Protein AF-0000000067664753 (afdb_homodimer)

Solvent-accessible surface area (backbone atoms only — not comparable to full-atom values): 45786 Å² total; per-residue (Å²): 126,77,52,51,71,63,43,74,61,48,56,37,66,31,50,43,40,89,40,84,46,68,67,59,41,32,51,49,37,26,51,35,12,39,54,39,29,40,66,53,41,47,57,52,54,49,52,50,40,60,73,65,63,58,58,74,64,43,62,73,64,47,46,57,58,52,39,51,38,51,20,50,19,50,13,35,34,54,20,35,24,55,46,34,38,44,52,49,29,64,74,66,66,26,39,36,82,57,43,67,18,34,56,12,23,28,61,17,33,40,54,13,53,67,59,30,58,76,87,50,40,55,59,54,20,38,62,62,36,19,68,39,49,52,28,11,55,39,35,9,54,50,37,26,30,55,35,31,80,93,69,38,55,66,66,67,63,35,54,52,46,37,67,67,70,35,68,61,72,44,69,73,69,81,65,78,75,73,71,70,61,74,72,76,71,69,76,77,74,73,81,82,41,72,63,53,55,49,46,50,51,51,48,51,53,27,48,61,53,70,59,56,89,75,54,69,54,84,76,33,7,55,65,45,48,21,51,52,39,19,53,53,34,20,49,50,28,29,49,52,44,44,57,68,44,38,66,62,41,54,61,34,44,76,71,43,53,86,50,50,68,53,62,71,58,33,53,71,30,47,26,44,7,52,20,44,7,43,25,35,20,41,25,49,42,42,38,51,50,48,30,63,73,67,72,48,82,55,51,67,45,28,34,55,14,20,30,60,14,17,58,28,38,74,58,56,64,53,66,66,59,38,40,38,51,40,36,51,48,50,51,50,52,50,53,52,30,36,75,71,67,76,40,85,84,68,83,63,49,46,53,51,51,30,10,52,37,48,6,52,53,43,21,27,60,58,42,31,48,87,80,41,58,66,69,58,52,53,47,51,26,52,31,35,68,47,48,69,72,45,34,30,26,62,68,50,29,51,57,50,42,65,30,35,68,87,48,81,76,61,72,66,80,67,63,72,90,76,48,73,71,76,62,88,75,73,73,59,82,69,63,68,62,64,65,55,68,82,98,129,77,54,52,72,63,41,74,60,48,55,37,67,32,51,42,39,91,39,84,45,69,68,57,41,32,49,50,36,27,50,34,12,39,54,43,28,41,65,52,40,46,56,51,55,51,51,50,40,58,74,64,63,59,58,75,65,44,63,71,64,47,44,56,58,52,38,50,38,51,20,48,19,52,13,34,34,54,20,35,25,54,47,34,37,43,51,49,28,64,75,68,65,27,39,36,83,57,43,66,17,33,55,12,23,29,62,18,32,39,56,15,54,70,58,31,58,76,86,51,40,54,60,54,19,37,61,62,36,20,68,38,50,52,28,11,53,40,35,10,53,52,37,27,30,56,32,32,79,94,70,38,56,68,67,69,64,34,54,52,46,36,67,67,71,35,70,64,70,44,70,72,70,83,64,76,75,73,71,69,61,74,72,78,70,68,76,75,75,72,81,82,41,70,65,52,54,50,48,50,50,50,51,52,53,27,47,59,53,71,60,56,88,73,55,68,52,84,76,32,6,54,65,46,46,19,50,52,40,20,52,54,33,21,50,50,28,28,50,52,44,46,58,69,45,38,67,64,40,56,61,34,44,75,72,44,54,86,50,49,67,52,62,69,58,32,54,73,31,47,26,45,6,52,20,44,8,42,24,35,19,39,26,49,42,43,40,52,48,48,27,65,72,66,72,48,84,55,51,68,46,29,34,55,15,21,31,61,16,17,57,27,38,74,57,56,66,52,66,65,59,38,40,39,52,40,37,50,48,51,50,52,52,49,52,52,31,36,75,71,68,76,40,84,84,67,82,66,48,47,54,50,52,30,11,51,37,48,6,51,51,42,21,27,59,57,42,32,47,85,80,43,57,65,67,57,51,54,47,51,27,52,32,35,68,47,49,68,72,44,33,30,28,61,68,51,30,49,56,49,42,65,30,36,68,88,48,81,76,60,71,66,80,68,63,73,91,75,47,74,71,78,62,87,74,73,74,61,82,70,62,68,62,64,65,56,67,81,100

pLDDT: mean 82.31, std 17.62, range [19.69, 97.5]

Structure (mmCIF, N/CA/C/O backbone):
data_AF-0000000067664753-model_v1
#
loop_
_entity.id
_entity.type
_entity.pdbx_description
1 polymer 'Transmembrane protein 135'
#
loop_
_atom_site.group_PDB
_atom_site.id
_atom_site.type_symbol
_atom_site.label_atom_id
_atom_site.label_alt_id
_atom_site.label_comp_id
_atom_site.label_asym_id
_atom_site.label_entity_id
_atom_site.label_seq_id
_atom_site.pdbx_PDB_ins_code
_atom_site.Cartn_x
_atom_site.Cartn_y
_atom_site.Cartn_z
_atom_site.occupancy
_atom_site.B_iso_or_equiv
_atom_site.auth_seq_id
_atom_site.auth_comp_id
_atom_site.auth_asym_id
_atom_site.auth_atom_id
_atom_site.pdbx_PDB_model_num
ATOM 1 N N . MET A 1 1 ? -21.594 24.391 15.32 1 31.34 1 MET A N 1
ATOM 2 C CA . MET A 1 1 ? -21.375 23.922 16.688 1 31.34 1 MET A CA 1
ATOM 3 C C . MET A 1 1 ? -19.891 23.781 16.984 1 31.34 1 MET A C 1
ATOM 5 O O . MET A 1 1 ? -19.141 23.219 16.188 1 31.34 1 MET A O 1
ATOM 9 N N . ALA A 1 2 ? -19.484 24.594 17.734 1 39.94 2 ALA A N 1
ATOM 10 C CA . ALA A 1 2 ? -18.094 24.672 18.141 1 39.94 2 ALA A CA 1
ATOM 11 C C . ALA A 1 2 ? -17.594 23.312 18.641 1 39.94 2 ALA A C 1
ATOM 13 O O . ALA A 1 2 ? -18.281 22.641 19.406 1 39.94 2 ALA A O 1
ATOM 14 N N . ALA A 1 3 ? -16.859 22.609 17.844 1 52.03 3 ALA A N 1
ATOM 15 C CA . ALA A 1 3 ? -16.219 21.375 18.297 1 52.03 3 ALA A CA 1
ATOM 16 C C . ALA A 1 3 ? -15.711 21.516 19.734 1 52.03 3 ALA A C 1
ATOM 18 O O . ALA A 1 3 ? -14.969 22.453 20.047 1 52.03 3 ALA A O 1
ATOM 19 N N . LEU A 1 4 ? -16.578 21.016 20.672 1 62.06 4 LEU A N 1
ATOM 20 C CA . LEU A 1 4 ? -16.234 21.062 22.094 1 62.06 4 LEU A CA 1
ATOM 21 C C . LEU A 1 4 ? -14.836 20.5 22.328 1 62.06 4 LEU A C 1
ATOM 23 O O . LEU A 1 4 ? -14.469 19.469 21.734 1 62.06 4 LEU A O 1
ATOM 27 N N . SER A 1 5 ? -13.969 21.297 22.922 1 73.56 5 SER A N 1
ATOM 28 C CA . SER A 1 5 ? -12.602 20.906 23.234 1 73.56 5 SER A CA 1
ATOM 29 C C . SER A 1 5 ? -12.555 19.812 24.297 1 73.56 5 SER A C 1
ATOM 31 O O . SER A 1 5 ? -11.633 19 24.312 1 73.56 5 SER A O 1
ATOM 33 N N . LYS A 1 6 ? -13.664 19.734 25.156 1 85.5 6 LYS A N 1
ATOM 34 C CA . LYS A 1 6 ? -13.664 18.75 26.25 1 85.5 6 LYS A CA 1
ATOM 35 C C . LYS A 1 6 ? -15.055 18.156 26.438 1 85.5 6 LYS A C 1
ATOM 37 O O . LYS A 1 6 ? -16.062 18.875 26.375 1 85.5 6 LYS A O 1
ATOM 42 N N . ILE A 1 7 ? -15.125 16.844 26.547 1 87.5 7 ILE A N 1
ATOM 43 C CA . ILE A 1 7 ? -16.375 16.125 26.828 1 87.5 7 ILE A CA 1
ATOM 44 C C . ILE A 1 7 ? -16.391 15.656 28.281 1 87.5 7 ILE A C 1
ATOM 46 O O . ILE A 1 7 ? -15.508 14.914 28.719 1 87.5 7 ILE A O 1
ATOM 50 N N . PRO A 1 8 ? -17.375 16.047 29 1 86.94 8 PRO A N 1
ATOM 51 C CA . PRO A 1 8 ? -17.406 15.742 30.438 1 86.94 8 PRO A CA 1
ATOM 52 C C . PRO A 1 8 ? -17.938 14.344 30.734 1 86.94 8 PRO A C 1
ATOM 54 O O . PRO A 1 8 ? -17.969 13.922 31.891 1 86.94 8 PRO A O 1
ATOM 57 N N . HIS A 1 9 ? -18.234 13.57 29.859 1 90 9 HIS A N 1
ATOM 58 C CA . HIS A 1 9 ? -18.766 12.227 30.062 1 90 9 HIS A CA 1
ATOM 59 C C . HIS A 1 9 ? -17.734 11.328 30.75 1 90 9 HIS A C 1
ATOM 61 O O . HIS A 1 9 ? -16.531 11.562 30.625 1 90 9 HIS A O 1
ATOM 67 N N . ASN A 1 10 ? -18.219 10.438 31.516 1 90.69 10 ASN A N 1
ATOM 68 C CA . ASN A 1 10 ? -17.312 9.523 32.188 1 90.69 10 ASN A CA 1
ATOM 69 C C . ASN A 1 10 ? -16.922 8.359 31.297 1 90.69 10 ASN A C 1
ATOM 71 O O . ASN A 1 10 ? -17.422 8.227 30.188 1 90.69 10 ASN A O 1
ATOM 75 N N . CYS A 1 11 ? -15.891 7.547 31.719 1 92.75 11 CYS A N 1
ATOM 76 C CA . CYS A 1 11 ? -15.32 6.469 30.922 1 92.75 11 CYS A CA 1
ATOM 77 C C . CYS A 1 11 ? -16.344 5.359 30.703 1 92.75 11 CYS A C 1
ATOM 79 O O . CYS A 1 11 ? -16.297 4.66 29.688 1 92.75 11 CYS A O 1
ATOM 81 N N . TYR A 1 12 ? -17.328 5.223 31.625 1 93.44 12 TYR A N 1
ATOM 82 C CA . TYR A 1 12 ? -18.406 4.246 31.469 1 93.44 12 TYR A CA 1
ATOM 83 C C . TYR A 1 12 ? -19.344 4.641 30.344 1 93.44 12 TYR A C 1
ATOM 85 O O . TYR A 1 12 ? -19.797 3.789 29.562 1 93.44 12 TYR A O 1
ATOM 93 N N . GLU A 1 13 ? -19.594 5.836 30.156 1 92.44 13 GLU A N 1
ATOM 94 C CA . GLU A 1 13 ? -20.547 6.344 29.172 1 92.44 13 GLU A CA 1
ATOM 95 C C . GLU A 1 13 ? -19.969 6.27 27.766 1 92.44 13 GLU A C 1
ATOM 97 O O . GLU A 1 13 ? -20.719 6.152 26.781 1 92.44 13 GLU A O 1
ATOM 102 N N . ILE A 1 14 ? -18.688 6.227 27.703 1 93.06 14 ILE A N 1
ATOM 103 C CA . ILE A 1 14 ? -18.094 6.32 26.375 1 93.06 14 ILE A CA 1
ATOM 104 C C . ILE A 1 14 ? -17.359 5.02 26.047 1 93.06 14 ILE A C 1
ATOM 106 O O . ILE A 1 14 ? -17.562 4.445 24.969 1 93.06 14 ILE A O 1
ATOM 110 N N . GLY A 1 15 ? -16.547 4.496 26.875 1 93.94 15 GLY A N 1
ATOM 111 C CA . GLY A 1 15 ? -15.617 3.42 26.562 1 93.94 15 GLY A CA 1
ATOM 112 C C . GLY A 1 15 ? -16.156 2.047 26.906 1 93.94 15 GLY A C 1
ATOM 113 O O . GLY A 1 15 ? -16.562 1.292 26.031 1 93.94 15 GLY A O 1
ATOM 114 N N . HIS A 1 16 ? -16.188 1.772 28.234 1 94.62 16 HIS A N 1
ATOM 115 C CA . HIS A 1 16 ? -16.641 0.467 28.703 1 94.62 16 HIS A CA 1
ATOM 116 C C . HIS A 1 16 ? -18.125 0.495 29.047 1 94.62 16 HIS A C 1
ATOM 118 O O . HIS A 1 16 ? -18.484 0.348 30.219 1 94.62 16 HIS A O 1
ATOM 124 N N . THR A 1 17 ? -18.922 0.53 28.078 1 93.75 17 THR A N 1
ATOM 125 C CA . THR A 1 17 ? -20.359 0.724 28.219 1 93.75 17 THR A CA 1
ATOM 126 C C . THR A 1 17 ? -21.016 -0.554 28.719 1 93.75 17 THR A C 1
ATOM 128 O O . THR A 1 17 ? -22.172 -0.523 29.188 1 93.75 17 THR A O 1
ATOM 131 N N . TRP A 1 18 ? -20.375 -1.713 28.703 1 93.44 18 TRP A N 1
ATOM 132 C CA . TRP A 1 18 ? -20.984 -2.98 29.094 1 93.44 18 TRP A CA 1
ATOM 133 C C . TRP A 1 18 ? -20.906 -3.174 30.594 1 93.44 18 TRP A C 1
ATOM 135 O O . TRP A 1 18 ? -21.609 -4.008 31.156 1 93.44 18 TRP A O 1
ATOM 145 N N . SER A 1 19 ? -20.031 -2.432 31.25 1 93.56 19 SER A N 1
ATOM 146 C CA . SER A 1 19 ? -19.891 -2.541 32.719 1 93.56 19 SER A CA 1
ATOM 147 C C . SER A 1 19 ? -19.484 -1.204 33.312 1 93.56 19 SER A C 1
ATOM 149 O O . SER A 1 19 ? -18.609 -0.513 32.812 1 93.56 19 SER A O 1
ATOM 151 N N . PRO A 1 20 ? -20.125 -0.809 34.406 1 93.44 20 PRO A N 1
ATOM 152 C CA . PRO A 1 20 ? -19.812 0.477 35.062 1 93.44 20 PRO A CA 1
ATOM 153 C C . PRO A 1 20 ? -18.5 0.45 35.812 1 93.44 20 PRO A C 1
ATOM 155 O O . PRO A 1 20 ? -17.953 1.505 36.156 1 93.44 20 PRO A O 1
ATOM 158 N N . SER A 1 21 ? -18 -0.734 36.062 1 94.5 21 SER A N 1
ATOM 159 C CA . SER A 1 21 ? -16.75 -0.85 36.844 1 94.5 21 SER A CA 1
ATOM 160 C C . SER A 1 21 ? -15.539 -0.814 35.906 1 94.5 21 SER A C 1
ATOM 162 O O . SER A 1 21 ? -15.422 -1.639 35 1 94.5 21 SER A O 1
ATOM 164 N N . CYS A 1 22 ? -14.594 0.153 36.156 1 95.06 22 CYS A N 1
ATOM 165 C CA . CYS A 1 22 ? -13.375 0.267 35.375 1 95.06 22 CYS A CA 1
ATOM 166 C C . CYS A 1 22 ? -12.516 -0.981 35.531 1 95.06 22 CYS A C 1
ATOM 168 O O . CYS A 1 22 ? -11.961 -1.479 34.531 1 95.06 22 CYS A O 1
ATOM 170 N N . VAL A 1 23 ? -12.398 -1.516 36.719 1 95.81 23 VAL A N 1
ATOM 171 C CA . VAL A 1 23 ? -11.547 -2.66 37.031 1 95.81 23 VAL A CA 1
ATOM 172 C C . VAL A 1 23 ? -12.094 -3.91 36.344 1 95.81 23 VAL A C 1
ATOM 174 O O . VAL A 1 23 ? -11.344 -4.684 35.75 1 95.81 23 VAL A O 1
ATOM 177 N N . GLN A 1 24 ? -13.375 -4.066 36.438 1 95.62 24 GLN A N 1
ATOM 178 C CA . GLN A 1 24 ? -14 -5.227 35.781 1 95.62 24 GLN A CA 1
ATOM 179 C C . GLN A 1 24 ? -13.867 -5.156 34.281 1 95.62 24 GLN A C 1
ATOM 181 O O . GLN A 1 24 ? -13.648 -6.18 33.625 1 95.62 24 GLN A O 1
ATOM 186 N N . SER A 1 25 ? -14.078 -3.986 33.781 1 95.81 25 SER A N 1
ATOM 187 C CA . SER A 1 25 ? -13.953 -3.826 32.344 1 95.81 25 SER A CA 1
ATOM 188 C C . SER A 1 25 ? -12.531 -4.102 31.875 1 95.81 25 SER A C 1
ATOM 190 O O . SER A 1 25 ? -12.328 -4.723 30.828 1 95.81 25 SER A O 1
ATOM 192 N N . ALA A 1 26 ? -11.586 -3.59 32.625 1 96.56 26 ALA A N 1
ATOM 193 C CA . ALA A 1 26 ? -10.188 -3.865 32.281 1 96.56 26 ALA A CA 1
ATOM 194 C C . ALA A 1 26 ? -9.898 -5.363 32.344 1 96.56 26 ALA A C 1
ATOM 196 O O . ALA A 1 26 ? -9.18 -5.887 31.484 1 96.56 26 ALA A O 1
ATOM 197 N N . ALA A 1 27 ? -10.438 -6.023 33.281 1 97 27 ALA A N 1
ATOM 198 C CA . ALA A 1 27 ? -10.25 -7.465 33.406 1 97 27 ALA A CA 1
ATOM 199 C C . ALA A 1 27 ? -10.914 -8.211 32.25 1 97 27 ALA A C 1
ATOM 201 O O . ALA A 1 27 ? -10.367 -9.195 31.75 1 97 27 ALA A O 1
ATOM 202 N N . ASP A 1 28 ? -12.047 -7.75 31.859 1 96.56 28 ASP A N 1
ATOM 203 C CA . ASP A 1 28 ? -12.773 -8.391 30.766 1 96.56 28 ASP A CA 1
ATOM 204 C C . ASP A 1 28 ? -11.992 -8.273 29.469 1 96.56 28 ASP A C 1
ATOM 206 O O . ASP A 1 28 ? -11.836 -9.266 28.734 1 96.56 28 ASP A O 1
ATOM 210 N N . VAL A 1 29 ? -11.562 -7.09 29.188 1 96.62 29 VAL A N 1
ATOM 211 C CA . VAL A 1 29 ? -10.828 -6.863 27.938 1 96.62 29 VAL A CA 1
ATOM 212 C C . VAL A 1 29 ? -9.508 -7.629 27.969 1 96.62 29 VAL A C 1
ATOM 214 O O . VAL A 1 29 ? -9.102 -8.219 26.969 1 96.62 29 VAL A O 1
ATOM 217 N N . THR A 1 30 ? -8.828 -7.625 29.109 1 97.25 30 THR A N 1
ATOM 218 C CA . THR A 1 30 ? -7.555 -8.32 29.234 1 97.25 30 THR A CA 1
ATOM 219 C C . THR A 1 30 ? -7.742 -9.828 29.062 1 97.25 30 THR A C 1
ATOM 221 O O . THR A 1 30 ? -6.922 -10.492 28.422 1 97.25 30 THR A O 1
ATOM 224 N N . ARG A 1 31 ? -8.766 -10.328 29.641 1 97.12 31 ARG A N 1
ATOM 225 C CA . ARG A 1 31 ? -9.062 -11.75 29.5 1 97.12 31 ARG A CA 1
ATOM 226 C C . ARG A 1 31 ? -9.352 -12.117 28.047 1 97.12 31 ARG A C 1
ATOM 228 O O . ARG A 1 31 ? -8.867 -13.133 27.547 1 97.12 31 ARG A O 1
ATOM 235 N N . SER A 1 32 ? -10.141 -11.305 27.438 1 96.31 32 SER A N 1
ATOM 236 C CA . SER A 1 32 ? -10.445 -11.523 26.031 1 96.31 32 SER A CA 1
ATOM 237 C C . SER A 1 32 ? -9.188 -11.445 25.172 1 96.31 32 SER A C 1
ATOM 239 O O . SER A 1 32 ? -8.984 -12.266 24.281 1 96.31 32 SER A O 1
ATOM 241 N N . ALA A 1 33 ? -8.406 -10.438 25.438 1 96.62 33 ALA A N 1
ATOM 242 C CA . ALA A 1 33 ? -7.18 -10.25 24.672 1 96.62 33 ALA A CA 1
ATOM 243 C C . ALA A 1 33 ? -6.223 -11.422 24.891 1 96.62 33 ALA A C 1
ATOM 245 O O . ALA A 1 33 ? -5.551 -11.859 23.938 1 96.62 33 ALA A O 1
ATOM 246 N N . LEU A 1 34 ? -6.156 -11.914 26.094 1 96.81 34 LEU A N 1
ATOM 247 C CA . LEU A 1 34 ? -5.289 -13.047 26.406 1 96.81 34 LEU A CA 1
ATOM 248 C C . LEU A 1 34 ? -5.719 -14.289 25.641 1 96.81 34 LEU A C 1
ATOM 250 O O . LEU A 1 34 ? -4.891 -14.977 25.031 1 96.81 34 LEU A O 1
ATOM 254 N N . GLU A 1 35 ? -6.953 -14.555 25.609 1 95.44 35 GLU A N 1
ATOM 255 C CA . GLU A 1 35 ? -7.488 -15.734 24.938 1 95.44 35 GLU A CA 1
ATOM 256 C C . GLU A 1 35 ? -7.242 -15.664 23.438 1 95.44 35 GLU A C 1
ATOM 258 O O . GLU A 1 35 ? -6.734 -16.609 22.828 1 95.44 35 GLU A O 1
ATOM 263 N N . VAL A 1 36 ? -7.578 -14.57 22.922 1 93.75 36 VAL A N 1
ATOM 264 C CA . VAL A 1 36 ? -7.469 -14.422 21.469 1 93.75 36 VAL A CA 1
ATOM 265 C C . VAL A 1 36 ? -6 -14.375 21.062 1 93.75 36 VAL A C 1
ATOM 267 O O . VAL A 1 36 ? -5.613 -14.938 20.031 1 93.75 36 VAL A O 1
ATOM 270 N N . SER A 1 37 ? -5.172 -13.672 21.828 1 95 37 SER A N 1
ATOM 271 C CA . SER A 1 37 ? -3.748 -13.609 21.516 1 95 37 SER A CA 1
ATOM 272 C C . SER A 1 37 ? -3.119 -15 21.5 1 95 37 SER A C 1
ATOM 274 O O . SER A 1 37 ? -2.283 -15.297 20.656 1 95 37 SER A O 1
ATOM 276 N N . PHE A 1 38 ? -3.514 -15.805 22.422 1 93.81 38 PHE A N 1
ATOM 277 C CA . PHE A 1 38 ? -3.002 -17.172 22.469 1 93.81 38 PHE A CA 1
ATOM 278 C C . PHE A 1 38 ? -3.451 -17.953 21.25 1 93.81 38 PHE A C 1
ATOM 280 O O . PHE A 1 38 ? -2.676 -18.734 20.688 1 93.81 38 PHE A O 1
ATOM 287 N N . LYS A 1 39 ? -4.641 -17.797 20.875 1 88.25 39 LYS A N 1
ATOM 288 C CA . LYS A 1 39 ? -5.188 -18.5 19.719 1 88.25 39 LYS A CA 1
ATOM 289 C C . LYS A 1 39 ? -4.496 -18.062 18.422 1 88.25 39 LYS A C 1
ATOM 291 O O . LYS A 1 39 ? -4.438 -18.812 17.453 1 88.25 39 LYS A O 1
ATOM 296 N N . ILE A 1 40 ? -4.023 -16.891 18.469 1 87.31 40 ILE A N 1
ATOM 297 C CA . ILE A 1 40 ? -3.369 -16.359 17.266 1 87.31 40 ILE A CA 1
ATOM 298 C C . ILE A 1 40 ? -1.907 -16.812 17.25 1 87.31 40 ILE A C 1
ATOM 300 O O . ILE A 1 40 ? -1.434 -17.344 16.25 1 87.31 40 ILE A O 1
ATOM 304 N N . TYR A 1 41 ? -1.175 -16.688 18.344 1 90.31 41 TYR A N 1
ATOM 305 C CA . TYR A 1 41 ? 0.272 -16.875 18.344 1 90.31 41 TYR A CA 1
ATOM 306 C C . TYR A 1 41 ? 0.631 -18.359 18.453 1 90.31 41 TYR A C 1
ATOM 308 O O . TYR A 1 41 ? 1.664 -18.781 17.922 1 90.31 41 TYR A O 1
ATOM 316 N N . ALA A 1 42 ? -0.191 -19.141 19.031 1 89.81 42 ALA A N 1
ATOM 317 C CA . ALA A 1 42 ? 0.127 -20.562 19.203 1 89.81 42 ALA A CA 1
ATOM 318 C C . ALA A 1 42 ? 0.279 -21.266 17.859 1 89.81 42 ALA A C 1
ATOM 320 O O . ALA A 1 42 ? 1.329 -21.844 17.578 1 89.81 42 ALA A O 1
ATOM 321 N N . PRO A 1 43 ? -0.721 -21.188 17.031 1 84.12 43 PRO A N 1
ATOM 322 C CA . PRO A 1 43 ? -0.544 -21.828 15.727 1 84.12 43 PRO A CA 1
ATOM 323 C C . PRO A 1 43 ? 0.547 -21.172 14.891 1 84.12 43 PRO A C 1
ATOM 325 O O . PRO A 1 43 ? 1.262 -21.844 14.148 1 84.12 43 PRO A O 1
ATOM 328 N N . LEU A 1 44 ? 0.648 -19.906 14.961 1 83.62 44 LEU A N 1
ATOM 329 C CA . LEU A 1 44 ? 1.641 -19.203 14.156 1 83.62 44 LEU A CA 1
ATOM 330 C C . LEU A 1 44 ? 3.053 -19.656 14.516 1 83.62 44 LEU A C 1
ATOM 332 O O . LEU A 1 44 ? 3.865 -19.922 13.625 1 83.62 44 LEU A O 1
ATOM 336 N N . TYR A 1 45 ? 3.377 -19.75 15.828 1 87.19 45 TYR A N 1
ATOM 337 C CA . TYR A 1 45 ? 4.703 -20.172 16.266 1 87.19 45 TYR A CA 1
ATOM 338 C C . TYR A 1 45 ? 4.926 -21.656 15.977 1 87.19 45 TYR A C 1
ATOM 340 O O . TYR A 1 45 ? 6.043 -22.062 15.648 1 87.19 45 TYR A O 1
ATOM 348 N N . LEU A 1 46 ? 3.887 -22.422 16.062 1 84.81 46 LEU A N 1
ATOM 349 C CA . LEU A 1 46 ? 3.996 -23.844 15.773 1 84.81 46 LEU A CA 1
ATOM 350 C C . LEU A 1 46 ? 4.293 -24.078 14.289 1 84.81 46 LEU A C 1
ATOM 352 O O . LEU A 1 46 ? 5.184 -24.859 13.945 1 84.81 46 LEU A O 1
ATOM 356 N N . ILE A 1 47 ? 3.551 -23.422 13.469 1 77 47 ILE A N 1
ATOM 357 C CA . ILE A 1 47 ? 3.746 -23.562 12.023 1 77 47 ILE A CA 1
ATOM 358 C C . ILE A 1 47 ? 5.145 -23.078 11.648 1 77 47 ILE A C 1
ATOM 360 O O . ILE A 1 47 ? 5.836 -23.719 10.859 1 77 47 ILE A O 1
ATOM 364 N N . ALA A 1 48 ? 5.508 -22 12.227 1 79.12 48 ALA A N 1
ATOM 365 C CA . ALA A 1 48 ? 6.844 -21.469 11.945 1 79.12 48 ALA A CA 1
ATOM 366 C C . ALA A 1 48 ? 7.922 -22.453 12.383 1 79.12 48 ALA A C 1
ATOM 368 O O . ALA A 1 48 ? 8.93 -22.625 11.688 1 79.12 48 ALA A O 1
ATOM 369 N N . ALA A 1 49 ? 7.75 -23.094 13.523 1 83.81 49 ALA A N 1
ATOM 370 C CA . ALA A 1 49 ? 8.711 -24.062 14.039 1 83.81 49 ALA A CA 1
ATOM 371 C C . ALA A 1 49 ? 8.812 -25.281 13.125 1 83.81 49 ALA A C 1
ATOM 373 O O . ALA A 1 49 ? 9.898 -25.812 12.891 1 83.81 49 ALA A O 1
ATOM 374 N N . VAL A 1 50 ? 7.695 -25.672 12.609 1 77.81 50 VAL A N 1
ATOM 375 C CA . VAL A 1 50 ? 7.652 -26.844 11.719 1 77.81 50 VAL A CA 1
ATOM 376 C C . VAL A 1 50 ? 8.32 -26.5 10.391 1 77.81 50 VAL A C 1
ATOM 378 O O . VAL A 1 50 ? 9.094 -27.297 9.852 1 77.81 50 VAL A O 1
ATOM 381 N N . LEU A 1 51 ? 8 -25.344 9.992 1 70.06 51 LEU A N 1
ATOM 382 C CA . LEU A 1 51 ? 8.555 -24.922 8.711 1 70.06 51 LEU A CA 1
ATOM 383 C C . LEU A 1 51 ? 10.07 -24.734 8.805 1 70.06 51 LEU A C 1
ATOM 385 O O . LEU A 1 51 ? 10.789 -24.953 7.836 1 70.06 51 LEU A O 1
ATOM 389 N N . ARG A 1 52 ? 10.508 -24.344 9.984 1 75.31 52 ARG A N 1
ATOM 390 C CA . ARG A 1 52 ? 11.938 -24.141 10.195 1 75.31 52 ARG A CA 1
ATOM 391 C C . ARG A 1 52 ? 12.617 -25.438 10.594 1 75.31 52 ARG A C 1
ATOM 393 O O . ARG A 1 52 ? 13.836 -25.484 10.805 1 75.31 52 ARG A O 1
ATOM 400 N N . ARG A 1 53 ? 11.898 -26.469 10.641 1 78.12 53 ARG A N 1
ATOM 401 C CA . ARG A 1 53 ? 12.406 -27.797 10.984 1 78.12 53 ARG A CA 1
ATOM 402 C C . ARG A 1 53 ? 13.234 -27.734 12.258 1 78.12 53 ARG A C 1
ATOM 404 O O . ARG A 1 53 ? 14.367 -28.234 12.289 1 78.12 53 ARG A O 1
ATOM 411 N N . ARG A 1 54 ? 12.641 -27.141 13.234 1 82.62 54 ARG A N 1
ATOM 412 C CA . ARG A 1 54 ? 13.328 -27.031 14.516 1 82.62 54 ARG A CA 1
ATOM 413 C C . ARG A 1 54 ? 13.406 -28.391 15.211 1 82.62 54 ARG A C 1
ATOM 415 O O . ARG A 1 54 ? 12.602 -29.281 14.945 1 82.62 54 ARG A O 1
ATOM 422 N N . LYS A 1 55 ? 14.469 -28.562 15.969 1 86.25 55 LYS A N 1
ATOM 423 C CA . LYS A 1 55 ? 14.695 -29.828 16.672 1 86.25 55 LYS A CA 1
ATOM 424 C C . LYS A 1 55 ? 13.68 -30.016 17.797 1 86.25 55 LYS A C 1
ATOM 426 O O . LYS A 1 55 ? 12.977 -29.062 18.172 1 86.25 55 LYS A O 1
ATOM 431 N N . LYS A 1 56 ? 13.555 -31.203 18.297 1 87.06 56 LYS A N 1
ATOM 432 C CA . LYS A 1 56 ? 12.586 -31.578 19.328 1 87.06 56 LYS A CA 1
ATOM 433 C C . LYS A 1 56 ? 12.797 -30.766 20.609 1 87.06 56 LYS A C 1
ATOM 435 O O . LYS A 1 56 ? 11.828 -30.438 21.297 1 87.06 56 LYS A O 1
ATOM 440 N N . ASP A 1 57 ? 13.984 -30.406 20.891 1 88.81 57 ASP A N 1
ATOM 441 C CA . ASP A 1 57 ? 14.273 -29.641 22.109 1 88.81 57 ASP A CA 1
ATOM 442 C C . ASP A 1 57 ? 13.656 -28.25 22.047 1 88.81 57 ASP A C 1
ATOM 444 O O . ASP A 1 57 ? 13.242 -27.719 23.078 1 88.81 57 ASP A O 1
ATOM 448 N N . TYR A 1 58 ? 13.531 -27.688 20.922 1 89.81 58 TYR A N 1
ATOM 449 C CA . TYR A 1 58 ? 12.953 -26.359 20.734 1 89.81 58 TYR A CA 1
ATOM 450 C C . TYR A 1 58 ? 11.469 -26.359 21.094 1 89.81 58 TYR A C 1
ATOM 452 O O . TYR A 1 58 ? 10.977 -25.438 21.734 1 89.81 58 TYR A O 1
ATOM 460 N N . TYR A 1 59 ? 10.805 -27.438 20.766 1 87.31 59 TYR A N 1
ATOM 461 C CA . TYR A 1 59 ? 9.359 -27.5 20.969 1 87.31 59 TYR A CA 1
ATOM 462 C C . TYR A 1 59 ? 9.008 -27.562 22.438 1 87.31 59 TYR A C 1
ATOM 464 O O . TYR A 1 59 ? 7.984 -27.031 22.859 1 87.31 59 TYR A O 1
ATOM 472 N N . PHE A 1 60 ? 9.891 -28.109 23.203 1 86.38 60 PHE A N 1
ATOM 473 C CA . PHE A 1 60 ? 9.57 -28.297 24.609 1 86.38 60 PHE A CA 1
ATOM 474 C C . PHE A 1 60 ? 10.148 -27.156 25.453 1 86.38 60 PHE A C 1
ATOM 476 O O . PHE A 1 60 ? 9.547 -26.75 26.453 1 86.38 60 PHE A O 1
ATOM 483 N N . LYS A 1 61 ? 11.195 -26.594 25.016 1 88.25 61 LYS A N 1
ATOM 484 C CA . LYS A 1 61 ? 11.891 -25.672 25.922 1 88.25 61 LYS A CA 1
ATOM 485 C C . LYS A 1 61 ? 11.68 -24.219 25.484 1 88.25 61 LYS A C 1
ATOM 487 O O . LYS A 1 61 ? 11.617 -23.312 26.312 1 88.25 61 LYS A O 1
ATOM 492 N N . ARG A 1 62 ? 11.602 -23.984 24.25 1 90.31 62 ARG A N 1
ATOM 493 C CA . ARG A 1 62 ? 11.648 -22.609 23.797 1 90.31 62 ARG A CA 1
ATOM 494 C C . ARG A 1 62 ? 10.305 -22.188 23.203 1 90.31 62 ARG A C 1
ATOM 496 O O . ARG A 1 62 ? 9.883 -21.031 23.375 1 90.31 62 ARG A O 1
ATOM 503 N N . LEU A 1 63 ? 9.594 -23.078 22.656 1 92.25 63 LEU A N 1
ATOM 504 C CA . LEU A 1 63 ? 8.367 -22.734 21.953 1 92.25 63 LEU A CA 1
ATOM 505 C C . LEU A 1 63 ? 7.332 -22.141 22.906 1 92.25 63 LEU A C 1
ATOM 507 O O . LEU A 1 63 ? 6.766 -21.078 22.641 1 92.25 63 LEU A O 1
ATOM 511 N N . ILE A 1 64 ? 7.117 -22.781 24.047 1 92 64 ILE A N 1
ATOM 512 C CA . ILE A 1 64 ? 6.051 -22.422 24.969 1 92 64 ILE A CA 1
ATOM 513 C C . ILE A 1 64 ? 6.352 -21.047 25.578 1 92 64 ILE A C 1
ATOM 515 O O . ILE A 1 64 ? 5.508 -20.156 25.547 1 92 64 ILE A O 1
ATOM 519 N N . PRO A 1 65 ? 7.559 -20.812 26.047 1 92.25 65 PRO A N 1
ATOM 520 C CA . PRO A 1 65 ? 7.844 -19.484 26.578 1 92.25 65 PRO A CA 1
ATOM 521 C C . PRO A 1 65 ? 7.754 -18.391 25.516 1 92.25 65 PRO A C 1
ATOM 523 O O . PRO A 1 65 ? 7.332 -17.266 25.812 1 92.25 65 PRO A O 1
ATOM 526 N N . GLU A 1 66 ? 8.117 -18.641 24.359 1 92.88 66 GLU A N 1
ATOM 527 C CA . GLU A 1 66 ? 8.031 -17.641 23.297 1 92.88 66 GLU A CA 1
ATOM 528 C C . GLU A 1 66 ? 6.582 -17.281 22.984 1 92.88 66 GLU A C 1
ATOM 530 O O . GLU A 1 66 ? 6.266 -16.109 22.766 1 92.88 66 GLU A O 1
ATOM 535 N N . ILE A 1 67 ? 5.742 -18.266 23.016 1 93.75 67 ILE A N 1
ATOM 536 C CA . ILE A 1 67 ? 4.32 -18.031 22.781 1 93.75 67 ILE A CA 1
ATOM 537 C C . ILE A 1 67 ? 3.742 -17.172 23.906 1 93.75 67 ILE A C 1
ATOM 539 O O . ILE A 1 67 ? 3.004 -16.219 23.641 1 93.75 67 ILE A O 1
ATOM 543 N N . PHE A 1 68 ? 4.164 -17.484 25.078 1 94.38 68 PHE A N 1
ATOM 544 C CA . PHE A 1 68 ? 3.633 -16.75 26.219 1 94.38 68 PHE A CA 1
ATOM 545 C C . PHE A 1 68 ? 4.152 -15.312 26.234 1 94.38 68 PHE A C 1
ATOM 547 O O . PHE A 1 68 ? 3.432 -14.391 26.625 1 94.38 68 PHE A O 1
ATOM 554 N N . TRP A 1 69 ? 5.34 -15.164 25.797 1 93.44 69 TRP A N 1
ATOM 555 C CA . TRP A 1 69 ? 5.902 -13.812 25.719 1 93.44 69 TRP A CA 1
ATOM 556 C C . TRP A 1 69 ? 5.133 -12.969 24.703 1 93.44 69 TRP A C 1
ATOM 558 O O . TRP A 1 69 ? 4.719 -11.844 25.016 1 93.44 69 TRP A O 1
ATOM 568 N N . SER A 1 70 ? 4.934 -13.484 23.578 1 94.62 70 SER A N 1
ATOM 569 C CA . SER A 1 70 ? 4.23 -12.742 22.531 1 94.62 70 SER A CA 1
ATOM 570 C C . SER A 1 70 ? 2.76 -12.555 22.891 1 94.62 70 SER A C 1
ATOM 572 O O . SER A 1 70 ? 2.162 -11.531 22.547 1 94.62 70 SER A O 1
ATOM 574 N N . THR A 1 71 ? 2.211 -13.57 23.531 1 96.19 71 THR A N 1
ATOM 575 C CA . THR A 1 71 ? 0.833 -13.445 24 1 96.19 71 THR A CA 1
ATOM 576 C C . THR A 1 71 ? 0.706 -12.32 25.016 1 96.19 71 THR A C 1
ATOM 578 O O . THR A 1 71 ? -0.256 -11.547 24.984 1 96.19 71 THR A O 1
ATOM 581 N N . SER A 1 72 ? 1.69 -12.234 25.891 1 95.81 72 SER A N 1
ATOM 582 C CA . SER A 1 72 ? 1.672 -11.164 26.875 1 95.81 72 SER A CA 1
ATOM 583 C C . SER A 1 72 ? 1.804 -9.797 26.219 1 95.81 72 SER A C 1
ATOM 585 O O . SER A 1 72 ? 1.225 -8.812 26.688 1 95.81 72 SER A O 1
ATOM 587 N N . PHE A 1 73 ? 2.559 -9.68 25.156 1 96.38 73 PHE A N 1
ATOM 588 C CA . PHE A 1 73 ? 2.74 -8.438 24.422 1 96.38 73 PHE A CA 1
ATOM 589 C C . PHE A 1 73 ? 1.411 -7.934 23.875 1 96.38 73 PHE A C 1
ATOM 591 O O . PHE A 1 73 ? 1.02 -6.797 24.141 1 96.38 73 PHE A O 1
ATOM 598 N N . LEU A 1 74 ? 0.71 -8.852 23.234 1 94.88 74 LEU A N 1
ATOM 599 C CA . LEU A 1 74 ? -0.543 -8.453 22.609 1 94.88 74 LEU A CA 1
ATOM 600 C C . LEU A 1 74 ? -1.625 -8.203 23.656 1 94.88 74 LEU A C 1
ATOM 602 O O . LEU A 1 74 ? -2.434 -7.281 23.5 1 94.88 74 LEU A O 1
ATOM 606 N N . THR A 1 75 ? -1.632 -9.008 24.641 1 97.19 75 THR A N 1
ATOM 607 C CA . THR A 1 75 ? -2.588 -8.836 25.734 1 97.19 75 THR A CA 1
ATOM 608 C C . THR A 1 75 ? -2.393 -7.484 26.422 1 97.19 75 THR A C 1
ATOM 610 O O . THR A 1 75 ? -3.363 -6.797 26.734 1 97.19 75 THR A O 1
ATOM 613 N N . THR A 1 76 ? -1.132 -7.148 26.625 1 96.69 76 THR A N 1
ATOM 614 C CA . THR A 1 76 ? -0.816 -5.879 27.281 1 96.69 76 THR A CA 1
ATOM 615 C C . THR A 1 76 ? -1.234 -4.707 26.391 1 96.69 76 THR A C 1
ATOM 617 O O . THR A 1 76 ? -1.72 -3.689 26.891 1 96.69 76 THR A O 1
ATOM 620 N N . ASN A 1 77 ? -1.07 -4.789 25.125 1 95.38 77 ASN A N 1
ATOM 621 C CA . ASN A 1 77 ? -1.511 -3.742 24.203 1 95.38 77 ASN A CA 1
ATOM 622 C C . ASN A 1 77 ? -3.01 -3.482 24.328 1 95.38 77 ASN A C 1
ATOM 624 O O . ASN A 1 77 ? -3.438 -2.332 24.438 1 95.38 77 ASN A O 1
ATOM 628 N N . GLY A 1 78 ? -3.74 -4.508 24.312 1 94.31 78 GLY A N 1
ATOM 629 C CA . GLY A 1 78 ? -5.188 -4.383 24.422 1 94.31 78 GLY A CA 1
ATOM 630 C C . GLY A 1 78 ? -5.66 -4.016 25.812 1 94.31 78 GLY A C 1
ATOM 631 O O . GLY A 1 78 ? -6.449 -3.084 25.984 1 94.31 78 GLY A O 1
ATOM 632 N N . GLY A 1 79 ? -5.16 -4.703 26.766 1 96 79 GLY A N 1
ATOM 633 C CA . GLY A 1 79 ? -5.59 -4.496 28.141 1 96 79 GLY A CA 1
ATOM 634 C C . GLY A 1 79 ? -5.199 -3.135 28.688 1 96 79 GLY A C 1
ATOM 635 O O . GLY A 1 79 ? -6.004 -2.471 29.344 1 96 79 GLY A O 1
ATOM 636 N N . LEU A 1 80 ? -4.016 -2.73 28.453 1 97.06 80 LEU A N 1
ATOM 637 C CA . LEU A 1 80 ? -3.539 -1.468 29 1 97.06 80 LEU A CA 1
ATOM 638 C C . LEU A 1 80 ? -4.188 -0.283 28.297 1 97.06 80 LEU A C 1
ATOM 640 O O . LEU A 1 80 ? -4.211 0.828 28.828 1 97.06 80 LEU A O 1
ATOM 644 N N . PHE A 1 81 ? -4.707 -0.463 27.109 1 97.12 81 PHE A N 1
ATOM 645 C CA . PHE A 1 81 ? -5.387 0.624 26.422 1 97.12 81 PHE A CA 1
ATOM 646 C C . PHE A 1 81 ? -6.578 1.125 27.219 1 97.12 81 PHE A C 1
ATOM 648 O O . PHE A 1 81 ? -6.719 2.328 27.453 1 97.12 81 PHE A O 1
ATOM 655 N N . ILE A 1 82 ? -7.41 0.208 27.703 1 95.69 82 ILE A N 1
ATOM 656 C CA . ILE A 1 82 ? -8.609 0.594 28.438 1 95.69 82 ILE A CA 1
ATOM 657 C C . ILE A 1 82 ? -8.227 1.154 29.797 1 95.69 82 ILE A C 1
ATOM 659 O O . ILE A 1 82 ? -8.883 2.062 30.312 1 95.69 82 ILE A O 1
ATOM 663 N N . VAL A 1 83 ? -7.195 0.613 30.375 1 97 83 VAL A N 1
ATOM 664 C CA . VAL A 1 83 ? -6.73 1.093 31.672 1 97 83 VAL A CA 1
ATOM 665 C C . VAL A 1 83 ? -6.273 2.545 31.562 1 97 83 VAL A C 1
ATOM 667 O O . VAL A 1 83 ? -6.676 3.396 32.344 1 97 83 VAL A O 1
ATOM 670 N N . PHE A 1 84 ? -5.488 2.816 30.562 1 97.25 84 PHE A N 1
ATOM 671 C CA . PHE A 1 84 ? -4.988 4.176 30.375 1 97.25 84 PHE A CA 1
ATOM 672 C C . PHE A 1 84 ? -6.102 5.102 29.906 1 97.25 84 PHE A C 1
ATOM 674 O O . PHE A 1 84 ? -6.078 6.305 30.172 1 97.25 84 PHE A O 1
ATOM 681 N N . PHE A 1 85 ? -7.047 4.527 29.203 1 96.38 85 PHE A N 1
ATOM 682 C CA . PHE A 1 85 ? -8.242 5.266 28.812 1 96.38 85 PHE A CA 1
ATOM 683 C C . PHE A 1 85 ? -8.945 5.844 30.031 1 96.38 85 PHE A C 1
ATOM 685 O O . PHE A 1 85 ? -9.297 7.027 30.047 1 96.38 85 PHE A O 1
ATOM 692 N N . CYS A 1 86 ? -9.07 5.051 31.047 1 95.75 86 CYS A N 1
ATOM 693 C CA . CYS A 1 86 ? -9.75 5.449 32.281 1 95.75 86 CYS A CA 1
ATOM 694 C C . CYS A 1 86 ? -8.859 6.355 33.125 1 95.75 86 CYS A C 1
ATOM 696 O O . CYS A 1 86 ? -9.336 7.344 33.688 1 95.75 86 CYS A O 1
ATOM 698 N N . ILE A 1 87 ? -7.594 6.035 33.219 1 96.25 87 ILE A N 1
ATOM 699 C CA . ILE A 1 87 ? -6.664 6.812 34.031 1 96.25 87 ILE A CA 1
ATOM 700 C C . ILE A 1 87 ? -6.551 8.227 33.5 1 96.25 87 ILE A C 1
ATOM 702 O O . ILE A 1 87 ? -6.59 9.203 34.25 1 96.25 87 ILE A O 1
ATOM 706 N N . LEU A 1 88 ? -6.422 8.336 32.219 1 94.88 88 LEU A N 1
ATOM 707 C CA . LEU A 1 88 ? -6.246 9.641 31.594 1 94.88 88 LEU A CA 1
ATOM 708 C C . LEU A 1 88 ? -7.508 10.484 31.734 1 94.88 88 LEU A C 1
ATOM 710 O O . LEU A 1 88 ? -7.43 11.703 31.922 1 94.88 88 LEU A O 1
ATOM 714 N N . ARG A 1 89 ? -8.641 9.867 31.609 1 93.94 89 ARG A N 1
ATOM 715 C CA . ARG A 1 89 ? -9.891 10.586 31.828 1 93.94 89 ARG A CA 1
ATOM 716 C C . ARG A 1 89 ? -9.961 11.141 33.25 1 93.94 89 ARG A C 1
ATOM 718 O O . ARG A 1 89 ? -10.391 12.273 33.469 1 93.94 89 ARG A O 1
ATOM 725 N N . ARG A 1 90 ? -9.586 10.352 34.219 1 93.25 90 ARG A N 1
ATOM 726 C CA . ARG A 1 90 ? -9.617 10.758 35.594 1 93.25 90 ARG A CA 1
ATOM 727 C C . ARG A 1 90 ? -8.641 11.898 35.875 1 93.25 90 ARG A C 1
ATOM 729 O O . ARG A 1 90 ? -8.961 12.852 36.594 1 93.25 90 ARG A O 1
ATOM 736 N N . LEU A 1 91 ? -7.48 11.844 35.281 1 94.19 91 LEU A N 1
ATOM 737 C CA . LEU A 1 91 ? -6.438 12.844 35.5 1 94.19 91 LEU A CA 1
ATOM 738 C C . LEU A 1 91 ? -6.809 14.164 34.844 1 94.19 91 LEU A C 1
ATOM 740 O O . LEU A 1 91 ? -6.543 15.234 35.375 1 94.19 91 LEU A O 1
ATOM 744 N N . LEU A 1 92 ? -7.438 14.086 33.688 1 92.56 92 LEU A N 1
ATOM 745 C CA . LEU A 1 92 ? -7.75 15.289 32.906 1 92.56 92 LEU A CA 1
ATOM 746 C C . LEU A 1 92 ? -9.141 15.812 33.281 1 92.56 92 LEU A C 1
ATOM 748 O O . LEU A 1 92 ? -9.477 16.953 32.969 1 92.56 92 LEU A O 1
ATOM 752 N N . GLY A 1 93 ? -9.961 15.031 33.938 1 89.75 93 GLY A N 1
ATOM 753 C CA . GLY A 1 93 ? -11.305 15.43 34.312 1 89.75 93 GLY A CA 1
ATOM 754 C C . GLY A 1 93 ? -12.305 15.352 33.188 1 89.75 93 GLY A C 1
ATOM 755 O O . GLY A 1 93 ? -13.422 15.867 33.312 1 89.75 93 GLY A O 1
ATOM 756 N N . GLY A 1 94 ? -11.875 14.875 32.094 1 89.88 94 GLY A N 1
ATOM 757 C CA . GLY A 1 94 ? -12.703 14.742 30.891 1 89.88 94 GLY A CA 1
ATOM 758 C C . GLY A 1 94 ? -11.945 14.188 29.703 1 89.88 94 GLY A C 1
ATOM 759 O O . GLY A 1 94 ? -10.789 13.781 29.828 1 89.88 94 GLY A O 1
ATOM 760 N N . PHE A 1 95 ? -12.703 14.031 28.609 1 91.25 95 PHE A N 1
ATOM 761 C CA . PHE A 1 95 ? -12.078 13.492 27.422 1 91.25 95 PHE A CA 1
ATOM 762 C C . PHE A 1 95 ? -11.758 14.602 26.422 1 91.25 95 PHE A C 1
ATOM 764 O O . PHE A 1 95 ? -12.578 15.492 26.188 1 91.25 95 PHE A O 1
ATOM 771 N N . TYR A 1 96 ? -10.562 14.586 26.047 1 90.75 96 TYR A N 1
ATOM 772 C CA . TYR A 1 96 ? -10.133 15.445 24.953 1 90.75 96 TYR A CA 1
ATOM 773 C C . TYR A 1 96 ? -10 14.664 23.656 1 90.75 96 TYR A C 1
ATOM 775 O O . TYR A 1 96 ? -9.938 13.43 23.672 1 90.75 96 TYR A O 1
ATOM 783 N N . SER A 1 97 ? -9.961 15.367 22.547 1 87 97 SER A N 1
ATOM 784 C CA . SER A 1 97 ? -9.922 14.711 21.234 1 87 97 SER A CA 1
ATOM 785 C C . SER A 1 97 ? -8.68 13.828 21.109 1 87 97 SER A C 1
ATOM 787 O O . SER A 1 97 ? -8.742 12.758 20.5 1 87 97 SER A O 1
ATOM 789 N N . TRP A 1 98 ? -7.559 14.219 21.656 1 88.94 98 TRP A N 1
ATOM 790 C CA . TRP A 1 98 ? -6.328 13.445 21.531 1 88.94 98 TRP A CA 1
ATOM 791 C C . TRP A 1 98 ? -6.227 12.383 22.609 1 88.94 98 TRP A C 1
ATOM 793 O O . TRP A 1 98 ? -5.555 11.367 22.438 1 88.94 98 TRP A O 1
ATOM 803 N N . SER A 1 99 ? -6.859 12.523 23.734 1 90.94 99 SER A N 1
ATOM 804 C CA . SER A 1 99 ? -6.695 11.648 24.891 1 90.94 99 SER A CA 1
ATOM 805 C C . SER A 1 99 ? -7.484 10.352 24.719 1 90.94 99 SER A C 1
ATOM 807 O O . SER A 1 99 ? -7.105 9.312 25.266 1 90.94 99 SER A O 1
ATOM 809 N N . VAL A 1 100 ? -8.523 10.398 23.969 1 90.56 100 VAL A N 1
ATOM 810 C CA . VAL A 1 100 ? -9.422 9.258 23.875 1 90.56 100 VAL A CA 1
ATOM 811 C C . VAL A 1 100 ? -8.742 8.133 23.078 1 90.56 100 VAL A C 1
ATOM 813 O O . VAL A 1 100 ? -8.961 6.953 23.359 1 90.56 100 VAL A O 1
ATOM 816 N N . GLY A 1 101 ? -7.973 8.492 22.156 1 92.88 101 GLY A N 1
ATOM 817 C CA . GLY A 1 101 ? -7.336 7.492 21.312 1 92.88 101 GLY A CA 1
ATOM 818 C C . GLY A 1 101 ? -5.82 7.492 21.422 1 92.88 101 GLY A C 1
ATOM 819 O O . GLY A 1 101 ? -5.246 6.652 22.109 1 92.88 101 GLY A O 1
ATOM 820 N N . PHE A 1 102 ? -5.238 8.492 21 1 94.12 102 PHE A N 1
ATOM 821 C CA . PHE A 1 102 ? -3.787 8.594 20.906 1 94.12 102 PHE A CA 1
ATOM 822 C C . PHE A 1 102 ? -3.156 8.617 22.297 1 94.12 102 PHE A C 1
ATOM 824 O O . PHE A 1 102 ? -2.191 7.895 22.547 1 94.12 102 PHE A O 1
ATOM 831 N N . GLY A 1 103 ? -3.672 9.391 23.141 1 95 103 GLY A N 1
ATOM 832 C CA . GLY A 1 103 ? -3.113 9.555 24.469 1 95 103 GLY A CA 1
ATOM 833 C C . GLY A 1 103 ? -3.139 8.281 25.297 1 95 103 GLY A C 1
ATOM 834 O O . GLY A 1 103 ? -2.201 7.996 26.047 1 95 103 GLY A O 1
ATOM 835 N N . SER A 1 104 ? -4.16 7.547 25.188 1 96 104 SER A N 1
ATOM 836 C CA . SER A 1 104 ? -4.297 6.309 25.953 1 96 104 SER A CA 1
ATOM 837 C C . SER A 1 104 ? -3.492 5.18 25.312 1 96 104 SER A C 1
ATOM 839 O O . SER A 1 104 ? -2.916 4.348 26.016 1 96 104 SER A O 1
ATOM 841 N N . ALA A 1 105 ? -3.389 5.215 24.031 1 97 105 ALA A N 1
ATOM 842 C CA . ALA A 1 105 ? -2.75 4.109 23.312 1 97 105 ALA A CA 1
ATOM 843 C C . ALA A 1 105 ? -1.229 4.242 23.344 1 97 105 ALA A C 1
ATOM 845 O O . ALA A 1 105 ? -0.513 3.238 23.312 1 97 105 ALA A O 1
ATOM 846 N N . LEU A 1 106 ? -0.712 5.426 23.453 1 97 106 LEU A N 1
ATOM 847 C CA . LEU A 1 106 ? 0.727 5.66 23.375 1 97 106 LEU A CA 1
ATOM 848 C C . LEU A 1 106 ? 1.451 4.973 24.516 1 97 106 LEU A C 1
ATOM 850 O O . LEU A 1 106 ? 2.322 4.129 24.297 1 97 106 LEU A O 1
ATOM 854 N N . PRO A 1 107 ? 1.093 5.246 25.75 1 96.69 107 PRO A N 1
ATOM 855 C CA . PRO A 1 107 ? 1.773 4.543 26.844 1 96.69 107 PRO A CA 1
ATOM 856 C C . PRO A 1 107 ? 1.489 3.043 26.844 1 96.69 107 PRO A C 1
ATOM 858 O O . PRO A 1 107 ? 2.361 2.246 27.203 1 96.69 107 PRO A O 1
ATOM 861 N N . ALA A 1 108 ? 0.299 2.627 26.516 1 97.38 108 ALA A N 1
ATOM 862 C CA . ALA A 1 108 ? -0.046 1.209 26.453 1 97.38 108 ALA A CA 1
ATOM 863 C C . ALA A 1 108 ? 0.848 0.465 25.469 1 97.38 108 ALA A C 1
ATOM 865 O O . ALA A 1 108 ? 1.425 -0.573 25.797 1 97.38 108 ALA A O 1
ATOM 866 N N . SER A 1 109 ? 1.003 1.048 24.281 1 97.19 109 SER A N 1
ATOM 867 C CA . SER A 1 109 ? 1.798 0.417 23.234 1 97.19 109 SER A CA 1
ATOM 868 C C . SER A 1 109 ? 3.285 0.452 23.562 1 97.19 109 SER A C 1
ATOM 870 O O . SER A 1 109 ? 4.027 -0.472 23.234 1 97.19 109 SER A O 1
ATOM 872 N N . TYR A 1 110 ? 3.695 1.513 24.266 1 97 110 TYR A N 1
ATOM 873 C CA . TYR A 1 110 ? 5.098 1.603 24.656 1 97 110 TYR A CA 1
ATOM 874 C C . TYR A 1 110 ? 5.453 0.515 25.656 1 97 110 TYR A C 1
ATOM 876 O O . TYR A 1 110 ? 6.465 -0.173 25.5 1 97 110 TYR A O 1
ATOM 884 N N . ILE A 1 111 ? 4.664 0.309 26.594 1 97.12 111 ILE A N 1
ATOM 885 C CA . ILE A 1 111 ? 4.895 -0.714 27.609 1 97.12 111 ILE A CA 1
ATOM 886 C C . ILE A 1 111 ? 4.789 -2.1 26.984 1 97.12 111 ILE A C 1
ATOM 888 O O . ILE A 1 111 ? 5.59 -2.988 27.281 1 97.12 111 ILE A O 1
ATOM 892 N N . ALA A 1 112 ? 3.822 -2.225 26.125 1 97.19 112 ALA A N 1
ATOM 893 C CA . ALA A 1 112 ? 3.588 -3.52 25.5 1 97.19 112 ALA A CA 1
ATOM 894 C C . ALA A 1 112 ? 4.797 -3.953 24.672 1 97.19 112 ALA A C 1
ATOM 896 O O . ALA A 1 112 ? 5.246 -5.098 24.766 1 97.19 112 ALA A O 1
ATOM 897 N N . ILE A 1 113 ? 5.34 -3.027 23.906 1 96.44 113 ILE A N 1
ATOM 898 C CA . ILE A 1 113 ? 6.434 -3.389 23.016 1 96.44 113 ILE A CA 1
ATOM 899 C C . ILE A 1 113 ? 7.684 -3.711 23.828 1 96.44 113 ILE A C 1
ATOM 901 O O . ILE A 1 113 ? 8.531 -4.5 23.406 1 96.44 113 ILE A O 1
ATOM 905 N N . LEU A 1 114 ? 7.848 -3.119 25.047 1 95.38 114 LEU A N 1
ATOM 906 C CA . LEU A 1 114 ? 8.984 -3.4 25.906 1 95.38 114 LEU A CA 1
ATOM 907 C C . LEU A 1 114 ? 8.898 -4.812 26.484 1 95.38 114 LEU A C 1
ATOM 909 O O . LEU A 1 114 ? 9.914 -5.402 26.844 1 95.38 114 LEU A O 1
ATOM 913 N N . LEU A 1 115 ? 7.699 -5.344 26.516 1 94.62 115 LEU A N 1
ATOM 914 C CA . LEU A 1 115 ? 7.488 -6.691 27.031 1 94.62 115 LEU A CA 1
ATOM 915 C C . LEU A 1 115 ? 7.832 -7.738 25.969 1 94.62 115 LEU A C 1
ATOM 917 O O . LEU A 1 115 ? 8.164 -8.875 26.312 1 94.62 115 LEU A O 1
ATOM 921 N N . GLU A 1 116 ? 7.793 -7.355 24.734 1 93.5 116 GLU A N 1
ATOM 922 C CA . GLU A 1 116 ? 8.133 -8.281 23.656 1 93.5 116 GLU A CA 1
ATOM 923 C C . GLU A 1 116 ? 9.633 -8.5 23.562 1 93.5 116 GLU A C 1
ATOM 925 O O . GLU A 1 116 ? 10.422 -7.691 24.062 1 93.5 116 GLU A O 1
ATOM 930 N N . ARG A 1 117 ? 10.008 -9.648 23.031 1 91.62 117 ARG A N 1
ATOM 931 C CA . ARG A 1 117 ? 11.422 -9.953 22.844 1 91.62 117 ARG A CA 1
ATOM 932 C C . ARG A 1 117 ? 12.078 -8.945 21.922 1 91.62 117 ARG A C 1
ATOM 934 O O . ARG A 1 117 ? 11.477 -8.5 20.938 1 91.62 117 ARG A O 1
ATOM 941 N N . LYS A 1 118 ? 13.297 -8.641 22.125 1 89.31 118 LYS A N 1
ATOM 942 C CA . LYS A 1 118 ? 14.031 -7.621 21.375 1 89.31 118 LYS A CA 1
ATOM 943 C C . LYS A 1 118 ? 14.164 -8.008 19.906 1 89.31 118 LYS A C 1
ATOM 945 O O . LYS A 1 118 ? 14.125 -7.145 19.031 1 89.31 118 LYS A O 1
ATOM 950 N N . SER A 1 119 ? 14.227 -9.266 19.656 1 85.75 119 SER A N 1
ATOM 951 C CA . SER A 1 119 ? 14.414 -9.734 18.281 1 85.75 119 SER A CA 1
ATOM 952 C C . SER A 1 119 ? 13.156 -9.523 17.453 1 85.75 119 SER A C 1
ATOM 954 O O . SER A 1 119 ? 13.227 -9.438 16.219 1 85.75 119 SER A O 1
ATOM 956 N N . ARG A 1 120 ? 11.992 -9.367 18.062 1 89.75 120 ARG A N 1
ATOM 957 C CA . ARG A 1 120 ? 10.719 -9.273 17.359 1 89.75 120 ARG A CA 1
ATOM 958 C C . ARG A 1 120 ? 10.258 -7.824 17.25 1 89.75 120 ARG A C 1
ATOM 960 O O . ARG A 1 120 ? 9.367 -7.504 16.469 1 89.75 120 ARG A O 1
ATOM 967 N N . ARG A 1 121 ? 10.859 -6.93 18.031 1 91.31 121 ARG A N 1
ATOM 968 C CA . ARG A 1 121 ? 10.406 -5.543 18.094 1 91.31 121 ARG A CA 1
ATOM 969 C C . ARG A 1 121 ? 10.547 -4.855 16.734 1 91.31 121 ARG A C 1
ATOM 971 O O . ARG A 1 121 ? 9.641 -4.137 16.312 1 91.31 121 ARG A O 1
ATOM 978 N N . GLY A 1 122 ? 11.648 -5.129 16.094 1 88.38 122 GLY A N 1
ATOM 979 C CA . GLY A 1 122 ? 11.852 -4.535 14.789 1 88.38 122 GLY A CA 1
ATOM 980 C C . GLY A 1 122 ? 10.82 -4.961 13.766 1 88.38 122 GLY A C 1
ATOM 981 O O . GLY A 1 122 ? 10.305 -4.133 13.008 1 88.38 122 GLY A O 1
ATOM 982 N N . LEU A 1 123 ? 10.461 -6.207 13.812 1 87.31 123 LEU A N 1
ATOM 983 C CA . LEU A 1 123 ? 9.5 -6.758 12.867 1 87.31 123 LEU A CA 1
ATOM 984 C C . LEU A 1 123 ? 8.117 -6.148 13.086 1 87.31 123 LEU A C 1
ATOM 986 O O . LEU A 1 123 ? 7.422 -5.805 12.125 1 87.31 123 LEU A O 1
ATOM 990 N N . LEU A 1 124 ? 7.75 -5.977 14.273 1 90.88 124 LEU A N 1
ATOM 991 C CA . LEU A 1 124 ? 6.449 -5.414 14.609 1 90.88 124 LEU A CA 1
ATOM 992 C C . LEU A 1 124 ? 6.379 -3.938 14.227 1 90.88 124 LEU A C 1
ATOM 994 O O . LEU A 1 124 ? 5.344 -3.465 13.75 1 90.88 124 LEU A O 1
ATOM 998 N N . THR A 1 125 ? 7.457 -3.244 14.445 1 91.44 125 THR A N 1
ATOM 999 C CA . THR A 1 125 ? 7.52 -1.825 14.117 1 91.44 125 THR A CA 1
ATOM 1000 C C . THR A 1 125 ? 7.375 -1.609 12.617 1 91.44 125 THR A C 1
ATOM 1002 O O . THR A 1 125 ? 6.625 -0.735 12.18 1 91.44 125 THR A O 1
ATOM 1005 N N . ILE A 1 126 ? 8.062 -2.416 11.883 1 89.69 126 ILE A N 1
ATOM 1006 C CA . ILE A 1 126 ? 8.016 -2.293 10.43 1 89.69 126 ILE A CA 1
ATOM 1007 C C . ILE A 1 126 ? 6.598 -2.578 9.93 1 89.69 126 ILE A C 1
ATOM 1009 O O . ILE A 1 126 ? 6.129 -1.942 8.984 1 89.69 126 ILE A O 1
ATOM 1013 N N . TYR A 1 127 ? 6.016 -3.43 10.562 1 87.88 127 TYR A N 1
ATOM 1014 C CA . TYR A 1 127 ? 4.648 -3.752 10.164 1 87.88 127 TYR A CA 1
ATOM 1015 C C . TYR A 1 127 ? 3.721 -2.564 10.398 1 87.88 127 TYR A C 1
ATOM 1017 O O . TYR A 1 127 ? 2.885 -2.246 9.547 1 87.88 127 TYR A O 1
ATOM 1025 N N . MET A 1 128 ? 3.863 -1.932 11.477 1 90.19 128 MET A N 1
ATOM 1026 C CA . MET A 1 128 ? 2.951 -0.851 11.844 1 90.19 128 MET A CA 1
ATOM 1027 C C . MET A 1 128 ? 3.301 0.431 11.094 1 90.19 128 MET A C 1
ATOM 1029 O O . MET A 1 128 ? 2.428 1.261 10.836 1 90.19 128 MET A O 1
ATOM 1033 N N . ALA A 1 129 ? 4.543 0.566 10.688 1 91.38 129 ALA A N 1
ATOM 1034 C CA . ALA A 1 129 ? 4.984 1.842 10.125 1 91.38 129 ALA A CA 1
ATOM 1035 C C . ALA A 1 129 ? 5.391 1.69 8.664 1 91.38 129 ALA A C 1
ATOM 1037 O O . ALA A 1 129 ? 6.102 2.539 8.117 1 91.38 129 ALA A O 1
ATOM 1038 N N . ASN A 1 130 ? 5.023 0.663 8.016 1 90.94 130 ASN A N 1
ATOM 1039 C CA . ASN A 1 130 ? 5.508 0.368 6.668 1 90.94 130 ASN A CA 1
ATOM 1040 C C . ASN A 1 130 ? 5.094 1.451 5.676 1 90.94 130 ASN A C 1
ATOM 1042 O O . ASN A 1 130 ? 5.895 1.857 4.828 1 90.94 130 ASN A O 1
ATOM 1046 N N . LEU A 1 131 ? 3.875 1.949 5.777 1 91.38 131 LEU A N 1
ATOM 1047 C CA . LEU A 1 131 ? 3.389 2.979 4.863 1 91.38 131 LEU A CA 1
ATOM 1048 C C . LEU A 1 131 ? 4.18 4.273 5.031 1 91.38 131 LEU A C 1
ATOM 1050 O O . LEU A 1 131 ? 4.625 4.867 4.047 1 91.38 131 LEU A O 1
ATOM 1054 N N . VAL A 1 132 ? 4.371 4.676 6.223 1 92.44 132 VAL A N 1
ATOM 1055 C CA . VAL A 1 132 ? 5.066 5.922 6.531 1 92.44 132 VAL A CA 1
ATOM 1056 C C . VAL A 1 132 ? 6.543 5.793 6.156 1 92.44 132 VAL A C 1
ATOM 1058 O O . VAL A 1 132 ? 7.141 6.734 5.633 1 92.44 132 VAL A O 1
ATOM 1061 N N . LEU A 1 133 ? 7.055 4.66 6.387 1 92.62 133 LEU A N 1
ATOM 1062 C CA . LEU A 1 133 ? 8.453 4.426 6.043 1 92.62 133 LEU A CA 1
ATOM 1063 C C . LEU A 1 133 ? 8.664 4.523 4.535 1 92.62 133 LEU A C 1
ATOM 1065 O O . LEU A 1 133 ? 9.641 5.117 4.078 1 92.62 133 LEU A O 1
ATOM 1069 N N . LEU A 1 134 ? 7.75 3.908 3.826 1 94.88 134 LEU A N 1
ATOM 1070 C CA . LEU A 1 134 ? 7.824 4.004 2.373 1 94.88 134 LEU A CA 1
ATOM 1071 C C . LEU A 1 134 ? 7.809 5.461 1.923 1 94.88 134 LEU A C 1
ATOM 1073 O O . LEU A 1 134 ? 8.617 5.867 1.083 1 94.88 134 LEU A O 1
ATOM 1077 N N . PHE A 1 135 ? 6.953 6.223 2.43 1 96.31 135 PHE A N 1
ATOM 1078 C CA . PHE A 1 135 ? 6.836 7.625 2.049 1 96.31 135 PHE A CA 1
ATOM 1079 C C . PHE A 1 135 ? 8.062 8.406 2.486 1 96.31 135 PHE A C 1
ATOM 1081 O O . PHE A 1 135 ? 8.508 9.32 1.785 1 96.31 135 PHE A O 1
ATOM 1088 N N . CYS A 1 136 ? 8.594 8.086 3.658 1 95.62 136 CYS A N 1
ATOM 1089 C CA . CYS A 1 136 ? 9.789 8.75 4.156 1 95.62 136 CYS A CA 1
ATOM 1090 C C . CYS A 1 136 ? 10.969 8.547 3.205 1 95.62 136 CYS A C 1
ATOM 1092 O O . CYS A 1 136 ? 11.664 9.5 2.857 1 95.62 136 CYS A O 1
ATOM 1094 N N . ILE A 1 137 ? 11.133 7.359 2.77 1 94.62 137 ILE A N 1
ATOM 1095 C CA . ILE A 1 137 ? 12.227 7.047 1.86 1 94.62 137 ILE A CA 1
ATOM 1096 C C . ILE A 1 137 ? 12 7.738 0.518 1 94.62 137 ILE A C 1
ATOM 1098 O O . ILE A 1 137 ? 12.922 8.305 -0.061 1 94.62 137 ILE A O 1
ATOM 1102 N N . THR A 1 138 ? 10.805 7.684 0.057 1 95.88 138 THR A N 1
ATOM 1103 C CA . THR A 1 138 ? 10.453 8.297 -1.22 1 95.88 138 THR A CA 1
ATOM 1104 C C . THR A 1 138 ? 10.688 9.805 -1.179 1 95.88 138 THR A C 1
ATOM 1106 O O . THR A 1 138 ? 11.32 10.367 -2.074 1 95.88 138 THR A O 1
ATOM 1109 N N . SER A 1 139 ? 10.18 10.445 -0.119 1 96.88 139 SER A N 1
ATOM 1110 C CA . SER A 1 139 ? 10.344 11.891 0.021 1 96.88 139 SER A CA 1
ATOM 1111 C C . SER A 1 139 ? 11.812 12.273 0.167 1 96.88 139 SER A C 1
ATOM 1113 O O . SER A 1 139 ? 12.25 13.289 -0.373 1 96.88 139 SER A O 1
ATOM 1115 N N . SER A 1 140 ? 12.539 11.484 0.875 1 96.06 140 SER A N 1
ATOM 1116 C CA . SER A 1 140 ? 13.961 11.727 1.063 1 96.06 140 SER A CA 1
ATOM 1117 C C . SER A 1 140 ? 14.695 11.789 -0.273 1 96.06 140 SER A C 1
ATOM 1119 O O . SER A 1 140 ? 15.43 12.742 -0.546 1 96.06 140 SER A O 1
ATOM 1121 N N . LEU A 1 141 ? 14.438 10.82 -1.129 1 93.88 141 LEU A N 1
ATOM 1122 C CA . LEU A 1 141 ? 15.133 10.734 -2.406 1 93.88 141 LEU A CA 1
ATOM 1123 C C . LEU A 1 141 ? 14.617 11.789 -3.379 1 93.88 141 LEU A C 1
ATOM 1125 O O . LEU A 1 141 ? 15.391 12.367 -4.145 1 93.88 141 LEU A O 1
ATOM 1129 N N . PHE A 1 142 ? 13.336 12.062 -3.352 1 93.75 142 PHE A N 1
ATOM 1130 C CA . PHE A 1 142 ? 12.781 13.109 -4.195 1 93.75 142 PHE A CA 1
ATOM 1131 C C . PHE A 1 142 ? 13.406 14.461 -3.857 1 93.75 142 PHE A C 1
ATOM 1133 O O . PHE A 1 142 ? 13.781 15.219 -4.754 1 93.75 142 PHE A O 1
ATOM 1140 N N . MET A 1 143 ? 13.461 14.711 -2.568 1 94.19 143 MET A N 1
ATOM 1141 C CA . MET A 1 143 ? 14.008 16 -2.145 1 94.19 143 MET A CA 1
ATOM 1142 C C . MET A 1 143 ? 15.5 16.094 -2.457 1 94.19 143 MET A C 1
ATOM 1144 O O . MET A 1 143 ? 16 17.172 -2.771 1 94.19 143 MET A O 1
ATOM 1148 N N . PHE A 1 144 ? 16.25 15.031 -2.385 1 92.38 144 PHE A N 1
ATOM 1149 C CA . PHE A 1 144 ? 17.656 15 -2.768 1 92.38 144 PHE A CA 1
ATOM 1150 C C . PHE A 1 144 ? 17.828 15.352 -4.242 1 92.38 144 PHE A C 1
ATOM 1152 O O . PHE A 1 144 ? 18.672 16.172 -4.598 1 92.38 144 PHE A O 1
ATOM 1159 N N . PHE A 1 145 ? 16.984 14.719 -5.094 1 91.06 145 PHE A N 1
ATOM 1160 C CA . PHE A 1 145 ? 17.047 14.984 -6.523 1 91.06 145 PHE A CA 1
ATOM 1161 C C . PHE A 1 145 ? 16.609 16.406 -6.832 1 91.06 145 PHE A C 1
ATOM 1163 O O . PHE A 1 145 ? 17.078 17.016 -7.801 1 91.06 145 PHE A O 1
ATOM 1170 N N . PHE A 1 146 ? 15.719 16.906 -6.062 1 89.81 146 PHE A N 1
ATOM 1171 C CA . PHE A 1 146 ? 15.227 18.266 -6.242 1 89.81 146 PHE A CA 1
ATOM 1172 C C . PHE A 1 146 ? 16.344 19.281 -6.031 1 89.81 146 PHE A C 1
ATOM 1174 O O . PHE A 1 146 ? 16.422 20.281 -6.738 1 89.81 146 PHE A O 1
ATOM 1181 N N . ARG A 1 147 ? 17.203 18.984 -5.105 1 89.88 147 ARG A N 1
ATOM 1182 C CA . ARG A 1 147 ? 18.25 19.922 -4.758 1 89.88 147 ARG A CA 1
ATOM 1183 C C . ARG A 1 147 ? 19.531 19.625 -5.535 1 89.88 147 ARG A C 1
ATOM 1185 O O . ARG A 1 147 ? 20.469 20.438 -5.551 1 89.88 147 ARG A O 1
ATOM 1192 N N . SER A 1 148 ? 19.531 18.5 -6.164 1 85.12 148 SER A N 1
ATOM 1193 C CA . SER A 1 148 ? 20.75 18.141 -6.887 1 85.12 148 SER A CA 1
ATOM 1194 C C . SER A 1 148 ? 20.859 18.891 -8.211 1 85.12 148 SER A C 1
ATOM 1196 O O . SER A 1 148 ? 19.875 19.016 -8.938 1 85.12 148 SER A O 1
ATOM 1198 N N . ASP A 1 149 ? 21.844 19.672 -8.492 1 69.12 149 ASP A N 1
ATOM 1199 C CA . ASP A 1 149 ? 22.094 20.547 -9.633 1 69.12 149 ASP A CA 1
ATOM 1200 C C . ASP A 1 149 ? 22.234 19.734 -10.922 1 69.12 149 ASP A C 1
ATOM 1202 O O . ASP A 1 149 ? 21.672 20.094 -11.953 1 69.12 149 ASP A O 1
ATOM 1206 N N . LYS A 1 150 ? 23.156 18.797 -11.016 1 62.06 150 LYS A N 1
ATOM 1207 C CA . LYS A 1 150 ? 23.547 18.125 -12.25 1 62.06 150 LYS A CA 1
ATOM 1208 C C . LYS A 1 150 ? 22.422 17.234 -12.758 1 62.06 150 LYS A C 1
ATOM 1210 O O . LYS A 1 150 ? 22.156 17.188 -13.961 1 62.06 150 LYS A O 1
ATOM 1215 N N . ASP A 1 151 ? 21.734 16.562 -11.766 1 63.66 151 ASP A N 1
ATOM 1216 C CA . ASP A 1 151 ? 20.766 15.531 -12.117 1 63.66 151 ASP A CA 1
ATOM 1217 C C . ASP A 1 151 ? 19.422 15.781 -11.445 1 63.66 151 ASP A C 1
ATOM 1219 O O . ASP A 1 151 ? 18.766 14.844 -10.969 1 63.66 151 ASP A O 1
ATOM 1223 N N . GLY A 1 152 ? 19.062 17.109 -11.633 1 71.06 152 GLY A N 1
ATOM 1224 C CA . GLY A 1 152 ? 17.859 17.453 -10.898 1 71.06 152 GLY A CA 1
ATOM 1225 C C . GLY A 1 152 ? 16.594 16.953 -11.57 1 71.06 152 GLY A C 1
ATOM 1226 O O . GLY A 1 152 ? 16.656 16.281 -12.609 1 71.06 152 GLY A O 1
ATOM 1227 N N . LEU A 1 153 ? 15.461 17 -10.859 1 79.88 153 LEU A N 1
ATOM 1228 C CA . LEU A 1 153 ? 14.141 16.609 -11.352 1 79.88 153 LEU A CA 1
ATOM 1229 C C . LEU A 1 153 ? 13.711 17.5 -12.516 1 79.88 153 LEU A C 1
ATOM 1231 O O . LEU A 1 153 ? 14.016 18.688 -12.539 1 79.88 153 LEU A O 1
ATOM 1235 N N . LYS A 1 154 ? 13.328 16.922 -13.578 1 75.81 154 LYS A N 1
ATOM 1236 C CA . LYS A 1 154 ? 12.852 17.672 -14.734 1 75.81 154 LYS A CA 1
ATOM 1237 C C . LYS A 1 154 ? 11.336 17.531 -14.891 1 75.81 154 LYS A C 1
ATOM 1239 O O . LYS A 1 154 ? 10.727 16.641 -14.312 1 75.81 154 LYS A O 1
ATOM 1244 N N . GLY A 1 155 ? 10.75 18.562 -15.438 1 75.19 155 GLY A N 1
ATOM 1245 C CA . GLY A 1 155 ? 9.352 18.438 -15.828 1 75.19 155 GLY A CA 1
ATOM 1246 C C . GLY A 1 155 ? 8.391 18.797 -14.711 1 75.19 155 GLY A C 1
ATOM 1247 O O . GLY A 1 155 ? 8.609 19.75 -13.969 1 75.19 155 GLY A O 1
ATOM 1248 N N . PHE A 1 156 ? 7.332 18.062 -14.617 1 72.62 156 PHE A N 1
ATOM 1249 C CA . PHE A 1 156 ? 6.219 18.344 -13.719 1 72.62 156 PHE A CA 1
ATOM 1250 C C . PHE A 1 156 ? 6.629 18.141 -12.266 1 72.62 156 PHE A C 1
ATOM 1252 O O . PHE A 1 156 ? 6.227 18.906 -11.383 1 72.62 156 PHE A O 1
ATOM 1259 N N . ALA A 1 157 ? 7.453 17.203 -12.047 1 79.88 157 ALA A N 1
ATOM 1260 C CA . ALA A 1 157 ? 7.867 16.922 -10.672 1 79.88 157 ALA A CA 1
ATOM 1261 C C . ALA A 1 157 ? 8.664 18.078 -10.086 1 79.88 157 ALA A C 1
ATOM 1263 O O . ALA A 1 157 ? 8.469 18.453 -8.922 1 79.88 157 ALA A O 1
ATOM 1264 N N . SER A 1 158 ? 9.508 18.688 -10.93 1 82.88 158 SER A N 1
ATOM 1265 C CA . SER A 1 158 ? 10.297 19.828 -10.469 1 82.88 158 SER A CA 1
ATOM 1266 C C . SER A 1 158 ? 9.414 21.047 -10.203 1 82.88 158 SER A C 1
ATOM 1268 O O . SER A 1 158 ? 9.562 21.719 -9.188 1 82.88 158 SER A O 1
ATOM 1270 N N . SER A 1 159 ? 8.5 21.25 -11.062 1 81.06 159 SER A N 1
ATOM 1271 C CA . SER A 1 159 ? 7.605 22.391 -10.914 1 81.06 159 SER A CA 1
ATOM 1272 C C . SER A 1 159 ? 6.684 22.219 -9.711 1 81.06 159 SER A C 1
ATOM 1274 O O . SER A 1 159 ? 6.406 23.172 -8.992 1 81.06 159 SER A O 1
ATOM 1276 N N . ALA A 1 160 ? 6.215 21.047 -9.523 1 83.81 160 ALA A N 1
ATOM 1277 C CA . ALA A 1 160 ? 5.34 20.75 -8.391 1 83.81 160 ALA A CA 1
ATOM 1278 C C . ALA A 1 160 ? 6.082 20.938 -7.07 1 83.81 160 ALA A C 1
ATOM 1280 O O . ALA A 1 160 ? 5.543 21.531 -6.129 1 83.81 160 ALA A O 1
ATOM 1281 N N . LEU A 1 161 ? 7.289 20.484 -7.023 1 87.81 161 LEU A N 1
ATOM 1282 C CA . LEU A 1 161 ? 8.062 20.594 -5.793 1 87.81 161 LEU A CA 1
ATOM 1283 C C . LEU A 1 161 ? 8.469 22.047 -5.539 1 87.81 161 LEU A C 1
ATOM 1285 O O . LEU A 1 161 ? 8.547 22.484 -4.387 1 87.81 161 LEU A O 1
ATOM 1289 N N . LYS A 1 162 ? 8.734 22.75 -6.656 1 86.81 162 LYS A N 1
ATOM 1290 C CA . LYS A 1 162 ? 9.016 24.172 -6.523 1 86.81 162 LYS A CA 1
ATOM 1291 C C . LYS A 1 162 ? 7.809 24.922 -5.953 1 86.81 162 LYS A C 1
ATOM 1293 O O . LYS A 1 162 ? 7.965 25.844 -5.148 1 86.81 162 LYS A O 1
ATOM 1298 N N . PHE A 1 163 ? 6.711 24.484 -6.363 1 85.19 163 PHE A N 1
ATOM 1299 C CA . PHE A 1 163 ? 5.477 25.094 -5.875 1 85.19 163 PHE A CA 1
ATOM 1300 C C . PHE A 1 163 ? 5.25 24.734 -4.41 1 85.19 163 PHE A C 1
ATOM 1302 O O . PHE A 1 163 ? 4.82 25.594 -3.625 1 85.19 163 PHE A O 1
ATOM 1309 N N . ILE A 1 164 ? 5.516 23.562 -4.004 1 88.75 164 ILE A N 1
ATOM 1310 C CA . ILE A 1 164 ? 5.234 23.078 -2.652 1 88.75 164 ILE A CA 1
ATOM 1311 C C . ILE A 1 164 ? 6.285 23.625 -1.686 1 88.75 164 ILE A C 1
ATOM 1313 O O . ILE A 1 164 ? 5.945 24.234 -0.666 1 88.75 164 ILE A O 1
ATOM 1317 N N . ILE A 1 165 ? 7.527 23.438 -1.966 1 90.12 165 ILE A N 1
ATOM 1318 C CA . ILE A 1 165 ? 8.609 23.781 -1.05 1 90.12 165 ILE A CA 1
ATOM 1319 C C . ILE A 1 165 ? 9.008 25.234 -1.246 1 90.12 165 ILE A C 1
ATOM 1321 O O . ILE A 1 165 ? 9.344 25.938 -0.282 1 90.12 165 ILE A O 1
ATOM 1325 N N . GLY A 1 166 ? 9.055 25.734 -2.375 1 86.25 166 GLY A N 1
ATOM 1326 C CA . GLY A 1 166 ? 9.5 27.078 -2.666 1 86.25 166 GLY A CA 1
ATOM 1327 C C . GLY A 1 166 ? 10.797 27.125 -3.447 1 86.25 166 GLY A C 1
ATOM 1328 O O . GLY A 1 166 ? 11.625 26.219 -3.342 1 86.25 166 GLY A O 1
ATOM 1329 N N . LYS A 1 167 ? 11.039 28.109 -4.125 1 83.44 167 LYS A N 1
ATOM 1330 C CA . LYS A 1 167 ? 12.211 28.297 -4.977 1 83.44 167 LYS A CA 1
ATOM 1331 C C . LYS A 1 167 ? 13.453 28.609 -4.141 1 83.44 167 LYS A C 1
ATOM 1333 O O . LYS A 1 167 ? 14.578 28.453 -4.609 1 83.44 167 LYS A O 1
ATOM 1338 N N . GLU A 1 168 ? 13.18 28.984 -2.93 1 83.25 168 GLU A N 1
ATOM 1339 C CA . GLU A 1 168 ? 14.289 29.391 -2.068 1 83.25 168 GLU A CA 1
ATOM 1340 C C . GLU A 1 168 ? 15.18 28.203 -1.731 1 83.25 168 GLU A C 1
ATOM 1342 O O . GLU A 1 168 ? 16.359 28.375 -1.397 1 83.25 168 GLU A O 1
ATOM 1347 N N . GLU A 1 169 ? 14.617 27 -1.842 1 84.25 169 GLU A N 1
ATOM 1348 C CA . GLU A 1 169 ? 15.359 25.812 -1.425 1 84.25 169 GLU A CA 1
ATOM 1349 C C . GLU A 1 169 ? 16.156 25.234 -2.586 1 84.25 169 GLU A C 1
ATOM 1351 O O . GLU A 1 169 ? 16.922 24.281 -2.402 1 84.25 169 GLU A O 1
ATOM 1356 N N . ILE A 1 170 ? 16.156 25.75 -3.803 1 80.62 170 ILE A N 1
ATOM 1357 C CA . ILE A 1 170 ? 16.906 25.281 -4.957 1 80.62 170 ILE A CA 1
ATOM 1358 C C . ILE A 1 170 ? 18.297 25.891 -4.953 1 80.62 170 ILE A C 1
ATOM 1360 O O . ILE A 1 170 ? 18.453 27.094 -4.68 1 80.62 170 ILE A O 1
ATOM 1364 N N . PRO A 1 171 ? 19.281 24.969 -5.184 1 71 171 PRO A N 1
ATOM 1365 C CA . PRO A 1 171 ? 20.641 25.531 -5.184 1 71 171 PRO A 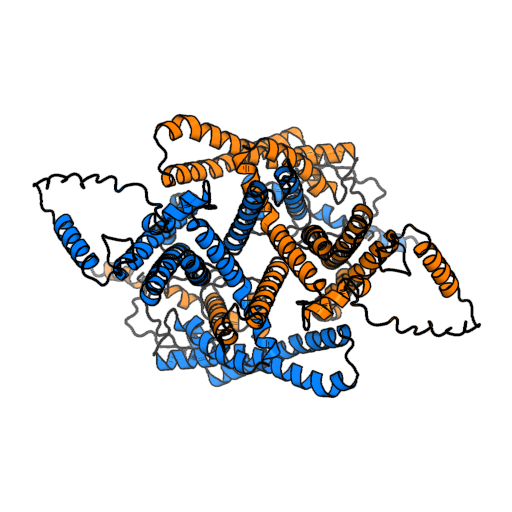CA 1
ATOM 1366 C C . PRO A 1 171 ? 20.859 26.531 -6.324 1 71 171 PRO A C 1
ATOM 1368 O O . PRO A 1 171 ? 20.375 26.312 -7.438 1 71 171 PRO A O 1
ATOM 1371 N N . THR A 1 172 ? 20.875 27.766 -6.273 1 56.28 172 THR A N 1
ATOM 1372 C CA . THR A 1 172 ? 21.203 28.766 -7.293 1 56.28 172 THR A CA 1
ATOM 1373 C C . THR A 1 172 ? 22.641 28.562 -7.793 1 56.28 172 THR A C 1
ATOM 1375 O O . THR A 1 172 ? 23.578 28.531 -7 1 56.28 172 THR A O 1
ATOM 1378 N N . HIS A 1 173 ? 22.984 27.703 -8.773 1 48.34 173 HIS A N 1
ATOM 1379 C CA . HIS A 1 173 ? 24.281 28.031 -9.359 1 48.34 173 HIS A CA 1
ATOM 1380 C C . HIS A 1 173 ? 24.5 29.547 -9.422 1 48.34 173 HIS A C 1
ATOM 1382 O O . HIS A 1 173 ? 23.531 30.312 -9.406 1 48.34 173 HIS A O 1
ATOM 1388 N N . SER A 1 174 ? 25.844 29.938 -9.516 1 38.47 174 SER A N 1
ATOM 1389 C CA . SER A 1 174 ? 26.297 31.312 -9.641 1 38.47 174 SER A CA 1
ATOM 1390 C C . SER A 1 174 ? 25.516 32.062 -10.711 1 38.47 174 SER A C 1
ATOM 1392 O O . SER A 1 174 ? 25.906 32.094 -11.883 1 38.47 174 SER A O 1
ATOM 1394 N N . VAL A 1 175 ? 24.578 31.781 -11.258 1 36.31 175 VAL A N 1
ATOM 1395 C CA . VAL A 1 175 ? 24.25 32.906 -12.148 1 36.31 175 VAL A CA 1
ATOM 1396 C C . VAL A 1 175 ? 24.5 34.219 -11.422 1 36.31 175 VAL A C 1
ATOM 1398 O O . VAL A 1 175 ? 24.344 34.312 -10.203 1 36.31 175 VAL A O 1
ATOM 1401 N N . LEU A 1 176 ? 25.281 35.125 -12.117 1 33.88 176 LEU A N 1
ATOM 1402 C CA . LEU A 1 176 ? 25.484 36.562 -11.898 1 33.88 176 LEU A CA 1
ATOM 1403 C C . LEU A 1 176 ? 24.234 37.188 -11.273 1 33.88 176 LEU A C 1
ATOM 1405 O O . LEU A 1 176 ? 23.109 36.844 -11.648 1 33.88 176 LEU A O 1
ATOM 1409 N N . ALA A 1 177 ? 24.344 37.688 -10.125 1 35.72 177 ALA A N 1
ATOM 1410 C CA . ALA A 1 177 ? 23.547 38.688 -9.438 1 35.72 177 ALA A CA 1
ATOM 1411 C C . ALA A 1 177 ? 22.781 39.562 -10.438 1 35.72 177 ALA A C 1
ATOM 1413 O O . ALA A 1 177 ? 23.375 40.406 -11.094 1 35.72 177 ALA A O 1
ATOM 1414 N N . ASP A 1 178 ? 22.109 39.062 -11.391 1 33.41 178 ASP A N 1
ATOM 1415 C CA . ASP A 1 1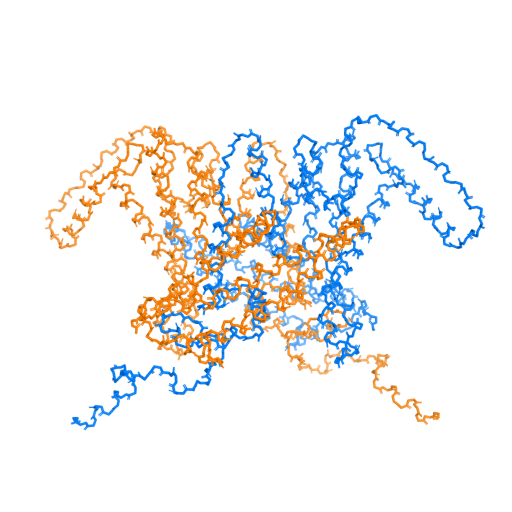78 ? 21.359 40.188 -11.938 1 33.41 178 ASP A CA 1
ATOM 1416 C C . ASP A 1 178 ? 20.844 41.094 -10.82 1 33.41 178 ASP A C 1
ATOM 1418 O O . ASP A 1 178 ? 20.172 40.656 -9.898 1 33.41 178 ASP A O 1
ATOM 1422 N N . ASP A 1 179 ? 21.609 42.094 -10.414 1 34.25 179 ASP A N 1
ATOM 1423 C CA . ASP A 1 179 ? 21.344 43.344 -9.734 1 34.25 179 ASP A CA 1
ATOM 1424 C C . ASP A 1 179 ? 19.922 43.844 -10.008 1 34.25 179 ASP A C 1
ATOM 1426 O O . ASP A 1 179 ? 19.734 44.844 -10.68 1 34.25 179 ASP A O 1
ATOM 1430 N N . SER A 1 180 ? 19.125 43.031 -10.57 1 34.81 180 SER A N 1
ATOM 1431 C CA . SER A 1 180 ? 17.906 43.844 -10.727 1 34.81 180 SER A CA 1
ATOM 1432 C C . SER A 1 180 ? 17.484 44.469 -9.406 1 34.81 180 SER A C 1
ATOM 1434 O O . SER A 1 180 ? 17.281 43.781 -8.414 1 34.81 180 SER A O 1
ATOM 1436 N N . GLN A 1 181 ? 18.062 45.656 -9.125 1 32.12 181 GLN A N 1
ATOM 1437 C CA . GLN A 1 181 ? 17.609 46.656 -8.172 1 32.12 181 GLN A CA 1
ATOM 1438 C C . GLN A 1 181 ? 16.125 46.5 -7.871 1 32.12 181 GLN A C 1
ATOM 1440 O O . GLN A 1 181 ? 15.312 46.375 -8.789 1 32.12 181 GLN A O 1
ATOM 1445 N N . PRO A 1 182 ? 15.836 45.875 -6.789 1 37.06 182 PRO A N 1
ATOM 1446 C CA . PRO A 1 182 ? 14.406 45.969 -6.477 1 37.06 182 PRO A CA 1
ATOM 1447 C C . PRO A 1 182 ? 13.773 47.25 -7.035 1 37.06 182 PRO A C 1
ATOM 1449 O O . PRO A 1 182 ? 14.375 48.312 -6.969 1 37.06 182 PRO A O 1
ATOM 1452 N N . SER A 1 183 ? 13.32 47.219 -8.258 1 35.09 183 SER A N 1
ATOM 1453 C CA . SER A 1 183 ? 12.539 48.406 -8.633 1 35.09 183 SER A CA 1
ATOM 1454 C C . SER A 1 183 ? 11.836 49 -7.418 1 35.09 183 SER A C 1
ATOM 1456 O O . SER A 1 183 ? 11.18 48.281 -6.656 1 35.09 183 SER A O 1
ATOM 1458 N N . ALA A 1 184 ? 12.438 50.094 -6.848 1 35.03 184 ALA A N 1
ATOM 1459 C CA . ALA A 1 184 ? 11.805 51.031 -5.926 1 35.03 184 ALA A CA 1
ATOM 1460 C C . ALA A 1 184 ? 10.305 51.156 -6.199 1 35.03 184 ALA A C 1
ATOM 1462 O O . ALA A 1 184 ? 9.891 51.781 -7.172 1 35.03 184 ALA A O 1
ATOM 1463 N N . GLU A 1 185 ? 9.625 50.031 -6.34 1 37.31 185 GLU A N 1
ATOM 1464 C CA . GLU A 1 185 ? 8.195 50.312 -6.43 1 37.31 185 GLU A CA 1
ATOM 1465 C C . GLU A 1 185 ? 7.816 51.469 -5.504 1 37.31 185 GLU A C 1
ATOM 1467 O O . GLU A 1 185 ? 8.258 51.531 -4.352 1 37.31 185 GLU A O 1
ATOM 1472 N N . ARG A 1 186 ? 7.547 52.656 -6.039 1 37.09 186 ARG A N 1
ATOM 1473 C CA . ARG A 1 186 ? 7.008 53.906 -5.516 1 37.09 186 ARG A CA 1
ATOM 1474 C C . ARG A 1 186 ? 6.02 53.625 -4.383 1 37.09 186 ARG A C 1
ATOM 1476 O O . ARG A 1 186 ? 5.172 52.75 -4.484 1 37.09 186 ARG A O 1
ATOM 1483 N N . PRO A 1 187 ? 6.469 54.031 -3.211 1 38.81 187 PRO A N 1
ATOM 1484 C CA . PRO A 1 187 ? 5.473 54.062 -2.135 1 38.81 187 PRO A CA 1
ATOM 1485 C C . PRO A 1 187 ? 4.121 54.594 -2.596 1 38.81 187 PRO A C 1
ATOM 1487 O O . PRO A 1 187 ? 4.039 55.719 -3.096 1 38.81 187 PRO A O 1
ATOM 1490 N N . ASP A 1 188 ? 3.494 53.969 -3.584 1 38.03 188 ASP A N 1
ATOM 1491 C CA . ASP A 1 188 ? 2.211 54.625 -3.795 1 38.03 188 ASP A CA 1
ATOM 1492 C C . ASP A 1 188 ? 1.629 55.125 -2.475 1 38.03 188 ASP A C 1
ATOM 1494 O O . ASP A 1 188 ? 1.612 54.406 -1.48 1 38.03 188 ASP A O 1
ATOM 1498 N N . SER A 1 189 ? 1.709 56.375 -2.137 1 39.28 189 SER A N 1
ATOM 1499 C CA . SER A 1 189 ? 1.309 57.281 -1.08 1 39.28 189 SER A CA 1
ATOM 1500 C C . SER A 1 189 ? -0.002 56.844 -0.433 1 39.28 189 SER A C 1
ATOM 1502 O O . SER A 1 189 ? -0.47 57.469 0.518 1 39.28 189 SER A O 1
ATOM 1504 N N . ARG A 1 190 ? -0.945 56.531 -1.385 1 42.09 190 ARG A N 1
ATOM 1505 C CA . ARG A 1 190 ? -2.258 56.906 -0.886 1 42.09 190 ARG A CA 1
ATOM 1506 C C . ARG A 1 190 ? -2.547 56.281 0.466 1 42.09 190 ARG A C 1
ATOM 1508 O O . ARG A 1 190 ? -2.861 56.969 1.436 1 42.09 190 ARG A O 1
ATOM 1515 N N . LYS A 1 191 ? -3.705 55.438 0.531 1 45.03 191 LYS A N 1
ATOM 1516 C CA . LYS A 1 191 ? -4.527 55.062 1.676 1 45.03 191 LYS A CA 1
ATOM 1517 C C . LYS A 1 191 ? -3.84 54 2.512 1 45.03 191 LYS A C 1
ATOM 1519 O O . LYS A 1 191 ? -3.684 52.844 2.062 1 45.03 191 LYS A O 1
ATOM 1524 N N . LYS A 1 192 ? -2.92 54.219 3.307 1 50.59 192 LYS A N 1
ATOM 1525 C CA . LYS A 1 192 ? -2.322 53.594 4.48 1 50.59 192 LYS A CA 1
ATOM 1526 C C . LYS A 1 192 ? -3.328 52.688 5.191 1 50.59 192 LYS A C 1
ATOM 1528 O O . LYS A 1 192 ? -3.986 53.125 6.145 1 50.59 192 LYS A O 1
ATOM 1533 N N . THR A 1 193 ? -4.176 51.938 4.379 1 53.84 193 THR A N 1
ATOM 1534 C CA . THR A 1 193 ? -5.23 51.125 4.961 1 53.84 193 THR A CA 1
ATOM 1535 C C . THR A 1 193 ? -4.66 50.188 6.027 1 53.84 193 THR A C 1
ATOM 1537 O O . THR A 1 193 ? -3.469 49.875 6.012 1 53.84 193 THR A O 1
ATOM 1540 N N . LEU A 1 194 ? -5.434 50 7.215 1 62.66 194 LEU A N 1
ATOM 1541 C CA . LEU A 1 194 ? -5.262 49.031 8.312 1 62.66 194 LEU A CA 1
ATOM 1542 C C . LEU A 1 194 ? -4.594 47.75 7.824 1 62.66 194 LEU A C 1
ATOM 1544 O O . LEU A 1 194 ? -3.74 47.188 8.516 1 62.66 194 LEU A O 1
ATOM 1548 N N . LEU A 1 195 ? -4.891 47.438 6.648 1 67.12 195 LEU A N 1
ATOM 1549 C CA . LEU A 1 195 ? -4.312 46.219 6.086 1 67.12 195 LEU A CA 1
ATOM 1550 C C . LEU A 1 195 ? -2.834 46.406 5.77 1 67.12 195 LEU A C 1
ATOM 1552 O O . LEU A 1 195 ? -2.025 45.5 5.977 1 67.12 195 LEU A O 1
ATOM 1556 N N . SER A 1 196 ? -2.498 47.594 5.301 1 72.25 196 SER A N 1
ATOM 1557 C CA . SER A 1 196 ? -1.099 47.844 4.973 1 72.25 196 SER A CA 1
ATOM 1558 C C . SER A 1 196 ? -0.246 47.938 6.234 1 72.25 196 SER A C 1
ATOM 1560 O O . SER A 1 196 ? 0.898 47.5 6.254 1 72.25 196 SER A O 1
ATOM 1562 N N . SER A 1 197 ? -0.901 48.656 7.242 1 72.75 197 SER A N 1
ATOM 1563 C CA . SER A 1 197 ? -0.176 48.75 8.508 1 72.75 197 SER A CA 1
ATOM 1564 C C . SER A 1 197 ? 0.012 47.375 9.148 1 72.75 197 SER A C 1
ATOM 1566 O O . SER A 1 197 ? 1.069 47.094 9.711 1 72.75 197 SER A O 1
ATOM 1568 N N . THR A 1 198 ? -1.066 46.531 9.07 1 75.19 198 THR A N 1
ATOM 1569 C CA . THR A 1 198 ? -0.963 45.188 9.602 1 75.19 198 THR A CA 1
ATOM 1570 C C . THR A 1 198 ? 0.058 44.375 8.812 1 75.19 198 THR A C 1
ATOM 1572 O O . THR A 1 198 ? 0.823 43.594 9.391 1 75.19 198 THR A O 1
ATOM 1575 N N . ARG A 1 199 ? 0.078 44.562 7.609 1 76.38 199 ARG A N 1
ATOM 1576 C CA . ARG A 1 199 ? 1.04 43.875 6.762 1 76.38 199 ARG A CA 1
ATOM 1577 C C . ARG A 1 199 ? 2.467 44.281 7.086 1 76.38 199 ARG A C 1
ATOM 1579 O O . ARG A 1 199 ? 3.373 43.469 7.152 1 76.38 199 ARG A O 1
ATOM 1586 N N . LYS A 1 200 ? 2.633 45.594 7.266 1 75.44 200 LYS A N 1
ATOM 1587 C CA . LYS A 1 200 ? 3.957 46.094 7.602 1 75.44 200 LYS A CA 1
ATOM 1588 C C . LYS A 1 200 ? 4.418 45.562 8.961 1 75.44 200 LYS A C 1
ATOM 1590 O O . LYS A 1 200 ? 5.594 45.25 9.148 1 75.44 200 LYS A O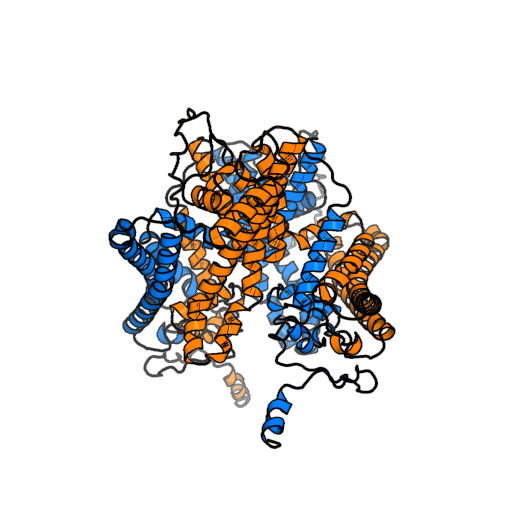 1
ATOM 1595 N N . LEU A 1 201 ? 3.461 45.531 9.875 1 74.19 201 LEU A N 1
ATOM 1596 C CA . LEU A 1 201 ? 3.777 45 11.195 1 74.19 201 LEU A CA 1
ATOM 1597 C C . LEU A 1 201 ? 4.141 43.531 11.117 1 74.19 201 LEU A C 1
ATOM 1599 O O . LEU A 1 201 ? 5.105 43.062 11.742 1 74.19 201 LEU A O 1
ATOM 1603 N N . LEU A 1 202 ? 3.371 42.812 10.375 1 75.62 202 LEU A N 1
ATOM 1604 C CA . LEU A 1 202 ? 3.639 41.375 10.219 1 75.62 202 LEU A CA 1
ATOM 1605 C C . LEU A 1 202 ? 4.992 41.156 9.547 1 75.62 202 LEU A C 1
ATOM 1607 O O . LEU A 1 202 ? 5.746 40.25 9.953 1 75.62 202 LEU A O 1
ATOM 1611 N N . GLU A 1 203 ? 5.23 41.938 8.516 1 77.25 203 GLU A N 1
ATOM 1612 C CA . GLU A 1 203 ? 6.512 41.844 7.828 1 77.25 203 GLU A CA 1
ATOM 1613 C C . GLU A 1 203 ? 7.668 42.156 8.766 1 77.25 203 GLU A C 1
ATOM 1615 O O . GLU A 1 203 ? 8.727 41.531 8.695 1 77.25 203 GLU A O 1
ATOM 1620 N N . SER A 1 204 ? 7.445 43.156 9.633 1 77.06 204 SER A N 1
ATOM 1621 C CA . SER A 1 204 ? 8.492 43.531 10.578 1 77.06 204 SER A CA 1
ATOM 1622 C C . SER A 1 204 ? 8.75 42.406 11.586 1 77.06 204 SER A C 1
ATOM 1624 O O . SER A 1 204 ? 9.898 42.125 11.93 1 77.06 204 SER A O 1
ATOM 1626 N N . ILE A 1 205 ? 7.703 41.688 11.961 1 74.56 205 ILE A N 1
ATOM 1627 C CA . ILE A 1 205 ? 7.824 40.594 12.922 1 74.56 205 ILE A CA 1
ATOM 1628 C C . ILE A 1 205 ? 8.5 39.406 12.25 1 74.56 205 ILE A C 1
ATOM 1630 O O . ILE A 1 205 ? 9.312 38.719 12.875 1 74.56 205 ILE A O 1
ATOM 1634 N N . CYS A 1 206 ? 8.211 39.281 11.078 1 78.25 206 CYS A N 1
ATOM 1635 C CA . CYS A 1 206 ? 8.75 38.125 10.328 1 78.25 206 CYS A CA 1
ATOM 1636 C C . CYS A 1 206 ? 10.227 38.344 10.031 1 78.25 206 CYS A C 1
ATOM 1638 O O . CYS A 1 206 ? 10.969 37.375 9.883 1 78.25 206 CYS A O 1
ATOM 1640 N N . LYS A 1 207 ? 10.562 39.594 9.883 1 78.75 207 LYS A N 1
ATOM 1641 C CA . LYS A 1 207 ? 11.961 39.875 9.578 1 78.75 207 LYS A CA 1
ATOM 1642 C C . LYS A 1 207 ? 12.812 39.906 10.844 1 78.75 207 LYS A C 1
ATOM 1644 O O . LYS A 1 207 ? 14.023 39.688 10.789 1 78.75 207 LYS A O 1
ATOM 1649 N N . ARG A 1 208 ? 12.016 40.125 11.938 1 78.38 208 ARG A N 1
ATOM 1650 C CA . ARG A 1 208 ? 12.727 40.25 13.211 1 78.38 208 ARG A CA 1
ATOM 1651 C C . ARG A 1 208 ? 12.953 38.906 13.852 1 78.38 208 ARG A C 1
ATOM 1653 O O . ARG A 1 208 ? 12 38.219 14.234 1 78.38 208 ARG A O 1
ATOM 1660 N N . GLY A 1 209 ? 13.977 38.094 13.484 1 77.94 209 GLY A N 1
ATOM 1661 C CA . GLY A 1 209 ? 14.281 36.812 14.086 1 77.94 209 GLY A CA 1
ATOM 1662 C C . GLY A 1 209 ? 15.609 36.25 13.625 1 77.94 209 GLY A C 1
ATOM 1663 O O . GLY A 1 209 ? 16.297 36.844 12.812 1 77.94 209 GLY A O 1
ATOM 1664 N N . PRO A 1 210 ? 15.883 35.188 14.18 1 84.94 210 PRO A N 1
ATOM 1665 C CA . PRO A 1 210 ? 17.172 34.562 13.836 1 84.94 210 PRO A CA 1
ATOM 1666 C C . PRO A 1 210 ? 17.172 33.969 12.438 1 84.94 210 PRO A C 1
ATOM 1668 O O . PRO A 1 210 ? 16.188 33.312 12.047 1 84.94 210 PRO A O 1
ATOM 1671 N N . ARG A 1 211 ? 18.047 34.469 11.625 1 87.5 211 ARG A N 1
ATOM 1672 C CA . ARG A 1 211 ? 18.297 33.875 10.312 1 87.5 211 ARG A CA 1
ATOM 1673 C C . ARG A 1 211 ? 19.766 33.5 10.156 1 87.5 211 ARG A C 1
ATOM 1675 O O . ARG A 1 211 ? 20.656 34.281 10.531 1 87.5 211 ARG A O 1
ATOM 1682 N N . HIS A 1 212 ? 19.969 32.312 9.734 1 87 212 HIS A N 1
ATOM 1683 C CA . HIS A 1 212 ? 21.344 31.891 9.5 1 87 212 HIS A CA 1
ATOM 1684 C C . HIS A 1 212 ? 21.875 32.438 8.188 1 87 212 HIS A C 1
ATOM 1686 O O . HIS A 1 212 ? 21.109 32.656 7.242 1 87 212 HIS A O 1
ATOM 1692 N N . ARG A 1 213 ? 23.062 32.656 8.047 1 84.81 213 ARG A N 1
ATOM 1693 C CA . ARG A 1 213 ? 23.719 33.219 6.879 1 84.81 213 ARG A CA 1
ATOM 1694 C C . ARG A 1 213 ? 23.562 32.344 5.66 1 84.81 213 ARG A C 1
ATOM 1696 O O . ARG A 1 213 ? 23.469 32.812 4.531 1 84.81 213 ARG A O 1
ATOM 1703 N N . CYS A 1 214 ? 23.438 31.016 5.93 1 86.06 214 CYS A N 1
ATOM 1704 C CA . CYS A 1 214 ? 23.375 30.062 4.836 1 86.06 214 CYS A CA 1
ATOM 1705 C C . CYS A 1 214 ? 21.953 29.906 4.309 1 86.06 214 CYS A C 1
ATOM 1707 O O . CYS A 1 214 ? 21.734 29.281 3.268 1 86.06 214 CYS A O 1
ATOM 1709 N N . CYS A 1 215 ? 20.984 30.438 5.039 1 88.19 215 CYS A N 1
ATOM 1710 C CA . CYS A 1 215 ? 19.594 30.344 4.617 1 88.19 215 CYS A CA 1
ATOM 1711 C C . CYS A 1 215 ? 19.25 31.406 3.574 1 88.19 215 CYS A C 1
ATOM 1713 O O . CYS A 1 215 ? 19.594 32.562 3.742 1 88.19 215 CYS A O 1
ATOM 1715 N N . LYS A 1 216 ? 18.641 31.094 2.498 1 85.31 216 LYS A N 1
ATOM 1716 C CA . LYS A 1 216 ? 18.406 31.969 1.355 1 85.31 216 LYS A CA 1
ATOM 1717 C C . LYS A 1 216 ? 17.031 32.625 1.433 1 85.31 216 LYS A C 1
ATOM 1719 O O . LYS A 1 216 ? 16.531 33.156 0.438 1 85.31 216 LYS A O 1
ATOM 1724 N N . HIS A 1 217 ? 16.344 32.5 2.523 1 85.5 217 HIS A N 1
ATOM 1725 C CA . HIS A 1 217 ? 15.094 33.219 2.734 1 85.5 217 HIS A CA 1
ATOM 1726 C C . HIS A 1 217 ? 15.352 34.594 3.363 1 85.5 217 HIS A C 1
ATOM 1728 O O . HIS A 1 217 ? 15.18 34.75 4.574 1 85.5 217 HIS A O 1
ATOM 1734 N N . TYR A 1 218 ? 15.68 35.531 2.541 1 79.62 218 TYR A N 1
ATOM 1735 C CA . TYR A 1 218 ? 16.203 36.812 2.967 1 79.62 218 TYR A CA 1
ATOM 1736 C C . TYR A 1 218 ? 15.109 37.688 3.57 1 79.62 218 TYR A C 1
ATOM 1738 O O . TYR A 1 218 ? 15.383 38.562 4.395 1 79.62 218 TYR A O 1
ATOM 1746 N N . ASN A 1 219 ? 13.883 37.406 3.248 1 80.88 219 ASN A N 1
ATOM 1747 C CA . ASN A 1 219 ? 12.805 38.281 3.684 1 80.88 219 ASN A CA 1
ATOM 1748 C C . ASN A 1 219 ? 12.109 37.75 4.93 1 80.88 219 ASN A C 1
ATOM 1750 O O . ASN A 1 219 ? 11.156 38.344 5.426 1 80.88 219 ASN A O 1
ATOM 1754 N N . ASP A 1 220 ? 12.594 36.594 5.441 1 87.38 220 ASP A N 1
ATOM 1755 C CA . ASP A 1 220 ? 11.938 35.969 6.582 1 87.38 220 ASP A CA 1
ATOM 1756 C C . ASP A 1 220 ? 12.969 35.344 7.531 1 87.38 220 ASP A C 1
ATOM 1758 O O . ASP A 1 220 ? 14.07 35 7.113 1 87.38 220 ASP A O 1
ATOM 1762 N N . ASN A 1 221 ? 12.578 35.469 8.789 1 89.56 221 ASN A N 1
ATOM 1763 C CA . ASN A 1 221 ? 13.359 34.656 9.727 1 89.56 221 ASN A CA 1
ATOM 1764 C C . ASN A 1 221 ? 13.055 33.156 9.586 1 89.56 221 ASN A C 1
ATOM 1766 O O . ASN A 1 221 ? 12.094 32.781 8.914 1 89.56 221 ASN A O 1
ATOM 1770 N N . CYS A 1 222 ? 13.891 32.281 10.125 1 90.62 222 CYS A N 1
ATOM 1771 C CA . CYS A 1 222 ? 13.758 30.828 9.977 1 90.62 222 CYS A CA 1
ATOM 1772 C C . CYS A 1 222 ? 12.422 30.344 10.523 1 90.62 222 CYS A C 1
ATOM 1774 O O . CYS A 1 222 ? 11.781 29.469 9.945 1 90.62 222 CYS A O 1
ATOM 1776 N N . ILE A 1 223 ? 11.938 30.922 11.617 1 91.12 223 ILE A N 1
ATOM 1777 C CA . ILE A 1 223 ? 10.688 30.484 12.242 1 91.12 223 ILE A CA 1
ATOM 1778 C C . ILE A 1 223 ? 9.508 30.922 11.375 1 91.12 223 ILE A C 1
ATOM 1780 O O . ILE A 1 223 ? 8.602 30.141 11.109 1 91.12 223 ILE A O 1
ATOM 1784 N N . SER A 1 224 ? 9.547 32.219 11.008 1 90.88 224 SER A N 1
ATOM 1785 C CA . SER A 1 224 ? 8.469 32.719 10.164 1 90.88 224 SER A CA 1
ATOM 1786 C C . SER A 1 224 ? 8.445 32 8.82 1 90.88 224 SER A C 1
ATOM 1788 O O . SER A 1 224 ? 7.375 31.797 8.242 1 90.88 224 SER A O 1
ATOM 1790 N N . TYR A 1 225 ? 9.625 31.656 8.352 1 91.44 225 TYR A N 1
ATOM 1791 C CA . TYR A 1 225 ? 9.75 30.906 7.098 1 91.44 225 TYR A CA 1
ATOM 1792 C C . TYR A 1 225 ? 9.039 29.562 7.188 1 91.44 225 TYR A C 1
ATOM 1794 O O . TYR A 1 225 ? 8.336 29.172 6.262 1 91.44 225 TYR A O 1
ATOM 1802 N N . CYS A 1 226 ? 9.125 28.875 8.281 1 92.44 226 CYS A N 1
ATOM 1803 C CA . CYS A 1 226 ? 8.508 27.578 8.508 1 92.44 226 CYS A CA 1
ATOM 1804 C C . CYS A 1 226 ? 6.996 27.719 8.68 1 92.44 226 CYS A C 1
ATOM 1806 O O . CYS A 1 226 ? 6.227 26.938 8.117 1 92.44 226 CYS A O 1
ATOM 1808 N N . VAL A 1 227 ? 6.605 28.734 9.43 1 93.19 227 VAL A N 1
ATOM 1809 C CA . VAL A 1 227 ? 5.188 28.922 9.727 1 93.19 227 VAL A CA 1
ATOM 1810 C C . VAL A 1 227 ? 4.457 29.359 8.461 1 93.19 227 VAL A C 1
ATOM 1812 O O . VAL A 1 227 ? 3.34 28.906 8.195 1 93.19 227 VAL A O 1
ATOM 1815 N N . LYS A 1 228 ? 5.059 30.281 7.758 1 91.69 228 LYS A N 1
ATOM 1816 C CA . LYS A 1 228 ? 4.461 30.734 6.504 1 91.69 228 LYS A CA 1
ATOM 1817 C C . LYS A 1 228 ? 4.305 29.562 5.527 1 91.69 228 LYS A C 1
ATOM 1819 O O . LYS A 1 228 ? 3.299 29.469 4.82 1 91.69 228 LYS A O 1
ATOM 1824 N N . GLY A 1 229 ? 5.332 28.672 5.484 1 93.12 229 GLY A N 1
ATOM 1825 C CA . GLY A 1 229 ? 5.242 27.484 4.652 1 93.12 229 GLY A CA 1
ATOM 1826 C C . GLY A 1 229 ? 4.117 26.547 5.066 1 93.12 229 GLY A C 1
ATOM 1827 O O . GLY A 1 229 ? 3.404 26.016 4.215 1 93.12 229 GLY A O 1
ATOM 1828 N N . PHE A 1 230 ? 3.939 26.422 6.297 1 95.75 230 PHE A N 1
ATOM 1829 C CA . PHE A 1 230 ? 2.869 25.578 6.816 1 95.75 230 PHE A CA 1
ATOM 1830 C C . PHE A 1 230 ? 1.505 26.141 6.434 1 95.75 230 PHE A C 1
ATO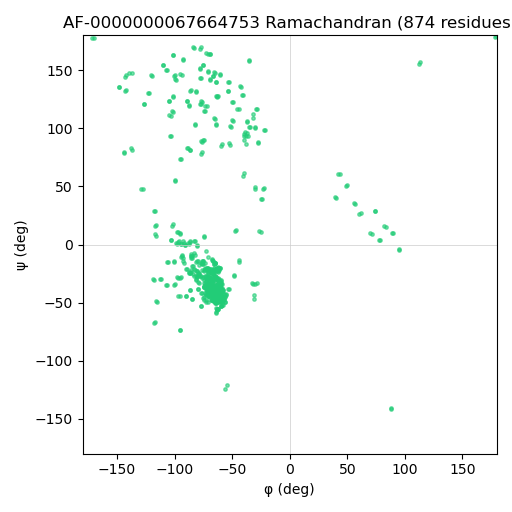M 1832 O O . PHE A 1 230 ? 0.646 25.406 5.938 1 95.75 230 PHE A O 1
ATOM 1839 N N . VAL A 1 231 ? 1.3 27.422 6.688 1 94.31 231 VAL A N 1
ATOM 1840 C CA . VAL A 1 231 ? 0 28.047 6.465 1 94.31 231 VAL A CA 1
ATOM 1841 C C . VAL A 1 231 ? -0.339 28.016 4.977 1 94.31 231 VAL A C 1
ATOM 1843 O O . VAL A 1 231 ? -1.476 27.719 4.598 1 94.31 231 VAL A O 1
ATOM 1846 N N . ARG A 1 232 ? 0.59 28.328 4.211 1 93.81 232 ARG A N 1
ATOM 1847 C CA . ARG A 1 232 ? 0.363 28.359 2.77 1 93.81 232 ARG A CA 1
ATOM 1848 C C . ARG A 1 232 ? -0.062 26.984 2.26 1 93.81 232 ARG A C 1
ATOM 1850 O O . ARG A 1 232 ? -1.092 26.844 1.594 1 93.81 232 ARG A O 1
ATOM 1857 N N . MET A 1 233 ? 0.71 25.969 2.574 1 93.69 233 MET A N 1
ATOM 1858 C CA . MET A 1 233 ? 0.43 24.641 2.033 1 93.69 233 MET A CA 1
ATOM 1859 C C . MET A 1 233 ? -0.756 24 2.746 1 93.69 233 MET A C 1
ATOM 1861 O O . MET A 1 233 ? -1.475 23.188 2.16 1 93.69 233 MET A O 1
ATOM 1865 N N . PHE A 1 234 ? -0.983 24.359 3.994 1 94.19 234 PHE A N 1
ATOM 1866 C CA . PHE A 1 234 ? -2.199 23.922 4.676 1 94.19 234 PHE A CA 1
ATOM 1867 C C . PHE A 1 234 ? -3.436 24.438 3.951 1 94.19 234 PHE A C 1
ATOM 1869 O O . PHE A 1 234 ? -4.398 23.703 3.754 1 94.19 234 PHE A O 1
ATOM 1876 N N . SER A 1 235 ? -3.363 25.703 3.566 1 92.5 235 SER A N 1
ATOM 1877 C CA . SER A 1 235 ? -4.488 26.312 2.859 1 92.5 235 SER A CA 1
ATOM 1878 C C . SER A 1 235 ? -4.695 25.656 1.494 1 92.5 235 SER A C 1
ATOM 1880 O O . SER A 1 235 ? -5.828 25.391 1.097 1 92.5 235 SER A O 1
ATOM 1882 N N . VAL A 1 236 ? -3.658 25.422 0.833 1 88.38 236 VAL A N 1
ATOM 1883 C CA . VAL A 1 236 ? -3.75 24.781 -0.477 1 88.38 236 VAL A CA 1
ATOM 1884 C C . VAL A 1 236 ? -4.352 23.391 -0.332 1 88.38 236 VAL A C 1
ATOM 1886 O O . VAL A 1 236 ? -5.25 23.016 -1.087 1 88.38 236 VAL A O 1
ATOM 1889 N N . GLY A 1 237 ? -3.826 22.609 0.584 1 88.12 237 GLY A N 1
ATOM 1890 C CA . GLY A 1 237 ? -4.371 21.281 0.819 1 88.12 237 GLY A CA 1
ATOM 1891 C C . GLY A 1 237 ? -5.844 21.297 1.188 1 88.12 237 GLY A C 1
ATOM 1892 O O . GLY A 1 237 ? -6.617 20.469 0.714 1 88.12 237 GLY A O 1
ATOM 1893 N N . TYR A 1 238 ? -6.195 22.266 1.965 1 87.88 238 TYR A N 1
ATOM 1894 C CA . TYR A 1 238 ? -7.586 22.406 2.381 1 87.88 238 TYR A CA 1
ATOM 1895 C C . TYR A 1 238 ? -8.484 22.734 1.191 1 87.88 238 TYR A C 1
ATOM 1897 O O . TYR A 1 238 ? -9.562 22.156 1.045 1 87.88 238 TYR A O 1
ATOM 1905 N N . VAL A 1 239 ? -8.039 23.609 0.35 1 84 239 VAL A N 1
ATOM 1906 C CA . VAL A 1 239 ? -8.812 24.031 -0.813 1 84 239 VAL A CA 1
ATOM 1907 C C . VAL A 1 239 ? -8.938 22.875 -1.796 1 84 239 VAL A C 1
ATOM 1909 O O . VAL A 1 239 ? -10.008 22.656 -2.375 1 84 239 VAL A O 1
ATOM 1912 N N . ILE A 1 240 ? -7.879 22.141 -1.948 1 81 240 ILE A N 1
ATOM 1913 C CA . ILE A 1 240 ? -7.902 21 -2.855 1 81 240 ILE A CA 1
ATOM 1914 C C . ILE A 1 240 ? -8.945 19.984 -2.389 1 81 240 ILE A C 1
ATOM 1916 O O . ILE A 1 240 ? -9.727 19.484 -3.193 1 81 240 ILE A O 1
ATOM 1920 N N . GLN A 1 241 ? -8.953 19.703 -1.181 1 80.44 241 GLN A N 1
ATOM 1921 C CA . GLN A 1 241 ? -9.914 18.734 -0.652 1 80.44 241 GLN A CA 1
ATOM 1922 C C . GLN A 1 241 ? -11.344 19.25 -0.778 1 80.44 241 GLN A C 1
ATOM 1924 O O . GLN A 1 241 ? -12.266 18.484 -1.036 1 80.44 241 GLN A O 1
ATOM 1929 N N . CYS A 1 242 ? -11.492 20.516 -0.6 1 76.5 242 CYS A N 1
ATOM 1930 C CA . CYS A 1 242 ? -12.812 21.125 -0.744 1 76.5 242 CYS A CA 1
ATOM 1931 C C . CYS A 1 242 ? -13.297 21.047 -2.186 1 76.5 242 CYS A C 1
ATOM 1933 O O . CYS A 1 242 ? -14.469 20.766 -2.438 1 76.5 242 CYS A O 1
ATOM 1935 N N . LEU A 1 243 ? -12.414 21.234 -3.053 1 73.81 243 LEU A N 1
ATOM 1936 C CA . LEU A 1 243 ? -12.758 21.203 -4.469 1 73.81 243 LEU A CA 1
ATOM 1937 C C . LEU A 1 243 ? -13.102 19.781 -4.914 1 73.81 243 LEU A C 1
ATOM 1939 O O . LEU A 1 243 ? -13.961 19.594 -5.77 1 73.81 243 LEU A O 1
ATOM 1943 N N . LEU A 1 244 ? -12.453 18.875 -4.352 1 71.75 244 LEU A N 1
ATOM 1944 C CA . LEU A 1 244 ? -12.695 17.484 -4.723 1 71.75 244 LEU A CA 1
ATOM 1945 C C . LEU A 1 244 ? -14.062 17.016 -4.219 1 71.75 244 LEU A C 1
ATOM 1947 O O . LEU A 1 244 ? -14.656 16.094 -4.781 1 71.75 244 LEU A O 1
ATOM 1951 N N . LYS A 1 245 ? -14.547 17.641 -3.244 1 71.62 245 LYS A N 1
ATOM 1952 C CA . LYS A 1 245 ? -15.836 17.266 -2.674 1 71.62 245 LYS A CA 1
ATOM 1953 C C . LYS A 1 245 ? -16.969 18.062 -3.291 1 71.62 245 LYS A C 1
ATOM 1955 O O . LYS A 1 245 ? -18.156 17.766 -3.076 1 71.62 245 LYS A O 1
ATOM 1960 N N . VAL A 1 246 ? -16.656 19.078 -4.07 1 68.56 246 VAL A N 1
ATOM 1961 C CA . VAL A 1 246 ? -17.641 20 -4.637 1 68.56 246 VAL A CA 1
ATOM 1962 C C . VAL A 1 246 ? -18.578 19.25 -5.566 1 68.56 246 VAL A C 1
ATOM 1964 O O . VAL A 1 246 ? -19.797 19.422 -5.496 1 68.56 246 VAL A O 1
ATOM 1967 N N . PRO A 1 247 ? -18 18.391 -6.414 1 63.22 247 PRO A N 1
ATOM 1968 C CA . PRO A 1 247 ? -18.984 17.75 -7.289 1 63.22 247 PRO A CA 1
ATOM 1969 C C . PRO A 1 247 ? -20.016 16.922 -6.52 1 63.22 247 PRO A C 1
ATOM 1971 O O . PRO A 1 247 ? -21.188 16.922 -6.871 1 63.22 247 PRO A O 1
ATOM 1974 N N . SER A 1 248 ? -19.562 16.266 -5.551 1 61.28 248 SER A N 1
ATOM 1975 C CA . SER A 1 248 ? -20.516 15.516 -4.742 1 61.28 248 SER A CA 1
ATOM 1976 C C . SER A 1 248 ? -21.438 16.438 -3.963 1 61.28 248 SER A C 1
ATOM 1978 O O . SER A 1 248 ? -22.609 16.125 -3.77 1 61.28 248 SER A O 1
ATOM 1980 N N . ALA A 1 249 ? -20.906 17.578 -3.631 1 61.47 249 ALA A N 1
ATOM 1981 C CA . ALA A 1 249 ? -21.688 18.562 -2.877 1 61.47 249 ALA A CA 1
ATOM 1982 C C . ALA A 1 249 ? -22.719 19.234 -3.766 1 61.47 249 ALA A C 1
ATOM 1984 O O . ALA A 1 249 ? -23.812 19.578 -3.303 1 61.47 249 ALA A O 1
ATOM 1985 N N . PHE A 1 250 ? -22.281 19.422 -4.973 1 62.09 250 PHE A N 1
ATOM 1986 C CA . PHE A 1 250 ? -23.219 20.047 -5.898 1 62.09 250 PHE A CA 1
ATOM 1987 C C . PHE A 1 250 ? -24.469 19.203 -6.059 1 62.09 250 PHE A C 1
ATOM 1989 O O . PHE A 1 250 ? -25.578 19.75 -6.133 1 62.09 250 PHE A O 1
ATOM 1996 N N . ARG A 1 251 ? -24.203 17.984 -6.125 1 59.84 251 ARG A N 1
ATOM 1997 C CA . ARG A 1 251 ? -25.375 17.109 -6.215 1 59.84 251 ARG A CA 1
ATOM 1998 C C . ARG A 1 251 ? -26.234 17.219 -4.965 1 59.84 251 ARG A C 1
ATOM 2000 O O . ARG A 1 251 ? -27.469 17.219 -5.047 1 59.84 251 ARG A O 1
ATOM 2007 N N . GLN A 1 252 ? -25.547 17.375 -3.936 1 59.69 252 GLN A N 1
ATOM 2008 C CA . GLN A 1 252 ? -26.25 17.422 -2.666 1 59.69 252 GLN A CA 1
ATOM 2009 C C . GLN A 1 252 ? -26.828 18.812 -2.412 1 59.69 252 GLN A C 1
ATOM 2011 O O . GLN A 1 252 ? -27.812 18.969 -1.679 1 59.69 252 GLN A O 1
ATOM 2016 N N . MET A 1 253 ? -26.172 19.875 -2.928 1 60.75 253 MET A N 1
ATOM 2017 C CA . MET A 1 253 ? -26.609 21.25 -2.734 1 60.75 253 MET A CA 1
ATOM 2018 C C . MET A 1 253 ? -28.062 21.422 -3.148 1 60.75 253 MET A C 1
ATOM 2020 O O . MET A 1 253 ? -28.812 22.188 -2.523 1 60.75 253 MET A O 1
ATOM 2024 N N . PHE A 1 254 ? -28.328 20.719 -4.219 1 61.69 254 PHE A N 1
ATOM 2025 C CA . PHE A 1 254 ? -29.703 20.859 -4.691 1 61.69 254 PHE A CA 1
ATOM 2026 C C . PHE A 1 254 ? -30.656 20 -3.867 1 61.69 254 PHE A C 1
ATOM 2028 O O . PHE A 1 254 ? -31.828 20.359 -3.705 1 61.69 254 PHE A O 1
ATOM 2035 N N . SER A 1 255 ? -30.125 19.031 -3.312 1 62.06 255 SER A N 1
ATOM 2036 C CA . SER A 1 255 ? -31.047 18.172 -2.588 1 62.06 255 SER A CA 1
ATOM 2037 C C . SER A 1 255 ? -31.078 18.516 -1.103 1 62.06 255 SER A C 1
ATOM 2039 O O . SER A 1 255 ? -32.156 18.516 -0.485 1 62.06 255 SER A O 1
ATOM 2041 N N . LYS A 1 256 ? -29.953 18.734 -0.491 1 65.69 256 LYS A N 1
ATOM 2042 C CA . LYS A 1 256 ? -29.922 19.078 0.931 1 65.69 256 LYS A CA 1
ATOM 2043 C C . LYS A 1 256 ? -28.922 20.188 1.209 1 65.69 256 LYS A C 1
ATOM 2045 O O . LYS A 1 256 ? -27.797 19.938 1.659 1 65.69 256 LYS A O 1
ATOM 2050 N N . PRO A 1 257 ? -29.375 21.422 0.985 1 63.62 257 PRO A N 1
ATOM 2051 C CA . PRO A 1 257 ? -28.469 22.562 1.163 1 63.62 257 PRO A CA 1
ATOM 2052 C C . PRO A 1 257 ? -27.969 22.688 2.598 1 63.62 257 PRO A C 1
ATOM 2054 O O . PRO A 1 257 ? -26.906 23.281 2.83 1 63.62 257 PRO A O 1
ATOM 2057 N N . SER A 1 258 ? -28.703 22.141 3.566 1 62.91 258 SER A N 1
ATOM 2058 C CA . SER A 1 258 ? -28.297 22.281 4.961 1 62.91 258 SER A CA 1
ATOM 2059 C C . SER A 1 258 ? -27.016 21.531 5.238 1 62.91 258 SER A C 1
ATOM 2061 O O . SER A 1 258 ? -26.344 21.766 6.254 1 62.91 258 SER A O 1
ATOM 2063 N N . ARG A 1 259 ? -26.641 20.688 4.305 1 61.84 259 ARG A N 1
ATOM 2064 C CA . ARG A 1 259 ? -25.453 19.875 4.543 1 61.84 259 ARG A CA 1
ATOM 2065 C C . ARG A 1 259 ? -24.219 20.5 3.906 1 61.84 259 ARG A C 1
ATOM 2067 O O . ARG A 1 259 ? -23.094 20.016 4.09 1 61.84 259 ARG A O 1
ATOM 2074 N N . LEU A 1 260 ? -24.391 21.625 3.33 1 65.56 260 LEU A N 1
ATOM 2075 C CA . LEU A 1 260 ? -23.297 22.266 2.594 1 65.56 260 LEU A CA 1
ATOM 2076 C C . LEU A 1 260 ? -22.172 22.688 3.539 1 65.56 260 LEU A C 1
ATOM 2078 O O . LEU A 1 260 ? -21 22.469 3.244 1 65.56 260 LEU A O 1
ATOM 2082 N N . PRO A 1 261 ? -22.609 23.391 4.664 1 64.81 261 PRO A N 1
ATOM 2083 C CA . PRO A 1 261 ? -21.5 23.75 5.555 1 64.81 261 PRO A CA 1
ATOM 2084 C C . PRO A 1 261 ? -20.766 22.516 6.113 1 64.81 261 PRO A C 1
ATOM 2086 O O . PRO A 1 261 ? -19.578 22.609 6.445 1 64.81 261 PRO A O 1
ATOM 2089 N N . SER A 1 262 ? -21.438 21.469 6.102 1 62.88 262 SER A N 1
ATOM 2090 C CA . SER A 1 262 ? -20.844 20.25 6.637 1 62.88 262 SER A CA 1
ATOM 2091 C C . SER A 1 262 ? -19.75 19.719 5.711 1 62.88 262 SER A C 1
ATOM 2093 O O . SER A 1 262 ? -18.844 19.016 6.156 1 62.88 262 SER A O 1
ATOM 2095 N N . LEU A 1 263 ? -19.828 20.125 4.512 1 65.5 263 LEU A N 1
ATOM 2096 C CA . LEU A 1 263 ? -18.828 19.688 3.547 1 65.5 263 LEU A CA 1
ATOM 2097 C C . LEU A 1 263 ? -17.484 20.359 3.803 1 65.5 263 LEU A C 1
ATOM 2099 O O . LEU A 1 263 ? -16.438 19.766 3.584 1 65.5 263 LEU A O 1
ATOM 2103 N N . PHE A 1 264 ? -17.578 21.531 4.336 1 66.62 264 PHE A N 1
ATOM 2104 C CA . PHE A 1 264 ? -16.359 22.297 4.57 1 66.62 264 PHE A CA 1
ATOM 2105 C C . PHE A 1 264 ? -15.742 21.906 5.91 1 66.62 264 PHE A C 1
ATOM 2107 O O . PHE A 1 264 ? -14.539 22.094 6.117 1 66.62 264 PHE A O 1
ATOM 2114 N N . TYR A 1 265 ? -16.578 21.406 6.746 1 62.38 265 TYR A N 1
ATOM 2115 C CA . TYR A 1 265 ? -16.078 21.141 8.086 1 62.38 265 TYR A CA 1
ATOM 2116 C C . TYR A 1 265 ? -15.773 19.656 8.266 1 62.38 265 TYR A C 1
ATOM 2118 O O . TYR A 1 265 ? -15.531 19.188 9.383 1 62.38 265 TYR A O 1
ATOM 2126 N N . ASN A 1 266 ? -15.68 19.078 7.184 1 63.91 266 ASN A N 1
ATOM 2127 C CA . ASN A 1 266 ? -15.359 17.672 7.324 1 63.91 266 ASN A CA 1
ATOM 2128 C C . ASN A 1 266 ? -13.883 17.453 7.656 1 63.91 266 ASN A C 1
ATOM 2130 O O . ASN A 1 266 ? -13.016 18.125 7.09 1 63.91 266 ASN A O 1
ATOM 2134 N N . LYS A 1 267 ? -13.625 16.781 8.75 1 64.81 267 LYS A N 1
ATOM 2135 C CA . LYS A 1 267 ? -12.281 16.5 9.25 1 64.81 267 LYS A CA 1
ATOM 2136 C C . LYS A 1 267 ? -11.391 15.953 8.141 1 64.81 267 LYS A C 1
ATOM 2138 O O . LYS A 1 267 ? -10.18 16.203 8.125 1 64.81 267 LYS A O 1
ATOM 2143 N N . GLU A 1 268 ? -12.031 15.328 7.18 1 69.06 268 GLU A N 1
ATOM 2144 C CA . GLU A 1 268 ? -11.219 14.781 6.102 1 69.06 268 GLU A CA 1
ATOM 2145 C C . GLU A 1 268 ? -10.547 15.898 5.297 1 69.06 268 GLU A C 1
ATOM 2147 O O . GLU A 1 268 ? -9.453 15.719 4.77 1 69.06 268 GLU A O 1
ATOM 2152 N N . ASN A 1 269 ? -11.266 17.047 5.309 1 74.19 269 ASN A N 1
ATOM 2153 C CA . ASN A 1 269 ? -10.719 18.188 4.57 1 74.19 269 ASN A CA 1
ATOM 2154 C C . ASN A 1 269 ? -9.492 18.766 5.258 1 74.19 269 ASN A C 1
ATOM 2156 O O . ASN A 1 269 ? -8.617 19.344 4.602 1 74.19 269 ASN A O 1
ATOM 2160 N N . PHE A 1 270 ? -9.445 18.422 6.547 1 81.94 270 PHE A N 1
ATOM 2161 C CA . PHE A 1 270 ? -8.336 19 7.305 1 81.94 270 PHE A CA 1
ATOM 2162 C C . PHE A 1 270 ? -7.117 18.094 7.266 1 81.94 270 PHE A C 1
ATOM 2164 O O . PHE A 1 270 ? -5.988 18.531 7.457 1 81.94 270 PHE A O 1
ATOM 2171 N N . GLN A 1 271 ? -7.328 16.891 6.992 1 85.44 271 GLN A N 1
ATOM 2172 C CA . GLN A 1 271 ? -6.234 15.93 7.047 1 85.44 271 GLN A CA 1
ATOM 2173 C C . GLN A 1 271 ? -5.223 16.172 5.934 1 85.44 271 GLN A C 1
ATOM 2175 O O . GLN A 1 271 ? -4.016 16.172 6.168 1 85.44 271 GLN A O 1
ATOM 2180 N N . LEU A 1 272 ? -5.699 16.484 4.785 1 88.44 272 LEU A N 1
ATOM 2181 C CA . LEU A 1 272 ? -4.789 16.75 3.68 1 88.44 272 LEU A CA 1
ATOM 2182 C C . LEU A 1 272 ? -4.023 18.047 3.912 1 88.44 272 LEU A C 1
ATOM 2184 O O . LEU A 1 272 ? -2.84 18.156 3.574 1 88.44 272 LEU A O 1
ATOM 2188 N N . GLY A 1 273 ? -4.77 19.031 4.434 1 92 273 GLY A N 1
ATOM 2189 C CA . GLY A 1 273 ? -4.109 20.297 4.762 1 92 273 GLY A CA 1
ATOM 2190 C C . GLY A 1 273 ? -3.012 20.141 5.797 1 92 273 GLY A C 1
ATOM 2191 O O . GLY A 1 273 ? -1.908 20.656 5.617 1 92 273 GLY A O 1
ATOM 2192 N N . VAL A 1 274 ? -3.34 19.375 6.828 1 92.56 274 VAL A N 1
ATOM 2193 C CA . VAL A 1 274 ? -2.35 19.156 7.879 1 92.56 274 VAL A CA 1
ATOM 2194 C C . VAL A 1 274 ? -1.175 18.359 7.324 1 92.56 274 VAL A C 1
ATOM 2196 O O . VAL A 1 274 ? -0.023 18.594 7.691 1 92.56 274 VAL A O 1
ATOM 2199 N N . PHE A 1 275 ? -1.43 17.453 6.465 1 94.31 275 PHE A N 1
ATOM 2200 C CA . PHE A 1 275 ? -0.391 16.641 5.84 1 94.31 275 PHE A CA 1
ATOM 2201 C C . PHE A 1 275 ? 0.551 17.516 5.016 1 94.31 275 PHE A C 1
ATOM 2203 O O . PHE A 1 275 ? 1.765 17.5 5.23 1 94.31 275 PHE A O 1
ATOM 2210 N N . LEU A 1 276 ? 0.021 18.281 4.07 1 94.12 276 LEU A N 1
ATOM 2211 C CA . LEU A 1 276 ? 0.84 19.109 3.186 1 94.12 276 LEU A CA 1
ATOM 2212 C C . LEU A 1 276 ? 1.55 20.203 3.971 1 94.12 276 LEU A C 1
ATOM 2214 O O . LEU A 1 276 ? 2.732 20.469 3.742 1 94.12 276 LEU A O 1
ATOM 2218 N N . GLY A 1 277 ? 0.826 20.828 4.84 1 96.56 277 GLY A N 1
ATOM 2219 C CA . GLY A 1 277 ? 1.426 21.859 5.668 1 96.56 277 GLY A CA 1
ATOM 2220 C C . GLY A 1 277 ? 2.561 21.344 6.531 1 96.56 277 GLY A C 1
ATOM 2221 O O . GLY A 1 277 ? 3.625 21.969 6.602 1 96.56 277 GLY A O 1
ATOM 2222 N N . SER A 1 278 ? 2.332 20.234 7.184 1 96.44 278 SER A N 1
ATOM 2223 C CA . SER A 1 278 ? 3.373 19.656 8.031 1 96.44 278 SER A CA 1
ATOM 2224 C C . SER A 1 278 ? 4.566 19.188 7.211 1 96.44 278 SER A C 1
ATOM 2226 O O . SER A 1 278 ? 5.711 19.297 7.648 1 96.44 278 SER A O 1
ATOM 2228 N N . PHE A 1 279 ? 4.328 18.656 6.098 1 97.38 279 PHE A N 1
ATOM 2229 C CA . PHE A 1 279 ? 5.406 18.203 5.227 1 97.38 279 PHE A CA 1
ATOM 2230 C C . PHE A 1 279 ? 6.367 19.344 4.91 1 97.38 279 PHE A C 1
ATOM 2232 O O . PHE A 1 279 ? 7.578 19.203 5.094 1 97.38 279 PHE A O 1
ATOM 2239 N N . VAL A 1 280 ? 5.848 20.469 4.492 1 96.75 280 VAL A N 1
ATOM 2240 C CA . VAL A 1 280 ? 6.656 21.609 4.07 1 96.75 280 VAL A CA 1
ATOM 2241 C C . VAL A 1 280 ? 7.34 22.234 5.285 1 96.75 280 VAL A C 1
ATOM 2243 O O . VAL A 1 280 ? 8.516 22.594 5.227 1 96.75 280 VAL A O 1
ATOM 2246 N N . SER A 1 281 ? 6.578 22.359 6.328 1 96.81 281 SER A N 1
ATOM 2247 C CA . SER A 1 281 ? 7.125 22.969 7.527 1 96.81 281 SER A CA 1
ATOM 2248 C C . SER A 1 281 ? 8.273 22.156 8.102 1 96.81 281 SER A C 1
ATOM 2250 O O . SER A 1 281 ? 9.297 22.703 8.508 1 96.81 281 SER A O 1
ATOM 2252 N N . ILE A 1 282 ? 8.094 20.859 8.156 1 96.81 282 ILE A N 1
ATOM 2253 C CA . ILE A 1 282 ? 9.133 20 8.688 1 96.81 282 ILE A CA 1
ATOM 2254 C C . ILE A 1 282 ? 10.352 20.016 7.766 1 96.81 282 ILE A C 1
ATOM 2256 O O . ILE A 1 282 ? 11.492 20.062 8.234 1 96.81 282 ILE A O 1
ATOM 2260 N N . TYR A 1 283 ? 10.117 19.969 6.516 1 96.88 283 TYR A N 1
ATOM 2261 C CA . TYR A 1 283 ? 11.227 20.016 5.566 1 96.88 283 TYR A CA 1
ATOM 2262 C C . TYR A 1 283 ? 12.031 21.297 5.73 1 96.88 283 TYR A C 1
ATOM 2264 O O . TYR A 1 283 ? 13.258 21.266 5.883 1 96.88 283 TYR A O 1
ATOM 2272 N N . LYS A 1 284 ? 11.367 22.453 5.688 1 95.69 284 LYS A N 1
ATOM 2273 C CA . LYS A 1 284 ? 12.031 23.75 5.805 1 95.69 284 LYS A CA 1
ATOM 2274 C C . LYS A 1 284 ? 12.688 23.922 7.172 1 95.69 284 LYS A C 1
ATOM 2276 O O . LYS A 1 284 ? 13.805 24.422 7.27 1 95.69 284 LYS A O 1
ATOM 2281 N N . GLY A 1 285 ? 11.977 23.531 8.18 1 95.25 285 GLY A N 1
ATOM 2282 C CA . GLY A 1 285 ? 12.516 23.625 9.523 1 95.25 285 GLY A CA 1
ATOM 2283 C C . GLY A 1 285 ? 13.766 22.781 9.727 1 95.25 285 GLY A C 1
ATOM 2284 O O . GLY A 1 285 ? 14.742 23.25 10.32 1 95.25 285 GLY A O 1
ATOM 2285 N N . THR A 1 286 ? 13.734 21.562 9.273 1 95.81 286 THR A N 1
ATOM 2286 C CA . THR A 1 286 ? 14.891 20.672 9.406 1 95.81 286 THR A CA 1
ATOM 2287 C C . THR A 1 286 ? 16.062 21.188 8.57 1 95.81 286 THR A C 1
ATOM 2289 O O . THR A 1 286 ? 17.203 21.125 9 1 95.81 286 THR A O 1
ATOM 2292 N N . SER A 1 287 ? 15.773 21.656 7.367 1 94.56 287 SER A N 1
ATOM 2293 C CA . SER A 1 287 ? 16.828 22.188 6.512 1 94.56 287 SER A CA 1
ATOM 2294 C C . SER A 1 287 ? 17.516 23.375 7.176 1 94.56 287 SER A C 1
ATOM 2296 O O . SER A 1 287 ? 18.75 23.453 7.176 1 94.56 287 SER A O 1
ATOM 2298 N N . CYS A 1 288 ? 16.719 24.281 7.75 1 93.75 288 CYS A N 1
ATOM 2299 C CA . CYS A 1 288 ? 17.281 25.438 8.445 1 93.75 288 CYS A CA 1
ATOM 2300 C C . CYS A 1 288 ? 18.094 25 9.656 1 93.75 288 CYS A C 1
ATOM 2302 O O . CYS A 1 288 ? 19.188 25.531 9.898 1 93.75 288 CYS A O 1
ATOM 2304 N N . LEU A 1 289 ? 17.594 24.078 10.383 1 94.5 289 LEU A N 1
ATOM 2305 C CA . LEU A 1 289 ? 18.281 23.594 11.57 1 94.5 289 LEU A CA 1
ATOM 2306 C C . LEU A 1 289 ? 19.641 22.984 11.195 1 94.5 289 LEU A C 1
ATOM 2308 O O . LEU A 1 289 ? 20.625 23.203 11.891 1 94.5 289 LEU A O 1
ATOM 2312 N N . LEU A 1 290 ? 19.641 22.172 10.156 1 94.31 290 LEU A N 1
ATOM 2313 C CA . LEU A 1 290 ? 20.875 21.547 9.719 1 94.31 290 LEU A CA 1
ATOM 2314 C C . LEU A 1 290 ? 21.875 22.594 9.234 1 94.31 290 LEU A C 1
ATOM 2316 O O . LEU A 1 290 ? 23.078 22.438 9.43 1 94.31 290 LEU A O 1
ATOM 2320 N N . ARG A 1 291 ? 21.375 23.625 8.57 1 93.31 291 ARG A N 1
ATOM 2321 C CA . ARG A 1 291 ? 22.25 24.719 8.156 1 93.31 291 ARG A CA 1
ATOM 2322 C C . ARG A 1 291 ? 22.859 25.422 9.367 1 93.31 291 ARG A C 1
ATOM 2324 O O . ARG A 1 291 ? 24.016 25.812 9.352 1 93.31 291 ARG A O 1
ATOM 2331 N N . TRP A 1 292 ? 22.031 25.562 10.375 1 93.06 292 TRP A N 1
ATOM 2332 C CA . TRP A 1 292 ? 22.516 26.172 11.609 1 93.06 292 TRP A CA 1
ATOM 2333 C C . TRP A 1 292 ? 23.562 25.281 12.273 1 93.06 292 TRP A C 1
ATOM 2335 O O . TRP A 1 292 ? 24.562 25.781 12.797 1 93.06 292 TRP A O 1
ATOM 2345 N N . MET A 1 293 ? 23.406 24.016 12.234 1 93.62 293 MET A N 1
ATOM 2346 C CA . MET A 1 293 ? 24.266 23.078 12.945 1 93.62 293 MET A CA 1
ATOM 2347 C C . MET A 1 293 ? 25.562 22.859 12.188 1 93.62 293 MET A C 1
ATOM 2349 O O . MET A 1 293 ? 26.625 22.734 12.797 1 93.62 293 MET A O 1
ATOM 2353 N N . ARG A 1 294 ? 25.531 22.797 10.867 1 93.31 294 ARG A N 1
ATOM 2354 C CA . ARG A 1 294 ? 26.703 22.438 10.086 1 93.31 294 ARG A CA 1
ATOM 2355 C C . ARG A 1 294 ? 27.281 23.656 9.383 1 93.31 294 ARG A C 1
ATOM 2357 O O . ARG A 1 294 ? 28.391 23.594 8.828 1 93.31 294 ARG A O 1
ATOM 2364 N N . ASN A 1 295 ? 26.531 24.781 9.297 1 92.44 295 ASN A N 1
ATOM 2365 C CA . ASN A 1 295 ? 26.984 26.031 8.688 1 92.44 295 ASN A CA 1
ATOM 2366 C C . ASN A 1 295 ? 27.312 25.844 7.211 1 92.44 295 ASN A C 1
ATOM 2368 O O . ASN A 1 295 ? 28.297 26.391 6.719 1 92.44 295 ASN A O 1
ATOM 2372 N N . ILE A 1 296 ? 26.641 24.844 6.609 1 90.38 296 ILE A N 1
ATOM 2373 C CA . ILE A 1 296 ? 26.797 24.594 5.18 1 90.38 296 ILE A CA 1
ATOM 2374 C C . ILE A 1 296 ? 25.438 24.25 4.566 1 90.38 296 ILE A C 1
ATOM 2376 O O . ILE A 1 296 ? 24.531 23.812 5.27 1 90.38 296 ILE A O 1
ATOM 2380 N N . ASP A 1 297 ? 25.266 24.625 3.379 1 87.38 297 ASP A N 1
ATOM 2381 C CA . ASP A 1 297 ? 24.094 24.219 2.615 1 87.38 297 ASP A CA 1
ATOM 2382 C C . ASP A 1 297 ? 24.438 23.125 1.608 1 87.38 297 ASP A C 1
ATOM 2384 O O . ASP A 1 297 ? 24.969 23.406 0.538 1 87.38 297 ASP A O 1
ATOM 2388 N N . ASP A 1 298 ? 24.266 21.922 2.018 1 87 298 ASP A N 1
ATOM 2389 C CA . ASP A 1 298 ? 24.609 20.766 1.206 1 87 298 ASP A CA 1
ATOM 2390 C C . ASP A 1 298 ? 23.359 20.016 0.73 1 87 298 ASP A C 1
ATOM 2392 O O . ASP A 1 298 ? 22.297 20.125 1.352 1 87 298 ASP A O 1
ATOM 2396 N N . GLU A 1 299 ? 23.453 19.344 -0.327 1 87.88 299 GLU A N 1
ATOM 2397 C CA . GLU A 1 299 ? 22.359 18.547 -0.873 1 87.88 299 GLU A CA 1
ATOM 2398 C C . GLU A 1 299 ? 22.016 17.391 0.055 1 87.88 299 GLU A C 1
ATOM 2400 O O . GLU A 1 299 ? 20.875 16.906 0.047 1 87.88 299 GLU A O 1
ATOM 2405 N N . LEU A 1 300 ? 22.938 17.031 0.863 1 89 300 LEU A N 1
ATOM 2406 C CA . LEU A 1 300 ? 22.719 15.93 1.786 1 89 300 LEU A CA 1
ATOM 2407 C C . LEU A 1 300 ? 21.688 16.312 2.852 1 89 300 LEU A C 1
ATOM 2409 O O . LEU A 1 300 ? 21.047 15.43 3.436 1 89 300 LEU A O 1
ATOM 2413 N N . HIS A 1 301 ? 21.531 17.594 3.127 1 92.06 301 HIS A N 1
ATOM 2414 C CA . HIS A 1 301 ? 20.516 18.047 4.074 1 92.06 301 HIS A CA 1
ATOM 2415 C C . HIS A 1 301 ? 19.109 17.703 3.586 1 92.06 301 HIS A C 1
ATOM 2417 O O . HIS A 1 301 ? 18.219 17.453 4.395 1 92.06 301 HIS A O 1
ATOM 2423 N N . ALA A 1 302 ? 18.984 17.656 2.248 1 93.75 302 ALA A N 1
ATOM 2424 C CA . ALA A 1 302 ? 17.672 17.359 1.671 1 93.75 302 ALA A CA 1
ATOM 2425 C C . ALA A 1 302 ? 17.281 15.906 1.938 1 93.75 302 ALA A C 1
ATOM 2427 O O . ALA A 1 302 ? 16.094 15.594 2.072 1 93.75 302 ALA A O 1
ATOM 2428 N N . LEU A 1 303 ? 18.266 15.039 2.045 1 93.94 303 LEU A N 1
ATOM 2429 C CA . LEU A 1 303 ? 17.984 13.641 2.34 1 93.94 303 LEU A CA 1
ATOM 2430 C C . LEU A 1 303 ? 17.391 13.484 3.734 1 93.94 303 LEU A C 1
ATOM 2432 O O . LEU A 1 303 ? 16.375 12.805 3.91 1 93.94 303 LEU A O 1
ATOM 2436 N N . ILE A 1 304 ? 18 14.18 4.664 1 93.69 304 ILE A N 1
ATOM 2437 C CA . ILE A 1 304 ? 17.562 14.07 6.055 1 93.69 304 ILE A CA 1
ATOM 2438 C C . ILE A 1 304 ? 16.25 14.828 6.242 1 93.69 304 ILE A C 1
ATOM 2440 O O . ILE A 1 304 ? 15.312 14.312 6.848 1 93.69 304 ILE A O 1
ATOM 2444 N N . ALA A 1 305 ? 16.188 16.031 5.703 1 96.56 305 ALA A N 1
ATOM 2445 C CA . ALA A 1 305 ? 14.977 16.844 5.82 1 96.56 305 ALA A CA 1
ATOM 2446 C C . ALA A 1 305 ? 13.797 16.172 5.125 1 96.56 305 ALA A C 1
ATOM 2448 O O . ALA A 1 305 ? 12.68 16.188 5.641 1 96.56 305 ALA A O 1
ATOM 2449 N N . GLY A 1 306 ? 14.047 15.648 3.961 1 96.5 306 GLY A N 1
ATOM 2450 C CA . GLY A 1 306 ? 13 14.93 3.248 1 96.5 306 GLY A CA 1
ATOM 2451 C C . GLY A 1 306 ? 12.508 13.695 3.984 1 96.5 306 GLY A C 1
ATOM 2452 O O . GLY A 1 306 ? 11.312 13.398 3.984 1 96.5 306 GLY A O 1
ATOM 2453 N N . PHE A 1 307 ? 13.43 12.969 4.582 1 95.5 307 PHE A N 1
ATOM 2454 C CA . PHE A 1 307 ? 13.07 11.789 5.352 1 95.5 307 PHE A CA 1
ATOM 2455 C C . PHE A 1 307 ? 12.18 12.156 6.531 1 95.5 307 PHE A C 1
ATOM 2457 O O . PHE A 1 307 ? 11.141 11.531 6.758 1 95.5 307 PHE A O 1
ATOM 2464 N N . LEU A 1 308 ? 12.539 13.156 7.258 1 95.5 308 LEU A N 1
ATOM 2465 C CA . LEU A 1 308 ? 11.773 13.594 8.422 1 95.5 308 LEU A CA 1
ATOM 2466 C C . LEU A 1 308 ? 10.438 14.195 7.992 1 95.5 308 LEU A C 1
ATOM 2468 O O . LEU A 1 308 ? 9.422 14.016 8.672 1 95.5 308 LEU A O 1
ATOM 2472 N N . ALA A 1 309 ? 10.43 14.906 6.887 1 97.38 309 ALA A N 1
ATOM 2473 C CA . ALA A 1 309 ? 9.18 15.469 6.375 1 97.38 309 ALA A CA 1
ATOM 2474 C C . ALA A 1 309 ? 8.188 14.359 6.023 1 97.38 309 ALA A C 1
ATOM 2476 O O . ALA A 1 309 ? 6.977 14.562 6.094 1 97.38 309 ALA A O 1
ATOM 2477 N N . GLY A 1 310 ? 8.672 13.188 5.621 1 96.12 310 GLY A N 1
ATOM 2478 C CA . GLY A 1 310 ? 7.824 12.062 5.27 1 96.12 310 GLY A CA 1
ATOM 2479 C C . GLY A 1 310 ? 6.977 11.57 6.43 1 96.12 310 GLY A C 1
ATOM 2480 O O . GLY A 1 310 ? 5.926 10.961 6.223 1 96.12 310 GLY A O 1
ATOM 2481 N N . VAL A 1 311 ? 7.332 11.891 7.672 1 93.06 311 VAL A N 1
ATOM 2482 C CA . VAL A 1 311 ? 6.586 11.484 8.859 1 93.06 311 VAL A CA 1
ATOM 2483 C C . VAL A 1 311 ? 5.211 12.141 8.852 1 93.06 311 VAL A C 1
ATOM 2485 O O . VAL A 1 311 ? 4.285 11.672 9.523 1 93.06 311 VAL A O 1
ATOM 2488 N N . SER A 1 312 ? 5.066 13.164 8.016 1 94.5 312 SER A N 1
ATOM 2489 C CA . SER A 1 312 ? 3.787 13.852 7.918 1 94.5 312 SER A CA 1
ATOM 2490 C C . SER A 1 312 ? 2.703 12.938 7.367 1 94.5 312 SER A C 1
ATOM 2492 O O . SER A 1 312 ? 1.511 13.211 7.516 1 94.5 312 SER A O 1
ATOM 2494 N N . MET A 1 313 ? 3.123 11.789 6.75 1 92.88 313 MET A N 1
ATOM 2495 C CA . MET A 1 313 ? 2.166 10.844 6.18 1 92.88 313 MET A CA 1
ATOM 2496 C C . MET A 1 313 ? 1.329 10.195 7.273 1 92.88 313 MET A C 1
ATOM 2498 O O . MET A 1 313 ? 0.274 9.617 6.996 1 92.88 313 MET A O 1
ATOM 2502 N N . PHE A 1 314 ? 1.752 10.336 8.547 1 87.56 314 PHE A N 1
ATOM 2503 C CA . PHE A 1 314 ? 0.967 9.812 9.656 1 87.56 314 PHE A CA 1
ATOM 2504 C C . PHE A 1 314 ? -0.383 10.508 9.742 1 87.56 314 PHE A C 1
ATOM 2506 O O . PHE A 1 314 ? -1.354 9.938 10.25 1 87.56 314 PHE A O 1
ATOM 2513 N N . PHE A 1 315 ? -0.492 11.711 9.164 1 85.5 315 PHE A N 1
ATOM 2514 C CA . PHE A 1 315 ? -1.708 12.5 9.305 1 85.5 315 PHE A CA 1
ATOM 2515 C C . PHE A 1 315 ? -2.713 12.141 8.219 1 85.5 315 PHE A C 1
ATOM 2517 O O . PHE A 1 315 ? -3.918 12.344 8.383 1 85.5 315 PHE A O 1
ATOM 2524 N N . TYR A 1 316 ? -2.369 11.648 7.141 1 82.19 316 TYR A N 1
ATOM 2525 C CA . TYR A 1 316 ? -3.268 11.383 6.023 1 82.19 316 TYR A CA 1
ATOM 2526 C C . TYR A 1 316 ? -3.295 9.898 5.688 1 82.19 316 TYR A C 1
ATOM 2528 O O . TYR A 1 316 ? -4.34 9.352 5.328 1 82.19 316 TYR A O 1
ATOM 2536 N N . LYS A 1 317 ? -2.281 9.141 5.895 1 83.19 317 LYS A N 1
ATOM 2537 C CA . LYS A 1 317 ? -2.078 7.703 5.73 1 83.19 317 LYS A CA 1
ATOM 2538 C C . LYS A 1 317 ? -2.703 7.203 4.43 1 83.19 317 LYS A C 1
ATOM 2540 O O . LYS A 1 317 ? -3.57 6.328 4.449 1 83.19 317 LYS A O 1
ATOM 2545 N N . SER A 1 318 ? -2.262 7.703 3.303 1 86.69 318 SER A N 1
ATOM 2546 C CA . SER A 1 318 ? -2.748 7.289 1.991 1 86.69 318 SER A CA 1
ATOM 2547 C C . SER A 1 318 ? -1.771 6.332 1.315 1 86.69 318 SER A C 1
ATOM 2549 O O . SER A 1 318 ? -0.665 6.73 0.942 1 86.69 318 SER A O 1
ATOM 2551 N N . THR A 1 319 ? -2.256 5.109 1.15 1 86.44 319 THR A N 1
ATOM 2552 C CA . THR A 1 319 ? -1.429 4.113 0.477 1 86.44 319 THR A CA 1
ATOM 2553 C C . THR A 1 319 ? -1.267 4.453 -1.001 1 86.44 319 THR A C 1
ATOM 2555 O O . THR A 1 319 ? -0.196 4.25 -1.577 1 86.44 319 THR A O 1
ATOM 2558 N N . THR A 1 320 ? -2.26 5.016 -1.635 1 84.94 320 THR A N 1
ATOM 2559 C CA . THR A 1 320 ? -2.25 5.344 -3.057 1 84.94 320 THR A CA 1
ATOM 2560 C C . THR A 1 320 ? -1.202 6.414 -3.355 1 84.94 320 THR A C 1
ATOM 2562 O O . THR A 1 320 ? -0.412 6.27 -4.289 1 84.94 320 THR A O 1
ATOM 2565 N N . ILE A 1 321 ? -1.202 7.418 -2.539 1 88.06 321 ILE A N 1
ATOM 2566 C CA . ILE A 1 321 ? -0.258 8.508 -2.756 1 88.06 321 ILE A CA 1
ATOM 2567 C C . ILE A 1 321 ? 1.17 8 -2.564 1 88.06 321 ILE A C 1
ATOM 2569 O O . ILE A 1 321 ? 2.051 8.289 -3.377 1 88.06 321 ILE A O 1
ATOM 2573 N N . SER A 1 322 ? 1.327 7.258 -1.501 1 92.06 322 SER A N 1
ATOM 2574 C CA . SER A 1 322 ? 2.666 6.762 -1.2 1 92.06 322 SER A CA 1
ATOM 2575 C C . SER A 1 322 ? 3.17 5.832 -2.299 1 92.06 322 SER A C 1
ATOM 2577 O O . SER A 1 322 ? 4.305 5.965 -2.762 1 92.06 322 SER A O 1
ATOM 2579 N N . MET A 1 323 ? 2.312 4.93 -2.742 1 91.12 323 MET A N 1
ATOM 2580 C CA . MET A 1 323 ? 2.711 3.98 -3.775 1 91.12 323 MET A CA 1
ATOM 2581 C C . MET A 1 323 ? 2.922 4.688 -5.109 1 91.12 323 MET A C 1
ATOM 2583 O O . MET A 1 323 ? 3.852 4.359 -5.852 1 91.12 323 MET A O 1
ATOM 2587 N N . TYR A 1 324 ? 2.168 5.617 -5.484 1 90.81 324 TYR A N 1
ATOM 2588 C CA . TYR A 1 324 ? 2.303 6.355 -6.738 1 90.81 324 TYR A CA 1
ATOM 2589 C C . TYR A 1 324 ? 3.594 7.164 -6.758 1 90.81 324 TYR A C 1
ATOM 2591 O O . TYR A 1 324 ? 4.328 7.148 -7.746 1 90.81 324 TYR A O 1
ATOM 2599 N N . LEU A 1 325 ? 3.838 7.875 -5.68 1 93.25 325 LEU A N 1
ATOM 2600 C CA . LEU A 1 325 ? 5.039 8.695 -5.621 1 93.25 325 LEU A CA 1
ATOM 2601 C C . LEU A 1 325 ? 6.297 7.832 -5.656 1 93.25 325 LEU A C 1
ATOM 2603 O O . LEU A 1 325 ? 7.301 8.211 -6.266 1 93.25 325 LEU A O 1
ATOM 2607 N N . PHE A 1 326 ? 6.227 6.758 -4.98 1 95.31 326 PHE A N 1
ATOM 2608 C CA . PHE A 1 326 ? 7.359 5.84 -5.047 1 95.31 326 PHE A CA 1
ATOM 2609 C C . PHE A 1 326 ? 7.586 5.363 -6.477 1 95.31 326 PHE A C 1
ATOM 2611 O O . PHE A 1 326 ? 8.727 5.305 -6.941 1 95.31 326 PHE A O 1
ATOM 2618 N N . SER A 1 327 ? 6.512 4.957 -7.152 1 92.25 327 SER A N 1
ATOM 2619 C CA . SER A 1 327 ? 6.625 4.5 -8.531 1 92.25 327 SER A CA 1
ATOM 2620 C C . SER A 1 327 ? 7.133 5.609 -9.445 1 92.25 327 SER A C 1
ATOM 2622 O O . SER A 1 327 ? 7.895 5.352 -10.375 1 92.25 327 SER A O 1
ATOM 2624 N N . LYS A 1 328 ? 6.73 6.789 -9.203 1 92 328 LYS A N 1
ATOM 2625 C CA . LYS A 1 328 ? 7.227 7.926 -9.969 1 92 328 LYS A CA 1
ATOM 2626 C C . LYS A 1 328 ? 8.719 8.148 -9.719 1 92 328 LYS A C 1
ATOM 2628 O O . LYS A 1 328 ? 9.445 8.562 -10.625 1 92 328 LYS A O 1
ATOM 2633 N N . LEU A 1 329 ? 9.094 7.965 -8.484 1 93.25 329 LEU A N 1
ATOM 2634 C CA . LEU A 1 329 ? 10.516 8.062 -8.148 1 93.25 329 LEU A CA 1
ATOM 2635 C C . LEU A 1 329 ? 11.328 7.031 -8.914 1 93.25 329 LEU A C 1
ATOM 2637 O O . LEU A 1 329 ? 12.383 7.352 -9.469 1 93.25 329 LEU A O 1
ATOM 2641 N N . VAL A 1 330 ? 10.797 5.812 -8.969 1 91.38 330 VAL A N 1
ATOM 2642 C CA . VAL A 1 330 ? 11.484 4.738 -9.672 1 91.38 330 VAL A CA 1
ATOM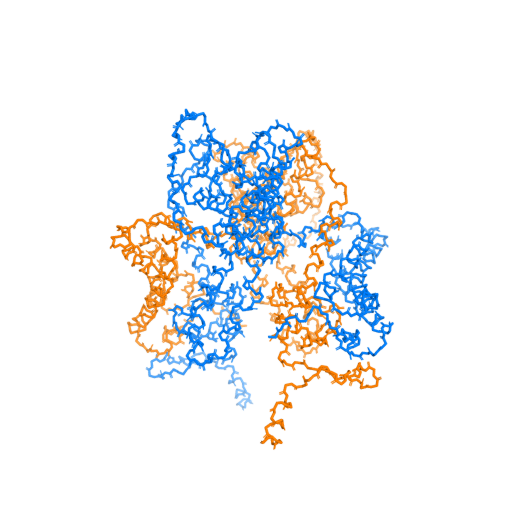 2643 C C . VAL A 1 330 ? 11.586 5.074 -11.164 1 91.38 330 VAL A C 1
ATOM 2645 O O . VAL A 1 330 ? 12.625 4.859 -11.781 1 91.38 330 VAL A O 1
ATOM 2648 N N . GLU A 1 331 ? 10.539 5.559 -11.656 1 88.62 331 GLU A N 1
ATOM 2649 C CA . GLU A 1 331 ? 10.539 5.992 -13.047 1 88.62 331 GLU A CA 1
ATOM 2650 C C . GLU A 1 331 ? 11.594 7.074 -13.281 1 88.62 331 GLU A C 1
ATOM 2652 O O . GLU A 1 331 ? 12.328 7.031 -14.273 1 88.62 331 GLU A O 1
ATOM 2657 N N . THR A 1 332 ? 11.648 8.031 -12.398 1 88.81 332 THR A N 1
ATOM 2658 C CA . THR A 1 332 ? 12.617 9.117 -12.508 1 88.81 332 THR A CA 1
ATOM 2659 C C . THR A 1 332 ? 14.039 8.578 -12.461 1 88.81 332 THR A C 1
ATOM 2661 O O . THR A 1 332 ? 14.891 8.977 -13.258 1 88.81 332 THR A O 1
ATOM 2664 N N . ILE A 1 333 ? 14.281 7.723 -11.539 1 89.69 333 ILE A N 1
ATOM 2665 C CA . ILE A 1 333 ? 15.602 7.121 -11.406 1 89.69 333 ILE A CA 1
ATOM 2666 C C . ILE A 1 333 ? 15.938 6.32 -12.656 1 89.69 333 ILE A C 1
ATOM 2668 O O . ILE A 1 333 ? 17.078 6.32 -13.117 1 89.69 333 ILE A O 1
ATOM 2672 N N . TYR A 1 334 ? 14.984 5.629 -13.25 1 88.56 334 TYR A N 1
ATOM 2673 C CA . TYR A 1 334 ? 15.164 4.844 -14.469 1 88.56 334 TYR A CA 1
ATOM 2674 C C . TYR A 1 334 ? 15.578 5.73 -15.633 1 88.56 334 TYR A C 1
ATOM 2676 O O . TYR A 1 334 ? 16.531 5.41 -16.344 1 88.56 334 TYR A O 1
ATOM 2684 N N . PHE A 1 335 ? 14.945 6.828 -15.812 1 87.44 335 PHE A N 1
ATOM 2685 C CA . PHE A 1 335 ? 15.266 7.727 -16.922 1 87.44 335 PHE A CA 1
ATOM 2686 C C . PHE A 1 335 ? 16.625 8.398 -16.688 1 87.44 335 PHE A C 1
ATOM 2688 O O . PHE A 1 335 ? 17.359 8.641 -17.641 1 87.44 335 PHE A O 1
ATOM 2695 N N . LYS A 1 336 ? 16.906 8.711 -15.484 1 88 336 LYS A N 1
ATOM 2696 C CA . LYS A 1 336 ? 18.234 9.234 -15.188 1 88 336 LYS A CA 1
ATOM 2697 C C . LYS A 1 336 ? 19.328 8.203 -15.484 1 88 336 LYS A C 1
ATOM 2699 O O . LYS A 1 336 ? 20.406 8.555 -15.945 1 88 336 LYS A O 1
ATOM 2704 N N . GLY A 1 337 ? 19.031 7.008 -15.227 1 89.88 337 GLY A N 1
ATOM 2705 C CA . GLY A 1 337 ? 19.953 5.934 -15.547 1 89.88 337 GLY A CA 1
ATOM 2706 C C . GLY A 1 337 ? 20.156 5.758 -17.047 1 89.88 337 GLY A C 1
ATOM 2707 O O . GLY A 1 337 ? 21.266 5.434 -17.484 1 89.88 337 GLY A O 1
ATOM 2708 N N . ILE A 1 338 ? 19.109 5.938 -17.75 1 89.06 338 ILE A N 1
ATOM 2709 C CA . ILE A 1 338 ? 19.203 5.852 -19.203 1 89.06 338 ILE A CA 1
ATOM 2710 C C . ILE A 1 338 ? 20.062 7 -19.734 1 89.06 338 ILE A C 1
ATOM 2712 O O . ILE A 1 338 ? 20.906 6.805 -20.609 1 89.06 338 ILE A O 1
ATOM 2716 N N . GLU A 1 339 ? 19.797 8.188 -19.219 1 88.06 339 GLU A N 1
ATOM 2717 C CA . GLU A 1 339 ? 20.578 9.352 -19.641 1 88.06 339 GLU A CA 1
ATOM 2718 C C . GLU A 1 339 ? 22.047 9.188 -19.297 1 88.06 339 GLU A C 1
ATOM 2720 O O . GLU A 1 339 ? 22.922 9.641 -20.062 1 88.06 339 GLU A O 1
ATOM 2725 N N . ALA A 1 340 ? 22.328 8.492 -18.234 1 90 340 ALA A N 1
ATOM 2726 C CA . ALA A 1 340 ? 23.719 8.242 -17.828 1 90 340 ALA A CA 1
ATOM 2727 C C . ALA A 1 340 ? 24.312 7.066 -18.578 1 90 340 ALA A C 1
ATOM 2729 O O . ALA A 1 340 ? 25.5 6.777 -18.453 1 90 340 ALA A O 1
ATOM 2730 N N . GLY A 1 341 ? 23.484 6.312 -19.375 1 89.31 341 GLY A N 1
ATOM 2731 C CA . GLY A 1 341 ? 23.953 5.195 -20.188 1 89.31 341 GLY A CA 1
ATOM 2732 C C . GLY A 1 341 ? 24.094 3.904 -19.391 1 89.31 341 GLY A C 1
ATOM 2733 O O . GLY A 1 341 ? 24.812 2.992 -19.812 1 89.31 341 GLY A O 1
ATOM 2734 N N . ARG A 1 342 ? 23.547 3.832 -18.297 1 88.12 342 ARG A N 1
ATOM 2735 C CA . ARG A 1 342 ? 23.688 2.67 -17.422 1 88.12 342 ARG A CA 1
ATOM 2736 C C . ARG A 1 342 ? 22.531 1.688 -17.625 1 88.12 342 ARG A C 1
ATOM 2738 O O . ARG A 1 342 ? 22.688 0.494 -17.359 1 88.12 342 ARG A O 1
ATOM 2745 N N . LEU A 1 343 ? 21.328 2.17 -18.047 1 87.38 343 LEU A N 1
ATOM 2746 C CA . LEU A 1 343 ? 20.156 1.325 -18.203 1 87.38 343 LEU A CA 1
ATOM 2747 C C . LEU A 1 343 ? 19.641 1.359 -19.641 1 87.38 343 LEU A C 1
ATOM 2749 O O . LEU A 1 343 ? 19.781 2.375 -20.328 1 87.38 343 LEU A O 1
ATOM 2753 N N . PRO A 1 344 ? 19.156 0.257 -20.031 1 87.12 344 PRO A N 1
ATOM 2754 C CA . PRO A 1 344 ? 18.641 0.196 -21.391 1 87.12 344 PRO A CA 1
ATOM 2755 C C . PRO A 1 344 ? 17.266 0.84 -21.531 1 87.12 344 PRO A C 1
ATOM 2757 O O . PRO A 1 344 ? 16.469 0.846 -20.594 1 87.12 344 PRO A O 1
ATOM 2760 N N . TYR A 1 345 ? 17.047 1.474 -22.625 1 88.38 345 TYR A N 1
ATOM 2761 C CA . TYR A 1 345 ? 15.734 2.01 -22.953 1 88.38 345 TYR A CA 1
ATOM 2762 C C . TYR A 1 345 ? 14.883 0.967 -23.672 1 88.38 345 TYR A C 1
ATOM 2764 O O . TYR A 1 345 ? 15.297 0.409 -24.688 1 88.38 345 TYR A O 1
ATOM 2772 N N . ILE A 1 346 ? 13.766 0.586 -23.172 1 85.25 346 ILE A N 1
ATOM 2773 C CA . ILE A 1 346 ? 12.836 -0.361 -23.781 1 85.25 346 ILE A CA 1
ATOM 2774 C C . ILE A 1 346 ? 11.633 0.389 -24.359 1 85.25 346 ILE A C 1
ATOM 2776 O O . ILE A 1 346 ? 10.766 0.843 -23.609 1 85.25 346 ILE A O 1
ATOM 2780 N N . PRO A 1 347 ? 11.586 0.361 -25.578 1 86.38 347 PRO A N 1
ATOM 2781 C CA . PRO A 1 347 ? 10.469 1.078 -26.203 1 86.38 347 PRO A CA 1
ATOM 2782 C C . PRO A 1 347 ? 9.125 0.394 -25.953 1 86.38 347 PRO A C 1
ATOM 2784 O O . PRO A 1 347 ? 9.055 -0.835 -25.891 1 86.38 347 PRO A O 1
ATOM 2787 N N . HIS A 1 348 ? 8.031 1.021 -25.734 1 87.38 348 HIS A N 1
ATOM 2788 C CA . HIS A 1 348 ? 6.645 0.578 -25.609 1 87.38 348 HIS A CA 1
ATOM 2789 C C . HIS A 1 348 ? 6.422 -0.218 -24.328 1 87.38 348 HIS A C 1
ATOM 2791 O O . HIS A 1 348 ? 5.434 -0.948 -24.219 1 87.38 348 HIS A O 1
ATOM 2797 N N . ALA A 1 349 ? 7.426 -0.202 -23.484 1 87 349 ALA A N 1
ATOM 2798 C CA . ALA A 1 349 ? 7.25 -0.91 -22.219 1 87 349 ALA A CA 1
ATOM 2799 C C . ALA A 1 349 ? 6.07 -0.345 -21.438 1 87 349 ALA A C 1
ATOM 2801 O O . ALA A 1 349 ? 5.301 -1.097 -20.828 1 87 349 ALA A O 1
ATOM 2802 N N . ASP A 1 350 ? 5.902 0.934 -21.5 1 89.69 350 ASP A N 1
ATOM 2803 C CA . ASP A 1 350 ? 4.832 1.583 -20.75 1 89.69 350 ASP A CA 1
ATOM 2804 C C . ASP A 1 350 ? 3.461 1.158 -21.266 1 89.69 350 ASP A C 1
ATOM 2806 O O . ASP A 1 350 ? 2.57 0.815 -20.484 1 89.69 350 ASP A O 1
ATOM 2810 N N . THR A 1 351 ? 3.352 1.046 -22.609 1 93.25 351 THR A N 1
ATOM 2811 C CA . THR A 1 351 ? 2.064 0.703 -23.203 1 93.25 351 THR A CA 1
ATOM 2812 C C . THR A 1 351 ? 1.7 -0.749 -22.906 1 93.25 351 THR A C 1
ATOM 2814 O O . THR A 1 351 ? 0.549 -1.052 -22.578 1 93.25 351 THR A O 1
ATOM 2817 N N . ILE A 1 352 ? 2.672 -1.549 -22.922 1 92.44 352 ILE A N 1
ATOM 2818 C CA . ILE A 1 352 ? 2.432 -2.969 -22.688 1 92.44 352 ILE A CA 1
ATOM 2819 C C . ILE A 1 352 ? 2.078 -3.201 -21.219 1 92.44 352 ILE A C 1
ATOM 2821 O O . ILE A 1 352 ? 1.117 -3.908 -20.906 1 92.44 352 ILE A O 1
ATOM 2825 N N . ILE A 1 353 ? 2.803 -2.584 -20.375 1 90.88 353 ILE A N 1
ATOM 2826 C CA . ILE A 1 353 ? 2.576 -2.742 -18.938 1 90.88 353 ILE A CA 1
ATOM 2827 C C . ILE A 1 353 ? 1.203 -2.186 -18.578 1 90.88 353 ILE A C 1
ATOM 2829 O O . ILE A 1 353 ? 0.476 -2.785 -17.781 1 90.88 353 ILE A O 1
ATOM 2833 N N . TYR A 1 354 ? 0.869 -1.104 -19.141 1 94.69 354 TYR A N 1
ATOM 2834 C CA . TYR A 1 354 ? -0.449 -0.533 -18.891 1 94.69 354 TYR A CA 1
ATOM 2835 C C . TYR A 1 354 ? -1.551 -1.502 -19.297 1 94.69 354 TYR A C 1
ATOM 2837 O O . TYR A 1 354 ? -2.488 -1.745 -18.547 1 94.69 354 TYR A O 1
ATOM 2845 N N . ALA A 1 355 ? -1.406 -2.018 -20.484 1 95.38 355 ALA A N 1
ATOM 2846 C CA . ALA A 1 355 ? -2.439 -2.887 -21.047 1 95.38 355 ALA A CA 1
ATOM 2847 C C . ALA A 1 355 ? -2.609 -4.145 -20.203 1 95.38 355 ALA A C 1
ATOM 2849 O O . ALA A 1 355 ? -3.734 -4.527 -19.859 1 95.38 355 ALA A O 1
ATOM 2850 N N . ILE A 1 356 ? -1.532 -4.699 -19.812 1 92.5 356 ILE A N 1
ATOM 2851 C CA . ILE A 1 356 ? -1.584 -5.934 -19.047 1 92.5 356 ILE A CA 1
ATOM 2852 C C . ILE A 1 356 ? -2.145 -5.648 -17.656 1 92.5 356 ILE A C 1
ATOM 2854 O O . ILE A 1 356 ? -3.014 -6.375 -17.156 1 92.5 356 ILE A O 1
ATOM 2858 N N . SER A 1 357 ? -1.687 -4.621 -17.031 1 92.31 357 SER A N 1
ATOM 2859 C CA . SER A 1 357 ? -2.127 -4.277 -15.688 1 92.31 357 SER A CA 1
ATOM 2860 C C . SER A 1 357 ? -3.613 -3.936 -15.664 1 92.31 357 SER A C 1
ATOM 2862 O O . SER A 1 357 ? -4.344 -4.383 -14.773 1 92.31 357 SER A O 1
ATOM 2864 N N . THR A 1 358 ? -4.008 -3.188 -16.594 1 94 358 THR A N 1
ATOM 2865 C CA . THR A 1 358 ? -5.418 -2.816 -16.672 1 94 358 THR A CA 1
ATOM 2866 C C . THR A 1 358 ? -6.281 -4.035 -16.969 1 94 358 THR A C 1
ATOM 2868 O O . THR A 1 358 ? -7.387 -4.168 -16.438 1 94 358 THR A O 1
ATOM 2871 N N . ALA A 1 359 ? -5.777 -4.871 -17.828 1 94.94 359 ALA A N 1
ATOM 2872 C CA . ALA A 1 359 ? -6.512 -6.09 -18.156 1 94.94 359 ALA A CA 1
ATOM 2873 C C . ALA A 1 359 ? -6.707 -6.961 -16.922 1 94.94 359 ALA A C 1
ATOM 2875 O O . ALA A 1 359 ? -7.777 -7.547 -16.719 1 94.94 359 ALA A O 1
ATOM 2876 N N . ILE A 1 360 ? -5.715 -7.02 -16.172 1 90.44 360 ILE A N 1
ATOM 2877 C CA . ILE A 1 360 ? -5.797 -7.801 -14.938 1 90.44 360 ILE A CA 1
ATOM 2878 C C . ILE A 1 360 ? -6.828 -7.184 -14 1 90.44 360 ILE A C 1
ATOM 2880 O O . ILE A 1 360 ? -7.617 -7.895 -13.375 1 90.44 360 ILE A O 1
ATOM 2884 N N . CYS A 1 361 ? -6.852 -5.926 -13.875 1 90.19 361 CYS A N 1
ATOM 2885 C CA . CYS A 1 361 ? -7.816 -5.23 -13.039 1 90.19 361 CYS A CA 1
ATOM 2886 C C . CYS A 1 361 ? -9.242 -5.465 -13.531 1 90.19 361 CYS A C 1
ATOM 2888 O O . CYS A 1 361 ? -10.148 -5.684 -12.727 1 90.19 361 CYS A O 1
ATOM 2890 N N . PHE A 1 362 ? -9.383 -5.41 -14.836 1 93.62 362 PHE A N 1
ATOM 2891 C CA . PHE A 1 362 ? -10.703 -5.66 -15.406 1 93.62 362 PHE A CA 1
ATOM 2892 C C . PHE A 1 362 ? -11.141 -7.102 -15.156 1 93.62 362 PHE A C 1
ATOM 2894 O O . PHE A 1 362 ? -12.312 -7.367 -14.906 1 93.62 362 PHE A O 1
ATOM 2901 N N . HIS A 1 363 ? -10.242 -7.965 -15.312 1 91.69 363 HIS A N 1
ATOM 2902 C CA . HIS A 1 363 ? -10.547 -9.359 -15.016 1 91.69 363 HIS A CA 1
ATOM 2903 C C . HIS A 1 363 ? -11.031 -9.531 -13.578 1 91.69 363 HIS A C 1
ATOM 2905 O O . HIS A 1 363 ? -12 -10.25 -13.328 1 91.69 363 HIS A O 1
ATOM 2911 N N . ALA A 1 364 ? -10.383 -8.875 -12.734 1 89.31 364 ALA A N 1
ATOM 2912 C CA . ALA A 1 364 ? -10.797 -8.914 -11.336 1 89.31 364 ALA A CA 1
ATOM 2913 C C . ALA A 1 364 ? -12.172 -8.273 -11.156 1 89.31 364 ALA A C 1
ATOM 2915 O O . ALA A 1 364 ? -12.977 -8.734 -10.344 1 89.31 364 ALA A O 1
ATOM 2916 N N . ALA A 1 365 ? -12.406 -7.27 -11.859 1 92.12 365 ALA A N 1
ATOM 2917 C CA . ALA A 1 365 ? -13.695 -6.582 -11.773 1 92.12 365 ALA A CA 1
ATOM 2918 C C . ALA A 1 365 ? -14.828 -7.496 -12.227 1 92.12 365 ALA A C 1
ATOM 2920 O O . ALA A 1 365 ? -15.953 -7.391 -11.727 1 92.12 365 ALA A O 1
ATOM 2921 N N . VAL A 1 366 ? -14.523 -8.398 -13.086 1 92.5 366 VAL A N 1
ATOM 2922 C CA . VAL A 1 366 ? -15.547 -9.289 -13.625 1 92.5 366 VAL A CA 1
ATOM 2923 C C . VAL A 1 366 ? -15.664 -10.539 -12.75 1 92.5 366 VAL A C 1
ATOM 2925 O O . VAL A 1 366 ? -16.766 -10.938 -12.367 1 92.5 366 VAL A O 1
ATOM 2928 N N . MET A 1 367 ? -14.539 -11.078 -12.375 1 89.19 367 MET A N 1
ATOM 2929 C CA . MET A 1 367 ? -14.539 -12.406 -11.758 1 89.19 367 MET A CA 1
ATOM 2930 C C . MET A 1 367 ? -14.43 -12.305 -10.242 1 89.19 367 MET A C 1
ATOM 2932 O O . MET A 1 367 ? -14.938 -13.156 -9.516 1 89.19 367 MET A O 1
ATOM 2936 N N . GLU A 1 368 ? -13.695 -11.32 -9.797 1 86.12 368 GLU A N 1
ATOM 2937 C CA . GLU A 1 368 ? -13.398 -11.219 -8.367 1 86.12 368 GLU A CA 1
ATOM 2938 C C . GLU A 1 368 ? -13.352 -9.766 -7.918 1 86.12 368 GLU A C 1
ATOM 2940 O O . GLU A 1 368 ? -12.305 -9.266 -7.512 1 86.12 368 GLU A O 1
ATOM 2945 N N . VAL A 1 369 ? -14.461 -9.203 -7.727 1 85.38 369 VAL A N 1
ATOM 2946 C CA . VAL A 1 369 ? -14.57 -7.785 -7.395 1 85.38 369 VAL A CA 1
ATOM 2947 C C . VAL A 1 369 ? -14 -7.535 -6 1 85.38 369 VAL A C 1
ATOM 2949 O O . VAL A 1 369 ? -13.5 -6.445 -5.711 1 85.38 369 VAL A O 1
ATOM 2952 N N . GLN A 1 370 ? -13.961 -8.539 -5.176 1 77 370 GLN A N 1
ATOM 2953 C CA . GLN A 1 370 ? -13.484 -8.406 -3.801 1 77 370 GLN A CA 1
ATOM 2954 C C . GLN A 1 370 ? -11.984 -8.141 -3.76 1 77 370 GLN A C 1
ATOM 2956 O O . GLN A 1 370 ? -11.469 -7.637 -2.764 1 77 370 GLN A O 1
ATOM 2961 N N . ASN A 1 371 ? -11.352 -8.5 -4.824 1 76.06 371 ASN A N 1
ATOM 2962 C CA . ASN A 1 371 ? -9.906 -8.312 -4.887 1 76.06 371 ASN A CA 1
ATOM 2963 C C . ASN A 1 371 ? -9.547 -6.965 -5.508 1 76.06 371 ASN A C 1
ATOM 2965 O O . ASN A 1 371 ? -8.367 -6.641 -5.648 1 76.06 371 ASN A O 1
ATOM 2969 N N . LEU A 1 372 ? -10.539 -6.176 -5.855 1 81.94 372 LEU A N 1
ATOM 2970 C CA . LEU A 1 372 ? -10.32 -4.863 -6.449 1 81.94 372 LEU A CA 1
ATOM 2971 C C . LEU A 1 372 ? -10.438 -3.764 -5.402 1 81.94 372 LEU A C 1
ATOM 2973 O O . LEU A 1 372 ? -11.211 -3.885 -4.453 1 81.94 372 LEU A O 1
ATOM 2977 N N . ARG A 1 373 ? -9.547 -2.781 -5.578 1 76.75 373 ARG A N 1
ATOM 2978 C CA . ARG A 1 373 ? -9.719 -1.61 -4.727 1 76.75 373 ARG A CA 1
ATOM 2979 C C . ARG A 1 373 ? -11.133 -1.06 -4.828 1 76.75 373 ARG A C 1
ATOM 2981 O O . ARG A 1 373 ? -11.664 -0.898 -5.93 1 76.75 373 ARG A O 1
ATOM 2988 N N . PRO A 1 374 ? -11.703 -0.812 -3.736 1 79.56 374 PRO A N 1
ATOM 2989 C CA . PRO A 1 374 ? -13.078 -0.327 -3.762 1 79.56 374 PRO A CA 1
ATOM 2990 C C . PRO A 1 374 ? -13.234 0.976 -4.543 1 79.56 374 PRO A C 1
ATOM 2992 O O . PRO A 1 374 ? -14.242 1.176 -5.227 1 79.56 374 PRO A O 1
ATOM 2995 N N . THR A 1 375 ? -12.273 1.781 -4.48 1 79.5 375 THR A N 1
ATOM 2996 C CA . THR A 1 375 ? -12.344 3.045 -5.203 1 79.5 375 THR A CA 1
ATOM 2997 C C . THR A 1 375 ? -12.336 2.807 -6.711 1 79.5 375 THR A C 1
ATOM 2999 O O . THR A 1 375 ? -13.008 3.516 -7.461 1 79.5 375 THR A O 1
ATOM 3002 N N . TYR A 1 376 ? -11.586 1.826 -7.09 1 86.62 376 TYR A N 1
ATOM 3003 C CA . TYR A 1 376 ? -11.531 1.515 -8.516 1 86.62 376 TYR A CA 1
ATOM 3004 C C . TYR A 1 376 ? -12.852 0.92 -8.992 1 86.62 376 TYR A C 1
ATOM 3006 O O . TYR A 1 376 ? -13.312 1.23 -10.094 1 86.62 376 TYR A O 1
ATOM 3014 N N . TRP A 1 377 ? -13.43 0.097 -8.18 1 90 377 TRP A N 1
ATOM 3015 C CA . TRP A 1 377 ? -14.727 -0.471 -8.531 1 90 377 TRP A CA 1
ATOM 3016 C C . TRP A 1 377 ? -15.789 0.619 -8.641 1 90 377 TRP A C 1
ATOM 3018 O O . TRP A 1 377 ? -16.578 0.634 -9.594 1 90 377 TRP A O 1
ATOM 3028 N N . LYS A 1 378 ? -15.805 1.543 -7.695 1 87.5 378 LYS A N 1
ATOM 3029 C CA . LYS A 1 378 ? -16.75 2.658 -7.75 1 87.5 378 LYS A CA 1
ATOM 3030 C C . LYS A 1 378 ? -16.531 3.5 -9 1 87.5 378 LYS A C 1
ATOM 3032 O O . LYS A 1 378 ? -17.484 3.982 -9.609 1 87.5 378 LYS A O 1
ATOM 3037 N N . PHE A 1 379 ? -15.367 3.607 -9.344 1 91.12 379 PHE A N 1
ATOM 3038 C CA . PHE A 1 379 ? -15.008 4.34 -10.555 1 91.12 379 PHE A CA 1
ATOM 3039 C C . PHE A 1 379 ? -15.562 3.648 -11.789 1 91.12 379 PHE A C 1
ATOM 3041 O O . PHE A 1 379 ? -16.141 4.297 -12.664 1 91.12 379 PHE A O 1
ATOM 3048 N N . LEU A 1 380 ? -15.422 2.363 -11.883 1 93.12 380 LEU A N 1
ATOM 3049 C CA . LEU A 1 380 ? -15.922 1.596 -13.016 1 93.12 380 LEU A CA 1
ATOM 3050 C C . LEU A 1 380 ? -17.438 1.659 -13.094 1 93.12 380 LEU A C 1
ATOM 3052 O O . LEU A 1 380 ? -18.016 1.766 -14.18 1 93.12 380 LEU A O 1
ATOM 3056 N N . LEU A 1 381 ? -18.047 1.619 -11.961 1 93.44 381 LEU A N 1
ATOM 3057 C CA . LEU A 1 381 ? -19.5 1.714 -11.922 1 93.44 381 LEU A CA 1
ATOM 3058 C C . LEU A 1 381 ? -19.969 3.088 -12.383 1 93.44 381 LEU A C 1
ATOM 3060 O O . LEU A 1 381 ? -20.953 3.195 -13.117 1 93.44 381 LEU A O 1
ATOM 3064 N N . ARG A 1 382 ? -19.281 4.07 -11.969 1 91.19 382 ARG A N 1
ATOM 3065 C CA . ARG A 1 382 ? -19.609 5.422 -12.398 1 91.19 382 ARG A CA 1
ATOM 3066 C C . ARG A 1 382 ? -19.422 5.578 -13.906 1 91.19 382 ARG A C 1
ATOM 3068 O O . ARG A 1 382 ? -20.266 6.164 -14.586 1 91.19 382 ARG A O 1
ATOM 3075 N N . LEU A 1 383 ? -18.344 5.074 -14.406 1 93.25 383 LEU A N 1
ATOM 3076 C CA . LEU A 1 383 ? -18 5.188 -15.82 1 93.25 383 LEU A CA 1
ATOM 3077 C C . LEU A 1 383 ? -19.078 4.531 -16.688 1 93.25 383 LEU A C 1
ATOM 3079 O O . LEU A 1 383 ? -19.328 4.98 -17.812 1 93.25 383 LEU A O 1
ATOM 3083 N N . THR A 1 384 ? -19.656 3.496 -16.188 1 94.44 384 THR A N 1
ATOM 3084 C CA . THR A 1 384 ? -20.656 2.76 -16.953 1 94.44 384 THR A CA 1
ATOM 3085 C C . THR A 1 384 ? -22.062 3.094 -16.469 1 94.44 384 THR A C 1
ATOM 3087 O O . THR A 1 384 ? -23.031 2.43 -16.844 1 94.44 384 THR A O 1
ATOM 3090 N N . GLN A 1 385 ? -22.141 4.02 -15.539 1 93.44 385 GLN A N 1
ATOM 3091 C CA . GLN A 1 385 ? -23.406 4.441 -14.953 1 93.44 385 GLN A CA 1
ATOM 3092 C C . GLN A 1 385 ? -24.172 3.252 -14.367 1 93.44 385 GLN A C 1
ATOM 3094 O O . GLN A 1 385 ? -25.359 3.08 -14.617 1 93.44 385 GLN A O 1
ATOM 3099 N N . GLY A 1 386 ? -23.438 2.322 -13.812 1 92.94 386 GLY A N 1
ATOM 3100 C CA . GLY A 1 386 ? -24 1.214 -13.055 1 92.94 386 GLY A CA 1
ATOM 3101 C C . GLY A 1 386 ? -24.203 -0.039 -13.891 1 92.94 386 GLY A C 1
ATOM 3102 O O . GLY A 1 386 ? -24.531 -1.099 -13.352 1 92.94 386 GLY A O 1
ATOM 3103 N N . ARG A 1 387 ? -23.953 0.013 -15.07 1 93.62 387 ARG A N 1
ATOM 3104 C CA . ARG A 1 387 ? -24.25 -1.102 -15.961 1 93.62 387 ARG A CA 1
ATOM 3105 C C . ARG A 1 387 ? -23.281 -2.26 -15.734 1 93.62 387 ARG A C 1
ATOM 3107 O O . ARG A 1 387 ? -23.625 -3.418 -15.977 1 93.62 387 ARG A O 1
ATOM 3114 N N . PHE A 1 388 ? -22.109 -1.951 -15.266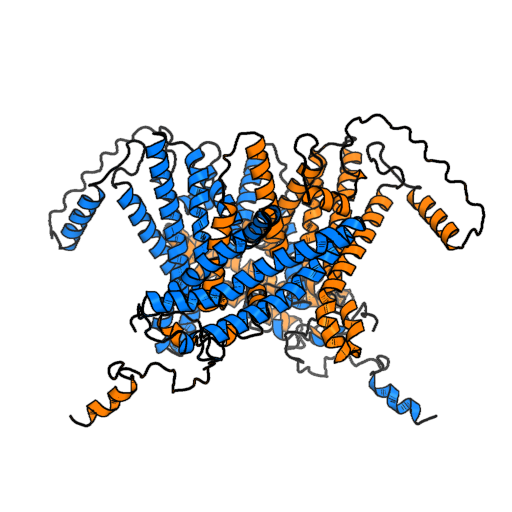 1 93.75 388 PHE A N 1
ATOM 3115 C CA . PHE A 1 388 ? -21.125 -2.992 -15 1 93.75 388 PHE A CA 1
ATOM 3116 C C . PHE A 1 388 ? -21.609 -3.928 -13.898 1 93.75 388 PHE A C 1
ATOM 3118 O O . PHE A 1 388 ? -21.188 -5.086 -13.836 1 93.75 388 PHE A O 1
ATOM 3125 N N . ALA A 1 389 ? -22.484 -3.467 -13.094 1 92.94 389 ALA A N 1
ATOM 3126 C CA . ALA A 1 389 ? -23.016 -4.258 -11.984 1 92.94 389 ALA A CA 1
ATOM 3127 C C . ALA A 1 389 ? -24.172 -5.133 -12.445 1 92.94 389 ALA A C 1
ATOM 3129 O O . ALA A 1 389 ? -24.578 -6.059 -11.742 1 92.94 389 ALA A O 1
ATOM 3130 N N . LEU A 1 390 ? -24.625 -4.922 -13.633 1 92.88 390 LEU A N 1
ATOM 3131 C CA . LEU A 1 390 ? -25.781 -5.652 -14.133 1 92.88 390 LEU A CA 1
ATOM 3132 C C . LEU A 1 390 ? -25.359 -6.969 -14.773 1 92.88 390 LEU A C 1
ATOM 3134 O O . LEU A 1 390 ? -26.203 -7.742 -15.227 1 92.88 390 LEU A O 1
ATOM 3138 N N . MET A 1 391 ? -24.094 -7.223 -14.766 1 93.38 391 MET A N 1
ATOM 3139 C CA . MET A 1 391 ? -23.594 -8.469 -15.344 1 93.38 391 MET A CA 1
ATOM 3140 C C . MET A 1 391 ? -24.125 -9.672 -14.562 1 93.38 391 MET A C 1
ATOM 3142 O O . MET A 1 391 ? -24.25 -9.617 -13.336 1 93.38 391 MET A O 1
ATOM 3146 N N . ASN A 1 392 ? -24.484 -10.711 -15.297 1 92.19 392 ASN A N 1
ATOM 3147 C CA . ASN A 1 392 ? -24.938 -11.953 -14.672 1 92.19 392 ASN A CA 1
ATOM 3148 C C . ASN A 1 392 ? -23.766 -12.75 -14.102 1 92.19 392 ASN A C 1
ATOM 3150 O O . ASN A 1 392 ? -23.281 -13.688 -14.734 1 92.19 392 ASN A O 1
ATOM 3154 N N . ARG A 1 393 ? -23.422 -12.469 -12.891 1 91.69 393 ARG A N 1
ATOM 3155 C CA . ARG A 1 393 ? -22.219 -13.055 -12.281 1 91.69 393 ARG A CA 1
ATOM 3156 C C . ARG A 1 393 ? -22.531 -14.414 -11.672 1 91.69 393 ARG A C 1
ATOM 3158 O O . ARG A 1 393 ? -21.609 -15.172 -11.336 1 91.69 393 ARG A O 1
ATOM 3165 N N . GLN A 1 394 ? -23.766 -14.773 -11.594 1 88.5 394 GLN A N 1
ATOM 3166 C CA . GLN A 1 394 ? -24.125 -16.094 -11.086 1 88.5 394 GLN A CA 1
ATOM 3167 C C . GLN A 1 394 ? -23.672 -17.188 -12.039 1 88.5 394 GLN A C 1
ATOM 3169 O O . GLN A 1 394 ? -23.234 -18.266 -11.594 1 88.5 394 GLN A O 1
ATOM 3174 N N . VAL A 1 395 ? -23.797 -16.875 -13.273 1 87.81 395 VAL A N 1
ATOM 3175 C CA . VAL A 1 395 ? -23.375 -17.828 -14.281 1 87.81 395 VAL A CA 1
ATOM 3176 C C . VAL A 1 395 ? -21.859 -17.984 -14.25 1 87.81 395 VAL A C 1
ATOM 3178 O O . VAL A 1 395 ? -21.312 -19.062 -14.5 1 87.81 395 VAL A O 1
ATOM 3181 N N . LEU A 1 396 ? -21.156 -16.953 -13.875 1 88.56 396 LEU A N 1
ATOM 3182 C CA . LEU A 1 396 ? -19.703 -16.969 -13.867 1 88.56 396 LEU A CA 1
ATOM 3183 C C . LEU A 1 396 ? -19.156 -17.766 -12.68 1 88.56 396 LEU A C 1
ATOM 3185 O O . LEU A 1 396 ? -18 -18.156 -12.672 1 88.56 396 LEU A O 1
ATOM 3189 N N . ASP A 1 397 ? -19.969 -18 -11.75 1 85.62 397 ASP A N 1
ATOM 3190 C CA . ASP A 1 397 ? -19.562 -18.812 -10.602 1 85.62 397 ASP A CA 1
ATOM 3191 C C . ASP A 1 397 ? -19.281 -20.25 -11.008 1 85.62 397 ASP A C 1
ATOM 3193 O O . ASP A 1 397 ? -18.625 -20.984 -10.273 1 85.62 397 ASP A O 1
ATOM 3197 N N . MET A 1 398 ? -19.797 -20.594 -12.227 1 81.25 398 MET A N 1
ATOM 3198 C CA . MET A 1 398 ? -19.578 -21.953 -12.734 1 81.25 398 MET A CA 1
ATOM 3199 C C . MET A 1 398 ? -18.094 -22.203 -12.953 1 81.25 398 MET A C 1
ATOM 3201 O O . MET A 1 398 ? -17.656 -23.359 -12.984 1 81.25 398 MET A O 1
ATOM 3205 N N . PHE A 1 399 ? -17.328 -21.141 -13.078 1 80.88 399 PHE A N 1
ATOM 3206 C CA . PHE A 1 399 ? -15.883 -21.281 -13.25 1 80.88 399 PHE A CA 1
ATOM 3207 C C . PHE A 1 399 ? -15.203 -21.516 -11.906 1 80.88 399 PHE A C 1
ATOM 3209 O O . PHE A 1 399 ? -13.984 -21.719 -11.852 1 80.88 399 PHE A O 1
ATOM 3216 N N . GLY A 1 400 ? -15.938 -21.547 -10.859 1 73.25 400 GLY A N 1
ATOM 3217 C CA . GLY A 1 400 ? -15.375 -21.766 -9.531 1 73.25 400 GLY A CA 1
ATOM 3218 C C . GLY A 1 400 ? -14.961 -20.484 -8.844 1 73.25 400 GLY A C 1
ATOM 3219 O O . GLY A 1 400 ? -14.18 -20.5 -7.891 1 73.25 400 GLY A O 1
ATOM 3220 N N . THR A 1 401 ? -15.352 -19.438 -9.461 1 75.44 401 THR A N 1
ATOM 3221 C CA . THR A 1 401 ? -15.023 -18.141 -8.891 1 75.44 401 THR A CA 1
ATOM 3222 C C . THR A 1 401 ? -16.141 -17.641 -7.984 1 75.44 401 THR A C 1
ATOM 3224 O O . THR A 1 401 ? -17.188 -18.281 -7.883 1 75.44 401 THR A O 1
ATOM 3227 N N . GLN A 1 402 ? -15.922 -16.75 -7.105 1 78.06 402 GLN A N 1
ATOM 3228 C CA . GLN A 1 402 ? -16.938 -16.109 -6.273 1 78.06 402 GLN A CA 1
ATOM 3229 C C . GLN A 1 402 ? -17.312 -14.734 -6.82 1 78.06 402 GLN A C 1
ATOM 3231 O O . GLN A 1 402 ? -17.328 -13.75 -6.078 1 78.06 402 GLN A O 1
ATOM 3236 N N . ALA A 1 403 ? -17.688 -14.789 -8.062 1 82.88 403 ALA A N 1
ATOM 3237 C CA . ALA A 1 403 ? -17.984 -13.523 -8.734 1 82.88 403 ALA A CA 1
ATOM 3238 C C . ALA A 1 403 ? -19.266 -12.906 -8.203 1 82.88 403 ALA A C 1
ATOM 3240 O O . ALA A 1 403 ? -19.391 -11.68 -8.156 1 82.88 403 ALA A O 1
ATOM 3241 N N . SER A 1 404 ? -20.219 -13.711 -7.711 1 84.5 404 SER A N 1
ATOM 3242 C CA . SER A 1 404 ? -21.531 -13.203 -7.285 1 84.5 404 SER A CA 1
ATOM 3243 C C . SER A 1 404 ? -21.547 -12.914 -5.789 1 84.5 404 SER A C 1
ATOM 3245 O O . SER A 1 404 ? -22.562 -12.477 -5.25 1 84.5 404 SER A O 1
ATOM 3247 N N . ARG A 1 405 ? -20.516 -13.125 -5.156 1 80.06 405 ARG A N 1
ATOM 3248 C CA . ARG A 1 405 ? -20.438 -13.039 -3.701 1 80.06 405 ARG A CA 1
ATOM 3249 C C . ARG A 1 405 ? -20.906 -11.672 -3.207 1 80.06 405 ARG A C 1
ATOM 3251 O O . ARG A 1 405 ? -21.688 -11.586 -2.262 1 80.06 405 ARG A O 1
ATOM 3258 N N . ASP A 1 406 ? -20.531 -10.586 -3.85 1 78.62 406 ASP A N 1
ATOM 3259 C CA . ASP A 1 406 ? -20.781 -9.234 -3.35 1 78.62 406 ASP A CA 1
ATOM 3260 C C . ASP A 1 406 ? -22.031 -8.633 -4 1 78.62 406 ASP A C 1
ATOM 3262 O O . ASP A 1 406 ? -22.281 -7.434 -3.861 1 78.62 406 ASP A O 1
ATOM 3266 N N . PHE A 1 407 ? -22.812 -9.398 -4.711 1 86.94 407 PHE A N 1
ATOM 3267 C CA . PHE A 1 407 ? -23.922 -8.812 -5.441 1 86.94 407 PHE A CA 1
ATOM 3268 C C . PHE A 1 407 ? -25.25 -9.359 -4.934 1 86.94 407 PHE A C 1
ATOM 3270 O O . PHE A 1 407 ? -26.266 -9.32 -5.641 1 86.94 407 PHE A O 1
ATOM 3277 N N . LYS A 1 408 ? -25.312 -9.727 -3.736 1 80.38 408 LYS A N 1
ATOM 3278 C CA . LYS A 1 408 ? -26.5 -10.086 -2.973 1 80.38 408 LYS A CA 1
ATOM 3279 C C . LYS A 1 408 ? -27.484 -10.898 -3.824 1 80.38 408 LYS A C 1
ATOM 3281 O O . LYS A 1 408 ? -28.672 -10.594 -3.877 1 80.38 408 LYS A O 1
ATOM 3286 N N . GLY A 1 409 ? -27.031 -11.773 -4.613 1 79.19 409 GLY A N 1
ATOM 3287 C CA . GLY A 1 409 ? -27.875 -12.688 -5.359 1 79.19 409 GLY A CA 1
ATOM 3288 C C . GLY A 1 409 ? -28.594 -12.016 -6.52 1 79.19 409 GLY A C 1
ATOM 3289 O O . GLY A 1 409 ? -29.688 -12.438 -6.91 1 79.19 409 GLY A O 1
ATOM 3290 N N . PHE A 1 410 ? -28.078 -11.055 -7.059 1 86.69 410 PHE A N 1
ATOM 3291 C CA . PHE A 1 410 ? -28.656 -10.344 -8.195 1 86.69 410 PHE A CA 1
ATOM 3292 C C . PHE A 1 410 ? -28.734 -11.258 -9.414 1 86.69 410 PHE A C 1
ATOM 3294 O O . PHE A 1 410 ? -27.766 -11.938 -9.758 1 86.69 410 PHE A O 1
ATOM 3301 N N . VAL A 1 411 ? -29.984 -11.328 -10.023 1 86.12 411 VAL A N 1
ATOM 3302 C CA . VAL A 1 411 ? -30.219 -12.023 -11.281 1 86.12 411 VAL A CA 1
ATOM 3303 C C . VAL A 1 411 ? -30.906 -11.078 -12.273 1 86.12 411 VAL A C 1
ATOM 3305 O O . VAL A 1 411 ? -31.953 -10.508 -11.984 1 86.12 411 VAL A O 1
ATOM 3308 N N . PRO A 1 412 ? -30.234 -10.906 -13.344 1 89.25 412 PRO A N 1
ATOM 3309 C CA . PRO A 1 412 ? -30.828 -9.992 -14.312 1 89.25 412 PRO A CA 1
ATOM 3310 C C . PRO A 1 412 ? -32.125 -10.531 -14.922 1 89.25 412 PRO A C 1
ATOM 3312 O O . PRO A 1 412 ? -32.281 -11.75 -15.047 1 89.25 412 PRO A O 1
ATOM 3315 N N . LYS A 1 413 ? -33.031 -9.625 -15.18 1 89.19 413 LYS A N 1
ATOM 3316 C CA . LYS A 1 413 ? -34.281 -9.984 -15.875 1 89.19 413 LYS A CA 1
ATOM 3317 C C . LYS A 1 413 ? -34.062 -10.031 -17.391 1 89.19 413 LYS A C 1
ATOM 3319 O O . LYS A 1 413 ? -33.969 -8.992 -18.047 1 89.19 413 LYS A O 1
ATOM 3324 N N . LEU A 1 414 ? -33.969 -11.211 -17.891 1 89.94 414 LEU A N 1
ATOM 3325 C CA . LEU A 1 414 ? -33.625 -11.383 -19.297 1 89.94 414 LEU A CA 1
ATOM 3326 C C . LEU A 1 414 ? -34.875 -11.664 -20.125 1 89.94 414 LEU A C 1
ATOM 3328 O O . LEU A 1 414 ? -35.812 -12.258 -19.625 1 89.94 414 LEU A O 1
ATOM 3332 N N . ASP A 1 415 ? -34.875 -11.172 -21.312 1 88.75 415 ASP A N 1
ATOM 3333 C CA . ASP A 1 415 ? -35.906 -11.523 -22.297 1 88.75 415 ASP A CA 1
ATOM 3334 C C . ASP A 1 415 ? -35.688 -12.938 -22.828 1 88.75 415 ASP A C 1
ATOM 3336 O O . ASP A 1 415 ? -34.688 -13.219 -23.469 1 88.75 415 ASP A O 1
ATOM 3340 N N . PRO A 1 416 ? -36.531 -13.836 -22.594 1 86.25 416 PRO A N 1
ATOM 3341 C CA . PRO A 1 416 ? -36.344 -15.242 -22.969 1 86.25 416 PRO A CA 1
ATOM 3342 C C . PRO A 1 416 ? -36.188 -15.43 -24.484 1 86.25 416 PRO A C 1
ATOM 3344 O O . PRO A 1 416 ? -35.688 -16.453 -24.922 1 86.25 416 PRO A O 1
ATOM 3347 N N . ARG A 1 417 ? -36.656 -14.422 -25.25 1 86.88 417 ARG A N 1
ATOM 3348 C CA . ARG A 1 417 ? -36.562 -14.531 -26.703 1 86.88 417 ARG A CA 1
ATOM 3349 C C . ARG A 1 417 ? -35.125 -14.531 -27.172 1 86.88 417 ARG A C 1
ATOM 3351 O O . ARG A 1 417 ? -34.812 -15.047 -28.234 1 86.88 417 ARG A O 1
ATOM 3358 N N . TYR A 1 418 ? -34.219 -14.023 -26.328 1 88.75 418 TYR A N 1
ATOM 3359 C CA . TYR A 1 418 ? -32.812 -13.844 -26.734 1 88.75 418 TYR A CA 1
ATOM 3360 C C . TYR A 1 418 ? -31.891 -14.711 -25.891 1 88.75 418 TYR A C 1
ATOM 3362 O O . TYR A 1 418 ? -30.672 -14.5 -25.891 1 88.75 418 TYR A O 1
ATOM 3370 N N . THR A 1 419 ? -32.375 -15.586 -25.094 1 87.19 419 THR A N 1
ATOM 3371 C CA . THR A 1 419 ? -31.562 -16.438 -24.234 1 87.19 419 THR A CA 1
ATOM 3372 C C . THR A 1 419 ? -31.312 -17.781 -24.891 1 87.19 419 THR A C 1
ATOM 3374 O O . THR A 1 419 ? -32.031 -18.188 -25.797 1 87.19 419 THR A O 1
ATOM 3377 N N . THR A 1 420 ? -30.109 -18.328 -24.609 1 78.12 420 THR A N 1
ATOM 3378 C CA . THR A 1 420 ? -29.75 -19.625 -25.141 1 78.12 420 THR A CA 1
ATOM 3379 C C . THR A 1 420 ? -30.641 -20.719 -24.562 1 78.12 420 THR A C 1
ATOM 3381 O O . THR A 1 420 ? -30.938 -20.703 -23.359 1 78.12 420 THR A O 1
ATOM 3384 N N . VAL A 1 421 ? -31.531 -21.297 -25.281 1 60.91 421 VAL A N 1
ATOM 3385 C CA . VAL A 1 421 ? -32.406 -22.406 -24.906 1 60.91 421 VAL A CA 1
ATOM 3386 C C . VAL A 1 421 ? -31.562 -23.531 -24.297 1 60.91 421 VAL A C 1
ATOM 3388 O O . VAL A 1 421 ? -30.516 -23.891 -24.828 1 60.91 421 VAL A O 1
ATOM 3391 N N . PRO A 1 422 ? -31.688 -23.672 -22.938 1 51.19 422 PRO A N 1
ATOM 3392 C CA . PRO A 1 422 ? -30.953 -24.766 -22.312 1 51.19 422 PRO A CA 1
ATOM 3393 C C . PRO A 1 422 ? -30.938 -26.031 -23.188 1 51.19 422 PRO A C 1
ATOM 3395 O O . PRO A 1 422 ? -31.984 -26.453 -23.672 1 51.19 422 PRO A O 1
ATOM 3398 N N . SER A 1 423 ? -29.984 -26.234 -23.969 1 42.31 423 SER A N 1
ATOM 3399 C CA . SER A 1 423 ? -30.031 -27.578 -24.516 1 42.31 423 SER A CA 1
ATOM 3400 C C . SER A 1 423 ? -30.375 -28.594 -23.422 1 42.31 423 SER A C 1
ATOM 3402 O O . SER A 1 423 ? -30.141 -28.359 -22.234 1 42.31 423 SER A O 1
ATOM 3404 N N . LYS A 1 424 ? -31.328 -29.672 -23.625 1 38.59 424 LYS A N 1
ATOM 3405 C CA . LYS A 1 424 ? -31.781 -30.797 -22.812 1 38.59 424 LYS A CA 1
ATOM 3406 C C . LYS A 1 424 ? -30.656 -31.312 -21.906 1 38.59 424 LYS A C 1
ATOM 3408 O O . LYS A 1 424 ? -30.891 -32.156 -21.031 1 38.59 424 LYS A O 1
ATOM 3413 N N . THR A 1 425 ? -29.391 -31.281 -22.328 1 35.69 425 THR A N 1
ATOM 3414 C CA . THR A 1 425 ? -28.453 -32.094 -21.578 1 35.69 425 THR A CA 1
ATOM 3415 C C . THR A 1 425 ? -28.078 -31.438 -20.25 1 35.69 425 THR A C 1
ATOM 3417 O O . THR A 1 425 ? -27.297 -31.984 -19.469 1 35.69 425 THR A O 1
ATOM 3420 N N . VAL A 1 426 ? -28.109 -30.203 -20.062 1 38.47 426 VAL A N 1
ATOM 3421 C CA . VAL A 1 426 ? -27.578 -29.844 -18.734 1 38.47 426 VAL A CA 1
ATOM 3422 C C . VAL A 1 426 ? -28.625 -30.188 -17.672 1 38.47 426 VAL A C 1
ATOM 3424 O O . VAL A 1 426 ? -29.719 -29.625 -17.672 1 38.47 426 VAL A O 1
ATOM 3427 N N . LEU A 1 427 ? -28.625 -31.453 -17.094 1 33.22 427 LEU A N 1
ATOM 3428 C CA . LEU A 1 427 ? -29.312 -32.094 -15.961 1 33.22 427 LEU A CA 1
ATOM 3429 C C . LEU A 1 427 ? -29.406 -31.125 -14.781 1 33.22 427 LEU A C 1
ATOM 3431 O O . LEU A 1 427 ? -28.391 -30.531 -14.383 1 33.22 427 LEU A O 1
ATOM 3435 N N . LEU A 1 428 ? -30.438 -30.438 -14.688 1 34.47 428 LEU A N 1
ATOM 3436 C CA . LEU A 1 428 ? -30.766 -29.75 -13.445 1 34.47 428 LEU A CA 1
ATOM 3437 C C . LEU A 1 428 ? -30.547 -30.672 -12.242 1 34.47 428 LEU A C 1
ATOM 3439 O O . LEU A 1 428 ? -30.859 -31.859 -12.305 1 34.47 428 LEU A O 1
ATOM 3443 N N . PRO A 1 429 ? -29.688 -30.469 -11.305 1 34.06 429 PRO A N 1
ATOM 3444 C CA . PRO A 1 429 ? -29.594 -31.328 -10.109 1 34.06 429 PRO A CA 1
ATOM 3445 C C . PRO A 1 429 ? -30.953 -31.656 -9.523 1 34.06 429 PRO A C 1
ATOM 3447 O O . PRO A 1 429 ? -31.062 -32.469 -8.609 1 34.06 429 PRO A O 1
ATOM 3450 N N . GLY A 1 430 ? -32.031 -31.062 -9.805 1 32.25 430 GLY A N 1
ATOM 3451 C CA . GLY A 1 430 ? -33.25 -31.516 -9.148 1 32.25 430 GLY A CA 1
ATOM 3452 C C . GLY A 1 430 ? -33.688 -32.875 -9.625 1 32.25 430 GLY A C 1
ATOM 3453 O O . GLY A 1 430 ? -34.562 -33.5 -8.992 1 32.25 430 GLY A O 1
ATOM 3454 N N . ASP A 1 431 ? -33.562 -33.25 -10.852 1 32.22 431 ASP A N 1
ATOM 3455 C CA . ASP A 1 431 ? -34.25 -34.469 -11.281 1 32.22 431 ASP A CA 1
ATOM 3456 C C . ASP A 1 431 ? -33.531 -35.719 -10.734 1 32.22 431 ASP A C 1
ATOM 3458 O O . ASP A 1 431 ? -33.781 -36.844 -11.188 1 32.22 431 ASP A O 1
ATOM 3462 N N . PHE A 1 432 ? -32.594 -35.75 -9.922 1 28.42 432 PHE A N 1
ATOM 3463 C CA . PHE A 1 432 ? -32.25 -36.969 -9.164 1 28.42 432 PHE A CA 1
ATOM 3464 C C . PHE A 1 432 ? -33.406 -37.344 -8.242 1 28.42 432 PHE A C 1
ATOM 3466 O O . PHE A 1 432 ? -33.406 -38.438 -7.668 1 28.42 432 PHE A O 1
ATOM 3473 N N . ALA A 1 433 ? -34.375 -36.625 -7.781 1 30.48 433 ALA A N 1
ATOM 3474 C CA . ALA A 1 433 ? -35.438 -37.281 -7.012 1 30.48 433 ALA A CA 1
ATOM 3475 C C . ALA A 1 433 ? -36.344 -38.125 -7.914 1 30.48 433 ALA A C 1
ATOM 3477 O O . ALA A 1 433 ? -36.906 -39.125 -7.473 1 30.48 433 ALA A O 1
ATOM 3478 N N . ARG A 1 434 ? -36.719 -37.812 -9.055 1 26.3 434 ARG A N 1
ATOM 3479 C CA . ARG A 1 434 ? -37.75 -38.656 -9.664 1 26.3 434 ARG A CA 1
ATOM 3480 C C . ARG A 1 434 ? -37.125 -39.906 -10.258 1 26.3 434 ARG A C 1
ATOM 3482 O O . ARG A 1 434 ? -37.844 -40.781 -10.766 1 26.3 434 ARG A O 1
ATOM 3489 N N . LEU A 1 435 ? -35.812 -40.125 -10.508 1 25.16 435 LEU A N 1
ATOM 3490 C CA . LEU A 1 435 ? -35.5 -41.5 -10.891 1 25.16 435 LEU A CA 1
ATOM 3491 C C . LEU A 1 435 ? -35.594 -42.438 -9.695 1 25.16 435 LEU A C 1
ATOM 3493 O O . LEU A 1 435 ? -35.469 -43.656 -9.852 1 25.16 435 LEU A O 1
ATOM 3497 N N . SER A 1 436 ? -35.812 -42.156 -8.422 1 26.92 436 SER A N 1
ATOM 3498 C CA . SER A 1 436 ? -36.156 -43.219 -7.5 1 26.92 436 SER A CA 1
ATOM 3499 C C . SER A 1 436 ? -37.594 -43.688 -7.727 1 26.92 436 SER A C 1
ATOM 3501 O O . SER A 1 436 ? -38.031 -44.656 -7.145 1 26.92 436 SER A O 1
ATOM 3503 N N . VAL A 1 437 ? -38.594 -42.969 -8.219 1 24.73 437 VAL A N 1
ATOM 3504 C CA . VAL A 1 437 ? -39.906 -43.625 -8.211 1 24.73 437 VAL A CA 1
ATOM 3505 C C . VAL A 1 437 ? -39.938 -44.688 -9.32 1 24.73 437 VAL A C 1
ATOM 3507 O O . VAL A 1 437 ? -40.719 -45.656 -9.242 1 24.73 437 VAL A O 1
ATOM 3510 N N . CYS A 1 438 ? -39.281 -44.562 -10.484 1 23.16 438 CYS A N 1
ATOM 3511 C CA . CYS A 1 438 ? -39.656 -45.688 -11.359 1 23.16 438 CYS A CA 1
ATOM 3512 C C . CYS A 1 438 ? -38.875 -46.938 -10.984 1 23.16 438 CYS A C 1
ATOM 3514 O O . CYS A 1 438 ? -39.125 -48.031 -11.516 1 23.16 438 CYS A O 1
ATOM 3516 N N . ILE A 1 439 ? -37.812 -46.938 -10.211 1 19.69 439 ILE A N 1
ATOM 3517 C CA . ILE A 1 439 ? -37.625 -48.281 -9.656 1 19.69 439 ILE A CA 1
ATOM 3518 C C . ILE A 1 439 ? -38.406 -48.406 -8.359 1 19.69 439 ILE A C 1
ATOM 3520 O O . ILE A 1 439 ? -38.406 -47.5 -7.527 1 19.69 439 ILE A O 1
ATOM 3524 N N . MET B 1 1 ? -18.062 -30.344 -8.602 1 30.86 1 MET B N 1
ATOM 3525 C CA . MET B 1 1 ? -18.484 -29.875 -9.922 1 30.86 1 MET B CA 1
ATOM 3526 C C . MET B 1 1 ? -17.297 -29.328 -10.711 1 30.86 1 MET B C 1
ATOM 3528 O O . MET B 1 1 ? -16.516 -28.531 -10.195 1 30.86 1 MET B O 1
ATOM 3532 N N . ALA B 1 2 ? -16.953 -30.047 -11.594 1 39.06 2 ALA B N 1
ATOM 3533 C CA . ALA B 1 2 ? -15.828 -29.734 -12.469 1 39.06 2 ALA B CA 1
ATOM 3534 C C . ALA B 1 2 ? -15.953 -28.328 -13.039 1 39.06 2 ALA B C 1
ATOM 3536 O O . ALA B 1 2 ? -17.031 -27.922 -13.492 1 39.06 2 ALA B O 1
ATOM 3537 N N . ALA B 1 3 ? -15.242 -27.406 -12.5 1 51.72 3 ALA B N 1
ATOM 3538 C CA . ALA B 1 3 ? -15.195 -26.062 -13.07 1 51.72 3 ALA B CA 1
ATOM 3539 C C . ALA B 1 3 ? -15.227 -26.109 -14.594 1 51.72 3 ALA B C 1
ATOM 3541 O O . ALA B 1 3 ? -14.414 -26.797 -15.211 1 51.72 3 ALA B O 1
ATOM 3542 N N . LEU B 1 4 ? -16.453 -25.953 -15.125 1 61.78 4 LEU B N 1
ATOM 3543 C CA . LEU B 1 4 ? -16.641 -25.969 -16.578 1 61.78 4 LEU B CA 1
ATOM 3544 C C . LEU B 1 4 ? -15.656 -25.031 -17.266 1 61.78 4 LEU B C 1
ATOM 3546 O O . LEU B 1 4 ? -15.406 -23.922 -16.781 1 61.78 4 LEU B O 1
ATOM 3550 N N . SER B 1 5 ? -14.867 -25.562 -18.172 1 73.44 5 SER B N 1
ATOM 3551 C CA . SER B 1 5 ? -13.852 -24.828 -18.938 1 73.44 5 SER B CA 1
ATOM 3552 C C . SER B 1 5 ? -14.5 -23.828 -19.891 1 73.44 5 SER B C 1
ATOM 3554 O O . SER B 1 5 ? -13.906 -22.797 -20.188 1 73.44 5 SER B O 1
ATOM 3556 N N . LYS B 1 6 ? -15.828 -24.094 -20.281 1 85.44 6 LYS B N 1
ATOM 3557 C CA . LYS B 1 6 ? -16.484 -23.219 -21.234 1 85.44 6 LYS B CA 1
ATOM 3558 C C . LYS B 1 6 ? -17.969 -23.031 -20.891 1 85.44 6 LYS B C 1
ATOM 3560 O O . LYS B 1 6 ? -18.641 -23.984 -20.516 1 85.44 6 LYS B O 1
ATOM 3565 N N . ILE B 1 7 ? -18.438 -21.781 -20.891 1 87.38 7 ILE B N 1
ATOM 3566 C CA . ILE B 1 7 ? -19.844 -21.469 -20.672 1 87.38 7 ILE B CA 1
ATOM 3567 C C . ILE B 1 7 ? -20.5 -21.094 -21.984 1 87.38 7 ILE B C 1
ATOM 3569 O O . ILE B 1 7 ? -20.078 -20.156 -22.672 1 87.38 7 ILE B O 1
ATOM 3573 N N . PRO B 1 8 ? -21.516 -21.766 -22.344 1 87 8 PRO B N 1
ATOM 3574 C CA . PRO B 1 8 ? -22.141 -21.578 -23.656 1 87 8 PRO B CA 1
ATOM 3575 C C . PRO B 1 8 ? -23.109 -20.391 -23.672 1 87 8 PRO B C 1
ATOM 3577 O O . PRO B 1 8 ? -23.672 -20.062 -24.719 1 87 8 PRO B O 1
ATOM 3580 N N . HIS B 1 9 ? -23.266 -19.688 -22.703 1 90 9 HIS B N 1
ATOM 3581 C CA . HIS B 1 9 ? -24.188 -18.562 -22.641 1 90 9 HIS B CA 1
ATOM 3582 C C . HIS B 1 9 ? -23.766 -17.453 -23.594 1 90 9 HIS B C 1
ATOM 3584 O O . HIS B 1 9 ? -22.578 -17.328 -23.922 1 90 9 HIS B O 1
ATOM 3590 N N . ASN B 1 10 ? -24.719 -16.766 -24.094 1 90.81 10 ASN B N 1
ATOM 3591 C CA . ASN B 1 10 ? -24.391 -15.68 -25 1 90.81 10 ASN B CA 1
ATOM 3592 C C . ASN B 1 10 ? -24.062 -14.398 -24.234 1 90.81 10 ASN B C 1
ATOM 3594 O O . ASN B 1 10 ? -24.141 -14.359 -23.016 1 90.81 10 ASN B O 1
ATOM 3598 N N . CYS B 1 11 ? -23.531 -13.359 -24.969 1 92.75 11 CYS B N 1
ATOM 3599 C CA . CYS B 1 11 ? -23.031 -12.125 -24.359 1 92.75 11 CYS B CA 1
ATOM 3600 C C . CYS B 1 11 ? -24.172 -11.328 -23.734 1 92.75 11 CYS B C 1
ATOM 3602 O O . CYS B 1 11 ? -23.969 -10.594 -22.766 1 92.75 11 CYS B O 1
ATOM 3604 N N . TYR B 1 12 ? -25.422 -11.508 -24.219 1 93.44 12 TYR B N 1
ATOM 3605 C CA . TYR B 1 12 ? -26.594 -10.859 -23.641 1 93.44 12 TYR B CA 1
ATOM 3606 C C . TYR B 1 12 ? -26.922 -11.445 -22.266 1 93.44 12 TYR B C 1
ATOM 3608 O O . TYR B 1 12 ? -27.281 -10.711 -21.344 1 93.44 12 TYR B O 1
ATOM 3616 N N . GLU B 1 13 ? -26.75 -12.664 -22.094 1 92.5 13 GLU B N 1
ATOM 3617 C CA . GLU B 1 13 ? -27.094 -13.359 -20.859 1 92.5 13 GLU B CA 1
ATOM 3618 C C . GLU B 1 13 ? -26.109 -13.055 -19.75 1 92.5 13 GLU B C 1
ATOM 3620 O O . GLU B 1 13 ? -26.453 -13.102 -18.562 1 92.5 13 GLU B O 1
ATOM 3625 N N . ILE B 1 14 ? -24.953 -12.656 -20.141 1 93.12 14 ILE B N 1
ATOM 3626 C CA . ILE B 1 14 ? -23.906 -12.516 -19.125 1 93.12 14 ILE B CA 1
ATOM 3627 C C . ILE B 1 14 ? -23.5 -11.047 -19 1 93.12 14 ILE B C 1
ATOM 3629 O O . ILE B 1 14 ? -23.469 -10.492 -17.906 1 93.12 14 ILE B O 1
ATOM 3633 N N . GLY B 1 15 ? -23.219 -10.367 -20.047 1 94 15 GLY B N 1
ATOM 3634 C CA . GLY B 1 15 ? -22.562 -9.062 -20.047 1 94 15 GLY B CA 1
ATOM 3635 C C . GLY B 1 15 ? -23.547 -7.91 -20.094 1 94 15 GLY B C 1
ATOM 3636 O O . GLY B 1 15 ? -23.781 -7.242 -19.078 1 94 15 GLY B O 1
ATOM 3637 N N . HIS B 1 16 ? -24.125 -7.73 -21.281 1 94.69 16 HIS B N 1
ATOM 3638 C CA . HIS B 1 16 ? -25.062 -6.621 -21.484 1 94.69 16 HIS B CA 1
ATOM 3639 C C . HIS B 1 16 ? -26.5 -7.074 -21.281 1 94.69 16 HIS B C 1
ATOM 3641 O O . HIS B 1 16 ? -27.281 -7.082 -22.234 1 94.69 16 HIS B O 1
ATOM 3647 N N . THR B 1 17 ? -26.844 -7.281 -20.094 1 93.75 17 THR B N 1
ATOM 3648 C CA . THR B 1 17 ? -28.125 -7.871 -19.734 1 93.75 17 THR B CA 1
ATOM 3649 C C . THR B 1 17 ? -29.266 -6.859 -19.891 1 93.75 17 THR B C 1
ATOM 3651 O O . THR B 1 17 ? -30.438 -7.227 -19.922 1 93.75 17 THR B O 1
ATOM 3654 N N . TRP B 1 18 ? -28.984 -5.574 -20.031 1 93.44 18 TRP B N 1
ATOM 3655 C CA . TRP B 1 18 ? -30.016 -4.543 -20.109 1 93.44 18 TRP B CA 1
ATOM 3656 C C . TRP B 1 18 ? -30.547 -4.418 -21.547 1 93.44 18 TRP B C 1
ATOM 3658 O O . TRP B 1 18 ? -31.609 -3.842 -21.766 1 93.44 18 TRP B O 1
ATOM 3668 N N . SER B 1 19 ? -29.797 -4.918 -22.5 1 93.62 19 SER B N 1
ATOM 3669 C CA . SER B 1 19 ? -30.219 -4.848 -23.906 1 93.62 19 SER B CA 1
ATOM 3670 C C . SER B 1 19 ? -29.703 -6.051 -24.688 1 93.62 19 SER B C 1
ATOM 3672 O O . SER B 1 19 ? -28.547 -6.441 -24.562 1 93.62 19 SER B O 1
ATOM 3674 N N . PRO B 1 20 ? -30.547 -6.66 -25.516 1 93.38 20 PRO B N 1
ATOM 3675 C CA . PRO B 1 20 ? -30.141 -7.84 -26.281 1 93.38 20 PRO B CA 1
ATOM 3676 C C . PRO B 1 20 ? -29.25 -7.492 -27.469 1 93.38 20 PRO B C 1
ATOM 3678 O O . PRO B 1 20 ? -28.594 -8.375 -28.047 1 93.38 20 PRO B O 1
ATOM 3681 N N . SER B 1 21 ? -29.219 -6.223 -27.812 1 94.44 21 SER B N 1
ATOM 3682 C CA . SER B 1 21 ? -28.422 -5.805 -28.953 1 94.44 21 SER B CA 1
ATOM 3683 C C . SER B 1 21 ? -27 -5.457 -28.531 1 94.44 21 SER B C 1
ATOM 3685 O O . SER B 1 21 ? -26.797 -4.586 -27.672 1 94.44 21 SER B O 1
ATOM 3687 N N . CYS B 1 22 ? -25.984 -6.145 -29.156 1 95.12 22 CYS B N 1
ATOM 3688 C CA . CYS B 1 22 ? -24.578 -5.875 -28.875 1 95.12 22 CYS B CA 1
ATOM 3689 C C . CYS B 1 22 ? -24.203 -4.445 -29.25 1 95.12 22 CYS B C 1
ATOM 3691 O O . CYS B 1 22 ? -23.5 -3.766 -28.5 1 95.12 22 CYS B O 1
ATOM 3693 N N . VAL B 1 23 ? -24.672 -3.953 -30.391 1 95.81 23 VAL B N 1
ATOM 3694 C CA . VAL B 1 23 ? -24.328 -2.633 -30.906 1 95.81 23 VAL B CA 1
ATOM 3695 C C . VAL B 1 23 ? -24.938 -1.553 -30 1 95.81 23 VAL B C 1
ATOM 3697 O O . VAL B 1 23 ? -24.266 -0.569 -29.672 1 95.81 23 VAL B O 1
ATOM 3700 N N . GLN B 1 24 ? -26.141 -1.766 -29.609 1 95.69 24 GLN B N 1
ATOM 3701 C CA . GLN B 1 24 ? -26.797 -0.794 -28.734 1 95.69 24 GLN B CA 1
ATOM 3702 C C . GLN B 1 24 ? -26.125 -0.746 -27.359 1 95.69 24 GLN B C 1
ATOM 3704 O O . GLN B 1 24 ? -25.969 0.327 -26.781 1 95.69 24 GLN B O 1
ATOM 3709 N N . SER B 1 25 ? -25.828 -1.896 -26.922 1 95.88 25 SER B N 1
ATOM 3710 C CA . SER B 1 25 ? -25.156 -1.944 -25.625 1 95.88 25 SER B CA 1
ATOM 3711 C C . SER B 1 25 ? -23.797 -1.26 -25.672 1 95.88 25 SER B C 1
ATOM 3713 O O . SER B 1 25 ? -23.406 -0.556 -24.734 1 95.88 25 SER B O 1
ATOM 3715 N N . ALA B 1 26 ? -23.062 -1.524 -26.734 1 96.62 26 ALA B N 1
ATOM 3716 C CA . ALA B 1 26 ? -21.781 -0.857 -26.906 1 96.62 26 ALA B CA 1
ATOM 3717 C C . ALA B 1 26 ? -21.953 0.657 -26.969 1 96.62 26 ALA B C 1
ATOM 3719 O O . ALA B 1 26 ? -21.141 1.405 -26.406 1 96.62 26 ALA B O 1
ATOM 3720 N N . ALA B 1 27 ? -22.938 1.093 -27.625 1 97 27 ALA B N 1
ATOM 3721 C CA . ALA B 1 27 ? -23.219 2.521 -27.734 1 97 27 ALA B CA 1
ATOM 3722 C C . ALA B 1 27 ? -23.609 3.113 -26.391 1 97 27 ALA B C 1
ATOM 3724 O O . ALA B 1 27 ? -23.219 4.234 -26.062 1 97 27 ALA B O 1
ATOM 3725 N N . ASP B 1 28 ? -24.359 2.369 -25.656 1 96.56 28 ASP B N 1
ATOM 3726 C CA . ASP B 1 28 ? -24.781 2.838 -24.328 1 96.56 28 ASP B CA 1
ATOM 3727 C C . ASP B 1 28 ? -23.594 3.016 -23.391 1 96.56 28 ASP B C 1
ATOM 3729 O O . ASP B 1 28 ? -23.469 4.043 -22.734 1 96.56 28 ASP B O 1
ATOM 3733 N N . VAL B 1 29 ? -22.781 2.01 -23.359 1 96.69 29 VAL B N 1
ATOM 3734 C CA . VAL B 1 29 ? -21.625 2.059 -22.469 1 96.69 29 VAL B CA 1
ATOM 3735 C C . VAL B 1 29 ? -20.672 3.154 -22.922 1 96.69 29 VAL B C 1
ATOM 3737 O O . VAL B 1 29 ? -20.109 3.887 -22.109 1 96.69 29 VAL B O 1
ATOM 3740 N N . THR B 1 30 ? -20.453 3.285 -24.234 1 97.31 30 THR B N 1
ATOM 3741 C CA . THR B 1 30 ? -19.562 4.301 -24.766 1 97.31 30 THR B CA 1
ATOM 3742 C C . THR B 1 30 ? -20.078 5.699 -24.469 1 97.31 30 THR B C 1
ATOM 3744 O O . THR B 1 30 ? -19.312 6.602 -24.125 1 97.31 30 THR B O 1
ATOM 3747 N N . ARG B 1 31 ? -21.344 5.879 -24.594 1 97.12 31 ARG B N 1
ATOM 3748 C CA . ARG B 1 31 ? -21.938 7.172 -24.297 1 97.12 31 ARG B CA 1
ATOM 3749 C C . ARG B 1 31 ? -21.797 7.512 -22.812 1 97.12 31 ARG B C 1
ATOM 3751 O O . ARG B 1 31 ? -21.453 8.648 -22.469 1 97.12 31 ARG B O 1
ATOM 3758 N N . SER B 1 32 ? -22.047 6.543 -22.016 1 96.31 32 SER B N 1
ATOM 3759 C CA . SER B 1 32 ? -21.891 6.742 -20.578 1 96.31 32 SER B CA 1
ATOM 3760 C C . SER B 1 32 ? -20.438 7.055 -20.234 1 96.31 32 SER B C 1
ATOM 3762 O O . SER B 1 32 ? -20.172 7.949 -19.422 1 96.31 32 SER B O 1
ATOM 3764 N N . ALA B 1 33 ? -19.562 6.285 -20.812 1 96.75 33 ALA B N 1
ATOM 3765 C CA . ALA B 1 33 ? -18.141 6.488 -20.547 1 96.75 33 ALA B CA 1
ATOM 3766 C C . ALA B 1 33 ? -17.672 7.863 -21.031 1 96.75 33 ALA B C 1
ATOM 3768 O O . ALA B 1 33 ? -16.859 8.516 -20.359 1 96.75 33 ALA B O 1
ATOM 3769 N N . LEU B 1 34 ? -18.188 8.297 -22.141 1 96.88 34 LEU B N 1
ATOM 3770 C CA . LEU B 1 34 ? -17.828 9.602 -22.672 1 96.88 34 LEU B CA 1
ATOM 3771 C C . LEU B 1 34 ? -18.297 10.719 -21.734 1 96.88 34 LEU B C 1
ATOM 3773 O O . LEU B 1 34 ? -17.531 11.633 -21.438 1 96.88 34 LEU B O 1
ATOM 3777 N N . GLU B 1 35 ? -19.453 10.633 -21.266 1 95.5 35 GLU B N 1
ATOM 3778 C CA . GLU B 1 35 ? -20.016 11.648 -20.391 1 95.5 35 GLU B CA 1
ATOM 3779 C C . GLU B 1 35 ? -19.234 11.727 -19.078 1 95.5 35 GLU B C 1
ATOM 3781 O O . GLU B 1 35 ? -18.844 12.805 -18.641 1 95.5 35 GLU B O 1
ATOM 3786 N N . VAL B 1 36 ? -19.062 10.617 -18.531 1 93.81 36 VAL B N 1
ATOM 3787 C CA . VAL B 1 36 ? -18.406 10.57 -17.234 1 93.81 36 VAL B CA 1
ATOM 3788 C C . VAL B 1 36 ? -16.938 10.953 -17.375 1 93.81 36 VAL B C 1
ATOM 3790 O O . VAL B 1 36 ? -16.375 11.656 -16.531 1 93.81 36 VAL B O 1
ATOM 3793 N N . SER B 1 37 ? -16.281 10.477 -18.438 1 95.12 37 SER B N 1
ATOM 3794 C CA . SER B 1 37 ? -14.883 10.82 -18.672 1 95.12 37 SER B CA 1
ATOM 3795 C C . SER B 1 37 ? -14.695 12.328 -18.797 1 95.12 37 SER B C 1
ATOM 3797 O O . SER B 1 37 ? -13.734 12.891 -18.281 1 95.12 37 SER B O 1
ATOM 3799 N N . PHE B 1 38 ? -15.594 12.953 -19.469 1 93.94 38 PHE B N 1
ATOM 3800 C CA . PHE B 1 38 ? -15.531 14.398 -19.625 1 93.94 38 PHE B CA 1
ATOM 3801 C C . PHE B 1 38 ? -15.719 15.094 -18.281 1 93.94 38 PHE B C 1
ATOM 3803 O O . PHE B 1 38 ? -15.039 16.078 -17.984 1 93.94 38 PHE B O 1
ATOM 3810 N N . LYS B 1 39 ? -16.594 14.633 -17.516 1 88.38 39 LYS B N 1
ATOM 3811 C CA . LYS B 1 39 ? -16.875 15.211 -16.203 1 88.38 39 LYS B CA 1
ATOM 3812 C C . LYS B 1 39 ? -15.672 15.055 -15.273 1 88.38 39 LYS B C 1
ATOM 3814 O O . LYS B 1 39 ? -15.477 15.852 -14.359 1 88.38 39 LYS B O 1
ATOM 3819 N N . ILE B 1 40 ? -14.93 14.055 -15.539 1 87.25 40 ILE B N 1
ATOM 3820 C CA . ILE B 1 40 ? -13.773 13.797 -14.688 1 87.25 40 ILE B CA 1
ATOM 3821 C C . ILE B 1 40 ? -12.586 14.625 -15.164 1 87.25 40 ILE B C 1
ATOM 3823 O O . ILE B 1 40 ? -11.953 15.328 -14.367 1 87.25 40 ILE B O 1
ATOM 3827 N N . TYR B 1 41 ? -12.297 14.656 -16.453 1 90.38 41 TYR B N 1
ATOM 3828 C CA . TYR B 1 41 ? -11.055 15.242 -16.953 1 90.38 41 TYR B CA 1
ATOM 3829 C C . TYR B 1 41 ? -11.188 16.75 -17.109 1 90.38 41 TYR B C 1
ATOM 3831 O O . TYR B 1 41 ? -10.203 17.484 -16.969 1 90.38 41 TYR B O 1
ATOM 3839 N N . ALA B 1 42 ? -12.352 17.266 -17.297 1 89.75 42 ALA B N 1
ATOM 3840 C CA . ALA B 1 42 ? -12.523 18.703 -17.5 1 89.75 42 ALA B CA 1
ATOM 3841 C C . ALA B 1 42 ? -12.102 19.484 -16.266 1 89.75 42 ALA B C 1
ATOM 3843 O O . ALA B 1 42 ? -11.219 20.344 -16.344 1 89.75 42 ALA B O 1
ATOM 3844 N N . PRO B 1 43 ? -12.672 19.156 -15.148 1 84.31 43 PRO B N 1
ATOM 3845 C CA . PRO B 1 43 ? -12.227 19.891 -13.961 1 84.31 43 PRO B CA 1
ATOM 3846 C C . PRO B 1 43 ? -10.773 19.594 -13.602 1 84.31 43 PRO B C 1
ATOM 3848 O O . PRO B 1 43 ? -10.055 20.484 -13.133 1 84.31 43 PRO B O 1
ATOM 3851 N N . LEU B 1 44 ? -10.359 18.406 -13.773 1 83.5 44 LEU B N 1
ATOM 3852 C CA . LEU B 1 44 ? -8.992 18.047 -13.414 1 83.5 44 LEU B CA 1
ATOM 3853 C C . LEU B 1 44 ? -7.984 18.859 -14.227 1 83.5 44 LEU B C 1
ATOM 3855 O O . LEU B 1 44 ? -7.016 19.391 -13.672 1 83.5 44 LEU B O 1
ATOM 3859 N N . TYR B 1 45 ? -8.18 18.969 -15.555 1 87.19 45 TYR B N 1
ATOM 3860 C CA . TYR B 1 45 ? -7.27 19.719 -16.406 1 87.19 45 TYR B CA 1
ATOM 3861 C C . TYR B 1 45 ? -7.375 21.219 -16.141 1 87.19 45 TYR B C 1
ATOM 3863 O O . TYR B 1 45 ? -6.379 21.938 -16.219 1 87.19 45 TYR B O 1
ATOM 3871 N N . LEU B 1 46 ? -8.555 21.688 -15.812 1 84.56 46 LEU B N 1
ATOM 3872 C CA . LEU B 1 46 ? -8.75 23.094 -15.5 1 84.56 46 LEU B CA 1
ATOM 3873 C C . LEU B 1 46 ? -8.023 23.469 -14.211 1 84.56 46 LEU B C 1
ATOM 3875 O O . LEU B 1 46 ? -7.32 24.484 -14.164 1 84.56 46 LEU B O 1
ATOM 3879 N N . ILE B 1 47 ? -8.203 22.672 -13.219 1 77 47 ILE B N 1
ATOM 3880 C CA . ILE B 1 47 ? -7.555 22.922 -11.938 1 77 47 ILE B CA 1
ATOM 3881 C C . ILE B 1 47 ? -6.039 22.859 -12.109 1 77 47 ILE B C 1
ATOM 3883 O O . ILE B 1 47 ? -5.312 23.703 -11.586 1 77 47 ILE B O 1
ATOM 3887 N N . ALA B 1 48 ? -5.625 21.891 -12.844 1 79.12 48 ALA B N 1
ATOM 3888 C CA . ALA B 1 48 ? -4.188 21.781 -13.086 1 79.12 48 ALA B CA 1
ATOM 3889 C C . ALA B 1 48 ? -3.65 23 -13.828 1 79.12 48 ALA B C 1
ATOM 3891 O O . ALA B 1 48 ? -2.553 23.469 -13.539 1 79.12 48 ALA B O 1
ATOM 3892 N N . ALA B 1 49 ? -4.391 23.5 -14.797 1 83.81 49 ALA B N 1
ATOM 3893 C CA . ALA B 1 49 ? -3.98 24.672 -15.57 1 83.81 49 ALA B CA 1
ATOM 3894 C C . ALA B 1 49 ? -3.904 25.922 -14.688 1 83.81 49 ALA B C 1
ATOM 3896 O O . ALA B 1 49 ? -2.994 26.734 -14.836 1 83.81 49 ALA B O 1
ATOM 3897 N N . VAL B 1 50 ? -4.824 26.016 -13.781 1 77.75 50 VAL B N 1
ATOM 3898 C CA . VAL B 1 50 ? -4.863 27.172 -12.875 1 77.75 50 VAL B CA 1
ATOM 3899 C C . VAL B 1 50 ? -3.695 27.094 -11.898 1 77.75 50 VAL B C 1
ATOM 3901 O O . VAL B 1 50 ? -3.037 28.094 -11.625 1 77.75 50 VAL B O 1
ATOM 3904 N N . LEU B 1 51 ? -3.531 25.906 -11.469 1 70 51 LEU B N 1
ATOM 3905 C CA . LEU B 1 51 ? -2.461 25.719 -10.492 1 70 51 LEU B CA 1
ATOM 3906 C C . LEU B 1 51 ? -1.097 25.953 -11.133 1 70 51 LEU B C 1
ATOM 3908 O O . LEU B 1 51 ? -0.164 26.422 -10.477 1 70 51 LEU B O 1
ATOM 3912 N N . ARG B 1 52 ? -1.009 25.641 -12.406 1 75.31 52 ARG B N 1
ATOM 3913 C CA . ARG B 1 52 ? 0.247 25.844 -13.125 1 75.31 52 ARG B CA 1
ATOM 3914 C C . ARG B 1 52 ? 0.355 27.25 -13.672 1 75.31 52 ARG B C 1
ATOM 3916 O O . ARG B 1 52 ? 1.354 27.609 -14.297 1 75.31 52 ARG B O 1
ATOM 3923 N N . ARG B 1 53 ? -0.591 28.047 -13.398 1 77.94 53 ARG B N 1
ATOM 3924 C CA . ARG B 1 53 ? -0.622 29.438 -13.836 1 77.94 53 ARG B CA 1
ATOM 3925 C C . ARG B 1 53 ? -0.326 29.547 -15.328 1 77.94 53 ARG B C 1
ATOM 3927 O O . ARG B 1 53 ? 0.539 30.328 -15.734 1 77.94 53 ARG B O 1
ATOM 3934 N N . ARG B 1 54 ? -1.047 28.75 -16.047 1 82.44 54 ARG B N 1
ATOM 3935 C CA . ARG B 1 54 ? -0.859 28.781 -17.484 1 82.44 54 ARG B CA 1
ATOM 3936 C C . ARG B 1 54 ? -1.413 30.062 -18.094 1 82.44 54 ARG B C 1
ATOM 3938 O O . ARG B 1 54 ? -2.277 30.719 -17.5 1 82.44 54 ARG B O 1
ATOM 3945 N N . LYS B 1 55 ? -0.784 30.5 -19.172 1 86.19 55 LYS B N 1
ATOM 3946 C CA . LYS B 1 55 ? -1.185 31.734 -19.844 1 86.19 55 LYS B CA 1
ATOM 3947 C C . LYS B 1 55 ? -2.539 31.562 -20.516 1 86.19 55 LYS B C 1
ATOM 3949 O O . LYS B 1 55 ? -3.041 30.453 -20.672 1 86.19 55 LYS B O 1
ATOM 3954 N N . LYS B 1 56 ? -3.176 32.656 -20.875 1 86.94 56 LYS B N 1
ATOM 3955 C CA . LYS B 1 56 ? -4.508 32.688 -21.469 1 86.94 56 LYS B CA 1
ATOM 3956 C C . LYS B 1 56 ? -4.555 31.906 -22.781 1 86.94 56 LYS B C 1
ATOM 3958 O O . LYS B 1 56 ? -5.57 31.281 -23.094 1 86.94 56 LYS B O 1
ATOM 3963 N N . ASP B 1 57 ? -3.488 31.859 -23.484 1 88.81 57 ASP B N 1
ATOM 3964 C CA . ASP B 1 57 ? -3.447 31.156 -24.75 1 88.81 57 ASP B CA 1
ATOM 3965 C C . ASP B 1 57 ? -3.598 29.656 -24.562 1 88.81 57 ASP B C 1
ATOM 3967 O O . ASP B 1 57 ? -4.184 28.969 -25.391 1 88.81 57 ASP B O 1
ATOM 3971 N N . TYR B 1 58 ? -3.139 29.125 -23.484 1 89.75 58 TYR B N 1
ATOM 3972 C CA . TYR B 1 58 ? -3.23 27.703 -23.188 1 89.75 58 TYR B CA 1
ATOM 3973 C C . TYR B 1 58 ? -4.684 27.281 -22.984 1 89.75 58 TYR B C 1
ATOM 3975 O O . TYR B 1 58 ? -5.094 26.219 -23.453 1 89.75 58 TYR B O 1
ATOM 3983 N N . TYR B 1 59 ? -5.453 28.156 -22.391 1 87.12 59 TYR B N 1
ATOM 3984 C CA . TYR B 1 59 ? -6.828 27.812 -22.047 1 87.12 59 TYR B CA 1
ATOM 3985 C C . TYR B 1 59 ? -7.691 27.703 -23.297 1 87.12 59 TYR B C 1
ATOM 3987 O O . TYR B 1 59 ? -8.609 26.875 -23.359 1 87.12 59 TYR B O 1
ATOM 3995 N N . PHE B 1 60 ? -7.305 28.422 -24.297 1 86.12 60 PHE B N 1
ATOM 3996 C CA . PHE B 1 60 ? -8.141 28.438 -25.484 1 86.12 60 PHE B CA 1
ATOM 3997 C C . PHE B 1 60 ? -7.621 27.469 -26.531 1 86.12 60 PHE B C 1
ATOM 3999 O O . PHE B 1 60 ? -8.406 26.859 -27.266 1 86.12 60 PHE B O 1
ATOM 4006 N N . LYS B 1 61 ? -6.387 27.219 -26.547 1 88.19 61 LYS B N 1
ATOM 4007 C CA . LYS B 1 61 ? -5.836 26.484 -27.672 1 88.19 61 LYS B CA 1
ATOM 4008 C C . LYS B 1 61 ? -5.465 25.062 -27.266 1 88.19 61 LYS B C 1
ATOM 4010 O O . LYS B 1 61 ? -5.57 24.125 -28.062 1 88.19 61 LYS B O 1
ATOM 4015 N N . ARG B 1 62 ? -5.027 24.891 -26.109 1 90.31 62 ARG B N 1
ATOM 4016 C CA . ARG B 1 62 ? -4.438 23.594 -25.766 1 90.31 62 ARG B CA 1
ATOM 4017 C C . ARG B 1 62 ? -5.309 22.844 -24.766 1 90.31 62 ARG B C 1
ATOM 4019 O O . ARG B 1 62 ? -5.43 21.625 -24.844 1 90.31 62 ARG B O 1
ATOM 4026 N N . LEU B 1 63 ? -6 23.531 -23.953 1 92.12 63 LEU B N 1
ATOM 4027 C CA . LEU B 1 63 ? -6.746 22.906 -22.875 1 92.12 63 LEU B CA 1
ATOM 4028 C C . LEU B 1 63 ? -7.852 22.016 -23.422 1 92.12 63 LEU B C 1
ATOM 4030 O O . LEU B 1 63 ? -7.961 20.844 -23.031 1 92.12 63 LEU B O 1
ATOM 4034 N N . ILE B 1 64 ? -8.609 22.5 -24.375 1 91.88 64 ILE B N 1
ATOM 4035 C CA . ILE B 1 64 ? -9.789 21.812 -24.875 1 91.88 64 ILE B CA 1
ATOM 4036 C C . ILE B 1 64 ? -9.367 20.547 -25.625 1 91.88 64 ILE B C 1
ATOM 4038 O O . ILE B 1 64 ? -9.859 19.453 -25.344 1 91.88 64 ILE B O 1
ATOM 4042 N N . PRO B 1 65 ? -8.406 20.641 -26.516 1 92.25 65 PRO B N 1
ATOM 4043 C CA . PRO B 1 65 ? -7.977 19.422 -27.188 1 92.25 65 PRO B CA 1
ATOM 4044 C C . PRO B 1 65 ? -7.375 18.391 -26.219 1 92.25 65 PRO B C 1
ATOM 4046 O O . PRO B 1 65 ? -7.547 17.188 -26.406 1 92.25 65 PRO B O 1
ATOM 4049 N N . GLU B 1 66 ? -6.703 18.797 -25.266 1 92.81 66 GLU B N 1
ATOM 4050 C CA . GLU B 1 66 ? -6.117 17.875 -24.297 1 92.81 66 GLU B CA 1
ATOM 4051 C C . GLU B 1 66 ? -7.199 17.125 -23.516 1 92.81 66 GLU B C 1
ATOM 4053 O O . GLU B 1 66 ? -7.07 15.938 -23.234 1 92.81 66 GLU B O 1
ATOM 4058 N N . ILE B 1 67 ? -8.227 17.844 -23.172 1 93.75 67 ILE B N 1
ATOM 4059 C CA . ILE B 1 67 ? -9.344 17.234 -22.453 1 93.75 67 ILE B CA 1
ATOM 4060 C C . ILE B 1 67 ? -10.023 16.203 -23.344 1 93.75 67 ILE B C 1
ATOM 4062 O O . ILE B 1 67 ? -10.328 15.094 -22.891 1 93.75 67 ILE B O 1
ATOM 4066 N N . PHE B 1 68 ? -10.141 16.547 -24.578 1 94.38 68 PHE B N 1
ATOM 4067 C CA . PHE B 1 68 ? -10.82 15.633 -25.5 1 94.38 68 PHE B CA 1
ATOM 4068 C C . PHE B 1 68 ? -9.961 14.398 -25.766 1 94.38 68 PHE B C 1
ATOM 4070 O O . PHE B 1 68 ? -10.484 13.289 -25.922 1 94.38 68 PHE B O 1
ATOM 4077 N N . TRP B 1 69 ? -8.734 14.617 -25.781 1 93.44 69 TRP B N 1
ATOM 4078 C CA . TRP B 1 69 ? -7.832 13.484 -25.969 1 93.44 69 TRP B CA 1
ATOM 4079 C C . TRP B 1 69 ? -7.922 12.508 -24.812 1 93.44 69 TRP B C 1
ATOM 4081 O O . TRP B 1 69 ? -8.094 11.305 -25 1 93.44 69 TRP B O 1
ATOM 4091 N N . SER B 1 70 ? -7.82 13.008 -23.656 1 94.75 70 SER B N 1
ATOM 4092 C CA . SER B 1 70 ? -7.875 12.148 -22.484 1 94.75 70 SER B CA 1
ATOM 4093 C C . SER B 1 70 ? -9.258 11.539 -22.297 1 94.75 70 SER B C 1
ATOM 4095 O O . SER B 1 70 ? -9.391 10.406 -21.828 1 94.75 70 SER B O 1
ATOM 4097 N N . THR B 1 71 ? -10.266 12.336 -22.641 1 96.19 71 THR B N 1
ATOM 4098 C CA . THR B 1 71 ? -11.625 11.812 -22.594 1 96.19 71 THR B CA 1
ATOM 4099 C C . THR B 1 71 ? -11.797 10.641 -23.562 1 96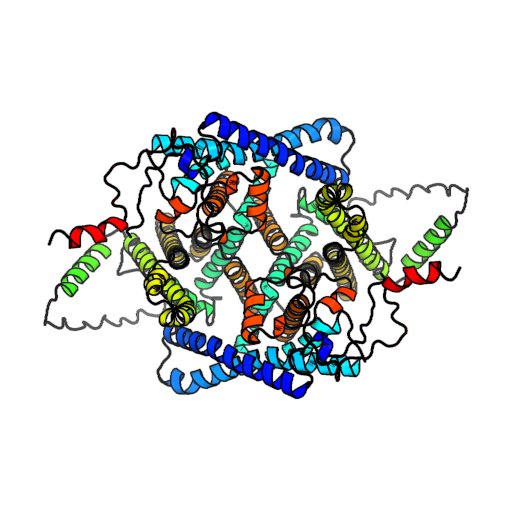.19 71 THR B C 1
ATOM 4101 O O . THR B 1 71 ? -12.43 9.641 -23.219 1 96.19 71 THR B O 1
ATOM 4104 N N . SER B 1 72 ? -11.219 10.797 -24.719 1 96.06 72 SER B N 1
ATOM 4105 C CA . SER B 1 72 ? -11.289 9.711 -25.703 1 96.06 72 SER B CA 1
ATOM 4106 C C . SER B 1 72 ? -10.562 8.469 -25.203 1 96.06 72 SER B C 1
ATOM 4108 O O . SER B 1 72 ? -10.992 7.344 -25.484 1 96.06 72 SER B O 1
ATOM 4110 N N . PHE B 1 73 ? -9.477 8.617 -24.531 1 96.56 73 PHE B N 1
ATOM 4111 C CA . PHE B 1 73 ? -8.703 7.508 -23.969 1 96.56 73 PHE B CA 1
ATOM 4112 C C . PHE B 1 73 ? -9.562 6.684 -23.016 1 96.56 73 PHE B C 1
ATOM 4114 O O . PHE B 1 73 ? -9.695 5.473 -23.172 1 96.56 73 PHE B O 1
ATOM 4121 N N . LEU B 1 74 ? -10.18 7.383 -22.078 1 94.88 74 LEU B N 1
ATOM 4122 C CA . LEU B 1 74 ? -10.969 6.691 -21.062 1 94.88 74 LEU B CA 1
ATOM 4123 C C . LEU B 1 74 ? -12.234 6.094 -21.672 1 94.88 74 LEU B C 1
ATOM 4125 O O . LEU B 1 74 ? -12.664 5.008 -21.281 1 94.88 74 LEU B O 1
ATOM 4129 N N . THR B 1 75 ? -12.812 6.836 -22.547 1 97.25 75 THR B N 1
ATOM 4130 C CA . THR B 1 75 ? -14.008 6.352 -23.234 1 97.25 75 THR B CA 1
ATOM 4131 C C . THR B 1 75 ? -13.711 5.078 -24.016 1 97.25 75 THR B C 1
ATOM 4133 O O . THR B 1 75 ? -14.5 4.133 -24.016 1 97.25 75 THR B O 1
ATOM 4136 N N . THR B 1 76 ? -12.578 5.105 -24.672 1 96.75 76 THR B N 1
ATOM 4137 C CA . THR B 1 76 ? -12.18 3.941 -25.469 1 96.75 76 THR B CA 1
ATOM 4138 C C . THR B 1 76 ? -11.922 2.74 -24.562 1 96.75 76 THR B C 1
ATOM 4140 O O . THR B 1 76 ? -12.25 1.607 -24.906 1 96.75 76 THR B O 1
ATOM 4143 N N . ASN B 1 77 ? -11.336 2.914 -23.422 1 95.44 77 ASN B N 1
ATOM 4144 C CA . ASN B 1 77 ? -11.117 1.832 -22.469 1 95.44 77 ASN B CA 1
ATOM 4145 C C . ASN B 1 77 ? -12.43 1.163 -22.062 1 95.44 77 ASN B C 1
ATOM 4147 O O . ASN B 1 77 ? -12.531 -0.065 -22.078 1 95.44 77 ASN B O 1
ATOM 4151 N N . GLY B 1 78 ? -13.359 1.959 -21.75 1 94.31 78 GLY B N 1
ATOM 4152 C CA . GLY B 1 78 ? -14.648 1.438 -21.328 1 94.31 78 GLY B CA 1
ATOM 4153 C C . GLY B 1 78 ? -15.469 0.884 -22.484 1 94.31 78 GLY B C 1
ATOM 4154 O O . GLY B 1 78 ? -15.977 -0.236 -22.406 1 94.31 78 GLY B O 1
ATOM 4155 N N . GLY B 1 79 ? -15.547 1.623 -23.516 1 96.06 79 GLY B N 1
ATOM 4156 C CA . GLY B 1 79 ? -16.359 1.236 -24.656 1 96.06 79 GLY B CA 1
ATOM 4157 C C . GLY B 1 79 ? -15.836 0.008 -25.375 1 96.06 79 GLY B C 1
ATOM 4158 O O . GLY B 1 79 ? -16.609 -0.886 -25.734 1 96.06 79 GLY B O 1
ATOM 4159 N N . LEU B 1 80 ? -14.586 -0.029 -25.578 1 97.19 80 LEU B N 1
ATOM 4160 C CA . LEU B 1 80 ? -14.016 -1.139 -26.344 1 97.19 80 LEU B CA 1
ATOM 4161 C C . LEU B 1 80 ? -14.016 -2.418 -25.5 1 97.19 80 LEU B C 1
ATOM 4163 O O . LEU B 1 80 ? -13.922 -3.518 -26.047 1 97.19 80 LEU B O 1
ATOM 4167 N N . PHE B 1 81 ? -14.102 -2.336 -24.219 1 97.12 81 PHE B N 1
ATOM 4168 C CA . PHE B 1 81 ? -14.156 -3.531 -23.375 1 97.12 81 PHE B CA 1
ATOM 4169 C C . PHE B 1 81 ? -15.367 -4.387 -23.734 1 97.12 81 PHE B C 1
ATOM 4171 O O . PHE B 1 81 ? -15.234 -5.59 -23.969 1 97.12 81 PHE B O 1
ATOM 4178 N N . ILE B 1 82 ? -16.516 -3.762 -23.828 1 95.81 82 ILE B N 1
ATOM 4179 C CA . ILE B 1 82 ? -17.75 -4.504 -24.109 1 95.81 82 ILE B CA 1
ATOM 4180 C C . ILE B 1 82 ? -17.734 -5.004 -25.547 1 95.81 82 ILE B C 1
ATOM 4182 O O . ILE B 1 82 ? -18.25 -6.082 -25.844 1 95.81 82 ILE B O 1
ATOM 4186 N N . VAL B 1 83 ? -17.188 -4.23 -26.438 1 97.06 83 VAL B N 1
ATOM 4187 C CA . VAL B 1 83 ? -17.109 -4.625 -27.828 1 97.06 83 VAL B CA 1
ATOM 4188 C C . VAL B 1 83 ? -16.25 -5.887 -27.969 1 97.06 83 VAL B C 1
ATOM 4190 O O . VAL B 1 83 ? -16.656 -6.855 -28.609 1 97.06 83 VAL B O 1
ATOM 4193 N N . PHE B 1 84 ? -15.125 -5.887 -27.344 1 97.31 84 PHE B N 1
ATOM 4194 C CA . PHE B 1 84 ? -14.242 -7.043 -27.422 1 97.31 84 PHE B CA 1
ATOM 4195 C C . PHE B 1 84 ? -14.805 -8.211 -26.625 1 97.31 84 PHE B C 1
ATOM 4197 O O . PHE B 1 84 ? -14.547 -9.375 -26.938 1 97.31 84 PHE B O 1
ATOM 4204 N N . PHE B 1 85 ? -15.555 -7.891 -25.609 1 96.44 85 PHE B N 1
ATOM 4205 C CA . PHE B 1 85 ? -16.281 -8.914 -24.859 1 96.44 85 PHE B CA 1
ATOM 4206 C C . PHE B 1 85 ? -17.172 -9.727 -25.781 1 96.44 85 PHE B C 1
ATOM 4208 O O . PHE B 1 85 ? -17.172 -10.953 -25.734 1 96.44 85 PHE B O 1
ATOM 4215 N N . CYS B 1 86 ? -17.875 -9.047 -26.641 1 95.81 86 CYS B N 1
ATOM 4216 C CA . CYS B 1 86 ? -18.812 -9.68 -27.562 1 95.81 86 CYS B CA 1
ATOM 4217 C C . CYS B 1 86 ? -18.078 -10.352 -28.703 1 95.81 86 CYS B C 1
ATOM 4219 O O . CYS B 1 86 ? -18.422 -11.461 -29.109 1 95.81 86 CYS B O 1
ATOM 4221 N N . ILE B 1 87 ? -17.062 -9.688 -29.234 1 96.31 87 ILE B N 1
ATOM 4222 C CA . ILE B 1 87 ? -16.312 -10.219 -30.375 1 96.31 87 ILE B CA 1
ATOM 4223 C C . ILE B 1 87 ? -15.625 -11.516 -29.969 1 96.31 87 ILE B C 1
ATOM 4225 O O . ILE B 1 87 ? -15.664 -12.508 -30.703 1 96.31 87 ILE B O 1
ATOM 4229 N N . LEU B 1 88 ? -15.023 -11.523 -28.844 1 94.94 88 LEU B N 1
ATOM 4230 C CA . LEU B 1 88 ? -14.281 -12.695 -28.391 1 94.94 88 LEU B CA 1
ATOM 4231 C C . LEU B 1 88 ? -15.227 -13.859 -28.109 1 94.94 88 LEU B C 1
ATOM 4233 O O . LEU B 1 88 ? -14.891 -15.016 -28.375 1 94.94 88 LEU B O 1
ATOM 4237 N N . ARG B 1 89 ? -16.359 -13.562 -27.562 1 93.94 89 ARG B N 1
ATOM 4238 C CA . ARG B 1 89 ? -17.359 -14.609 -27.359 1 93.94 89 ARG B CA 1
ATOM 4239 C C . ARG B 1 89 ? -17.781 -15.234 -28.688 1 93.94 89 ARG B C 1
ATOM 4241 O O . ARG B 1 89 ? -17.922 -16.453 -28.797 1 93.94 89 ARG B O 1
ATOM 4248 N N . ARG B 1 90 ? -18 -14.43 -29.688 1 93.25 90 ARG B N 1
ATOM 4249 C CA . ARG B 1 90 ? -18.406 -14.906 -31 1 93.25 90 ARG B CA 1
ATOM 4250 C C . ARG B 1 90 ? -17.312 -15.742 -31.641 1 93.25 90 ARG B C 1
ATOM 4252 O O . ARG B 1 90 ? -17.594 -16.781 -32.25 1 93.25 90 ARG B O 1
ATOM 4259 N N . LEU B 1 91 ? -16.094 -15.328 -31.516 1 94.25 91 LEU B N 1
ATOM 4260 C CA . LEU B 1 91 ? -14.969 -16.016 -32.156 1 94.25 91 LEU B CA 1
ATOM 4261 C C . LEU B 1 91 ? -14.695 -17.344 -31.453 1 94.25 91 LEU B C 1
ATOM 4263 O O . LEU B 1 91 ? -14.352 -18.328 -32.125 1 94.25 91 LEU B O 1
ATOM 4267 N N . LEU B 1 92 ? -14.867 -17.406 -30.141 1 92.56 92 LEU B N 1
ATOM 4268 C CA . LEU B 1 92 ? -14.539 -18.594 -29.375 1 92.56 92 LEU B CA 1
ATOM 4269 C C . LEU B 1 92 ? -15.766 -19.5 -29.234 1 92.56 92 LEU B C 1
ATOM 4271 O O . LEU B 1 92 ? -15.633 -20.672 -28.891 1 92.56 92 LEU B O 1
ATOM 4275 N N . GLY B 1 93 ? -16.953 -19 -29.531 1 89.69 93 GLY B N 1
ATOM 4276 C CA . GLY B 1 93 ? -18.172 -19.766 -29.438 1 89.69 93 GLY B CA 1
ATOM 4277 C C . GLY B 1 93 ? -18.688 -19.922 -28.016 1 89.69 93 GLY B C 1
ATOM 4278 O O . GLY B 1 93 ? -19.594 -20.703 -27.766 1 89.69 93 GLY B O 1
ATOM 4279 N N . GLY B 1 94 ? -18.031 -19.297 -27.125 1 90 94 GLY B N 1
ATOM 4280 C CA . GLY B 1 94 ? -18.391 -19.328 -25.719 1 90 94 GLY B CA 1
ATOM 4281 C C . GLY B 1 94 ? -17.453 -18.531 -24.844 1 90 94 GLY B C 1
ATOM 4282 O O . GLY B 1 94 ? -16.578 -17.828 -25.344 1 90 94 GLY B O 1
ATOM 4283 N N . PHE B 1 95 ? -17.781 -18.531 -23.547 1 91.44 95 PHE B N 1
ATOM 4284 C CA . PHE B 1 95 ? -16.938 -17.781 -22.625 1 91.44 95 PHE B CA 1
ATOM 4285 C C . PHE B 1 95 ? -16 -18.703 -21.859 1 91.44 95 PHE B C 1
ATOM 4287 O O . PHE B 1 95 ? -16.406 -19.766 -21.391 1 91.44 95 PHE B O 1
ATOM 4294 N N . TYR B 1 96 ? -14.805 -18.344 -21.938 1 90.88 96 TYR B N 1
ATOM 4295 C CA . TYR B 1 96 ? -13.789 -19 -21.125 1 90.88 96 TYR B CA 1
ATOM 4296 C C . TYR B 1 96 ? -13.422 -18.141 -19.922 1 90.88 96 TYR B C 1
ATOM 4298 O O . TYR B 1 96 ? -13.719 -16.938 -19.891 1 90.88 96 TYR B O 1
ATOM 4306 N N . SER B 1 97 ? -12.789 -18.75 -18.938 1 87.12 97 SER B N 1
ATOM 4307 C CA . SER B 1 97 ? -12.469 -18.031 -17.703 1 87.12 97 SER B CA 1
ATOM 4308 C C . SER B 1 97 ? -11.555 -16.844 -17.969 1 87.12 97 SER B C 1
ATOM 4310 O O . SER B 1 97 ? -11.68 -15.797 -17.328 1 87.12 97 SER B O 1
ATOM 4312 N N . TRP B 1 98 ? -10.641 -16.922 -18.906 1 89.06 98 TRP B N 1
ATOM 4313 C CA . TRP B 1 98 ? -9.703 -15.836 -19.188 1 89.06 98 TRP B CA 1
ATOM 4314 C C . TRP B 1 98 ? -10.297 -14.844 -20.172 1 89.06 98 TRP B C 1
ATOM 4316 O O . TRP B 1 98 ? -9.922 -13.672 -20.203 1 89.06 98 TRP B O 1
ATOM 4326 N N . SER B 1 99 ? -11.227 -15.211 -21 1 91.12 99 SER B N 1
ATOM 4327 C CA . SER B 1 99 ? -11.734 -14.383 -22.094 1 91.12 99 SER B CA 1
ATOM 4328 C C . SER B 1 99 ? -12.742 -13.352 -21.578 1 91.12 99 SER B C 1
ATOM 4330 O O . SER B 1 99 ? -12.883 -12.273 -22.156 1 91.12 99 SER B O 1
ATOM 4332 N N . VAL B 1 100 ? -13.375 -13.656 -20.516 1 90.75 100 VAL B N 1
ATOM 4333 C CA . VAL B 1 100 ? -14.461 -12.805 -20.031 1 90.75 100 VAL B CA 1
ATOM 4334 C C . VAL B 1 100 ? -13.883 -11.5 -19.484 1 90.75 100 VAL B C 1
ATOM 4336 O O . VAL B 1 100 ? -14.5 -10.438 -19.594 1 90.75 100 VAL B O 1
ATOM 4339 N N . GLY B 1 101 ? -12.773 -11.562 -18.922 1 93 101 GLY B N 1
ATOM 4340 C CA . GLY B 1 101 ? -12.18 -10.383 -18.312 1 93 101 GLY B CA 1
ATOM 4341 C C . GLY B 1 101 ? -10.867 -9.977 -18.953 1 93 101 GLY B C 1
ATOM 4342 O O . GLY B 1 101 ? -10.828 -9.047 -19.766 1 93 101 GLY B O 1
ATOM 4343 N N . PHE B 1 102 ? -9.914 -10.766 -18.797 1 94.19 102 PHE B N 1
ATOM 4344 C CA . PHE B 1 102 ? -8.562 -10.453 -19.234 1 94.19 102 PHE B CA 1
ATOM 4345 C C . PHE B 1 102 ? -8.484 -10.375 -20.766 1 94.19 102 PHE B C 1
ATOM 4347 O O . PHE B 1 102 ? -7.914 -9.43 -21.312 1 94.19 102 PHE B O 1
ATOM 4354 N N . GLY B 1 103 ? -9.039 -11.297 -21.406 1 95.12 103 GLY B N 1
ATOM 4355 C CA . GLY B 1 103 ? -8.961 -11.367 -22.859 1 95.12 103 GLY B CA 1
ATOM 4356 C C . GLY B 1 103 ? -9.633 -10.195 -23.547 1 95.12 103 GLY B C 1
ATOM 4357 O O . GLY B 1 103 ? -9.141 -9.711 -24.562 1 95.12 103 GLY B O 1
ATOM 4358 N N . SER B 1 104 ? -10.695 -9.773 -23.047 1 96.06 104 SER B N 1
ATOM 4359 C CA . SER B 1 104 ? -11.43 -8.656 -23.641 1 96.06 104 SER B CA 1
ATOM 4360 C C . SER B 1 104 ? -10.797 -7.32 -23.281 1 96.06 104 SER B C 1
ATOM 4362 O O . SER B 1 104 ? -10.766 -6.398 -24.094 1 96.06 104 SER B O 1
ATOM 4364 N N . ALA B 1 105 ? -10.25 -7.258 -22.125 1 97.06 105 ALA B N 1
ATOM 4365 C CA . ALA B 1 105 ? -9.727 -5.984 -21.625 1 97.06 105 ALA B CA 1
ATOM 4366 C C . ALA B 1 105 ? -8.344 -5.691 -22.203 1 97.06 105 ALA B C 1
ATOM 4368 O O . ALA B 1 105 ? -7.969 -4.531 -22.375 1 97.06 105 ALA B O 1
ATOM 4369 N N . LEU B 1 106 ? -7.59 -6.695 -22.547 1 97.06 106 LEU B N 1
ATOM 4370 C CA . LEU B 1 106 ? -6.215 -6.516 -23 1 97.06 106 LEU B CA 1
ATOM 4371 C C . LEU B 1 106 ? -6.172 -5.715 -24.297 1 97.06 106 LEU B C 1
ATOM 4373 O O . LEU B 1 106 ? -5.547 -4.652 -24.359 1 97.06 106 LEU B O 1
ATOM 4377 N N . PRO B 1 107 ? -6.852 -6.137 -25.328 1 96.81 107 PRO B N 1
ATOM 4378 C CA . PRO B 1 107 ? -6.824 -5.328 -26.547 1 96.81 107 PRO B CA 1
ATOM 4379 C C . PRO B 1 107 ? -7.496 -3.969 -26.359 1 96.81 107 PRO B C 1
ATOM 4381 O O . PRO B 1 107 ? -7.062 -2.98 -26.969 1 96.81 107 PRO B O 1
ATOM 4384 N N . ALA B 1 108 ? -8.555 -3.879 -25.609 1 97.5 108 ALA B N 1
ATOM 4385 C CA . ALA B 1 108 ? -9.234 -2.611 -25.359 1 97.5 108 ALA B CA 1
ATOM 4386 C C . ALA B 1 108 ? -8.297 -1.602 -24.719 1 97.5 108 ALA B C 1
ATOM 4388 O O . ALA B 1 108 ? -8.188 -0.461 -25.172 1 97.5 108 ALA B O 1
ATOM 4389 N N . SER B 1 109 ? -7.574 -2.061 -23.703 1 97.25 109 SER B N 1
ATOM 4390 C CA . SER B 1 109 ? -6.668 -1.182 -22.969 1 97.25 109 SER B CA 1
ATOM 4391 C C . SER B 1 109 ? -5.449 -0.816 -23.812 1 97.25 109 SER B C 1
ATOM 4393 O O . SER B 1 109 ? -4.926 0.294 -23.703 1 97.25 109 SER B O 1
ATOM 4395 N N . TYR B 1 110 ? -5.031 -1.75 -24.656 1 97.12 110 TYR B N 1
ATOM 4396 C CA . TYR B 1 110 ? -3.896 -1.463 -25.516 1 97.12 110 TYR B CA 1
ATOM 4397 C C . TYR B 1 110 ? -4.242 -0.373 -26.531 1 97.12 110 TYR B C 1
ATOM 4399 O O . TYR B 1 110 ? -3.477 0.578 -26.703 1 97.12 110 TYR B O 1
ATOM 4407 N N . ILE B 1 111 ? -5.336 -0.444 -27.109 1 97.19 111 ILE B N 1
ATOM 4408 C CA . ILE B 1 111 ? -5.773 0.55 -28.094 1 97.19 111 ILE B CA 1
ATOM 4409 C C . ILE B 1 111 ? -6.031 1.882 -27.391 1 97.19 111 ILE B C 1
ATOM 4411 O O . ILE B 1 111 ? -5.668 2.941 -27.906 1 97.19 111 ILE B O 1
ATOM 4415 N N . ALA B 1 112 ? -6.617 1.771 -26.25 1 97.25 112 ALA B N 1
ATOM 4416 C CA . ALA B 1 112 ? -6.957 2.98 -25.5 1 97.25 112 ALA B CA 1
ATOM 4417 C C . ALA B 1 112 ? -5.703 3.773 -25.141 1 97.25 112 ALA B C 1
ATOM 4419 O O . ALA B 1 112 ? -5.656 4.992 -25.328 1 97.25 112 ALA B O 1
ATOM 4420 N N . ILE B 1 113 ? -4.691 3.072 -24.672 1 96.5 113 ILE B N 1
ATOM 4421 C CA . ILE B 1 113 ? -3.496 3.77 -24.203 1 96.5 113 ILE B CA 1
ATOM 4422 C C . ILE B 1 113 ? -2.764 4.379 -25.406 1 96.5 113 ILE B C 1
ATOM 4424 O O . ILE B 1 113 ? -2.08 5.395 -25.266 1 96.5 113 ILE B O 1
ATOM 4428 N N . LEU B 1 114 ? -2.875 3.791 -26.625 1 95.38 114 LEU B N 1
ATOM 4429 C CA . LEU B 1 114 ? -2.252 4.332 -27.828 1 95.38 114 LEU B CA 1
ATOM 4430 C C . LEU B 1 114 ? -2.926 5.633 -28.25 1 95.38 114 LEU B C 1
ATOM 4432 O O . LEU B 1 114 ? -2.309 6.465 -28.906 1 95.38 114 LEU B O 1
ATOM 4436 N N . LEU B 1 115 ? -4.152 5.809 -27.812 1 94.69 115 LEU B N 1
ATOM 4437 C CA . LEU B 1 115 ? -4.895 7.02 -28.141 1 94.69 115 LEU B CA 1
ATOM 4438 C C . LEU B 1 115 ? -4.504 8.172 -27.234 1 94.69 115 LEU B C 1
ATOM 4440 O O . LEU B 1 115 ? -4.652 9.336 -27.594 1 94.69 115 LEU B O 1
ATOM 4444 N N . GLU B 1 116 ? -3.988 7.848 -26.078 1 93.69 116 GLU B N 1
ATOM 4445 C CA . GLU B 1 116 ? -3.561 8.883 -25.141 1 93.69 116 GLU B CA 1
ATOM 4446 C C . GLU B 1 116 ? -2.248 9.523 -25.594 1 93.69 116 GLU B C 1
ATOM 4448 O O . GLU B 1 116 ? -1.502 8.938 -26.375 1 93.69 116 GLU B O 1
ATOM 4453 N N . ARG B 1 117 ? -2.047 10.758 -25.172 1 91.62 117 ARG B N 1
ATOM 4454 C CA . ARG B 1 117 ? -0.804 11.453 -25.484 1 91.62 117 ARG B CA 1
ATOM 4455 C C . ARG B 1 117 ? 0.398 10.711 -24.906 1 91.62 117 ARG B C 1
ATOM 4457 O O . ARG B 1 117 ? 0.331 10.172 -23.797 1 91.62 117 ARG B O 1
ATOM 4464 N N . LYS B 1 118 ? 1.495 10.734 -25.547 1 89.56 118 LYS B N 1
ATOM 4465 C CA . LYS B 1 118 ? 2.699 10 -25.172 1 89.56 118 LYS B CA 1
ATOM 4466 C C . LYS B 1 118 ? 3.23 10.484 -23.828 1 89.56 118 LYS B C 1
ATOM 4468 O O . LYS B 1 118 ? 3.752 9.688 -23.031 1 89.56 118 LYS B O 1
ATOM 4473 N N . SER B 1 119 ? 3.023 11.727 -23.531 1 85.94 119 SER B N 1
ATOM 4474 C CA . SER B 1 119 ? 3.551 12.297 -22.297 1 85.94 119 SER B CA 1
ATOM 4475 C C . SER B 1 119 ? 2.785 11.781 -21.078 1 85.94 119 SER B C 1
ATOM 4477 O O . SER B 1 119 ? 3.311 11.781 -19.969 1 85.94 119 SER B O 1
ATOM 4479 N N . ARG B 1 120 ? 1.577 11.281 -21.266 1 89.94 120 ARG B N 1
ATOM 4480 C CA . ARG B 1 120 ? 0.719 10.875 -20.156 1 89.94 120 ARG B CA 1
ATOM 4481 C C . ARG B 1 120 ? 0.747 9.367 -19.969 1 89.94 120 ARG B C 1
ATOM 4483 O O . ARG B 1 120 ? 0.324 8.852 -18.938 1 89.94 120 ARG B O 1
ATOM 4490 N N . ARG B 1 121 ? 1.254 8.641 -20.938 1 91.62 121 ARG B N 1
ATOM 4491 C CA . ARG B 1 121 ? 1.211 7.18 -20.922 1 91.62 121 ARG B CA 1
ATOM 4492 C C . ARG B 1 121 ? 1.999 6.625 -19.734 1 91.62 121 ARG B C 1
ATOM 4494 O O . ARG B 1 121 ? 1.539 5.711 -19.047 1 91.62 121 ARG B O 1
ATOM 4501 N N . GLY B 1 122 ? 3.148 7.211 -19.516 1 88.62 122 GLY B N 1
ATOM 4502 C CA . GLY B 1 122 ? 3.961 6.762 -18.391 1 88.62 122 GLY B CA 1
ATOM 4503 C C . GLY B 1 122 ? 3.277 6.938 -17.047 1 88.62 122 GLY B C 1
ATOM 4504 O O . GLY B 1 122 ? 3.314 6.039 -16.203 1 88.62 122 GLY B O 1
ATOM 4505 N N . LEU B 1 123 ? 2.602 8.047 -16.906 1 87.44 123 LEU B N 1
ATOM 4506 C CA . LEU B 1 123 ? 1.921 8.359 -15.648 1 87.44 123 LEU B CA 1
ATOM 4507 C C . LEU B 1 123 ? 0.776 7.383 -15.398 1 87.44 123 LEU B C 1
ATOM 4509 O O . LEU B 1 123 ? 0.593 6.91 -14.273 1 87.44 123 LEU B O 1
ATOM 4513 N N . LEU B 1 124 ? 0.088 7.055 -16.391 1 91.12 124 LEU B N 1
ATOM 4514 C CA . LEU B 1 124 ? -1.04 6.137 -16.281 1 91.12 124 LEU B CA 1
ATOM 4515 C C . LEU B 1 124 ? -0.56 4.719 -15.969 1 91.12 124 LEU B C 1
ATOM 4517 O O . LEU B 1 124 ? -1.184 4.004 -15.188 1 91.12 124 LEU B O 1
ATOM 4521 N N . THR B 1 125 ? 0.512 4.348 -16.594 1 91.62 125 THR B N 1
ATOM 4522 C CA . THR B 1 125 ? 1.076 3.021 -16.391 1 91.62 125 THR B CA 1
ATOM 4523 C C . THR B 1 125 ? 1.538 2.848 -14.938 1 91.62 125 THR B C 1
ATOM 4525 O O . THR B 1 125 ? 1.262 1.821 -14.312 1 91.62 125 THR B O 1
ATOM 4528 N N . ILE B 1 126 ? 2.193 3.836 -14.445 1 90 126 ILE B N 1
ATOM 4529 C CA . ILE B 1 126 ? 2.703 3.771 -13.078 1 90 126 ILE B CA 1
ATOM 4530 C C . ILE B 1 126 ? 1.536 3.684 -12.102 1 90 126 ILE B C 1
ATOM 4532 O O . ILE B 1 126 ? 1.626 2.998 -11.078 1 90 126 ILE B O 1
ATOM 4536 N N . TYR B 1 127 ? 0.55 4.328 -12.453 1 88.19 127 TYR B N 1
ATOM 4537 C CA . TYR B 1 127 ? -0.623 4.281 -11.586 1 88.19 127 TYR B CA 1
ATOM 4538 C C . TYR B 1 127 ? -1.202 2.871 -11.531 1 88.19 127 TYR B C 1
ATOM 4540 O O . TYR B 1 127 ? -1.557 2.383 -10.461 1 88.19 127 TYR B O 1
ATOM 4548 N N . MET B 1 128 ? -1.279 2.236 -12.633 1 90.44 128 MET B N 1
ATOM 4549 C CA . MET B 1 128 ? -1.923 0.928 -12.703 1 90.44 128 MET B CA 1
ATOM 4550 C C . MET B 1 128 ? -0.99 -0.167 -12.195 1 90.44 128 MET B C 1
ATOM 4552 O O . MET B 1 128 ? -1.448 -1.191 -11.688 1 90.44 128 MET B O 1
ATOM 4556 N N . ALA B 1 129 ? 0.306 0.066 -12.25 1 91.56 129 ALA B N 1
ATOM 4557 C CA . ALA B 1 129 ? 1.253 -1.007 -11.961 1 91.56 129 ALA B CA 1
ATOM 4558 C C . ALA B 1 129 ? 2.092 -0.675 -10.727 1 91.56 129 ALA B C 1
ATOM 4560 O O . ALA B 1 129 ? 3.154 -1.266 -10.516 1 91.56 129 ALA B O 1
ATOM 4561 N N . ASN B 1 130 ? 1.711 0.247 -9.938 1 91.06 130 ASN B N 1
ATOM 4562 C CA . ASN B 1 130 ? 2.537 0.731 -8.836 1 91.06 130 ASN B CA 1
ATOM 4563 C C . ASN B 1 130 ? 2.82 -0.372 -7.816 1 91.06 130 ASN B C 1
ATOM 4565 O O . ASN B 1 130 ? 3.943 -0.497 -7.328 1 91.06 130 ASN B O 1
ATOM 4569 N N . LEU B 1 131 ? 1.842 -1.195 -7.516 1 91.44 131 LEU B N 1
ATOM 4570 C CA . LEU B 1 131 ? 2.018 -2.271 -6.547 1 91.44 131 LEU B CA 1
ATOM 4571 C C . LEU B 1 131 ? 3.025 -3.299 -7.055 1 91.44 131 LEU B C 1
ATOM 4573 O O . LEU B 1 131 ? 3.938 -3.693 -6.324 1 91.44 131 LEU B O 1
ATOM 4577 N N . VAL B 1 132 ? 2.881 -3.699 -8.25 1 92.69 132 VAL B N 1
ATOM 4578 C CA . VAL B 1 132 ? 3.742 -4.715 -8.844 1 92.69 132 VAL B CA 1
ATOM 4579 C C . VAL B 1 132 ? 5.156 -4.16 -9.008 1 92.69 132 VAL B C 1
ATOM 4581 O O . VAL B 1 132 ? 6.137 -4.875 -8.781 1 92.69 132 VAL B O 1
ATOM 4584 N N . LEU B 1 133 ? 5.223 -2.951 -9.352 1 92.81 133 LEU B N 1
ATOM 4585 C CA . LEU B 1 133 ? 6.527 -2.322 -9.508 1 92.81 133 LEU B CA 1
ATOM 4586 C C . LEU B 1 133 ? 7.273 -2.275 -8.18 1 92.81 133 LEU B C 1
ATOM 4588 O O . LEU B 1 133 ? 8.477 -2.547 -8.125 1 92.81 133 LEU B O 1
ATOM 4592 N N . LEU B 1 134 ? 6.535 -1.907 -7.16 1 94.94 134 LEU B N 1
ATOM 4593 C CA . LEU B 1 134 ? 7.145 -1.907 -5.832 1 94.94 134 LEU B CA 1
ATOM 4594 C C . LEU B 1 134 ? 7.691 -3.287 -5.488 1 94.94 134 LEU B C 1
ATOM 4596 O O . LEU B 1 134 ? 8.82 -3.406 -5.008 1 94.94 134 LEU B O 1
ATOM 4600 N N . PHE B 1 135 ? 6.961 -4.27 -5.699 1 96.38 135 PHE B N 1
ATOM 4601 C CA . PHE B 1 135 ? 7.383 -5.629 -5.379 1 96.38 135 PHE B CA 1
ATOM 4602 C C . PHE B 1 135 ? 8.547 -6.059 -6.262 1 96.38 135 PHE B C 1
ATOM 4604 O O . PHE B 1 135 ? 9.445 -6.773 -5.809 1 96.38 135 PHE B O 1
ATOM 4611 N N . CYS B 1 136 ? 8.516 -5.66 -7.531 1 95.69 136 CYS B N 1
ATOM 4612 C CA . CYS B 1 136 ? 9.594 -5.992 -8.453 1 95.69 136 CYS B CA 1
ATOM 4613 C C . CYS B 1 136 ? 10.922 -5.418 -7.969 1 95.69 136 CYS B C 1
ATOM 4615 O O . CYS B 1 136 ? 11.93 -6.117 -7.945 1 95.69 136 CYS B O 1
ATOM 4617 N N . ILE B 1 137 ? 10.891 -4.215 -7.551 1 94.75 137 ILE B N 1
ATOM 4618 C CA . ILE B 1 137 ? 12.102 -3.562 -7.074 1 94.75 137 ILE B CA 1
ATOM 4619 C C . ILE B 1 137 ? 12.57 -4.223 -5.777 1 94.75 137 ILE B C 1
ATOM 4621 O O . ILE B 1 137 ? 13.758 -4.477 -5.594 1 94.75 137 ILE B O 1
ATOM 4625 N N . THR B 1 138 ? 11.656 -4.48 -4.926 1 95.88 138 THR B N 1
ATOM 4626 C CA . THR B 1 138 ? 11.969 -5.098 -3.643 1 95.88 138 THR B CA 1
ATOM 4627 C C . THR B 1 138 ? 12.578 -6.48 -3.84 1 95.88 138 THR B C 1
ATOM 4629 O O . THR B 1 138 ? 13.617 -6.797 -3.258 1 95.88 138 THR B O 1
ATOM 4632 N N . SER B 1 139 ? 11.922 -7.289 -4.676 1 96.81 139 SER B N 1
ATOM 4633 C CA . SER B 1 139 ? 12.422 -8.633 -4.934 1 96.81 139 SER B CA 1
ATOM 4634 C C . SER B 1 139 ? 13.781 -8.602 -5.613 1 96.81 139 SER B C 1
ATOM 4636 O O . SER B 1 139 ? 14.656 -9.422 -5.32 1 96.81 139 SER B O 1
ATOM 4638 N N . SER B 1 140 ? 13.961 -7.684 -6.5 1 96.06 140 SER B N 1
ATOM 4639 C CA . SER B 1 140 ? 15.234 -7.535 -7.195 1 96.06 140 SER B CA 1
ATOM 4640 C C . SER B 1 140 ? 16.375 -7.316 -6.211 1 96.06 140 SER B C 1
ATOM 4642 O O . SER B 1 140 ? 17.391 -8.016 -6.258 1 96.06 140 SER B O 1
ATOM 4644 N N . LEU B 1 141 ? 16.188 -6.414 -5.27 1 93.94 141 LEU B N 1
ATOM 4645 C CA . LEU B 1 141 ? 17.25 -6.074 -4.324 1 93.94 141 LEU B CA 1
ATOM 4646 C C . LEU B 1 141 ? 17.422 -7.18 -3.285 1 93.94 141 LEU B C 1
ATOM 4648 O O . LEU B 1 141 ? 18.547 -7.477 -2.879 1 93.94 141 LEU B O 1
ATOM 4652 N N . PHE B 1 142 ? 16.344 -7.793 -2.885 1 93.56 142 PHE B N 1
ATOM 4653 C CA . PHE B 1 142 ? 16.438 -8.914 -1.954 1 93.56 142 PHE B CA 1
ATOM 4654 C C . PHE B 1 142 ? 17.25 -10.055 -2.559 1 93.56 142 PHE B C 1
ATOM 4656 O O . PHE B 1 142 ? 18.125 -10.625 -1.894 1 93.56 142 PHE B O 1
ATOM 4663 N N . MET B 1 143 ? 16.922 -10.359 -3.799 1 94.12 143 MET B N 1
ATOM 4664 C CA . MET B 1 143 ? 17.609 -11.461 -4.453 1 94.12 143 MET B CA 1
ATOM 4665 C C . MET B 1 143 ? 19.078 -11.125 -4.688 1 94.12 143 MET B C 1
ATOM 4667 O O . MET B 1 143 ? 19.953 -12 -4.625 1 94.12 143 MET B O 1
ATOM 4671 N N . PHE B 1 144 ? 19.422 -9.914 -4.949 1 92.44 144 PHE B N 1
ATOM 4672 C CA . PHE B 1 144 ? 20.812 -9.469 -5.09 1 92.44 144 PHE B CA 1
ATOM 4673 C C . PHE B 1 144 ? 21.578 -9.688 -3.791 1 92.44 144 PHE B C 1
ATOM 4675 O O . PHE B 1 144 ? 22.688 -10.219 -3.807 1 92.44 144 PHE B O 1
ATOM 4682 N N . PHE B 1 145 ? 20.953 -9.25 -2.664 1 91 145 PHE B N 1
ATOM 4683 C CA . PHE B 1 145 ? 21.594 -9.414 -1.366 1 91 145 PHE B CA 1
ATOM 4684 C C . PHE B 1 145 ? 21.703 -10.891 -0.996 1 91 145 PHE B C 1
ATOM 4686 O O . PHE B 1 145 ? 22.641 -11.289 -0.292 1 91 145 PHE B O 1
ATOM 4693 N N . PHE B 1 146 ? 20.781 -11.633 -1.435 1 89.69 146 PHE B N 1
ATOM 4694 C CA . PHE B 1 146 ? 20.781 -13.07 -1.157 1 89.69 146 PHE B CA 1
ATOM 4695 C C . PHE B 1 146 ? 21.984 -13.742 -1.805 1 89.69 146 PHE B C 1
ATOM 4697 O O . PHE B 1 146 ? 22.578 -14.648 -1.223 1 89.69 146 PHE B O 1
ATOM 4704 N N . ARG B 1 147 ? 22.328 -13.281 -2.961 1 89.62 147 ARG B N 1
ATOM 4705 C CA . ARG B 1 147 ? 23.422 -13.906 -3.709 1 89.62 147 ARG B CA 1
ATOM 4706 C C . ARG B 1 147 ? 24.75 -13.227 -3.42 1 89.62 147 ARG B C 1
ATOM 4708 O O . ARG B 1 147 ? 25.812 -13.75 -3.77 1 89.62 147 ARG B O 1
ATOM 4715 N N . SER B 1 148 ? 24.672 -12.102 -2.775 1 85.06 148 SER B N 1
ATOM 4716 C CA . SER B 1 148 ? 25.922 -11.383 -2.51 1 85.06 148 SER B CA 1
ATOM 4717 C C . SER B 1 148 ? 26.688 -12.016 -1.353 1 85.06 148 SER B C 1
ATOM 4719 O O . SER B 1 148 ? 26.094 -12.367 -0.33 1 85.06 148 SER B O 1
ATOM 4721 N N . ASP B 1 149 ? 27.875 -12.477 -1.479 1 68.88 149 ASP B N 1
ATOM 4722 C CA . ASP B 1 149 ? 28.734 -13.195 -0.543 1 68.88 149 ASP B CA 1
ATOM 4723 C C . ASP B 1 149 ? 29.094 -12.32 0.65 1 68.88 149 ASP B C 1
ATOM 4725 O O . ASP B 1 149 ? 29.062 -12.773 1.796 1 68.88 149 ASP B O 1
ATOM 4729 N N . LYS B 1 150 ? 29.719 -11.164 0.456 1 62.03 150 LYS B N 1
ATOM 4730 C CA . LYS B 1 150 ? 30.312 -10.352 1.512 1 62.03 150 LYS B CA 1
ATOM 4731 C C . LYS B 1 150 ? 29.25 -9.781 2.439 1 62.03 150 LYS B C 1
ATOM 4733 O O . LYS B 1 150 ? 29.422 -9.766 3.66 1 62.03 150 LYS B O 1
ATOM 4738 N N . ASP B 1 151 ? 28.078 -9.383 1.794 1 63.56 151 ASP B N 1
ATOM 4739 C CA . ASP B 1 151 ? 27.062 -8.633 2.525 1 63.56 151 ASP B CA 1
ATOM 4740 C C . ASP B 1 151 ? 25.688 -9.273 2.357 1 63.56 151 ASP B C 1
ATOM 4742 O O . ASP B 1 151 ? 24.688 -8.57 2.203 1 63.56 151 ASP B O 1
ATOM 4746 N N . GLY B 1 152 ? 25.797 -10.641 2.58 1 71.06 152 GLY B N 1
ATOM 4747 C CA . GLY B 1 152 ? 24.531 -11.32 2.301 1 71.06 152 GLY B CA 1
ATOM 4748 C C . GLY B 1 152 ? 23.5 -11.156 3.4 1 71.06 152 GLY B C 1
ATOM 4749 O O . GLY B 1 152 ? 23.75 -10.453 4.383 1 71.06 152 GLY B O 1
ATOM 4750 N N . LEU B 1 153 ? 22.266 -11.562 3.129 1 80.12 153 LEU B N 1
ATOM 4751 C CA . LEU B 1 153 ? 21.156 -11.531 4.07 1 80.12 153 LEU B CA 1
ATOM 4752 C C . LEU B 1 153 ? 21.422 -12.438 5.266 1 80.12 153 LEU B C 1
ATOM 4754 O O . LEU B 1 153 ? 22.031 -13.5 5.117 1 80.12 153 LEU B O 1
ATOM 4758 N N . LYS B 1 154 ? 21.312 -11.922 6.43 1 75.94 154 LYS B N 1
ATOM 4759 C CA . LYS B 1 154 ? 21.5 -12.711 7.641 1 75.94 154 LYS B CA 1
ATOM 4760 C C . LYS B 1 154 ? 20.156 -12.984 8.328 1 75.94 154 LYS B C 1
ATOM 4762 O O . LYS B 1 154 ? 19.156 -12.32 8.055 1 75.94 154 LYS B O 1
ATOM 4767 N N . GLY B 1 155 ? 20.094 -14.094 9 1 75 155 GLY B N 1
ATOM 4768 C CA . GLY B 1 155 ? 18.953 -14.352 9.867 1 75 155 GLY B CA 1
ATOM 4769 C C . GLY B 1 155 ? 17.797 -15.016 9.141 1 75 155 GLY B C 1
ATOM 4770 O O . GLY B 1 155 ? 18 -15.914 8.328 1 75 155 GLY B O 1
ATOM 4771 N N . PHE B 1 156 ? 16.609 -14.617 9.469 1 72.69 156 PHE B N 1
ATOM 4772 C CA . PHE B 1 156 ? 15.383 -15.25 9.008 1 72.69 156 PHE B CA 1
ATOM 4773 C C . PHE B 1 156 ? 15.18 -15.008 7.516 1 72.69 156 PHE B C 1
ATOM 4775 O O . PHE B 1 156 ? 14.727 -15.906 6.797 1 72.69 156 PHE B O 1
ATOM 4782 N N . ALA B 1 157 ? 15.586 -13.906 7.062 1 80 157 ALA B N 1
ATOM 4783 C CA . ALA B 1 157 ? 15.398 -13.594 5.648 1 80 157 ALA B CA 1
ATOM 4784 C C . ALA B 1 157 ? 16.219 -14.523 4.762 1 80 157 ALA B C 1
ATOM 4786 O O . ALA B 1 157 ? 15.742 -14.984 3.721 1 80 157 ALA B O 1
ATOM 4787 N N . SER B 1 158 ? 17.438 -14.82 5.211 1 82.88 158 SER B N 1
ATOM 4788 C CA . SER B 1 158 ? 18.297 -15.719 4.449 1 82.88 158 SER B CA 1
ATOM 4789 C C . SER B 1 158 ? 17.75 -17.141 4.449 1 82.88 158 SER B C 1
ATOM 4791 O O . SER B 1 158 ? 17.719 -17.797 3.406 1 82.88 158 SER B O 1
ATOM 4793 N N . SER B 1 159 ? 17.297 -17.531 5.574 1 81 159 SER B N 1
ATOM 4794 C CA . SER B 1 159 ? 16.766 -18.891 5.691 1 81 159 SER B CA 1
ATOM 4795 C C . SER B 1 159 ? 15.469 -19.047 4.902 1 81 159 SER B C 1
ATOM 4797 O O . SER B 1 159 ? 15.234 -20.078 4.273 1 81 159 SER B O 1
ATOM 4799 N N . ALA B 1 160 ? 14.656 -18.062 4.961 1 83.75 160 ALA B N 1
ATOM 4800 C CA . ALA B 1 160 ? 13.398 -18.094 4.223 1 83.75 160 ALA B CA 1
ATOM 4801 C C . ALA B 1 160 ? 13.641 -18.141 2.719 1 83.75 160 ALA B C 1
ATOM 4803 O O . ALA B 1 160 ? 12.992 -18.906 1.999 1 83.75 160 ALA B O 1
ATOM 4804 N N . LEU B 1 161 ? 14.578 -17.375 2.26 1 87.88 161 LEU B N 1
ATOM 4805 C CA . LEU B 1 161 ? 14.867 -17.328 0.831 1 87.88 161 LEU B CA 1
ATOM 4806 C C . LEU B 1 161 ? 15.539 -18.625 0.376 1 87.88 161 LEU B C 1
ATOM 4808 O O . LEU B 1 161 ? 15.32 -19.078 -0.75 1 87.88 161 LEU B O 1
ATOM 4812 N N . LYS B 1 162 ? 16.375 -19.156 1.285 1 86.69 162 LYS B N 1
ATOM 4813 C CA . LYS B 1 162 ? 16.969 -20.453 0.992 1 86.69 162 LYS B CA 1
ATOM 4814 C C . LYS B 1 162 ? 15.906 -21.531 0.847 1 86.69 162 LYS B C 1
ATOM 4816 O O . LYS B 1 162 ? 16.016 -22.406 -0.008 1 86.69 162 LYS B O 1
ATOM 4821 N N . PHE B 1 163 ? 14.945 -21.391 1.644 1 85.12 163 PHE B N 1
ATOM 4822 C CA . PHE B 1 163 ? 13.836 -22.328 1.595 1 85.12 163 PHE B CA 1
ATOM 4823 C C . PHE B 1 163 ? 13.016 -22.141 0.324 1 85.12 163 PHE B C 1
ATOM 4825 O O . PHE B 1 163 ? 12.594 -23.125 -0.301 1 85.12 163 PHE B O 1
ATOM 4832 N N . ILE B 1 164 ? 12.781 -20.969 -0.097 1 88.81 164 ILE B N 1
ATOM 4833 C CA . ILE B 1 164 ? 11.922 -20.656 -1.233 1 88.81 164 ILE B CA 1
ATOM 4834 C C . ILE B 1 164 ? 12.664 -20.938 -2.537 1 88.81 164 ILE B C 1
ATOM 4836 O O . ILE B 1 164 ? 12.172 -21.656 -3.4 1 88.81 164 ILE B O 1
ATOM 4840 N N . ILE B 1 165 ? 13.82 -20.391 -2.695 1 90.12 165 ILE B N 1
ATOM 4841 C CA . ILE B 1 165 ? 14.555 -20.469 -3.955 1 90.12 165 ILE B CA 1
ATOM 4842 C C . ILE B 1 165 ? 15.391 -21.75 -3.992 1 90.12 165 ILE B C 1
ATOM 4844 O O . ILE B 1 165 ? 15.531 -22.375 -5.047 1 90.12 165 ILE B O 1
ATOM 4848 N N . GLY B 1 166 ? 15.969 -22.141 -2.98 1 86.25 166 GLY B N 1
ATOM 4849 C CA . GLY B 1 166 ? 16.844 -23.297 -2.938 1 86.25 166 GLY B CA 1
ATOM 4850 C C . GLY B 1 166 ? 18.297 -22.938 -2.67 1 86.25 166 GLY B C 1
ATOM 4851 O O . GLY B 1 166 ? 18.75 -21.844 -3.006 1 86.25 166 GLY B O 1
ATOM 4852 N N . LYS B 1 167 ? 19.031 -23.797 -2.193 1 83.38 167 LYS B N 1
ATOM 4853 C CA . LYS B 1 167 ? 20.422 -23.609 -1.825 1 83.38 167 LYS B CA 1
ATOM 4854 C C . LYS B 1 167 ? 21.328 -23.609 -3.059 1 83.38 167 LYS B C 1
ATOM 4856 O O . LYS B 1 167 ? 22.453 -23.109 -3.014 1 83.38 167 LYS B O 1
ATOM 4861 N N . GLU B 1 168 ? 20.75 -24.094 -4.105 1 83.19 168 GLU B N 1
ATOM 4862 C CA . GLU B 1 168 ? 21.547 -24.219 -5.32 1 83.19 168 GLU B CA 1
ATOM 4863 C C . GLU B 1 168 ? 21.906 -22.844 -5.887 1 83.19 168 GLU B C 1
ATOM 4865 O O . GLU B 1 168 ? 22.875 -22.688 -6.621 1 83.19 168 GLU B O 1
ATOM 4870 N N . GLU B 1 169 ? 21.109 -21.844 -5.523 1 84.25 169 GLU B N 1
ATOM 4871 C CA . GLU B 1 169 ? 21.297 -20.516 -6.109 1 84.25 169 GLU B CA 1
ATOM 4872 C C . GLU B 1 169 ? 22.25 -19.672 -5.273 1 84.25 169 GLU B C 1
ATOM 4874 O O . GLU B 1 169 ? 22.609 -18.562 -5.664 1 84.25 169 GLU B O 1
ATOM 4879 N N . ILE B 1 170 ? 22.812 -20.109 -4.164 1 80.44 170 ILE B N 1
ATOM 4880 C CA . ILE B 1 170 ? 23.766 -19.391 -3.324 1 80.44 170 ILE B CA 1
ATOM 4881 C C . ILE B 1 170 ? 25.188 -19.609 -3.85 1 80.44 170 ILE B C 1
ATOM 4883 O O . ILE B 1 170 ? 25.562 -20.719 -4.211 1 80.44 170 ILE B O 1
ATOM 4887 N N . PRO B 1 171 ? 25.875 -18.422 -3.936 1 70.81 171 PRO B N 1
ATOM 4888 C CA . PRO B 1 171 ? 27.25 -18.594 -4.438 1 70.81 171 PRO B CA 1
ATOM 4889 C C . PRO B 1 171 ? 28.125 -19.422 -3.506 1 70.81 171 PRO B C 1
ATOM 4891 O O . PRO B 1 171 ? 28.016 -19.312 -2.283 1 70.81 171 PRO B O 1
ATOM 4894 N N . THR B 1 172 ? 28.469 -20.594 -3.648 1 56.47 172 THR B N 1
ATOM 4895 C CA . THR B 1 172 ? 29.406 -21.406 -2.867 1 56.47 172 THR B CA 1
ATOM 4896 C C . THR B 1 172 ? 30.797 -20.781 -2.867 1 56.47 172 THR B C 1
ATOM 4898 O O . THR B 1 172 ? 31.359 -20.516 -3.928 1 56.47 172 THR B O 1
ATOM 4901 N N . HIS B 1 173 ? 31.219 -19.844 -2.012 1 48.22 173 HIS B N 1
ATOM 4902 C CA . HIS B 1 173 ? 32.688 -19.766 -1.91 1 48.22 173 HIS B CA 1
ATOM 4903 C C . HIS B 1 173 ? 33.312 -21.156 -2.025 1 48.22 173 HIS B C 1
ATOM 4905 O O . HIS B 1 173 ? 32.625 -22.156 -1.774 1 48.22 173 HIS B O 1
ATOM 4911 N N . SER B 1 174 ? 34.656 -21.141 -2.43 1 38.62 174 SER B N 1
ATOM 4912 C CA . SER B 1 174 ? 35.5 -22.328 -2.547 1 38.62 174 SER B CA 1
ATOM 4913 C C . SER B 1 174 ? 35.375 -23.219 -1.319 1 38.62 174 SER B C 1
ATOM 4915 O O . SER B 1 174 ? 36.094 -23.062 -0.344 1 38.62 174 SER B O 1
ATOM 4917 N N . VAL B 1 175 ? 34.594 -23.172 -0.48 1 36.38 175 VAL B N 1
ATOM 4918 C CA . VAL B 1 175 ? 34.938 -24.297 0.395 1 36.38 175 VAL B CA 1
ATOM 4919 C C . VAL B 1 175 ? 35.312 -25.516 -0.444 1 36.38 175 VAL B C 1
ATOM 4921 O O . VAL B 1 175 ? 34.781 -25.688 -1.551 1 36.38 175 VAL B O 1
ATOM 4924 N N . LEU B 1 176 ? 36.531 -26.094 -0.1 1 34.09 176 LEU B N 1
ATOM 4925 C CA . LEU B 1 176 ? 37.031 -27.406 -0.46 1 34.09 176 LEU B CA 1
ATOM 4926 C C . LEU B 1 176 ? 35.906 -28.406 -0.675 1 34.09 176 LEU B C 1
ATOM 4928 O O . LEU B 1 176 ? 34.906 -28.375 0.054 1 34.09 176 LEU B O 1
ATOM 4932 N N . ALA B 1 177 ? 35.781 -28.891 -1.828 1 35.56 177 ALA B N 1
ATOM 4933 C CA . ALA B 1 177 ? 35.125 -30.109 -2.254 1 35.56 177 ALA B CA 1
ATOM 4934 C C . ALA B 1 177 ? 35.031 -31.109 -1.104 1 35.56 177 ALA B C 1
ATOM 4936 O O . ALA B 1 177 ? 36.031 -31.719 -0.708 1 35.56 177 ALA B O 1
ATOM 4937 N N . ASP B 1 178 ? 34.625 -30.781 0.042 1 33.72 178 ASP B N 1
ATOM 4938 C CA . ASP B 1 178 ? 34.438 -32.031 0.753 1 33.72 178 ASP B CA 1
ATOM 4939 C C . ASP B 1 178 ? 33.875 -33.125 -0.164 1 33.72 178 ASP B C 1
ATOM 4941 O O . ASP B 1 178 ? 32.812 -32.906 -0.775 1 33.72 178 ASP B O 1
ATOM 4945 N N . ASP B 1 179 ? 34.688 -33.844 -0.877 1 34.53 179 ASP B N 1
ATOM 4946 C CA . ASP B 1 179 ? 34.594 -35.156 -1.494 1 34.53 179 ASP B CA 1
ATOM 4947 C C . ASP B 1 179 ? 33.562 -36.031 -0.765 1 34.53 179 ASP B C 1
ATOM 4949 O O . ASP B 1 179 ? 33.938 -37 -0.125 1 34.53 179 ASP B O 1
ATOM 4953 N N . SER B 1 180 ? 32.812 -35.469 0.089 1 34.94 180 SER B N 1
ATOM 4954 C CA . SER B 1 180 ? 32 -36.562 0.614 1 34.94 180 SER B CA 1
ATOM 4955 C C . SER B 1 180 ? 31.359 -37.344 -0.511 1 34.94 180 SER B C 1
ATOM 4957 O O . SER B 1 180 ? 30.609 -36.781 -1.317 1 34.94 180 SER B O 1
ATOM 4959 N N . GLN B 1 181 ? 32.094 -38.312 -1.054 1 32.47 181 GLN B N 1
ATOM 4960 C CA . GLN B 1 181 ? 31.656 -39.438 -1.848 1 32.47 181 GLN B CA 1
ATOM 4961 C C . GLN B 1 181 ? 30.188 -39.75 -1.582 1 32.47 181 GLN B C 1
ATOM 4963 O O . GLN B 1 181 ? 29.766 -39.844 -0.427 1 32.47 181 GLN B O 1
ATOM 4968 N N . PRO B 1 182 ? 29.344 -39.281 -2.439 1 37.22 182 PRO B N 1
ATOM 4969 C CA . PRO B 1 182 ? 28 -39.812 -2.217 1 37.22 182 PRO B CA 1
ATOM 4970 C C . PRO B 1 182 ? 28.031 -41.188 -1.57 1 37.22 182 PRO B C 1
ATOM 4972 O O . PRO B 1 182 ? 28.859 -42.031 -1.938 1 37.22 182 PRO B O 1
ATOM 4975 N N . SER B 1 183 ? 28.062 -41.25 -0.274 1 35.31 183 SER B N 1
ATOM 4976 C CA . SER B 1 183 ? 27.859 -42.594 0.271 1 35.31 183 SER B CA 1
ATOM 4977 C C . SER B 1 183 ? 26.969 -43.438 -0.65 1 35.31 183 SER B C 1
ATOM 4979 O O . SER B 1 183 ? 25.906 -43 -1.08 1 35.31 183 SER B O 1
ATOM 4981 N N . ALA B 1 184 ? 27.625 -44.344 -1.468 1 34.66 184 ALA B N 1
ATOM 4982 C CA . ALA B 1 184 ? 27 -45.469 -2.152 1 34.66 184 ALA B CA 1
ATOM 4983 C C . ALA B 1 184 ? 25.797 -46 -1.366 1 34.66 184 ALA B C 1
ATOM 4985 O O . ALA B 1 184 ? 25.969 -46.656 -0.343 1 34.66 184 ALA B O 1
ATOM 4986 N N . GLU B 1 185 ? 24.922 -45.094 -0.963 1 37.28 185 GLU B N 1
ATOM 4987 C CA . GLU B 1 185 ? 23.766 -45.781 -0.402 1 37.28 185 GLU B CA 1
ATOM 4988 C C . GLU B 1 185 ? 23.453 -47.062 -1.188 1 37.28 185 GLU B C 1
ATOM 4990 O O . GLU B 1 185 ? 23.469 -47.062 -2.42 1 37.28 185 GLU B O 1
ATOM 4995 N N . ARG B 1 186 ? 23.766 -48.219 -0.649 1 37.5 186 ARG B N 1
ATOM 4996 C CA . ARG B 1 186 ? 23.469 -49.594 -1.028 1 37.5 186 ARG B CA 1
ATOM 4997 C C . ARG B 1 186 ? 22.109 -49.688 -1.708 1 37.5 186 ARG B C 1
ATOM 4999 O O . ARG B 1 186 ? 21.125 -49.094 -1.244 1 37.5 186 ARG B O 1
ATOM 5006 N N . PRO B 1 187 ? 22.188 -49.938 -3.012 1 39.25 187 PRO B N 1
ATOM 5007 C CA . PRO B 1 187 ? 20.922 -50.281 -3.635 1 39.25 187 PRO B CA 1
ATOM 5008 C C . PRO B 1 187 ? 20.062 -51.188 -2.746 1 39.25 187 PRO B C 1
ATOM 5010 O O . PRO B 1 187 ? 20.516 -52.281 -2.338 1 39.25 187 PRO B O 1
ATOM 5013 N N . ASP B 1 188 ? 19.688 -50.719 -1.576 1 37.81 188 ASP B N 1
ATOM 5014 C CA . ASP B 1 188 ? 18.812 -51.719 -0.976 1 37.81 188 ASP B CA 1
ATOM 5015 C C . ASP B 1 188 ? 17.969 -52.406 -2.037 1 37.81 188 ASP B C 1
ATOM 5017 O O . ASP B 1 188 ? 17.375 -51.75 -2.898 1 37.81 188 ASP B O 1
ATOM 5021 N N . SER B 1 189 ? 18.281 -53.562 -2.473 1 39.31 189 SER B N 1
ATOM 5022 C CA . SER B 1 189 ? 17.812 -54.594 -3.387 1 39.31 189 SER B CA 1
ATOM 5023 C C . SER B 1 189 ? 16.281 -54.594 -3.471 1 39.31 189 SER B C 1
ATOM 5025 O O . SER B 1 189 ? 15.695 -55.406 -4.215 1 39.31 189 SER B O 1
ATOM 5027 N N . ARG B 1 190 ? 15.672 -54.469 -2.221 1 41.97 190 ARG B N 1
ATOM 5028 C CA . ARG B 1 190 ? 14.438 -55.219 -2.23 1 41.97 190 ARG B CA 1
ATOM 5029 C C . ARG B 1 190 ? 13.516 -54.781 -3.355 1 41.97 190 ARG B C 1
ATOM 5031 O O . ARG B 1 190 ? 13.164 -55.562 -4.234 1 41.97 190 ARG B O 1
ATOM 5038 N N . LYS B 1 191 ? 12.219 -54.375 -2.953 1 44 191 LYS B N 1
ATOM 5039 C CA . LYS B 1 191 ? 10.969 -54.344 -3.711 1 44 191 LYS B CA 1
ATOM 5040 C C . LYS B 1 191 ? 10.945 -53.156 -4.664 1 44 191 LYS B C 1
ATOM 5042 O O . LYS B 1 191 ? 10.969 -52 -4.23 1 44 191 LYS B O 1
ATOM 5047 N N . LYS B 1 192 ? 11.531 -53.156 -5.754 1 50.09 192 LYS B N 1
ATOM 5048 C CA . LYS B 1 192 ? 11.406 -52.438 -7.008 1 50.09 192 LYS B CA 1
ATOM 5049 C C . LYS B 1 192 ? 9.992 -51.906 -7.203 1 50.09 192 LYS B C 1
ATOM 5051 O O . LYS B 1 192 ? 9.156 -52.562 -7.84 1 50.09 192 LYS B O 1
ATOM 5056 N N . THR B 1 193 ? 9.312 -51.375 -6.074 1 53.41 193 THR B N 1
ATOM 5057 C CA . THR B 1 193 ? 7.938 -50.906 -6.184 1 53.41 193 THR B CA 1
ATOM 5058 C C . THR B 1 193 ? 7.797 -49.906 -7.324 1 53.41 193 THR B C 1
ATOM 5060 O O . THR B 1 193 ? 8.773 -49.281 -7.715 1 53.41 193 THR B O 1
ATOM 5063 N N . LEU B 1 194 ? 6.605 -50 -8.148 1 62.91 194 LEU B N 1
ATOM 5064 C CA . LEU B 1 194 ? 6.098 -49.094 -9.18 1 62.91 194 LEU B CA 1
ATOM 5065 C C . LEU B 1 194 ? 6.5 -47.656 -8.883 1 62.91 194 LEU B C 1
ATOM 5067 O O . LEU B 1 194 ? 6.859 -46.906 -9.797 1 62.91 194 LEU B O 1
ATOM 5071 N N . LEU B 1 195 ? 6.543 -47.375 -7.652 1 67.12 195 LEU B N 1
ATOM 5072 C CA . LEU B 1 195 ? 6.906 -46.031 -7.262 1 67.12 195 LEU B CA 1
ATOM 5073 C C . LEU B 1 195 ? 8.391 -45.75 -7.504 1 67.12 195 LEU B C 1
ATOM 5075 O O . LEU B 1 195 ? 8.773 -44.656 -7.93 1 67.12 195 LEU B O 1
ATOM 5079 N N . SER B 1 196 ? 9.18 -46.781 -7.254 1 72.12 196 SER B N 1
ATOM 5080 C CA . SER B 1 196 ? 10.617 -46.594 -7.461 1 72.12 196 SER B CA 1
ATOM 5081 C C . SER B 1 196 ? 10.953 -46.5 -8.945 1 72.12 196 SER B C 1
ATOM 5083 O O . SER B 1 196 ? 11.828 -45.75 -9.344 1 72.12 196 SER B O 1
ATOM 5085 N N . SER B 1 197 ? 10.203 -47.438 -9.703 1 72.38 197 SER B N 1
ATOM 5086 C CA . SER B 1 197 ? 10.43 -47.375 -11.148 1 72.38 197 SER B CA 1
ATOM 5087 C C . SER B 1 197 ? 9.984 -46.031 -11.727 1 72.38 197 SER B C 1
ATOM 5089 O O . SER B 1 197 ? 10.641 -45.469 -12.609 1 72.38 197 SER B O 1
ATOM 5091 N N . THR B 1 198 ? 8.797 -45.531 -11.219 1 75.25 198 THR B N 1
ATOM 5092 C CA . THR B 1 198 ? 8.312 -44.25 -11.672 1 75.25 198 THR B CA 1
ATOM 5093 C C . THR B 1 198 ? 9.273 -43.125 -11.25 1 75.25 198 THR B C 1
ATOM 5095 O O . THR B 1 198 ? 9.523 -42.188 -12.016 1 75.25 198 THR B O 1
ATOM 5098 N N . ARG B 1 199 ? 9.758 -43.25 -10.141 1 76.38 199 ARG B N 1
ATOM 5099 C CA . ARG B 1 199 ? 10.719 -42.25 -9.648 1 76.38 199 ARG B CA 1
ATOM 5100 C C . ARG B 1 199 ? 12 -42.281 -10.484 1 76.38 199 ARG B C 1
ATOM 5102 O O . ARG B 1 199 ? 12.547 -41.219 -10.82 1 76.38 199 ARG B O 1
ATOM 5109 N N . LYS B 1 200 ? 12.445 -43.469 -10.789 1 75.31 200 LYS B N 1
ATOM 5110 C CA . LYS B 1 200 ? 13.641 -43.625 -11.609 1 75.31 200 LYS B CA 1
ATOM 5111 C C . LYS B 1 200 ? 13.414 -43.062 -13.016 1 75.31 200 LYS B C 1
ATOM 5113 O O . LYS B 1 200 ? 14.305 -42.406 -13.586 1 75.31 200 LYS B O 1
ATOM 5118 N N . LEU B 1 201 ? 12.234 -43.344 -13.516 1 74.19 201 LEU B N 1
ATOM 5119 C CA . LEU B 1 201 ? 11.891 -42.781 -14.828 1 74.19 201 LEU B CA 1
ATOM 5120 C C . LEU B 1 201 ? 11.828 -41.281 -14.797 1 74.19 201 LEU B C 1
ATOM 5122 O O . LEU B 1 201 ? 12.336 -40.594 -15.703 1 74.19 201 LEU B O 1
ATOM 5126 N N . LEU B 1 202 ? 11.195 -40.781 -13.805 1 75.62 202 LEU B N 1
ATOM 5127 C CA . LEU B 1 202 ? 11.086 -39.312 -13.664 1 75.62 202 LEU B CA 1
ATOM 5128 C C . LEU B 1 202 ? 12.469 -38.688 -13.516 1 75.62 202 LEU B C 1
ATOM 5130 O O . LEU B 1 202 ? 12.75 -37.656 -14.109 1 75.62 202 LEU B O 1
ATOM 5134 N N . GLU B 1 203 ? 13.273 -39.312 -12.664 1 77.12 203 GLU B N 1
ATOM 5135 C CA . GLU B 1 203 ? 14.633 -38.844 -12.477 1 77.12 203 GLU B CA 1
ATOM 5136 C C . GLU B 1 203 ? 15.414 -38.875 -13.789 1 77.12 203 GLU B C 1
ATOM 5138 O O . GLU B 1 203 ? 16.203 -37.969 -14.062 1 77.12 203 GLU B O 1
ATOM 5143 N N . SER B 1 204 ? 15.18 -39.906 -14.562 1 77.31 204 SER B N 1
ATOM 5144 C CA . SER B 1 204 ? 15.875 -40 -15.844 1 77.31 204 SER B CA 1
ATOM 5145 C C . SER B 1 204 ? 15.43 -38.906 -16.812 1 77.31 204 SER B C 1
ATOM 5147 O O . SER B 1 204 ? 16.25 -38.344 -17.531 1 77.31 204 SER B O 1
ATOM 5149 N N . ILE B 1 205 ? 14.164 -38.562 -16.766 1 74.62 205 ILE B N 1
ATOM 5150 C CA . ILE B 1 205 ? 13.625 -37.531 -17.641 1 74.62 205 ILE B CA 1
ATOM 5151 C C . ILE B 1 205 ? 14.133 -36.156 -17.188 1 74.62 205 ILE B C 1
ATOM 5153 O O . ILE B 1 205 ? 14.438 -35.281 -18.016 1 74.62 205 ILE B O 1
ATOM 5157 N N . CYS B 1 206 ? 14.242 -36.062 -15.969 1 78.19 206 CYS B N 1
ATOM 5158 C CA . CYS B 1 206 ? 14.664 -34.781 -15.406 1 78.19 206 CYS B CA 1
ATOM 5159 C C . CYS B 1 206 ? 16.141 -34.531 -15.664 1 78.19 206 CYS B C 1
ATOM 5161 O O . CYS B 1 206 ? 16.594 -33.375 -15.742 1 78.19 206 CYS B O 1
ATOM 5163 N N . LYS B 1 207 ? 16.844 -35.625 -15.711 1 78.75 207 LYS B N 1
ATOM 5164 C CA . LYS B 1 207 ? 18.281 -35.5 -15.938 1 78.75 207 LYS B CA 1
ATOM 5165 C C . LYS B 1 207 ? 18.594 -35.344 -17.422 1 78.75 207 LYS B C 1
ATOM 5167 O O . LYS B 1 207 ? 19.625 -34.781 -17.797 1 78.75 207 LYS B O 1
ATOM 5172 N N . ARG B 1 208 ? 17.562 -35.844 -18.172 1 78.69 208 ARG B N 1
ATOM 5173 C CA . ARG B 1 208 ? 17.781 -35.844 -19.625 1 78.69 208 ARG B CA 1
ATOM 5174 C C . ARG B 1 208 ? 17.375 -34.5 -20.234 1 78.69 208 ARG B C 1
ATOM 5176 O O . ARG B 1 208 ? 16.203 -34.125 -20.203 1 78.69 208 ARG B O 1
ATOM 5183 N N . GLY B 1 209 ? 18.203 -33.438 -20.203 1 78.06 209 GLY B N 1
ATOM 5184 C CA . GLY B 1 209 ? 17.891 -32.156 -20.812 1 78.06 209 GLY B CA 1
ATOM 5185 C C . GLY B 1 209 ? 19.078 -31.203 -20.812 1 78.06 209 GLY B C 1
ATOM 5186 O O . GLY B 1 209 ? 20.156 -31.531 -20.344 1 78.06 209 GLY B O 1
ATOM 5187 N N . PRO B 1 210 ? 18.828 -30.125 -21.375 1 84.81 210 PRO B N 1
ATOM 5188 C CA . PRO B 1 210 ? 19.922 -29.172 -21.484 1 84.81 210 PRO B CA 1
ATOM 5189 C C . PRO B 1 210 ? 20.25 -28.5 -20.141 1 84.81 210 PRO B C 1
ATOM 5191 O O . PRO B 1 210 ? 19.344 -28.125 -19.391 1 84.81 210 PRO B O 1
ATOM 5194 N N . ARG B 1 211 ? 21.438 -28.703 -19.719 1 87.31 211 ARG B N 1
ATOM 5195 C CA . ARG B 1 211 ? 21.984 -28 -18.547 1 87.31 211 ARG B CA 1
ATOM 5196 C C . ARG B 1 211 ? 23.25 -27.234 -18.906 1 87.31 211 ARG B C 1
ATOM 5198 O O . ARG B 1 211 ? 24.109 -27.766 -19.609 1 87.31 211 ARG B O 1
ATOM 5205 N N . HIS B 1 212 ? 23.25 -26.031 -18.516 1 86.62 212 HIS B N 1
ATOM 5206 C CA . HIS B 1 212 ? 24.453 -25.219 -18.766 1 86.62 212 HIS B CA 1
ATOM 5207 C C . HIS B 1 212 ? 25.547 -25.547 -17.766 1 86.62 212 HIS B C 1
ATOM 5209 O O . HIS B 1 212 ? 25.25 -25.938 -16.625 1 86.62 212 HIS B O 1
ATOM 5215 N N . ARG B 1 213 ? 26.703 -25.406 -18.047 1 84.44 213 ARG B N 1
ATOM 5216 C CA . ARG B 1 213 ? 27.859 -25.719 -17.219 1 84.44 213 ARG B CA 1
ATOM 5217 C C . ARG B 1 213 ? 27.906 -24.844 -15.977 1 84.44 213 ARG B C 1
ATOM 5219 O O . ARG B 1 213 ? 28.344 -25.281 -14.922 1 84.44 213 ARG B O 1
ATOM 5226 N N . CYS B 1 214 ? 27.328 -23.625 -16.125 1 85.94 214 CYS B N 1
ATOM 5227 C CA . CYS B 1 214 ? 27.406 -22.672 -15.031 1 85.94 214 CYS B CA 1
ATOM 5228 C C . CYS B 1 214 ? 26.281 -22.891 -14.023 1 85.94 214 CYS B C 1
ATOM 5230 O O . CYS B 1 214 ? 26.281 -22.312 -12.945 1 85.94 214 CYS B O 1
ATOM 5232 N N . CYS B 1 215 ? 25.297 -23.719 -14.398 1 88 215 CYS B N 1
ATOM 5233 C CA . CYS B 1 215 ? 24.172 -23.984 -13.508 1 88 215 CYS B CA 1
ATOM 5234 C C . CYS B 1 215 ? 24.547 -25.047 -12.469 1 88 215 CYS B C 1
ATOM 5236 O O . CYS B 1 215 ? 25.109 -26.078 -12.812 1 88 215 CYS B O 1
ATOM 5238 N N . LYS B 1 216 ? 24.297 -24.875 -11.219 1 85.06 216 LYS B N 1
ATOM 5239 C CA . LYS B 1 216 ? 24.734 -25.719 -10.125 1 85.06 216 LYS B CA 1
ATOM 5240 C C . LYS B 1 216 ? 23.672 -26.734 -9.742 1 85.06 216 LYS B C 1
ATOM 5242 O O . LYS B 1 216 ? 23.734 -27.344 -8.672 1 85.06 216 LYS B O 1
ATOM 5247 N N . HIS B 1 217 ? 22.641 -26.859 -10.523 1 85.31 217 HIS B N 1
ATOM 5248 C CA . HIS B 1 217 ? 21.656 -27.906 -10.312 1 85.31 217 HIS B CA 1
ATOM 5249 C C . HIS B 1 217 ? 22.031 -29.172 -11.062 1 85.31 217 HIS B C 1
ATOM 5251 O O . HIS B 1 217 ? 21.5 -29.453 -12.141 1 85.31 217 HIS B O 1
ATOM 5257 N N . TYR B 1 218 ? 22.875 -29.938 -10.453 1 79.56 218 TYR B N 1
ATOM 5258 C CA . TYR B 1 218 ? 23.562 -31.047 -11.102 1 79.56 218 TYR B CA 1
ATOM 5259 C C . TYR B 1 218 ? 22.609 -32.219 -11.32 1 79.56 218 TYR B C 1
ATOM 5261 O O . TYR B 1 218 ? 22.797 -33.031 -12.234 1 79.56 218 TYR B O 1
ATOM 5269 N N . ASN B 1 219 ? 21.547 -32.281 -10.578 1 80.88 219 ASN B N 1
ATOM 5270 C CA . ASN B 1 219 ? 20.656 -33.438 -10.648 1 80.88 219 ASN B CA 1
ATOM 5271 C C . ASN B 1 219 ? 19.453 -33.188 -11.539 1 80.88 219 ASN B C 1
ATOM 5273 O O . ASN B 1 219 ? 18.594 -34.062 -11.703 1 80.88 219 ASN B O 1
ATOM 5277 N N . ASP B 1 220 ? 19.391 -31.969 -12.125 1 87.44 220 ASP B N 1
ATOM 5278 C CA . ASP B 1 220 ? 18.219 -31.609 -12.93 1 87.44 220 ASP B CA 1
ATOM 5279 C C . ASP B 1 220 ? 18.641 -30.781 -14.148 1 87.44 220 ASP B C 1
ATOM 5281 O O . ASP B 1 220 ? 19.672 -30.125 -14.133 1 87.44 220 ASP B O 1
ATOM 5285 N N . ASN B 1 221 ? 17.859 -31.062 -15.188 1 89.5 221 ASN B N 1
ATOM 5286 C CA . ASN B 1 221 ? 18.016 -30.125 -16.297 1 89.5 221 ASN B CA 1
ATOM 5287 C C . ASN B 1 221 ? 17.375 -28.766 -15.977 1 89.5 221 ASN B C 1
ATOM 5289 O O . ASN B 1 221 ? 16.656 -28.641 -14.984 1 89.5 221 ASN B O 1
ATOM 5293 N N . CYS B 1 222 ? 17.672 -27.703 -16.719 1 90.62 222 CYS B N 1
ATOM 5294 C CA . CYS B 1 222 ? 17.203 -26.344 -16.453 1 90.62 222 CYS B CA 1
ATOM 5295 C C . CYS B 1 222 ? 15.68 -26.297 -16.469 1 90.62 222 CYS B C 1
ATOM 5297 O O . CYS B 1 222 ? 15.07 -25.594 -15.648 1 90.62 222 CYS B O 1
ATOM 5299 N N . ILE B 1 223 ? 15.008 -27.016 -17.359 1 91 223 ILE B N 1
ATOM 5300 C CA . ILE B 1 223 ? 13.555 -27 -17.469 1 91 223 ILE B CA 1
ATOM 5301 C C . ILE B 1 223 ? 12.93 -27.703 -16.266 1 91 223 ILE B C 1
ATOM 5303 O O . ILE B 1 223 ? 11.992 -27.188 -15.648 1 91 223 ILE B O 1
ATOM 5307 N N . SER B 1 224 ? 13.469 -28.922 -16.016 1 90.81 224 SER B N 1
ATOM 5308 C CA . SER B 1 224 ? 12.953 -29.656 -14.867 1 90.81 224 SER B CA 1
ATOM 5309 C C . SER B 1 224 ? 13.211 -28.906 -13.562 1 90.81 224 SER B C 1
ATOM 5311 O O . SER B 1 224 ? 12.398 -28.969 -12.633 1 90.81 224 SER B O 1
ATOM 5313 N N . TYR B 1 225 ? 14.32 -28.219 -13.516 1 91.31 225 TYR B N 1
ATOM 5314 C CA . TYR B 1 225 ? 14.672 -27.406 -12.359 1 91.31 225 TYR B CA 1
ATOM 5315 C C . TYR B 1 225 ? 13.633 -26.312 -12.117 1 91.31 225 TYR B C 1
ATOM 5317 O O . TYR B 1 225 ? 13.219 -26.078 -10.977 1 91.31 225 TYR B O 1
ATOM 5325 N N . CYS B 1 226 ? 13.133 -25.688 -13.141 1 92.31 226 CYS B N 1
ATOM 5326 C CA . CYS B 1 226 ? 12.141 -24.625 -13.055 1 92.31 226 CYS B CA 1
ATOM 5327 C C . CYS B 1 226 ? 10.773 -25.188 -12.695 1 92.31 226 CYS B C 1
ATOM 5329 O O . CYS B 1 226 ? 10.07 -24.625 -11.852 1 92.31 226 CYS B O 1
ATOM 5331 N N . VAL B 1 227 ? 10.43 -26.312 -13.305 1 93.19 227 VAL B N 1
ATOM 5332 C CA . VAL B 1 227 ? 9.117 -26.891 -13.086 1 93.19 227 VAL B CA 1
ATOM 5333 C C . VAL B 1 227 ? 9.031 -27.469 -11.672 1 93.19 227 VAL B C 1
ATOM 5335 O O . VAL B 1 227 ? 8.008 -27.312 -10.992 1 93.19 227 VAL B O 1
ATOM 5338 N N . LYS B 1 228 ? 10.078 -28.141 -11.273 1 91.56 228 LYS B N 1
ATOM 5339 C CA . LYS B 1 228 ? 10.109 -28.672 -9.914 1 91.56 228 LYS B CA 1
ATOM 5340 C C . LYS B 1 228 ? 10 -27.547 -8.883 1 91.56 228 LYS B C 1
ATOM 5342 O O . LYS B 1 228 ? 9.328 -27.703 -7.863 1 91.56 228 LYS B O 1
ATOM 5347 N N . GLY B 1 229 ? 10.68 -26.406 -9.156 1 93.12 229 GLY B N 1
ATOM 5348 C CA . GLY B 1 229 ? 10.562 -25.25 -8.281 1 93.12 229 GLY B CA 1
ATOM 5349 C C . GLY B 1 229 ? 9.148 -24.688 -8.219 1 93.12 229 GLY B C 1
ATOM 5350 O O . GLY B 1 229 ? 8.672 -24.328 -7.141 1 93.12 229 GLY B O 1
ATOM 5351 N N . PHE B 1 230 ? 8.523 -24.688 -9.305 1 95.75 230 PHE B N 1
ATOM 5352 C CA . PHE B 1 230 ? 7.148 -24.203 -9.367 1 95.75 230 PHE B CA 1
ATOM 5353 C C . PHE B 1 230 ? 6.223 -25.094 -8.555 1 95.75 230 PHE B C 1
ATOM 5355 O O . PHE B 1 230 ? 5.426 -24.609 -7.746 1 95.75 230 PHE B O 1
ATOM 5362 N N . VAL B 1 231 ? 6.316 -26.375 -8.781 1 94.25 231 VAL B N 1
ATOM 5363 C CA . VAL B 1 231 ? 5.41 -27.328 -8.141 1 94.25 231 VAL B CA 1
ATOM 5364 C C . VAL B 1 231 ? 5.633 -27.312 -6.629 1 94.25 231 VAL B C 1
ATOM 5366 O O . VAL B 1 231 ? 4.672 -27.328 -5.855 1 94.25 231 VAL B O 1
ATOM 5369 N N . ARG B 1 232 ? 6.816 -27.328 -6.262 1 93.75 232 ARG B N 1
ATOM 5370 C CA . ARG B 1 232 ? 7.133 -27.344 -4.84 1 93.75 232 ARG B CA 1
ATOM 5371 C C . ARG B 1 232 ? 6.555 -26.125 -4.141 1 93.75 232 ARG B C 1
ATOM 5373 O O . ARG B 1 232 ? 5.832 -26.25 -3.146 1 93.75 232 ARG B O 1
ATOM 5380 N N . MET B 1 233 ? 6.836 -24.953 -4.656 1 93.62 233 MET B N 1
ATOM 5381 C CA . MET B 1 233 ? 6.41 -23.734 -3.984 1 93.62 233 MET B CA 1
ATOM 5382 C C . MET B 1 233 ? 4.918 -23.484 -4.195 1 93.62 233 MET B C 1
ATOM 5384 O O . MET B 1 233 ? 4.258 -22.875 -3.35 1 93.62 233 MET B O 1
ATOM 5388 N N . PHE B 1 234 ? 4.371 -23.953 -5.309 1 94.19 234 PHE B N 1
ATOM 5389 C CA . PHE B 1 234 ? 2.924 -23.906 -5.492 1 94.19 234 PHE B CA 1
ATOM 5390 C C . PHE B 1 234 ? 2.219 -24.719 -4.402 1 94.19 234 PHE B C 1
ATOM 5392 O O . PHE B 1 234 ? 1.224 -24.266 -3.836 1 94.19 234 PHE B O 1
ATOM 5399 N N . SER B 1 235 ? 2.779 -25.875 -4.129 1 92.44 235 SER B N 1
ATOM 5400 C CA . SER B 1 235 ? 2.191 -26.734 -3.102 1 92.44 235 SER B CA 1
ATOM 5401 C C . SER B 1 235 ? 2.312 -26.109 -1.719 1 92.44 235 SER B C 1
ATOM 5403 O O . SER B 1 235 ? 1.362 -26.141 -0.933 1 92.44 235 SER B O 1
ATOM 5405 N N . VAL B 1 236 ? 3.408 -25.562 -1.456 1 88.38 236 VAL B N 1
ATOM 5406 C CA . VAL B 1 236 ? 3.611 -24.906 -0.167 1 88.38 236 VAL B CA 1
ATOM 5407 C C . VAL B 1 236 ? 2.637 -23.734 -0.016 1 88.38 236 VAL B C 1
ATOM 5409 O O . VAL B 1 236 ? 1.999 -23.594 1.028 1 88.38 236 VAL B O 1
ATOM 5412 N N . GLY B 1 237 ? 2.564 -22.891 -1.019 1 88.12 237 GLY B N 1
ATOM 5413 C CA . GLY B 1 237 ? 1.623 -21.781 -0.973 1 88.12 237 GLY B CA 1
ATOM 5414 C C . GLY B 1 237 ? 0.184 -22.234 -0.796 1 88.12 237 GLY B C 1
ATOM 5415 O O . GLY B 1 237 ? -0.571 -21.625 -0.036 1 88.12 237 GLY B O 1
ATOM 5416 N N . TYR B 1 238 ? -0.137 -23.281 -1.448 1 87.69 238 TYR B N 1
ATOM 5417 C CA . TYR B 1 238 ? -1.487 -23.828 -1.353 1 87.69 238 TYR B CA 1
ATOM 5418 C C . TYR B 1 238 ? -1.775 -24.328 0.057 1 87.69 238 TYR B C 1
ATOM 5420 O O . TYR B 1 238 ? -2.85 -24.062 0.607 1 87.69 238 TYR B O 1
ATOM 5428 N N . VAL B 1 239 ? -0.835 -25 0.641 1 83.81 239 VAL B N 1
ATOM 5429 C CA . VAL B 1 239 ? -0.999 -25.562 1.979 1 83.81 239 VAL B CA 1
ATOM 5430 C C . VAL B 1 239 ? -1.089 -24.438 3.004 1 83.81 239 VAL B C 1
ATOM 5432 O O . VAL B 1 239 ? -1.897 -24.5 3.932 1 83.81 239 VAL B O 1
ATOM 5435 N N . ILE B 1 240 ? -0.289 -23.422 2.812 1 81 240 ILE B N 1
ATOM 5436 C CA . ILE B 1 240 ? -0.307 -22.281 3.727 1 81 240 ILE B CA 1
ATOM 5437 C C . ILE B 1 240 ? -1.688 -21.625 3.709 1 81 240 ILE B C 1
ATOM 5439 O O . ILE B 1 240 ? -2.246 -21.312 4.762 1 81 240 ILE B O 1
ATOM 5443 N N . GLN B 1 241 ? -2.203 -21.422 2.592 1 80.62 241 GLN B N 1
ATOM 5444 C CA . GLN B 1 241 ? -3.514 -20.797 2.484 1 80.62 241 GLN B CA 1
ATOM 5445 C C . GLN B 1 241 ? -4.602 -21.672 3.082 1 80.62 241 GLN B C 1
ATOM 5447 O O . GLN B 1 241 ? -5.551 -21.188 3.689 1 80.62 241 GLN B O 1
ATOM 5452 N N . CYS B 1 242 ? -4.445 -22.938 2.91 1 76.5 242 CYS B N 1
ATOM 5453 C CA . CYS B 1 242 ? -5.406 -23.875 3.48 1 76.5 242 CYS B CA 1
ATOM 5454 C C . CYS B 1 242 ? -5.348 -23.859 5.004 1 76.5 242 CYS B C 1
ATOM 5456 O O . CYS B 1 242 ? -6.387 -23.906 5.668 1 76.5 242 CYS B O 1
ATOM 5458 N N . LEU B 1 243 ? -4.199 -23.766 5.504 1 73.62 243 LEU B N 1
ATOM 5459 C CA . LEU B 1 243 ? -4.016 -23.75 6.949 1 73.62 243 LEU B CA 1
ATOM 5460 C C . LEU B 1 243 ? -4.562 -22.469 7.555 1 73.62 243 LEU B C 1
ATOM 5462 O O . LEU B 1 243 ? -5.086 -22.469 8.672 1 73.62 243 LEU B O 1
ATOM 5466 N N . LEU B 1 244 ? -4.434 -21.438 6.836 1 71.88 244 LEU B N 1
ATOM 5467 C CA . LEU B 1 244 ? -4.914 -20.156 7.34 1 71.88 244 LEU B CA 1
ATOM 5468 C C . LEU B 1 244 ? -6.438 -20.125 7.371 1 71.88 244 LEU B C 1
ATOM 5470 O O . LEU B 1 244 ? -7.027 -19.359 8.148 1 71.88 244 LEU B O 1
ATOM 5474 N N . LYS B 1 245 ? -7.039 -20.891 6.605 1 71.56 245 LYS B N 1
ATOM 5475 C CA . LYS B 1 245 ? -8.5 -20.922 6.543 1 71.56 245 LYS B CA 1
ATOM 5476 C C . LYS B 1 245 ? -9.078 -21.984 7.473 1 71.56 245 LYS B C 1
ATOM 5478 O O . LYS B 1 245 ? -10.289 -22.016 7.707 1 71.56 245 LYS B O 1
ATOM 5483 N N . VAL B 1 246 ? -8.234 -22.828 8.039 1 68.31 246 VAL B N 1
ATOM 5484 C CA . VAL B 1 246 ? -8.656 -23.969 8.859 1 68.31 246 VAL B CA 1
ATOM 5485 C C . VAL B 1 246 ? -9.383 -23.469 10.102 1 68.31 246 VAL B C 1
ATOM 5487 O O . VAL B 1 246 ? -10.445 -23.969 10.461 1 68.31 246 VAL B O 1
ATOM 5490 N N . PRO B 1 247 ? -8.805 -22.438 10.742 1 63.19 247 PRO B N 1
ATOM 5491 C CA . PRO B 1 247 ? -9.539 -22.031 11.938 1 63.19 247 PRO B CA 1
ATOM 5492 C C . PRO B 1 247 ? -10.961 -21.578 11.633 1 63.19 247 PRO B C 1
ATOM 5494 O O . PRO B 1 247 ? -11.891 -21.891 12.383 1 63.19 247 PRO B O 1
ATOM 5497 N N . SER B 1 248 ? -11.086 -20.875 10.594 1 61.25 248 SER B N 1
ATOM 5498 C CA . SER B 1 248 ? -12.43 -20.453 10.211 1 61.25 248 SER B CA 1
ATOM 5499 C C . SER B 1 248 ? -13.281 -21.641 9.766 1 61.25 248 SER B C 1
ATOM 5501 O O . SER B 1 248 ? -14.484 -21.688 10.031 1 61.25 248 SER B O 1
ATOM 5503 N N . ALA B 1 249 ? -12.609 -22.594 9.219 1 61.44 249 ALA B N 1
ATOM 5504 C CA . ALA B 1 249 ? -13.297 -23.797 8.734 1 61.44 249 ALA B CA 1
ATOM 5505 C C . ALA B 1 249 ? -13.719 -24.688 9.898 1 61.44 249 ALA B C 1
ATOM 5507 O O . ALA B 1 249 ? -14.758 -25.344 9.844 1 61.44 249 ALA B O 1
ATOM 5508 N N . PHE B 1 250 ? -12.836 -24.688 10.859 1 61.81 250 PHE B N 1
ATOM 5509 C CA . PHE B 1 250 ? -13.156 -25.516 12.016 1 61.81 250 PHE B CA 1
ATOM 5510 C C . PHE B 1 250 ? -14.461 -25.047 12.664 1 61.81 250 PHE B C 1
ATOM 5512 O O . PHE B 1 250 ? -15.273 -25.875 13.094 1 61.81 250 PHE B O 1
ATOM 5519 N N . ARG B 1 251 ? -14.531 -23.797 12.695 1 59.59 251 ARG B N 1
ATOM 5520 C CA . ARG B 1 251 ? -15.781 -23.281 13.242 1 59.59 251 ARG B CA 1
ATOM 5521 C C . ARG B 1 251 ? -16.969 -23.688 12.375 1 59.59 251 ARG B C 1
ATOM 5523 O O . ARG B 1 251 ? -18.031 -24.016 12.891 1 59.59 251 ARG B O 1
ATOM 5530 N N . GLN B 1 252 ? -16.688 -23.688 11.164 1 59.5 252 GLN B N 1
ATOM 5531 C CA . GLN B 1 252 ? -17.766 -23.984 10.227 1 59.5 252 GLN B CA 1
ATOM 5532 C C . GLN B 1 252 ? -17.969 -25.5 10.117 1 59.5 252 GLN B C 1
ATOM 5534 O O . GLN B 1 252 ? -19.062 -25.953 9.773 1 59.5 252 GLN B O 1
ATOM 5539 N N . MET B 1 253 ? -16.906 -26.281 10.305 1 60.72 253 MET B N 1
ATOM 5540 C CA . MET B 1 253 ? -16.984 -27.75 10.203 1 60.72 253 MET B CA 1
ATOM 5541 C C . MET B 1 253 ? -18.094 -28.297 11.094 1 60.72 253 MET B C 1
ATOM 5543 O O . MET B 1 253 ? -18.766 -29.266 10.734 1 60.72 253 MET B O 1
ATOM 5547 N N . PHE B 1 254 ? -18.141 -27.641 12.219 1 61.81 254 PHE B N 1
ATOM 5548 C CA . PHE B 1 254 ? -19.156 -28.141 13.141 1 61.81 254 PHE B CA 1
ATOM 5549 C C . PHE B 1 254 ? -20.531 -27.625 12.75 1 61.81 254 PHE B C 1
ATOM 5551 O O . PHE B 1 254 ? -21.547 -28.297 12.992 1 61.81 254 PHE B O 1
ATOM 5558 N N . SER B 1 255 ? -20.531 -26.562 12.125 1 61.75 255 SER B N 1
ATOM 5559 C CA . SER B 1 255 ? -21.859 -26.016 11.828 1 61.75 255 SER B CA 1
ATOM 5560 C C . SER B 1 255 ? -22.312 -26.438 10.43 1 61.75 255 SER B C 1
ATOM 5562 O O . SER B 1 255 ? -23.484 -26.766 10.227 1 61.75 255 SER B O 1
ATOM 5564 N N . LYS B 1 256 ? -21.453 -26.359 9.43 1 65.25 256 LYS B N 1
ATOM 5565 C CA . LYS B 1 256 ? -21.844 -26.734 8.07 1 65.25 256 LYS B CA 1
ATOM 5566 C C . LYS B 1 256 ? -20.75 -27.562 7.402 1 65.25 256 LYS B C 1
ATOM 5568 O O . LYS B 1 256 ? -19.969 -27.031 6.602 1 65.25 256 LYS B O 1
ATOM 5573 N N . PRO B 1 257 ? -20.734 -28.859 7.707 1 63.34 257 PRO B N 1
ATOM 5574 C CA . PRO B 1 257 ? -19.672 -29.719 7.16 1 63.34 257 PRO B CA 1
ATOM 5575 C C . PRO B 1 257 ? -19.703 -29.781 5.633 1 63.34 257 PRO B C 1
ATOM 5577 O O . PRO B 1 257 ? -18.672 -30.078 5.012 1 63.34 257 PRO B O 1
ATOM 5580 N N . SER B 1 258 ? -20.859 -29.5 5.027 1 62.53 258 SER B N 1
ATOM 5581 C CA . SER B 1 258 ? -20.953 -29.594 3.572 1 62.53 258 SER B CA 1
ATOM 5582 C C . SER B 1 258 ? -20.109 -28.531 2.889 1 62.53 258 SER B C 1
ATOM 5584 O O . SER B 1 258 ? -19.812 -28.641 1.697 1 62.53 258 SER B O 1
ATOM 5586 N N . ARG B 1 259 ? -19.672 -27.578 3.672 1 61.53 259 ARG B N 1
ATOM 5587 C CA . ARG B 1 259 ? -18.922 -26.484 3.068 1 61.53 259 ARG B CA 1
ATOM 5588 C C . ARG B 1 259 ? -17.406 -26.719 3.193 1 61.53 259 ARG B C 1
ATOM 5590 O O . ARG B 1 259 ? -16.609 -25.953 2.646 1 61.53 259 ARG B O 1
ATOM 5597 N N . LEU B 1 260 ? -17.047 -27.812 3.74 1 64.81 260 LEU B N 1
ATOM 5598 C CA . LEU B 1 260 ? -15.633 -28.094 4.008 1 64.81 260 LEU B CA 1
ATOM 5599 C C . LEU B 1 260 ? -14.852 -28.234 2.709 1 64.81 260 LEU B C 1
ATOM 5601 O O . LEU B 1 260 ? -13.75 -27.688 2.578 1 64.81 260 LEU B O 1
ATOM 5605 N N . PRO B 1 261 ? -15.438 -29.062 1.769 1 64.31 261 PRO B N 1
ATOM 5606 C CA . PRO B 1 261 ? -14.664 -29.156 0.527 1 64.31 261 PRO B CA 1
ATOM 5607 C C . PRO B 1 261 ? -14.547 -27.812 -0.187 1 64.31 261 PRO B C 1
ATOM 5609 O O . PRO B 1 261 ? -13.586 -27.578 -0.924 1 64.31 261 PRO B O 1
ATOM 5612 N N . SER B 1 262 ? -15.43 -26.984 0.112 1 62.62 262 SER B N 1
ATOM 5613 C CA . SER B 1 262 ? -15.422 -25.672 -0.537 1 62.62 262 SER B CA 1
ATOM 5614 C C . SER B 1 262 ? -14.273 -24.812 -0.029 1 62.62 262 SER B C 1
ATOM 5616 O O . SER B 1 262 ? -13.805 -23.906 -0.729 1 62.62 262 SER B O 1
ATOM 5618 N N . LEU B 1 263 ? -13.805 -25.172 1.102 1 65.06 263 LEU B N 1
ATOM 5619 C CA . LEU B 1 263 ? -12.695 -24.422 1.675 1 65.06 263 LEU B CA 1
ATOM 5620 C C . LEU B 1 263 ? -11.398 -24.703 0.922 1 65.06 263 LEU B C 1
ATOM 5622 O O . LEU B 1 263 ? -10.555 -23.812 0.784 1 65.06 263 LEU B O 1
ATOM 5626 N N . PHE B 1 264 ? -11.359 -25.891 0.393 1 66.19 264 PHE B N 1
ATOM 5627 C CA . PHE B 1 264 ? -10.141 -26.281 -0.304 1 66.19 264 PHE B CA 1
ATOM 5628 C C . PHE B 1 264 ? -10.172 -25.812 -1.755 1 66.19 264 PHE B C 1
ATOM 5630 O O . PHE B 1 264 ? -9.125 -25.656 -2.387 1 66.19 264 PHE B O 1
ATOM 5637 N N . TYR B 1 265 ? -11.336 -25.594 -2.213 1 62.22 265 TYR B N 1
ATOM 5638 C CA . TYR B 1 265 ? -11.453 -25.266 -3.627 1 62.22 265 TYR B CA 1
ATOM 5639 C C . TYR B 1 265 ? -11.656 -23.766 -3.822 1 62.22 265 TYR B C 1
ATOM 5641 O O . TYR B 1 265 ? -11.938 -23.312 -4.934 1 62.22 265 TYR B O 1
ATOM 5649 N N . ASN B 1 266 ? -11.367 -23.141 -2.814 1 63.69 266 ASN B N 1
ATOM 5650 C CA . ASN B 1 266 ? -11.523 -21.703 -2.986 1 63.69 266 ASN B CA 1
ATOM 5651 C C . ASN B 1 266 ? -10.383 -21.109 -3.805 1 63.69 266 ASN B C 1
ATOM 5653 O O . ASN B 1 266 ? -9.219 -21.469 -3.611 1 63.69 266 ASN B O 1
ATOM 5657 N N . LYS B 1 267 ? -10.727 -20.469 -4.891 1 64.69 267 LYS B N 1
ATOM 5658 C CA . LYS B 1 267 ? -9.773 -19.859 -5.812 1 64.69 267 LYS B CA 1
ATOM 5659 C C . LYS B 1 267 ? -8.75 -19.016 -5.066 1 64.69 267 LYS B C 1
ATOM 5661 O O . LYS B 1 267 ? -7.594 -18.906 -5.484 1 64.69 267 LYS B O 1
ATOM 5666 N N . GLU B 1 268 ? -9.172 -18.547 -3.914 1 68.81 268 GLU B N 1
ATOM 5667 C CA . GLU B 1 268 ? -8.219 -17.734 -3.166 1 68.81 268 GLU B CA 1
ATOM 5668 C C . GLU B 1 268 ? -7.031 -18.562 -2.699 1 68.81 268 GLU B C 1
ATOM 5670 O O . GLU B 1 268 ? -5.918 -18.062 -2.58 1 68.81 268 GLU B O 1
ATOM 5675 N N . ASN B 1 269 ? -7.348 -19.875 -2.514 1 74.06 269 ASN B N 1
ATOM 5676 C CA . ASN B 1 269 ? -6.281 -20.766 -2.061 1 74.06 269 ASN B CA 1
ATOM 5677 C C . ASN B 1 269 ? -5.25 -21 -3.16 1 74.06 269 ASN B C 1
ATOM 5679 O O . ASN B 1 269 ? -4.086 -21.281 -2.875 1 74.06 269 ASN B O 1
ATOM 5683 N N . PHE B 1 270 ? -5.738 -20.75 -4.367 1 82 270 PHE B N 1
ATOM 5684 C CA . PHE B 1 270 ? -4.852 -21.031 -5.488 1 82 270 PHE B CA 1
ATOM 5685 C C . PHE B 1 270 ? -4.004 -19.812 -5.828 1 82 270 PHE B C 1
ATOM 5687 O O . PHE B 1 270 ? -2.936 -19.938 -6.434 1 82 270 PHE B O 1
ATOM 5694 N N . GLN B 1 271 ? -4.426 -18.703 -5.438 1 85.38 271 GLN B N 1
ATOM 5695 C CA . GLN B 1 271 ? -3.736 -17.484 -5.832 1 85.38 271 GLN B CA 1
ATOM 5696 C C . GLN B 1 271 ? -2.367 -17.375 -5.164 1 85.38 271 GLN B C 1
ATOM 5698 O O . GLN B 1 271 ? -1.379 -17.031 -5.812 1 85.38 271 GLN B O 1
ATOM 5703 N N . LEU B 1 272 ? -2.309 -17.766 -3.932 1 88.38 272 LEU B N 1
ATOM 5704 C CA . LEU B 1 272 ? -1.026 -17.703 -3.24 1 88.38 272 LEU B CA 1
ATOM 5705 C C . LEU B 1 272 ? -0.064 -18.75 -3.797 1 88.38 272 LEU B C 1
ATOM 5707 O O . LEU B 1 272 ? 1.138 -18.5 -3.908 1 88.38 272 LEU B O 1
ATOM 5711 N N . GLY B 1 273 ? -0.634 -19.922 -4.074 1 92.06 273 GLY B N 1
ATOM 5712 C CA . GLY B 1 273 ? 0.187 -20.969 -4.676 1 92.06 2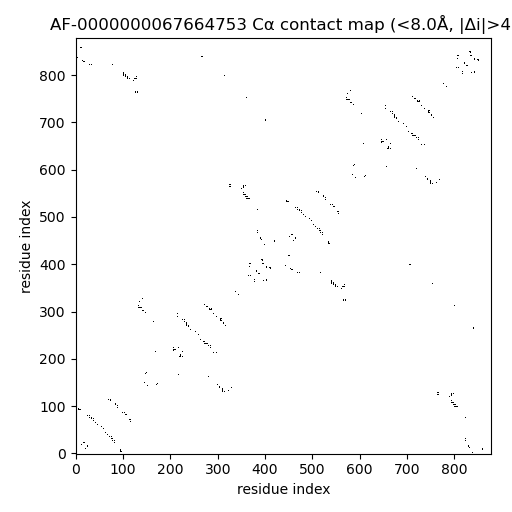73 GLY B CA 1
ATOM 5713 C C . GLY B 1 273 ? 0.757 -20.562 -6.023 1 92.06 273 GLY B C 1
ATOM 5714 O O . GLY B 1 273 ? 1.949 -20.75 -6.277 1 92.06 273 GLY B O 1
ATOM 5715 N N . VAL B 1 274 ? -0.106 -19.984 -6.832 1 92.5 274 VAL B N 1
ATOM 5716 C CA . VAL B 1 274 ? 0.347 -19.562 -8.148 1 92.5 274 VAL B CA 1
ATOM 5717 C C . VAL B 1 274 ? 1.372 -18.438 -8.008 1 92.5 274 VAL B C 1
ATOM 5719 O O . VAL B 1 274 ? 2.336 -18.359 -8.773 1 92.5 274 VAL B O 1
ATOM 5722 N N . PHE B 1 275 ? 1.191 -17.594 -7.078 1 94.12 275 PHE B N 1
ATOM 5723 C CA . PHE B 1 275 ? 2.113 -16.5 -6.832 1 94.12 275 PHE B CA 1
ATOM 5724 C C . PHE B 1 275 ? 3.492 -17.016 -6.449 1 94.12 275 PHE B C 1
ATOM 5726 O O . PHE B 1 275 ? 4.492 -16.688 -7.09 1 94.12 275 PHE B O 1
ATOM 5733 N N . LEU B 1 276 ? 3.555 -17.859 -5.402 1 94.5 276 LEU B N 1
ATOM 5734 C CA . LEU B 1 276 ? 4.828 -18.375 -4.914 1 94.5 276 LEU B CA 1
ATOM 5735 C C . LEU B 1 276 ? 5.488 -19.266 -5.953 1 94.5 276 LEU B C 1
ATOM 5737 O O . LEU B 1 276 ? 6.699 -19.188 -6.176 1 94.5 276 LEU B O 1
ATOM 5741 N N . GLY B 1 277 ? 4.707 -20.109 -6.535 1 96.56 277 GLY B N 1
ATOM 5742 C CA . GLY B 1 277 ? 5.234 -20.984 -7.574 1 96.56 277 GLY B CA 1
ATOM 5743 C C . GLY B 1 277 ? 5.797 -20.219 -8.758 1 96.56 277 GLY B C 1
ATOM 5744 O O . GLY B 1 277 ? 6.891 -20.531 -9.234 1 96.56 277 GLY B O 1
ATOM 5745 N N . SER B 1 278 ? 5.055 -19.234 -9.227 1 96.5 278 SER B N 1
ATOM 5746 C CA . SER B 1 278 ? 5.52 -18.453 -10.367 1 96.5 278 SER B CA 1
ATOM 5747 C C . SER B 1 278 ? 6.746 -17.625 -10 1 96.5 278 SER B C 1
ATOM 5749 O O . SER B 1 278 ? 7.648 -17.438 -10.82 1 96.5 278 SER B O 1
ATOM 5751 N N . PHE B 1 279 ? 6.762 -17.125 -8.844 1 97.38 279 PHE B N 1
ATOM 5752 C CA . PHE B 1 279 ? 7.906 -16.344 -8.398 1 97.38 279 PHE B CA 1
ATOM 5753 C C . PHE B 1 279 ? 9.195 -17.141 -8.508 1 97.38 279 PHE B C 1
ATOM 5755 O O . PHE B 1 279 ? 10.164 -16.688 -9.109 1 97.38 279 PHE B O 1
ATOM 5762 N N . VAL B 1 280 ? 9.188 -18.359 -7.98 1 96.94 280 VAL B N 1
ATOM 5763 C CA . VAL B 1 280 ? 10.375 -19.203 -7.938 1 96.94 280 VAL B CA 1
ATOM 5764 C C . VAL B 1 280 ? 10.727 -19.672 -9.344 1 96.94 280 VAL B C 1
ATOM 5766 O O . VAL B 1 280 ? 11.898 -19.672 -9.734 1 96.94 280 VAL B O 1
ATOM 5769 N N . SER B 1 281 ? 9.734 -20.047 -10.062 1 96.81 281 SER B N 1
ATOM 5770 C CA . SER B 1 281 ? 9.961 -20.562 -11.406 1 96.81 281 SER B CA 1
ATOM 5771 C C . SER B 1 281 ? 10.555 -19.469 -12.305 1 96.81 281 SER B C 1
ATOM 5773 O O . SER B 1 281 ? 11.484 -19.734 -13.07 1 96.81 281 SER B O 1
ATOM 5775 N N . ILE B 1 282 ? 10.016 -18.297 -12.227 1 96.81 282 ILE B N 1
ATOM 5776 C CA . ILE B 1 282 ? 10.516 -17.188 -13.047 1 96.81 282 ILE B CA 1
ATOM 5777 C C . ILE B 1 282 ? 11.938 -16.828 -12.617 1 96.81 282 ILE B C 1
ATOM 5779 O O . ILE B 1 282 ? 12.805 -16.578 -13.461 1 96.81 282 ILE B O 1
ATOM 5783 N N . TYR B 1 283 ? 12.172 -16.781 -11.359 1 96.88 283 TYR B N 1
ATOM 5784 C CA . TYR B 1 283 ? 13.508 -16.469 -10.867 1 96.88 283 TYR B CA 1
ATOM 5785 C C . TYR B 1 283 ? 14.523 -17.484 -11.375 1 96.88 283 TYR B C 1
ATOM 5787 O O . TYR B 1 283 ? 15.547 -17.125 -11.953 1 96.88 283 TYR B O 1
ATOM 5795 N N . LYS B 1 284 ? 14.266 -18.781 -11.164 1 95.69 284 LYS B N 1
ATOM 5796 C CA . LYS B 1 284 ? 15.172 -19.844 -11.578 1 95.69 284 LYS B CA 1
ATOM 5797 C C . LYS B 1 284 ? 15.32 -19.891 -13.094 1 95.69 284 LYS B C 1
ATOM 5799 O O . LYS B 1 284 ? 16.422 -20.062 -13.609 1 95.69 284 LYS B O 1
ATOM 5804 N N . GLY B 1 285 ? 14.219 -19.766 -13.758 1 95.25 285 GLY B N 1
ATOM 5805 C CA . GLY B 1 285 ? 14.25 -19.781 -15.219 1 95.25 285 GLY B CA 1
ATOM 5806 C C . GLY B 1 285 ? 15.062 -18.641 -15.805 1 95.25 285 GLY B C 1
ATOM 5807 O O . GLY B 1 285 ? 15.852 -18.844 -16.734 1 95.25 285 GLY B O 1
ATOM 5808 N N . THR B 1 286 ? 14.852 -17.453 -15.305 1 95.81 286 THR B N 1
ATOM 5809 C CA . THR B 1 286 ? 15.586 -16.297 -15.789 1 95.81 286 THR B CA 1
ATOM 5810 C C . THR B 1 286 ? 17.062 -16.406 -15.445 1 95.81 286 THR B C 1
ATOM 5812 O O . THR B 1 286 ? 17.922 -16.047 -16.25 1 95.81 286 THR B O 1
ATOM 5815 N N . SER B 1 287 ? 17.375 -16.859 -14.242 1 94.56 287 SER B N 1
ATOM 5816 C CA . SER B 1 287 ? 18.766 -17.047 -13.844 1 94.56 287 SER B CA 1
ATOM 5817 C C . SER B 1 287 ? 19.484 -18.031 -14.773 1 94.56 287 SER B C 1
ATOM 5819 O O . SER B 1 287 ? 20.609 -17.766 -15.211 1 94.56 287 SER B O 1
ATOM 5821 N N . CYS B 1 288 ? 18.828 -19.141 -15.07 1 93.75 288 CYS B N 1
ATOM 5822 C CA . CYS B 1 288 ? 19.406 -20.125 -15.977 1 93.75 288 CYS B CA 1
ATOM 5823 C C . CYS B 1 288 ? 19.578 -19.547 -17.375 1 93.75 288 CYS B C 1
ATOM 5825 O O . CYS B 1 288 ? 20.609 -19.766 -18.016 1 93.75 288 CYS B O 1
ATOM 5827 N N . LEU B 1 289 ? 18.609 -18.859 -17.844 1 94.44 289 LEU B N 1
ATOM 5828 C CA . LEU B 1 289 ? 18.672 -18.25 -19.172 1 94.44 289 LEU B CA 1
ATOM 5829 C C . LEU B 1 289 ? 19.828 -17.281 -19.266 1 94.44 289 LEU B C 1
ATOM 5831 O O . LEU B 1 289 ? 20.547 -17.25 -20.281 1 94.44 289 LEU B O 1
ATOM 5835 N N . LEU B 1 290 ? 19.984 -16.438 -18.234 1 94.25 290 LEU B N 1
ATOM 5836 C CA . LEU B 1 290 ? 21.062 -15.461 -18.234 1 94.25 290 LEU B CA 1
ATOM 5837 C C . LEU B 1 290 ? 22.422 -16.156 -18.188 1 94.25 290 LEU B C 1
ATOM 5839 O O . LEU B 1 290 ? 23.391 -15.688 -18.797 1 94.25 290 LEU B O 1
ATOM 5843 N N . ARG B 1 291 ? 22.5 -17.25 -17.453 1 93.31 291 ARG B N 1
ATOM 5844 C CA . ARG B 1 291 ? 23.734 -18.031 -17.438 1 93.31 291 ARG B CA 1
ATOM 5845 C C . ARG B 1 291 ? 24.031 -18.609 -18.812 1 93.31 291 ARG B C 1
ATOM 5847 O O . ARG B 1 291 ? 25.203 -18.656 -19.234 1 93.31 291 ARG B O 1
ATOM 5854 N N . TRP B 1 292 ? 22.984 -19.031 -19.469 1 93 292 TRP B N 1
ATOM 5855 C CA . TRP B 1 292 ? 23.141 -19.531 -20.828 1 93 292 TRP B CA 1
ATOM 5856 C C . TRP B 1 292 ? 23.594 -18.438 -21.766 1 93 292 TRP B C 1
ATOM 5858 O O . TRP B 1 292 ? 24.438 -18.656 -22.641 1 93 292 TRP B O 1
ATOM 5868 N N . MET B 1 293 ? 23.125 -17.266 -21.609 1 93.69 293 MET B N 1
ATOM 5869 C CA . MET B 1 293 ? 23.375 -16.156 -22.531 1 93.69 293 MET B CA 1
ATOM 5870 C C . MET B 1 293 ? 24.75 -15.539 -22.266 1 93.69 293 MET B C 1
ATOM 5872 O O . MET B 1 293 ? 25.453 -15.164 -23.203 1 93.69 293 MET B O 1
ATOM 5876 N N . ARG B 1 294 ? 25.156 -15.43 -21.016 1 93.38 294 ARG B N 1
ATOM 5877 C CA . ARG B 1 294 ? 26.391 -14.719 -20.672 1 93.38 294 ARG B CA 1
ATOM 5878 C C . ARG B 1 294 ? 27.5 -15.695 -20.297 1 93.38 294 ARG B C 1
ATOM 5880 O O . ARG B 1 294 ? 28.656 -15.297 -20.156 1 93.38 294 ARG B O 1
ATOM 5887 N N . ASN B 1 295 ? 27.188 -16.984 -20.016 1 92.44 295 ASN B N 1
ATOM 5888 C CA . ASN B 1 295 ? 28.141 -18.031 -19.656 1 92.44 295 ASN B CA 1
ATOM 5889 C C . ASN B 1 295 ? 28.906 -17.688 -18.391 1 92.44 295 ASN B C 1
ATOM 5891 O O . ASN B 1 295 ? 30.125 -17.906 -18.312 1 92.44 295 ASN B O 1
ATOM 5895 N N . ILE B 1 296 ? 28.25 -16.859 -17.547 1 90.31 296 ILE B N 1
ATOM 5896 C CA . ILE B 1 296 ? 28.812 -16.516 -16.25 1 90.31 296 ILE B CA 1
ATOM 5897 C C . ILE B 1 296 ? 27.734 -16.547 -15.172 1 90.31 296 ILE B C 1
ATOM 5899 O O . ILE B 1 296 ? 26.547 -16.406 -15.484 1 90.31 296 ILE B O 1
ATOM 5903 N N . ASP B 1 297 ? 28.094 -16.891 -14.031 1 87.5 297 ASP B N 1
ATOM 5904 C CA . ASP B 1 297 ? 27.203 -16.797 -12.875 1 87.5 297 ASP B CA 1
ATOM 5905 C C . ASP B 1 297 ? 27.562 -15.594 -12 1 87.5 297 ASP B C 1
ATOM 5907 O O . ASP B 1 297 ? 28.516 -15.656 -11.219 1 87.5 297 ASP B O 1
ATOM 5911 N N . ASP B 1 298 ? 26.922 -14.5 -12.25 1 87.12 298 ASP B N 1
ATOM 5912 C CA . ASP B 1 298 ? 27.203 -13.25 -11.562 1 87.12 298 ASP B CA 1
ATOM 5913 C C . ASP B 1 298 ? 26.047 -12.867 -10.633 1 87.12 298 ASP B C 1
ATOM 5915 O O . ASP B 1 298 ? 24.906 -13.289 -10.844 1 87.12 298 ASP B O 1
ATOM 5919 N N . GLU B 1 299 ? 26.312 -12.141 -9.648 1 87.88 299 GLU B N 1
ATOM 5920 C CA . GLU B 1 299 ? 25.312 -11.648 -8.711 1 87.88 299 GLU B CA 1
ATOM 5921 C C . GLU B 1 299 ? 24.344 -10.68 -9.391 1 87.88 299 GLU B C 1
ATOM 5923 O O . GLU B 1 299 ? 23.203 -10.531 -8.961 1 87.88 299 GLU B O 1
ATOM 5928 N N . LEU B 1 300 ? 24.797 -10.117 -10.453 1 89 300 LEU B N 1
ATOM 5929 C CA . LEU B 1 300 ? 23.969 -9.164 -11.18 1 89 300 LEU B CA 1
ATOM 5930 C C . LEU B 1 300 ? 22.781 -9.867 -11.836 1 89 300 LEU B C 1
ATOM 5932 O O . LEU B 1 300 ? 21.75 -9.234 -12.109 1 89 300 LEU B O 1
ATOM 5936 N N . HIS B 1 301 ? 22.891 -11.148 -12.102 1 92.12 301 HIS B N 1
ATOM 5937 C CA . HIS B 1 301 ? 21.766 -11.914 -12.648 1 92.12 301 HIS B CA 1
ATOM 5938 C C . HIS B 1 301 ? 20.594 -11.953 -11.68 1 92.12 301 HIS B C 1
ATOM 5940 O O . HIS B 1 301 ? 19.438 -12.016 -12.102 1 92.12 301 HIS B O 1
ATOM 5946 N N . ALA B 1 302 ? 20.938 -11.883 -10.391 1 93.62 302 ALA B N 1
ATOM 5947 C CA . ALA B 1 302 ? 19.891 -11.93 -9.375 1 93.62 302 ALA B CA 1
ATOM 5948 C C . ALA B 1 302 ? 19.047 -10.664 -9.406 1 93.62 302 ALA B C 1
ATOM 5950 O O . ALA B 1 302 ? 17.859 -10.695 -9.094 1 93.62 302 ALA B O 1
ATOM 5951 N N . LEU B 1 303 ? 19.656 -9.57 -9.82 1 93.94 303 LEU B N 1
ATOM 5952 C CA . LEU B 1 303 ? 18.922 -8.312 -9.922 1 93.94 303 LEU B CA 1
ATOM 5953 C C . LEU B 1 303 ? 17.844 -8.398 -11.008 1 93.94 303 LEU B C 1
ATOM 5955 O O . LEU B 1 303 ? 16.688 -8.039 -10.781 1 93.94 303 LEU B O 1
ATOM 5959 N N . ILE B 1 304 ? 18.234 -8.945 -12.117 1 93.81 304 ILE B N 1
ATOM 5960 C CA . ILE B 1 304 ? 17.328 -9.039 -13.258 1 93.81 304 ILE B CA 1
ATOM 5961 C C . ILE B 1 304 ? 16.297 -10.141 -13.008 1 93.81 304 ILE B C 1
ATOM 5963 O O . ILE B 1 304 ? 15.102 -9.938 -13.211 1 93.81 304 ILE B O 1
ATOM 5967 N N . ALA B 1 305 ? 16.766 -11.266 -12.547 1 96.5 305 ALA B N 1
ATOM 5968 C CA . ALA B 1 305 ? 15.875 -12.391 -12.266 1 96.5 305 ALA B CA 1
ATOM 5969 C C . ALA B 1 305 ? 14.883 -12.039 -11.164 1 96.5 305 ALA B C 1
ATOM 5971 O O . ALA B 1 305 ? 13.703 -12.391 -11.25 1 96.5 305 ALA B O 1
ATOM 5972 N N . GLY B 1 306 ? 15.383 -11.414 -10.133 1 96.38 306 GLY B N 1
ATOM 5973 C CA . GLY B 1 306 ? 14.5 -10.984 -9.055 1 96.38 306 GLY B CA 1
ATOM 5974 C C . GLY B 1 306 ? 13.461 -9.977 -9.508 1 96.38 306 GLY B C 1
ATOM 5975 O O . GLY B 1 306 ? 12.305 -10.023 -9.07 1 96.38 306 GLY B O 1
ATOM 5976 N N . PHE B 1 307 ? 13.844 -9.055 -10.367 1 95.56 307 PHE B N 1
ATOM 5977 C CA . PHE B 1 307 ? 12.922 -8.055 -10.898 1 95.56 307 PHE B CA 1
ATOM 5978 C C . PHE B 1 307 ? 11.812 -8.719 -11.703 1 95.56 307 PHE B C 1
ATOM 5980 O O . PHE B 1 307 ? 10.633 -8.414 -11.516 1 95.56 307 PHE B O 1
ATOM 5987 N N . LEU B 1 308 ? 12.164 -9.617 -12.547 1 95.56 308 LEU B N 1
ATOM 5988 C CA . LEU B 1 308 ? 11.188 -10.305 -13.383 1 95.56 308 LEU B CA 1
ATOM 5989 C C . LEU B 1 308 ? 10.312 -11.242 -12.547 1 95.56 308 LEU B C 1
ATOM 5991 O O . LEU B 1 308 ? 9.117 -11.383 -12.812 1 95.56 308 LEU B O 1
ATOM 5995 N N . ALA B 1 309 ? 10.898 -11.875 -11.555 1 97.31 309 ALA B N 1
ATOM 5996 C CA . ALA B 1 309 ? 10.117 -12.734 -10.664 1 97.31 309 ALA B CA 1
ATOM 5997 C C . ALA B 1 309 ? 9.047 -11.93 -9.922 1 97.31 309 ALA B C 1
ATOM 5999 O O . ALA B 1 309 ? 7.996 -12.469 -9.57 1 97.31 309 ALA B O 1
ATOM 6000 N N . GLY B 1 310 ? 9.297 -10.641 -9.656 1 96.12 310 GLY B N 1
ATOM 6001 C CA . GLY B 1 310 ? 8.352 -9.781 -8.969 1 96.12 310 GLY B CA 1
ATOM 6002 C C . GLY B 1 310 ? 7.047 -9.609 -9.719 1 96.12 310 GLY B C 1
ATOM 6003 O O . GLY B 1 310 ? 6.012 -9.305 -9.117 1 96.12 310 GLY B O 1
ATOM 6004 N N . VAL B 1 311 ? 7.016 -9.875 -11.023 1 93.12 311 VAL B N 1
ATOM 6005 C CA . VAL B 1 311 ? 5.812 -9.75 -11.844 1 93.12 311 VAL B CA 1
ATOM 6006 C C . VAL B 1 311 ? 4.77 -10.773 -11.383 1 93.12 311 VAL B C 1
ATOM 6008 O O . VAL B 1 311 ? 3.578 -10.609 -11.656 1 93.12 311 VAL B O 1
ATOM 6011 N N . SER B 1 312 ? 5.234 -11.75 -10.609 1 94.44 312 SER B N 1
ATOM 6012 C CA . SER B 1 312 ? 4.316 -12.766 -10.102 1 94.44 312 SER B CA 1
ATOM 6013 C C . SER B 1 312 ? 3.289 -12.156 -9.156 1 94.44 312 SER B C 1
ATOM 6015 O O . SER B 1 312 ? 2.252 -12.766 -8.883 1 94.44 312 SER B O 1
ATOM 6017 N N . MET B 1 313 ? 3.559 -10.906 -8.664 1 92.81 313 MET B N 1
ATOM 6018 C CA . MET B 1 313 ? 2.645 -10.234 -7.742 1 92.81 313 MET B CA 1
ATOM 6019 C C . MET B 1 313 ? 1.327 -9.898 -8.43 1 92.81 313 MET B C 1
ATOM 6021 O O . MET B 1 313 ? 0.326 -9.625 -7.766 1 92.81 313 MET B O 1
ATOM 6025 N N . PHE B 1 314 ? 1.278 -9.969 -9.773 1 87.56 314 PHE B N 1
ATOM 6026 C CA . PHE B 1 314 ? 0.038 -9.734 -10.5 1 87.56 314 PHE B CA 1
ATOM 6027 C C . PHE B 1 314 ? -1.005 -10.789 -10.148 1 87.56 314 PHE B C 1
ATOM 6029 O O . PHE B 1 314 ? -2.207 -10.539 -10.242 1 87.56 314 PHE B O 1
ATOM 6036 N N . PHE B 1 315 ? -0.549 -11.945 -9.633 1 85.38 315 PHE B N 1
ATOM 6037 C CA . PHE B 1 315 ? -1.465 -13.055 -9.375 1 85.38 315 PHE B CA 1
ATOM 6038 C C . PHE B 1 315 ? -2.076 -12.93 -7.98 1 85.38 315 PHE B C 1
ATOM 6040 O O . PHE B 1 315 ? -3.158 -13.461 -7.727 1 85.38 315 PHE B O 1
ATOM 6047 N N . TYR B 1 316 ? -1.511 -12.312 -7.082 1 82.19 316 TYR B N 1
ATOM 6048 C CA . TYR B 1 316 ? -1.988 -12.25 -5.703 1 82.19 316 TYR B CA 1
ATOM 6049 C C . TYR B 1 316 ? -2.316 -10.82 -5.305 1 82.19 316 TYR B C 1
ATOM 6051 O O . TYR B 1 316 ? -3.273 -10.578 -4.566 1 82.19 316 TYR B O 1
ATOM 6059 N N . LYS B 1 317 ? -1.688 -9.812 -5.801 1 83.31 317 LYS B N 1
ATOM 6060 C CA . LYS B 1 317 ? -1.859 -8.367 -5.645 1 83.31 317 LYS B CA 1
ATOM 6061 C C . LYS B 1 317 ? -2.092 -7.996 -4.184 1 83.31 317 LYS B C 1
ATOM 6063 O O . LYS B 1 317 ? -3.111 -7.395 -3.844 1 83.31 317 LYS B O 1
ATOM 6068 N N . SER B 1 318 ? -1.155 -8.297 -3.32 1 86.69 318 SER B N 1
ATOM 6069 C CA . SER B 1 318 ? -1.238 -7.965 -1.902 1 86.69 318 SER B CA 1
ATOM 6070 C C . SER B 1 318 ? -0.39 -6.746 -1.566 1 86.69 318 SER B C 1
ATOM 6072 O O . SER B 1 318 ? 0.84 -6.801 -1.629 1 86.69 318 SER B O 1
ATOM 6074 N N . THR B 1 319 ? -1.096 -5.703 -1.166 1 86.5 319 THR B N 1
ATOM 6075 C CA . THR B 1 319 ? -0.393 -4.484 -0.782 1 86.5 319 THR B CA 1
ATOM 6076 C C . THR B 1 319 ? 0.371 -4.691 0.523 1 86.5 319 THR B C 1
ATOM 6078 O O . THR B 1 319 ? 1.477 -4.172 0.689 1 86.5 319 THR B O 1
ATOM 6081 N N . THR B 1 320 ? -0.141 -5.457 1.431 1 84.81 320 THR B N 1
ATOM 6082 C CA . THR B 1 320 ? 0.463 -5.695 2.736 1 84.81 320 THR B CA 1
ATOM 6083 C C . THR B 1 320 ? 1.8 -6.414 2.592 1 84.81 320 THR B C 1
ATOM 6085 O O . THR B 1 320 ? 2.797 -6.012 3.193 1 84.81 320 THR B O 1
ATOM 6088 N N . ILE B 1 321 ? 1.787 -7.422 1.783 1 88.12 321 ILE B N 1
ATOM 6089 C CA . ILE B 1 321 ? 3.01 -8.195 1.596 1 88.12 321 ILE B CA 1
ATOM 6090 C C . ILE B 1 321 ? 4.078 -7.328 0.936 1 88.12 321 ILE B C 1
ATOM 6092 O O . ILE B 1 321 ? 5.23 -7.316 1.368 1 88.12 321 ILE B O 1
ATOM 6096 N N . SER B 1 322 ? 3.637 -6.637 -0.08 1 92.06 322 SER B N 1
ATOM 6097 C CA . SER B 1 322 ? 4.59 -5.805 -0.808 1 92.06 322 SER B CA 1
ATOM 6098 C C . SER B 1 322 ? 5.172 -4.715 0.088 1 92.06 322 SER B C 1
ATOM 6100 O O . SER B 1 322 ? 6.383 -4.508 0.111 1 92.06 322 SER B O 1
ATOM 6102 N N . MET B 1 323 ? 4.316 -4.066 0.86 1 91.25 323 MET B N 1
ATOM 6103 C CA . MET B 1 323 ? 4.773 -2.99 1.736 1 91.25 323 MET B CA 1
ATOM 6104 C C . MET B 1 323 ? 5.633 -3.539 2.869 1 91.25 323 MET B C 1
ATOM 6106 O O . MET B 1 323 ? 6.629 -2.924 3.254 1 91.25 323 MET B O 1
ATOM 6110 N N . TYR B 1 324 ? 5.316 -4.609 3.402 1 90.62 324 TYR B N 1
ATOM 6111 C CA . TYR B 1 324 ? 6.086 -5.215 4.484 1 90.62 324 TYR B CA 1
ATOM 6112 C C . TYR B 1 324 ? 7.473 -5.633 4.004 1 90.62 324 TYR B C 1
ATOM 6114 O O . TYR B 1 324 ? 8.477 -5.352 4.664 1 90.62 324 TYR B O 1
ATOM 6122 N N . LEU B 1 325 ? 7.523 -6.309 2.895 1 93.12 325 LEU B N 1
ATOM 6123 C CA . LEU B 1 325 ? 8.805 -6.766 2.369 1 93.12 325 LEU B CA 1
ATOM 6124 C C . LEU B 1 325 ? 9.695 -5.586 2.008 1 93.12 325 LEU B C 1
ATOM 6126 O O . LEU B 1 325 ? 10.914 -5.645 2.195 1 93.12 325 LEU B O 1
ATOM 6130 N N . PHE B 1 326 ? 9.117 -4.605 1.449 1 95.12 326 PHE B N 1
ATOM 6131 C CA . PHE B 1 326 ? 9.898 -3.406 1.157 1 95.12 326 PHE B CA 1
ATOM 6132 C C . PHE B 1 326 ? 10.477 -2.812 2.434 1 95.12 326 PHE B C 1
ATOM 6134 O O . PHE B 1 326 ? 11.641 -2.42 2.467 1 95.12 326 PHE B O 1
ATOM 6141 N N . SER B 1 327 ? 9.633 -2.68 3.469 1 92.19 327 SER B N 1
ATOM 6142 C CA . SER B 1 327 ? 10.094 -2.135 4.742 1 92.19 327 SER B CA 1
ATOM 6143 C C . SER B 1 327 ? 11.18 -3.012 5.355 1 92.19 327 SER B C 1
ATOM 6145 O O . SER B 1 327 ? 12.125 -2.504 5.969 1 92.19 327 SER B O 1
ATOM 6147 N N . LYS B 1 328 ? 11.07 -4.27 5.203 1 91.88 328 LYS B N 1
ATOM 6148 C CA . LYS B 1 328 ? 12.102 -5.184 5.684 1 91.88 328 LYS B CA 1
ATOM 6149 C C . LYS B 1 328 ? 13.398 -4.996 4.91 1 91.88 328 LYS B C 1
ATOM 6151 O O . LYS B 1 328 ? 14.492 -5.148 5.469 1 91.88 328 LYS B O 1
ATOM 6156 N N . LEU B 1 329 ? 13.25 -4.781 3.645 1 93.19 329 LEU B N 1
ATOM 6157 C CA . LEU B 1 329 ? 14.422 -4.5 2.82 1 93.19 329 LEU B CA 1
ATOM 6158 C C . LEU B 1 329 ? 15.133 -3.242 3.303 1 93.19 329 LEU B C 1
ATOM 6160 O O . LEU B 1 329 ? 16.359 -3.23 3.432 1 93.19 329 LEU B O 1
ATOM 6164 N N . VAL B 1 330 ? 14.344 -2.215 3.602 1 91.25 330 VAL B N 1
ATOM 6165 C CA . VAL B 1 330 ? 14.914 -0.955 4.074 1 91.25 330 VAL B CA 1
ATOM 6166 C C . VAL B 1 330 ? 15.625 -1.176 5.406 1 91.25 330 VAL B C 1
ATOM 6168 O O . VAL B 1 330 ? 16.719 -0.647 5.629 1 91.25 330 VAL B O 1
ATOM 6171 N N . GLU B 1 331 ? 14.992 -1.897 6.207 1 88.44 331 GLU B N 1
ATOM 6172 C CA . GLU B 1 331 ? 15.617 -2.238 7.484 1 88.44 331 GLU B CA 1
ATOM 6173 C C . GLU B 1 331 ? 16.938 -2.977 7.277 1 88.44 331 GLU B C 1
ATOM 6175 O O . GLU B 1 331 ? 17.922 -2.684 7.941 1 88.44 331 GLU B O 1
ATOM 6180 N N . THR B 1 332 ? 16.938 -3.924 6.375 1 88.62 332 THR B N 1
ATOM 6181 C CA . THR B 1 332 ? 18.141 -4.695 6.078 1 88.62 332 THR B CA 1
ATOM 6182 C C . THR B 1 332 ? 19.25 -3.791 5.551 1 88.62 332 THR B C 1
ATOM 6184 O O . THR B 1 332 ? 20.406 -3.896 5.98 1 88.62 332 THR B O 1
ATOM 6187 N N . ILE B 1 333 ? 18.891 -2.949 4.668 1 89.5 333 ILE B N 1
ATOM 6188 C CA . ILE B 1 333 ? 19.859 -2.018 4.102 1 89.5 333 ILE B CA 1
ATOM 6189 C C . ILE B 1 333 ? 20.391 -1.089 5.195 1 89.5 333 ILE B C 1
ATOM 6191 O O . ILE B 1 333 ? 21.578 -0.752 5.223 1 89.5 333 ILE B O 1
ATOM 6195 N N . TYR B 1 334 ? 19.547 -0.652 6.117 1 88.5 334 TYR B N 1
ATOM 6196 C CA . TYR B 1 334 ? 19.922 0.218 7.227 1 88.5 334 TYR B CA 1
ATOM 6197 C C . TYR B 1 334 ? 20.953 -0.457 8.125 1 88.5 334 TYR B C 1
ATOM 6199 O O . TYR B 1 334 ? 21.969 0.147 8.469 1 88.5 334 TYR B O 1
ATOM 6207 N N . PHE B 1 335 ? 20.75 -1.669 8.461 1 87.12 335 PHE B N 1
ATOM 6208 C CA . PHE B 1 335 ? 21.688 -2.385 9.336 1 87.12 335 PHE B CA 1
ATOM 6209 C C . PHE B 1 335 ? 22.984 -2.668 8.609 1 87.12 335 PHE B C 1
ATOM 6211 O O . PHE B 1 335 ? 24.062 -2.646 9.227 1 87.12 335 PHE B O 1
ATOM 6218 N N . LYS B 1 336 ? 22.938 -2.955 7.359 1 87.94 336 LYS B N 1
ATOM 6219 C CA . LYS B 1 336 ? 24.156 -3.109 6.578 1 87.94 336 LYS B CA 1
ATOM 6220 C C . LYS B 1 336 ? 24.938 -1.804 6.531 1 87.94 336 LYS B C 1
ATOM 6222 O O . LYS B 1 336 ? 26.172 -1.815 6.559 1 87.94 336 LYS B O 1
ATOM 6227 N N . GLY B 1 337 ? 24.266 -0.752 6.445 1 89.75 337 GLY B N 1
ATOM 6228 C CA . GLY B 1 337 ? 24.906 0.551 6.48 1 89.75 337 GLY B CA 1
ATOM 6229 C C . GLY B 1 337 ? 25.578 0.856 7.812 1 89.75 337 GLY B C 1
ATOM 6230 O O . GLY B 1 337 ? 26.625 1.491 7.855 1 89.75 337 GLY B O 1
ATOM 6231 N N . ILE B 1 338 ? 24.938 0.446 8.836 1 88.81 338 ILE B N 1
ATOM 6232 C CA . ILE B 1 338 ? 25.516 0.63 10.164 1 88.81 338 ILE B CA 1
ATOM 6233 C C . ILE B 1 338 ? 26.781 -0.211 10.305 1 88.81 338 ILE B C 1
ATOM 6235 O O . ILE B 1 338 ? 27.781 0.257 10.836 1 88.81 338 ILE B O 1
ATOM 6239 N N . GLU B 1 339 ? 26.688 -1.448 9.859 1 87.81 339 GLU B N 1
ATOM 6240 C CA . GLU B 1 339 ? 27.844 -2.336 9.914 1 87.81 339 GLU B CA 1
ATOM 6241 C C . GLU B 1 339 ? 29.016 -1.786 9.086 1 87.81 339 GLU B C 1
ATOM 6243 O O . GLU B 1 339 ? 30.172 -1.942 9.461 1 87.81 339 GLU B O 1
ATOM 6248 N N . ALA B 1 340 ? 28.688 -1.106 8.031 1 89.94 340 ALA B N 1
ATOM 6249 C CA . ALA B 1 340 ? 29.703 -0.515 7.168 1 89.94 340 ALA B CA 1
ATOM 6250 C C . ALA B 1 340 ? 30.188 0.824 7.719 1 89.94 340 ALA B C 1
ATOM 6252 O O . ALA B 1 340 ? 31.125 1.424 7.188 1 89.94 340 ALA B O 1
ATOM 6253 N N . GLY B 1 341 ? 29.516 1.37 8.789 1 89.25 341 GLY B N 1
ATOM 6254 C CA . GLY B 1 341 ? 29.922 2.611 9.438 1 89.25 341 GLY B CA 1
ATOM 6255 C C . GLY B 1 341 ? 29.406 3.846 8.727 1 89.25 341 GLY B C 1
ATOM 6256 O O . GLY B 1 341 ? 29.922 4.945 8.914 1 89.25 341 GLY B O 1
ATOM 6257 N N . ARG B 1 342 ? 28.5 3.703 7.902 1 88.12 342 ARG B N 1
ATOM 6258 C CA . ARG B 1 342 ? 28 4.812 7.098 1 88.12 342 ARG B CA 1
ATOM 6259 C C . ARG B 1 342 ? 26.766 5.445 7.738 1 88.12 342 ARG B C 1
ATOM 6261 O O . ARG B 1 342 ? 26.469 6.617 7.5 1 88.12 342 ARG B O 1
ATOM 6268 N N . LEU B 1 343 ? 25.953 4.68 8.516 1 87.25 343 LEU B N 1
ATOM 6269 C CA . LEU B 1 343 ? 24.719 5.168 9.117 1 87.25 343 LEU B CA 1
ATOM 6270 C C . LEU B 1 343 ? 24.781 5.07 10.641 1 87.25 343 LEU B C 1
ATOM 6272 O O . LEU B 1 343 ? 25.422 4.164 11.18 1 87.25 343 LEU B O 1
ATOM 6276 N N . PRO B 1 344 ? 24.188 6.02 11.234 1 86.94 344 PRO B N 1
ATOM 6277 C CA . PRO B 1 344 ? 24.188 6.008 12.703 1 86.94 344 PRO B CA 1
ATOM 6278 C C . PRO B 1 344 ? 23.188 5.016 13.289 1 86.94 344 PRO B C 1
ATOM 6280 O O . PRO B 1 344 ? 22.156 4.738 12.68 1 86.94 344 PRO B O 1
ATOM 6283 N N . TYR B 1 345 ? 23.562 4.406 14.359 1 88.06 345 TYR B N 1
ATOM 6284 C CA . TYR B 1 345 ? 22.656 3.547 15.109 1 88.06 345 TYR B CA 1
ATOM 6285 C C . TYR B 1 345 ? 21.859 4.352 16.125 1 88.06 345 TYR B C 1
ATOM 6287 O O . TYR B 1 345 ? 22.422 5.059 16.953 1 88.06 345 TYR B O 1
ATOM 6295 N N . ILE B 1 346 ? 20.578 4.398 16.062 1 84.81 346 ILE B N 1
ATOM 6296 C CA . ILE B 1 346 ? 19.703 5.078 17 1 84.81 346 ILE B CA 1
ATOM 6297 C C . ILE B 1 346 ? 19.047 4.059 17.938 1 84.81 346 ILE B C 1
ATOM 6299 O O . ILE B 1 346 ? 18.125 3.34 17.516 1 84.81 346 ILE B O 1
ATOM 6303 N N . PRO B 1 347 ? 19.453 4.137 19.109 1 86.06 347 PRO B N 1
ATOM 6304 C CA . PRO B 1 347 ? 18.875 3.172 20.047 1 86.06 347 PRO B CA 1
ATOM 6305 C C . PRO B 1 347 ? 17.406 3.436 20.328 1 86.06 347 PRO B C 1
ATOM 6307 O O . PRO B 1 347 ? 16.969 4.594 20.344 1 86.06 347 PRO B O 1
ATOM 6310 N N . HIS B 1 348 ? 16.516 2.504 20.469 1 87.38 348 HIS B N 1
ATOM 6311 C CA . HIS B 1 348 ? 15.109 2.533 20.891 1 87.38 348 HIS B CA 1
ATOM 6312 C C . HIS B 1 348 ? 14.234 3.166 19.812 1 87.38 348 HIS B C 1
ATOM 6314 O O . HIS B 1 348 ? 13.102 3.582 20.094 1 87.38 348 HIS B O 1
ATOM 6320 N N . ALA B 1 349 ? 14.828 3.396 18.656 1 86.88 349 ALA B N 1
ATOM 6321 C CA . ALA B 1 349 ? 14.023 3.961 17.578 1 86.88 349 ALA B CA 1
ATOM 6322 C C . ALA B 1 349 ? 12.852 3.051 17.234 1 86.88 349 ALA B C 1
ATOM 6324 O O . ALA B 1 349 ? 11.742 3.527 16.984 1 86.88 349 ALA B O 1
ATOM 6325 N N . ASP B 1 350 ? 13.078 1.777 17.266 1 89.56 350 ASP B N 1
ATOM 6326 C CA . ASP B 1 350 ? 12.031 0.819 16.922 1 89.56 350 ASP B CA 1
ATOM 6327 C C . ASP B 1 350 ? 10.875 0.876 17.922 1 89.56 350 ASP B C 1
ATOM 6329 O O . ASP B 1 350 ? 9.711 0.917 17.531 1 89.56 350 ASP B O 1
ATOM 6333 N N . THR B 1 351 ? 11.227 1.024 19.219 1 93.19 351 THR B N 1
ATOM 6334 C CA . THR B 1 351 ? 10.195 1.03 20.25 1 93.19 351 THR B CA 1
ATOM 6335 C C . THR B 1 351 ? 9.359 2.307 20.172 1 93.19 351 THR B C 1
ATOM 6337 O O . THR B 1 351 ? 8.141 2.262 20.297 1 93.19 351 THR B O 1
ATOM 6340 N N . ILE B 1 352 ? 10.008 3.34 19.875 1 92.38 352 ILE B N 1
ATOM 6341 C CA . ILE B 1 352 ? 9.32 4.625 19.828 1 92.38 352 ILE B CA 1
ATOM 6342 C C . ILE B 1 352 ? 8.422 4.676 18.594 1 92.38 352 ILE B C 1
ATOM 6344 O O . ILE B 1 352 ? 7.254 5.074 18.672 1 92.38 352 ILE B O 1
ATOM 6348 N N . ILE B 1 353 ? 8.93 4.238 17.516 1 90.75 353 ILE B N 1
ATOM 6349 C CA . ILE B 1 353 ? 8.18 4.25 16.281 1 90.75 353 ILE B CA 1
ATOM 6350 C C . ILE B 1 353 ? 6.973 3.316 16.391 1 90.75 353 ILE B C 1
ATOM 6352 O O . ILE B 1 353 ? 5.879 3.65 15.938 1 90.75 353 ILE B O 1
ATOM 6356 N N . TYR B 1 354 ? 7.184 2.23 16.984 1 94.56 354 TYR B N 1
ATOM 6357 C CA . TYR B 1 354 ? 6.078 1.305 17.188 1 94.56 354 TYR B CA 1
ATOM 6358 C C . TYR B 1 354 ? 4.973 1.952 18.016 1 94.56 354 TYR B C 1
ATOM 6360 O O . TYR B 1 354 ? 3.795 1.887 17.641 1 94.56 354 TYR B O 1
ATOM 6368 N N . ALA B 1 355 ? 5.383 2.543 19.094 1 95.38 355 ALA B N 1
ATOM 6369 C CA . ALA B 1 355 ? 4.418 3.123 20.031 1 95.38 355 ALA B CA 1
ATOM 6370 C C . ALA B 1 355 ? 3.619 4.238 19.359 1 95.38 355 ALA B C 1
ATOM 6372 O O . ALA B 1 355 ? 2.391 4.277 19.469 1 95.38 355 ALA B O 1
ATOM 6373 N N . ILE B 1 356 ? 4.285 5.039 18.641 1 92.44 356 ILE B N 1
ATOM 6374 C CA . ILE B 1 356 ? 3.623 6.172 18 1 92.44 356 ILE B CA 1
ATOM 6375 C C . ILE B 1 356 ? 2.709 5.668 16.875 1 92.44 356 ILE B C 1
ATOM 6377 O O . ILE B 1 356 ? 1.558 6.098 16.766 1 92.44 356 ILE B O 1
ATOM 6381 N N . SER B 1 357 ? 3.176 4.773 16.109 1 92.31 357 SER B N 1
ATOM 6382 C CA . SER B 1 357 ? 2.398 4.25 14.984 1 92.31 357 SER B CA 1
ATOM 6383 C C . SER B 1 357 ? 1.156 3.514 15.469 1 92.31 357 SER B C 1
ATOM 6385 O O . SER B 1 357 ? 0.066 3.695 14.922 1 92.31 357 SER B O 1
ATOM 6387 N N . THR B 1 358 ? 1.347 2.742 16.438 1 93.94 358 THR B N 1
ATOM 6388 C CA . THR B 1 358 ? 0.217 1.999 17 1 93.94 358 THR B CA 1
ATOM 6389 C C . THR B 1 358 ? -0.786 2.945 17.641 1 93.94 358 THR B C 1
ATOM 6391 O O . THR B 1 358 ? -1.997 2.738 17.547 1 93.94 358 THR B O 1
ATOM 6394 N N . ALA B 1 359 ? -0.267 3.934 18.297 1 94.94 359 ALA B N 1
ATOM 6395 C CA . ALA B 1 359 ? -1.142 4.918 18.938 1 94.94 359 ALA B CA 1
ATOM 6396 C C . ALA B 1 359 ? -1.996 5.637 17.891 1 94.94 359 ALA B C 1
ATOM 6398 O O . ALA B 1 359 ? -3.182 5.891 18.125 1 94.94 359 ALA B O 1
ATOM 6399 N N . ILE B 1 360 ? -1.387 5.914 16.844 1 90.5 360 ILE B N 1
ATOM 6400 C CA . ILE B 1 360 ? -2.115 6.578 15.766 1 90.5 360 ILE B CA 1
ATOM 6401 C C . ILE B 1 360 ? -3.197 5.645 15.219 1 90.5 360 ILE B C 1
ATOM 6403 O O . ILE B 1 360 ? -4.32 6.078 14.953 1 90.5 360 ILE B O 1
ATOM 6407 N N . CYS B 1 361 ? -2.914 4.445 15.055 1 90.25 361 CYS B N 1
ATOM 6408 C CA . CYS B 1 361 ? -3.883 3.463 14.578 1 90.25 361 CYS B CA 1
ATOM 6409 C C . CYS B 1 361 ? -5.043 3.32 15.555 1 90.25 361 CYS B C 1
ATOM 6411 O O . CYS B 1 361 ? -6.203 3.24 15.148 1 90.25 361 CYS B O 1
ATOM 6413 N N . PHE B 1 362 ? -4.695 3.283 16.828 1 93.56 362 PHE B N 1
ATOM 6414 C CA . PHE B 1 362 ? -5.742 3.189 17.844 1 93.56 362 PHE B CA 1
ATOM 6415 C C . PHE B 1 362 ? -6.613 4.438 17.828 1 93.56 362 PHE B C 1
ATOM 6417 O O . PHE B 1 362 ? -7.828 4.355 18.031 1 93.56 362 PHE B O 1
ATOM 6424 N N . HIS B 1 363 ? -6.004 5.527 17.703 1 91.62 363 HIS B N 1
ATOM 6425 C CA . HIS B 1 363 ? -6.766 6.77 17.609 1 91.62 363 HIS B CA 1
ATOM 6426 C C . HIS B 1 363 ? -7.75 6.727 16.453 1 91.62 363 HIS B C 1
ATOM 6428 O O . HIS B 1 363 ? -8.906 7.137 16.594 1 91.62 363 HIS B O 1
ATOM 6434 N N . ALA B 1 364 ? -7.297 6.23 15.398 1 89.5 364 ALA B N 1
ATOM 6435 C CA . ALA B 1 364 ? -8.172 6.074 14.234 1 89.5 364 ALA B CA 1
ATOM 6436 C C . ALA B 1 364 ? -9.289 5.07 14.523 1 89.5 364 ALA B C 1
ATOM 6438 O O . ALA B 1 364 ? -10.422 5.25 14.078 1 89.5 364 ALA B O 1
ATOM 6439 N N . ALA B 1 365 ? -8.969 4.094 15.219 1 92.12 365 ALA B N 1
ATOM 6440 C CA . ALA B 1 365 ? -9.961 3.074 15.562 1 92.12 365 ALA B CA 1
ATOM 6441 C C . ALA B 1 365 ? -11.07 3.662 16.438 1 92.12 365 ALA B C 1
ATOM 6443 O O . ALA B 1 365 ? -12.219 3.223 16.359 1 92.12 365 ALA B O 1
ATOM 6444 N N . VAL B 1 366 ? -10.734 4.652 17.172 1 92.44 366 VAL B N 1
ATOM 6445 C CA . VAL B 1 366 ? -11.703 5.25 18.094 1 92.44 366 VAL B CA 1
ATOM 6446 C C . VAL B 1 366 ? -12.461 6.367 17.375 1 92.44 366 VAL B C 1
ATOM 6448 O O . VAL B 1 366 ? -13.695 6.426 17.438 1 92.44 366 VAL B O 1
ATOM 6451 N N . MET B 1 367 ? -11.734 7.18 16.656 1 89.19 367 MET B N 1
ATOM 6452 C CA . MET B 1 367 ? -12.328 8.414 16.141 1 89.19 367 MET B CA 1
ATOM 6453 C C . MET B 1 367 ? -12.734 8.273 14.688 1 89.19 367 MET B C 1
ATOM 6455 O O . MET B 1 367 ? -13.68 8.914 14.234 1 89.19 367 MET B O 1
ATOM 6459 N N . GLU B 1 368 ? -11.961 7.512 13.953 1 86.19 368 GLU B N 1
ATOM 6460 C CA . GLU B 1 368 ? -12.18 7.418 12.516 1 86.19 368 GLU B CA 1
ATOM 6461 C C . GLU B 1 368 ? -11.898 6.008 12.008 1 86.19 368 GLU B C 1
ATOM 6463 O O . GLU B 1 368 ? -10.969 5.805 11.219 1 86.19 368 GLU B O 1
ATOM 6468 N N . VAL B 1 369 ? -12.797 5.152 12.188 1 85.44 369 VAL B N 1
ATOM 6469 C CA . VAL B 1 369 ? -12.625 3.746 11.844 1 85.44 369 VAL B CA 1
ATOM 6470 C C . VAL B 1 369 ? -12.547 3.592 10.328 1 85.44 369 VAL B C 1
ATOM 6472 O O . VAL B 1 369 ? -11.898 2.67 9.82 1 85.44 369 VAL B O 1
ATOM 6475 N N . GLN B 1 370 ? -13.094 4.523 9.602 1 77 370 GLN B N 1
ATOM 6476 C CA . GLN B 1 370 ? -13.125 4.461 8.148 1 77 370 GLN B CA 1
ATOM 6477 C C . GLN B 1 370 ? -11.727 4.621 7.555 1 77 370 GLN B C 1
ATOM 6479 O O . GLN B 1 370 ? -11.484 4.227 6.414 1 77 370 GLN B O 1
ATOM 6484 N N . ASN B 1 371 ? -10.875 5.195 8.344 1 76.06 371 ASN B N 1
ATOM 6485 C CA . ASN B 1 371 ? -9.516 5.418 7.871 1 76.06 371 ASN B CA 1
ATOM 6486 C C . ASN B 1 371 ? -8.594 4.258 8.25 1 76.06 371 ASN B C 1
ATOM 6488 O O . ASN B 1 371 ? -7.398 4.285 7.953 1 76.06 371 ASN B O 1
ATOM 6492 N N . LEU B 1 372 ? -9.141 3.227 8.875 1 82 372 LEU B N 1
ATOM 6493 C CA . LEU B 1 372 ? -8.375 2.059 9.281 1 82 372 LEU B CA 1
ATOM 6494 C C . LEU B 1 372 ? -8.547 0.918 8.289 1 82 372 LEU B C 1
ATOM 6496 O O . LEU B 1 372 ? -9.609 0.776 7.676 1 82 372 LEU B O 1
ATOM 6500 N N . ARG B 1 373 ? -7.418 0.239 8.102 1 76.94 373 ARG B N 1
ATOM 6501 C CA . ARG B 1 373 ? -7.551 -0.978 7.309 1 76.94 373 ARG B CA 1
ATOM 6502 C C . ARG B 1 373 ? -8.633 -1.89 7.883 1 76.94 373 ARG B C 1
ATOM 6504 O O . ARG B 1 373 ? -8.672 -2.131 9.086 1 76.94 373 ARG B O 1
ATOM 6511 N N . PRO B 1 374 ? -9.453 -2.344 7.047 1 79.81 374 PRO B N 1
ATOM 6512 C CA . PRO B 1 374 ? -10.547 -3.188 7.535 1 79.81 374 PRO B CA 1
ATOM 6513 C C . PRO B 1 374 ? -10.047 -4.441 8.25 1 79.81 374 PRO B C 1
ATOM 6515 O O . PRO B 1 374 ? -10.648 -4.875 9.234 1 79.81 374 PRO B O 1
ATOM 6518 N N . THR B 1 375 ? -8.984 -4.945 7.809 1 79.88 375 THR B N 1
ATOM 6519 C CA . THR B 1 375 ? -8.438 -6.141 8.445 1 79.88 375 THR B CA 1
ATOM 6520 C C . THR B 1 375 ? -7.961 -5.832 9.859 1 79.88 375 THR B C 1
ATOM 6522 O O . THR B 1 375 ? -8.109 -6.66 10.766 1 79.88 375 THR B O 1
ATOM 6525 N N . TYR B 1 376 ? -7.422 -4.672 10 1 86.69 376 TYR B N 1
ATOM 6526 C CA . TYR B 1 376 ? -6.953 -4.285 11.328 1 86.69 376 TYR B CA 1
ATOM 6527 C C . TYR B 1 376 ? -8.125 -4.055 12.273 1 86.69 376 TYR B C 1
ATOM 6529 O O . TYR B 1 376 ? -8.062 -4.422 13.453 1 86.69 376 TYR B O 1
ATOM 6537 N N . TRP B 1 377 ? -9.164 -3.463 11.766 1 90.06 377 TRP B N 1
ATOM 6538 C CA . TRP B 1 377 ? -10.352 -3.256 12.578 1 90.06 377 TRP B CA 1
ATOM 6539 C C . TRP B 1 377 ? -10.961 -4.59 13.008 1 90.06 377 TRP B C 1
ATOM 6541 O O . TRP B 1 377 ? -11.312 -4.77 14.172 1 90.06 377 TRP B O 1
ATOM 6551 N N . LYS B 1 378 ? -11.062 -5.535 12.094 1 87.75 378 LYS B N 1
ATOM 6552 C CA . LYS B 1 378 ? -11.578 -6.863 12.422 1 87.75 378 LYS B CA 1
ATOM 6553 C C . LYS B 1 378 ? -10.703 -7.547 13.469 1 87.75 378 LYS B C 1
ATOM 6555 O O . LYS B 1 378 ? -11.211 -8.242 14.352 1 87.75 378 LYS B O 1
ATOM 6560 N N . PHE B 1 379 ? -9.516 -7.305 13.359 1 91.12 379 PHE B N 1
ATOM 6561 C CA . PHE B 1 379 ? -8.562 -7.844 14.32 1 91.12 379 PHE B CA 1
ATOM 6562 C C . PHE B 1 379 ? -8.805 -7.266 15.711 1 91.12 379 PHE B C 1
ATOM 6564 O O . PHE B 1 379 ? -8.836 -8.008 16.688 1 91.12 379 PHE B O 1
ATOM 6571 N N . LEU B 1 380 ? -8.992 -5.992 15.82 1 93.12 380 LEU B N 1
ATOM 6572 C CA . LEU B 1 380 ? -9.242 -5.336 17.094 1 93.12 380 LEU B CA 1
ATOM 6573 C C . LEU B 1 380 ? -10.555 -5.816 17.703 1 93.12 380 LEU B C 1
ATOM 6575 O O . LEU B 1 380 ? -10.648 -6.02 18.922 1 93.12 380 LEU B O 1
ATOM 6579 N N . LEU B 1 381 ? -11.508 -6.004 16.859 1 93.5 381 LEU B N 1
ATOM 6580 C CA . LEU B 1 381 ? -12.797 -6.504 17.328 1 93.5 381 LEU B CA 1
ATOM 6581 C C . LEU B 1 381 ? -12.672 -7.926 17.859 1 93.5 381 LEU B C 1
ATOM 6583 O O . LEU B 1 381 ? -13.258 -8.266 18.891 1 93.5 381 LEU B O 1
ATOM 6587 N N . ARG B 1 382 ? -11.93 -8.695 17.188 1 91.38 382 ARG B N 1
ATOM 6588 C CA . ARG B 1 382 ? -11.688 -10.062 17.641 1 91.38 382 ARG B CA 1
ATOM 6589 C C . ARG B 1 382 ? -10.945 -10.078 18.969 1 91.38 382 ARG B C 1
ATOM 6591 O O . ARG B 1 382 ? -11.289 -10.844 19.875 1 91.38 382 ARG B O 1
ATOM 6598 N N . LEU B 1 383 ? -9.945 -9.281 19.078 1 93.31 383 LEU B N 1
ATOM 6599 C CA . LEU B 1 383 ? -9.109 -9.219 20.266 1 93.31 383 LEU B CA 1
ATOM 6600 C C . LEU B 1 383 ? -9.93 -8.836 21.5 1 93.31 383 LEU B C 1
ATOM 6602 O O . LEU B 1 383 ? -9.633 -9.273 22.609 1 93.31 383 LEU B O 1
ATOM 6606 N N . THR B 1 384 ? -10.922 -8.031 21.297 1 94.38 384 THR B N 1
ATOM 6607 C CA . THR B 1 384 ? -11.742 -7.562 22.406 1 94.38 384 THR B CA 1
ATOM 6608 C C . THR B 1 384 ? -13.078 -8.297 22.438 1 94.38 384 THR B C 1
ATOM 6610 O O . THR B 1 384 ? -13.992 -7.906 23.172 1 94.38 384 THR B O 1
ATOM 6613 N N . GLN B 1 385 ? -13.219 -9.258 21.547 1 93.44 385 GLN B N 1
ATOM 6614 C CA . GLN B 1 385 ? -14.438 -10.039 21.438 1 93.44 385 GLN B CA 1
ATOM 6615 C C . GLN B 1 385 ? -15.648 -9.141 21.203 1 93.44 385 GLN B C 1
ATOM 6617 O O . GLN B 1 385 ? -16.672 -9.297 21.875 1 93.44 385 GLN B O 1
ATOM 6622 N N . GLY B 1 386 ? -15.461 -8.078 20.469 1 93 386 GLY B N 1
ATOM 6623 C CA . GLY B 1 386 ? -16.531 -7.215 20.016 1 93 386 GLY B CA 1
ATOM 6624 C C . GLY B 1 386 ? -16.75 -6.02 20.938 1 93 386 GLY B C 1
ATOM 6625 O O . GLY B 1 386 ? -17.547 -5.125 20.609 1 93 386 GLY B O 1
ATOM 6626 N N . ARG B 1 387 ? -16.125 -5.93 21.953 1 93.62 387 ARG B N 1
ATOM 6627 C CA . ARG B 1 387 ? -16.375 -4.898 22.953 1 93.62 387 ARG B CA 1
ATOM 6628 C C . ARG B 1 387 ? -15.914 -3.531 22.453 1 93.62 387 ARG B C 1
ATOM 6630 O O . ARG B 1 387 ? -16.453 -2.5 22.875 1 93.62 387 ARG B O 1
ATOM 6637 N N . PHE B 1 388 ? -14.938 -3.527 21.562 1 93.75 388 PHE B N 1
ATOM 6638 C CA . PHE B 1 388 ? -14.445 -2.27 21.016 1 93.75 388 PHE B CA 1
ATOM 6639 C C . PHE B 1 388 ? -15.531 -1.563 20.219 1 93.75 388 PHE B C 1
ATOM 6641 O O . PHE B 1 388 ? -15.508 -0.34 20.062 1 93.75 388 PHE B O 1
ATOM 6648 N N . ALA B 1 389 ? -16.469 -2.283 19.766 1 93 389 ALA B N 1
ATOM 6649 C CA . ALA B 1 389 ? -17.547 -1.727 18.969 1 93 389 ALA B CA 1
ATOM 6650 C C . ALA B 1 389 ? -18.672 -1.187 19.859 1 93 389 ALA B C 1
ATOM 6652 O O . ALA B 1 389 ? -19.547 -0.452 19.391 1 93 389 ALA B O 1
ATOM 6653 N N . LEU B 1 390 ? -18.578 -1.451 21.109 1 92.88 390 LEU B N 1
ATOM 6654 C CA . LEU B 1 390 ? -19.641 -1.044 22.031 1 92.88 390 LEU B CA 1
ATOM 6655 C C . LEU B 1 390 ? -19.391 0.37 22.547 1 92.88 390 LEU B C 1
ATOM 6657 O O . LEU B 1 390 ? -20.203 0.899 23.312 1 92.88 390 LEU B O 1
ATOM 6661 N N . MET B 1 391 ? -18.344 0.958 22.094 1 93.31 391 MET B N 1
ATOM 6662 C CA . MET B 1 391 ? -18.047 2.324 22.516 1 93.31 391 MET B CA 1
ATOM 6663 C C . MET B 1 391 ? -19.125 3.291 22.047 1 93.31 391 MET B C 1
ATOM 6665 O O . MET B 1 391 ? -19.672 3.137 20.953 1 93.31 391 MET B O 1
ATOM 6669 N N . ASN B 1 392 ? -19.469 4.234 22.922 1 92.12 392 ASN B N 1
ATOM 6670 C CA . ASN B 1 392 ? -20.453 5.262 22.562 1 92.12 392 ASN B CA 1
ATOM 6671 C C . ASN B 1 392 ? -19.828 6.324 21.656 1 92.12 392 ASN B C 1
ATOM 6673 O O . ASN B 1 392 ? -19.438 7.391 22.125 1 92.12 392 ASN B O 1
ATOM 6677 N N . ARG B 1 393 ? -19.875 6.098 20.375 1 91.75 393 ARG B N 1
ATOM 6678 C CA . ARG B 1 393 ? -19.188 6.953 19.422 1 91.75 393 ARG B CA 1
ATOM 6679 C C . ARG B 1 393 ? -20.047 8.148 19.031 1 91.75 393 ARG B C 1
ATOM 6681 O O . ARG B 1 393 ? -19.562 9.109 18.422 1 91.75 393 ARG B O 1
ATOM 6688 N N . GLN B 1 394 ? -21.281 8.141 19.406 1 88.44 394 GLN B N 1
ATOM 6689 C CA . GLN B 1 394 ? -22.141 9.281 19.141 1 88.44 394 GLN B CA 1
ATOM 6690 C C . GLN B 1 394 ? -21.703 10.516 19.922 1 88.44 394 GLN B C 1
ATOM 6692 O O . GLN B 1 394 ? -21.766 11.641 19.406 1 88.44 394 GLN B O 1
ATOM 6697 N N . VAL B 1 395 ? -21.281 10.227 21.109 1 87.88 395 VAL B N 1
ATOM 6698 C CA . VAL B 1 395 ? -20.812 11.32 21.938 1 87.88 395 VAL B CA 1
ATOM 6699 C C . VAL B 1 395 ? -19.5 11.875 21.375 1 87.88 395 VAL B C 1
ATOM 6701 O O . VAL B 1 395 ? -19.234 13.078 21.469 1 87.88 395 VAL B O 1
ATOM 6704 N N . LEU B 1 396 ? -18.734 11.07 20.719 1 88.44 396 LEU B N 1
ATOM 6705 C CA . LEU B 1 396 ? -17.438 11.477 20.188 1 88.44 396 LEU B CA 1
ATOM 6706 C C . LEU B 1 396 ? -17.609 12.328 18.938 1 88.44 396 LEU B C 1
ATOM 6708 O O . LEU B 1 396 ? -16.672 13.039 18.547 1 88.44 396 LEU B O 1
ATOM 6712 N N . ASP B 1 397 ? -18.719 12.281 18.375 1 85.56 397 ASP B N 1
ATOM 6713 C CA . ASP B 1 397 ? -19 13.102 17.203 1 85.56 397 ASP B CA 1
ATOM 6714 C C . ASP B 1 397 ? -19 14.586 17.547 1 85.56 397 ASP B C 1
ATOM 6716 O O . ASP B 1 397 ? -18.875 15.438 16.672 1 85.56 397 ASP B O 1
ATOM 6720 N N . MET B 1 398 ? -19.109 14.852 18.875 1 81.25 398 MET B N 1
ATOM 6721 C CA . MET B 1 398 ? -19.109 16.234 19.344 1 81.25 398 MET B CA 1
ATOM 6722 C C . MET B 1 398 ? -17.781 16.906 19.031 1 81.25 398 MET B C 1
ATOM 6724 O O . MET B 1 398 ? -17.703 18.141 18.953 1 81.25 398 MET B O 1
ATOM 6728 N N . PHE B 1 399 ? -16.766 16.094 18.828 1 80.62 399 PHE B N 1
ATOM 6729 C CA . PHE B 1 399 ? -15.445 16.641 18.484 1 80.62 399 PHE B CA 1
ATOM 6730 C C . PHE B 1 399 ? -15.391 16.984 17 1 80.62 399 PHE B C 1
ATOM 6732 O O . PHE B 1 399 ? -14.383 17.516 16.516 1 80.62 399 PHE B O 1
ATOM 6739 N N . GLY B 1 400 ? -16.422 16.75 16.281 1 73.25 400 GLY B N 1
ATOM 6740 C CA . GLY B 1 400 ? -16.453 17.047 14.852 1 73.25 400 GLY B CA 1
ATOM 6741 C C . GLY B 1 400 ? -15.977 15.898 13.992 1 73.25 400 GLY B C 1
ATOM 6742 O O . GLY B 1 400 ? -15.641 16.078 12.828 1 73.25 400 GLY B O 1
ATOM 6743 N N . THR B 1 401 ? -15.82 14.82 14.648 1 75.38 401 THR B N 1
ATOM 6744 C CA . THR B 1 401 ? -15.375 13.633 13.93 1 75.38 401 THR B CA 1
ATOM 6745 C C . THR B 1 401 ? -16.562 12.797 13.469 1 75.38 401 THR B C 1
ATOM 6747 O O . THR B 1 401 ? -17.703 13.102 13.797 1 75.38 401 THR B O 1
ATOM 6750 N N . GLN B 1 402 ? -16.422 11.961 12.508 1 78.25 402 GLN B N 1
ATOM 6751 C CA . GLN B 1 402 ? -17.453 11.023 12.07 1 78.25 402 GLN B CA 1
ATOM 6752 C C . GLN B 1 402 ? -17.203 9.625 12.641 1 78.25 402 GLN B C 1
ATOM 6754 O O . GLN B 1 402 ? -17.203 8.641 11.898 1 78.25 402 GLN B O 1
ATOM 6759 N N . ALA B 1 403 ? -17.109 9.641 13.938 1 82.81 403 ALA B N 1
ATOM 6760 C CA . ALA B 1 403 ? -16.781 8.383 14.602 1 82.81 403 ALA B CA 1
ATOM 6761 C C . ALA B 1 403 ? -17.953 7.402 14.539 1 82.81 403 ALA B C 1
ATOM 6763 O O . ALA B 1 403 ? -17.75 6.188 14.477 1 82.81 403 ALA B O 1
ATOM 6764 N N . SER B 1 404 ? -19.203 7.883 14.461 1 84.75 404 SER B N 1
ATOM 6765 C CA . SER B 1 404 ? -20.375 7.016 14.508 1 84.75 404 SER B CA 1
ATOM 6766 C C . SER B 1 404 ? -20.844 6.648 13.102 1 84.75 404 SER B C 1
ATOM 6768 O O . SER B 1 404 ? -21.844 5.93 12.938 1 84.75 404 SER B O 1
ATOM 6770 N N . ARG B 1 405 ? -20.219 7.09 12.156 1 80.12 405 ARG B N 1
ATOM 6771 C CA . ARG B 1 405 ? -20.641 6.949 10.766 1 80.12 405 ARG B CA 1
ATOM 6772 C C . ARG B 1 405 ? -20.859 5.484 10.406 1 80.12 405 ARG B C 1
ATOM 6774 O O . ARG B 1 405 ? -21.875 5.129 9.805 1 80.12 405 ARG B O 1
ATOM 6781 N N . ASP B 1 406 ? -20 4.59 10.797 1 78.75 406 ASP B N 1
ATOM 6782 C CA . ASP B 1 406 ? -20.031 3.197 10.359 1 78.75 406 ASP B CA 1
ATOM 6783 C C . ASP B 1 406 ? -20.734 2.311 11.375 1 78.75 406 ASP B C 1
ATOM 6785 O O . ASP B 1 406 ? -20.688 1.083 11.273 1 78.75 406 ASP B O 1
ATOM 6789 N N . PHE B 1 407 ? -21.391 2.865 12.367 1 87 407 PHE B N 1
ATOM 6790 C CA . PHE B 1 407 ? -21.969 2.037 13.422 1 87 407 PHE B CA 1
ATOM 6791 C C . PHE B 1 407 ? -23.484 2.174 13.453 1 87 407 PHE B C 1
ATOM 6793 O O . PHE B 1 407 ? -24.125 1.891 14.477 1 87 407 PHE B O 1
ATOM 6800 N N . LYS B 1 408 ? -24.062 2.439 12.367 1 80.44 408 LYS B N 1
ATOM 6801 C CA . LYS B 1 408 ? -25.5 2.416 12.102 1 80.44 408 LYS B CA 1
ATOM 6802 C C . LYS B 1 408 ? -26.297 2.965 13.289 1 80.44 408 LYS B C 1
ATOM 6804 O O . LYS B 1 408 ? -27.25 2.336 13.75 1 80.44 408 LYS B O 1
ATOM 6809 N N . GLY B 1 409 ? -25.859 3.99 13.914 1 79.12 409 GLY B N 1
ATOM 6810 C CA . GLY B 1 409 ? -26.609 4.66 14.969 1 79.12 409 GLY B CA 1
ATOM 6811 C C . GLY B 1 409 ? -26.641 3.881 16.266 1 79.12 409 GLY B C 1
ATOM 6812 O O . GLY B 1 409 ? -27.594 3.996 17.047 1 79.12 409 GLY B O 1
ATOM 6813 N N . PHE B 1 410 ? -25.703 3.121 16.547 1 86.88 410 PHE B N 1
ATOM 6814 C CA . PHE B 1 410 ? -25.609 2.346 17.781 1 86.88 410 PHE B CA 1
ATOM 6815 C C . PHE B 1 410 ? -25.516 3.266 18.984 1 86.88 410 PHE B C 1
ATOM 6817 O O . PHE B 1 410 ? -24.719 4.207 19 1 86.88 410 PHE B O 1
ATOM 6824 N N . VAL B 1 411 ? -26.438 3.014 20.016 1 86.25 411 VAL B N 1
ATOM 6825 C CA . VAL B 1 411 ? -26.391 3.682 21.312 1 86.25 411 VAL B CA 1
ATOM 6826 C C . VAL B 1 411 ? -26.375 2.641 22.422 1 86.25 411 VAL B C 1
ATOM 6828 O O . VAL B 1 411 ? -27.25 1.78 22.5 1 86.25 411 VAL B O 1
ATOM 6831 N N . PRO B 1 412 ? -25.344 2.709 23.188 1 89.31 412 PRO B N 1
ATOM 6832 C CA . PRO B 1 412 ? -25.281 1.717 24.266 1 89.31 412 PRO B CA 1
ATOM 6833 C C . PRO B 1 412 ? -26.359 1.908 25.312 1 89.31 412 PRO B C 1
ATOM 6835 O O . PRO B 1 412 ? -26.812 3.035 25.547 1 89.31 412 PRO B O 1
ATOM 6838 N N . LYS B 1 413 ? -26.828 0.809 25.828 1 89.25 413 LYS B N 1
ATOM 6839 C CA . LYS B 1 413 ? -27.797 0.843 26.938 1 89.25 413 LYS B CA 1
ATOM 6840 C C . LYS B 1 413 ? -27.078 1.032 28.266 1 89.25 413 LYS B C 1
ATOM 6842 O O . LYS B 1 413 ? -26.516 0.083 28.812 1 89.25 413 LYS B O 1
ATOM 6847 N N . LEU B 1 414 ? -27.125 2.213 28.766 1 89.94 414 LEU B N 1
ATOM 6848 C CA . LEU B 1 414 ? -26.359 2.543 29.969 1 89.94 414 LEU B CA 1
ATOM 6849 C C . LEU B 1 414 ? -27.266 2.51 31.203 1 89.94 414 LEU B C 1
ATOM 6851 O O . LEU B 1 414 ? -28.469 2.779 31.109 1 89.94 414 LEU B O 1
ATOM 6855 N N . ASP B 1 415 ? -26.719 2.102 32.281 1 88.88 415 ASP B N 1
ATOM 6856 C CA . ASP B 1 415 ? -27.375 2.205 33.562 1 88.88 415 ASP B CA 1
ATOM 6857 C C . ASP B 1 415 ? -27.375 3.648 34.062 1 88.88 415 ASP B C 1
ATOM 6859 O O . ASP B 1 415 ? -26.328 4.227 34.312 1 88.88 415 ASP B O 1
ATOM 6863 N N . PRO B 1 416 ? -28.469 4.277 34.188 1 86.19 416 PRO B N 1
ATOM 6864 C CA . PRO B 1 416 ? -28.547 5.695 34.562 1 86.19 416 PRO B CA 1
ATOM 6865 C C . PRO B 1 416 ? -27.938 6 35.906 1 86.19 416 PRO B C 1
ATOM 6867 O O . PRO B 1 416 ? -27.578 7.148 36.188 1 86.19 416 PRO B O 1
ATOM 6870 N N . ARG B 1 417 ? -27.797 4.945 36.75 1 87.31 417 ARG B N 1
ATOM 6871 C CA . ARG B 1 417 ? -27.234 5.148 38.062 1 87.31 417 ARG B CA 1
ATOM 6872 C C . ARG B 1 417 ? -25.766 5.574 38 1 87.31 417 ARG B C 1
ATOM 6874 O O . ARG B 1 417 ? -25.25 6.207 38.906 1 87.31 417 ARG B O 1
ATOM 6881 N N . TYR B 1 418 ? -25.094 5.285 36.844 1 88.69 418 TYR B N 1
ATOM 6882 C CA . TYR B 1 418 ? -23.656 5.516 36.719 1 88.69 418 TYR B CA 1
ATOM 6883 C C . TYR B 1 418 ? -23.359 6.559 35.656 1 88.69 418 TYR B C 1
ATOM 6885 O O . TYR B 1 418 ? -22.219 6.691 35.219 1 88.69 418 TYR B O 1
ATOM 6893 N N . THR B 1 419 ? -24.328 7.203 35.125 1 87.06 419 THR B N 1
ATOM 6894 C CA . THR B 1 419 ? -24.156 8.203 34.094 1 87.06 419 THR B CA 1
ATOM 6895 C C . THR B 1 419 ? -24.062 9.602 34.688 1 87.06 419 THR B C 1
ATOM 6897 O O . THR B 1 419 ? -24.484 9.828 35.812 1 87.06 419 THR B O 1
ATOM 6900 N N . THR B 1 420 ? -23.234 10.445 34.031 1 78.12 420 THR B N 1
ATOM 6901 C CA . THR B 1 420 ? -23.062 11.828 34.469 1 78.12 420 THR B CA 1
ATOM 6902 C C . THR B 1 420 ? -24.375 12.602 34.312 1 78.12 420 THR B C 1
ATOM 6904 O O . THR B 1 420 ? -25.078 12.445 33.312 1 78.12 420 THR B O 1
ATOM 6907 N N . VAL B 1 421 ? -25.047 12.922 35.344 1 60.78 421 VAL B N 1
ATOM 6908 C CA . VAL B 1 421 ? -26.266 13.734 35.375 1 60.78 421 VAL B CA 1
ATOM 6909 C C . VAL B 1 421 ? -26.062 15.008 34.562 1 60.78 421 VAL B C 1
ATOM 6911 O O . VAL B 1 421 ? -25.031 15.68 34.688 1 60.78 421 VAL B O 1
ATOM 6914 N N . PRO B 1 422 ? -26.703 15.039 33.375 1 51.19 422 PRO B N 1
ATOM 6915 C CA . PRO B 1 422 ? -26.594 16.266 32.562 1 51.19 422 PRO B CA 1
ATOM 6916 C C . PRO B 1 422 ? -26.578 17.531 33.438 1 51.19 422 PRO B C 1
ATOM 6918 O O . PRO B 1 422 ? -27.438 17.688 34.312 1 51.19 422 PRO B O 1
ATOM 6921 N N . SER B 1 423 ? -25.5 18.031 33.812 1 42.16 423 SER B N 1
ATOM 6922 C CA . SER B 1 423 ? -25.703 19.359 34.406 1 42.16 423 SER B CA 1
ATOM 6923 C C . SER B 1 423 ? -26.688 20.172 33.594 1 42.16 423 SER B C 1
ATOM 6925 O O . SER B 1 423 ? -26.844 19.938 32.375 1 42.16 423 SER B O 1
ATOM 6927 N N . LYS B 1 424 ? -27.75 20.953 34.188 1 38.38 424 LYS B N 1
ATOM 6928 C CA . LYS B 1 424 ? -28.766 21.859 33.656 1 38.38 424 LYS B CA 1
ATOM 6929 C C . LYS B 1 424 ? -28.234 22.609 32.438 1 38.38 424 LYS B C 1
ATOM 6931 O O . LYS B 1 424 ? -29 23.312 31.75 1 38.38 424 LYS B O 1
ATOM 6936 N N . THR B 1 425 ? -26.953 22.953 32.344 1 35.47 425 THR B N 1
ATOM 6937 C CA . THR B 1 425 ? -26.625 23.984 31.359 1 35.47 425 THR B CA 1
ATOM 6938 C C . THR B 1 425 ? -26.609 23.391 29.953 1 35.47 425 THR B C 1
ATOM 6940 O O . THR B 1 425 ? -26.359 24.094 28.984 1 35.47 425 THR B O 1
ATOM 6943 N N . VAL B 1 426 ? -26.359 22.203 29.688 1 38.44 426 VAL B N 1
ATOM 6944 C CA . VAL B 1 426 ? -26.297 21.953 28.25 1 38.44 426 VAL B CA 1
ATOM 6945 C C . VAL B 1 426 ? -27.703 21.953 27.656 1 38.44 426 VAL B C 1
ATOM 6947 O O . VAL B 1 426 ? -28.516 21.109 28.031 1 38.44 426 VAL B O 1
ATOM 6950 N N . LEU B 1 427 ? -28.266 23.141 27.188 1 33 427 LEU B N 1
ATOM 6951 C CA . LEU B 1 427 ? -29.453 23.516 26.438 1 33 427 LEU B CA 1
ATOM 6952 C C . LEU B 1 427 ? -29.734 22.531 25.312 1 33 427 LEU B C 1
ATOM 6954 O O . LEU B 1 427 ? -28.828 22.203 24.531 1 33 427 LEU B O 1
ATOM 6958 N N . LEU B 1 428 ? -30.531 21.609 25.531 1 34.38 428 LEU B N 1
ATOM 6959 C CA . LEU B 1 428 ? -31.094 20.812 24.453 1 34.38 428 LEU B CA 1
ATOM 6960 C C . LEU B 1 428 ? -31.578 21.703 23.312 1 34.38 428 LEU B C 1
ATOM 6962 O O . LEU B 1 428 ? -32.125 22.781 23.547 1 34.38 428 LEU B O 1
ATOM 6966 N N . PRO B 1 429 ? -31.094 21.703 22.094 1 33.97 429 PRO B N 1
ATOM 6967 C CA . PRO B 1 429 ? -31.656 22.5 21 1 33.97 429 PRO B CA 1
ATOM 6968 C C . PRO B 1 429 ? -33.188 22.422 20.969 1 33.97 429 PRO B C 1
ATOM 6970 O O . PRO B 1 429 ? -33.812 23.141 20.188 1 33.97 429 PRO B O 1
ATOM 6973 N N . GLY B 1 430 ? -33.906 21.594 21.594 1 32.19 430 GLY B N 1
ATOM 6974 C CA . GLY B 1 430 ? -35.344 21.672 21.438 1 32.19 430 GLY B CA 1
ATOM 6975 C C . GLY B 1 430 ? -35.938 22.906 22.094 1 32.19 430 GLY B C 1
ATOM 6976 O O . GLY B 1 430 ? -37.094 23.219 21.875 1 32.19 430 GLY B O 1
ATOM 6977 N N . ASP B 1 431 ? -35.469 23.406 23.172 1 32.34 431 ASP B N 1
ATOM 6978 C CA . ASP B 1 431 ? -36.25 24.422 23.875 1 32.34 431 ASP B CA 1
ATOM 6979 C C . ASP B 1 431 ? -36.188 25.766 23.141 1 32.34 431 ASP B C 1
ATOM 6981 O O . ASP B 1 431 ? -36.562 26.797 23.688 1 32.34 431 ASP B O 1
ATOM 6985 N N . PHE B 1 432 ? -35.656 26 22.016 1 28.45 432 PHE B N 1
ATOM 6986 C CA . PHE B 1 432 ? -35.969 27.188 21.234 1 28.45 432 PHE B CA 1
ATOM 6987 C C . PHE B 1 432 ? -37.438 27.188 20.828 1 28.45 432 PHE B C 1
ATOM 6989 O O . PHE B 1 432 ? -37.938 28.188 20.297 1 28.45 432 PHE B O 1
ATOM 6996 N N . ALA B 1 433 ? -38.281 26.219 20.766 1 30.88 433 ALA B N 1
ATOM 6997 C CA . ALA B 1 433 ? -39.688 26.5 20.469 1 30.88 433 ALA B CA 1
ATOM 6998 C C . ALA B 1 433 ? -40.375 27.172 21.656 1 30.88 433 ALA B C 1
ATOM 7000 O O . ALA B 1 433 ? -41.312 27.938 21.484 1 30.88 433 ALA B O 1
ATOM 7001 N N . ARG B 1 434 ? -40.219 26.891 22.859 1 26.27 434 ARG B N 1
ATOM 7002 C CA . ARG B 1 434 ? -41.125 27.5 23.828 1 26.27 434 ARG B CA 1
ATOM 7003 C C . ARG B 1 434 ? -40.688 28.938 24.141 1 26.27 434 ARG B C 1
ATOM 7005 O O . ARG B 1 434 ? -41.344 29.625 24.922 1 26.27 434 ARG B O 1
ATOM 7012 N N . LEU B 1 435 ? -39.5 29.5 23.844 1 24.92 435 LEU B N 1
ATOM 7013 C CA . LEU B 1 435 ? -39.438 30.938 24.094 1 24.92 435 LEU B CA 1
ATOM 7014 C C . LEU B 1 435 ? -40.281 31.703 23.062 1 24.92 435 LEU B C 1
ATOM 7016 O O . LEU B 1 435 ? -40.438 32.906 23.172 1 24.92 435 LEU B O 1
ATOM 7020 N N . SER B 1 436 ? -40.844 31.266 21.953 1 26.94 436 SER B N 1
ATOM 7021 C CA . SER B 1 436 ? -41.812 32.094 21.266 1 26.94 436 SER B CA 1
ATOM 7022 C C . SER B 1 436 ? -43.125 32.188 22.031 1 26.94 436 SER B C 1
ATOM 7024 O O . SER B 1 436 ? -44.031 32.906 21.641 1 26.94 436 SER B O 1
ATOM 7026 N N . VAL B 1 437 ? -43.594 31.344 22.891 1 24.17 437 VAL B N 1
ATOM 7027 C CA . VAL B 1 437 ? -44.938 31.641 23.406 1 24.17 437 VAL B CA 1
ATOM 7028 C C . VAL B 1 437 ? -44.875 32.812 24.375 1 24.17 437 VAL B C 1
ATOM 7030 O O . VAL B 1 437 ? -45.875 33.5 24.594 1 24.17 437 VAL B O 1
ATOM 7033 N N . CYS B 1 438 ? -43.844 33.062 25.188 1 23.59 438 CYS B N 1
ATOM 7034 C CA . CYS B 1 438 ? -44.188 34.188 26.047 1 23.59 438 CYS B CA 1
ATOM 7035 C C . CYS B 1 438 ? -44.031 35.5 25.312 1 23.59 438 CYS B C 1
ATOM 7037 O O . CYS B 1 438 ? -44.469 36.562 25.812 1 23.59 438 CYS B O 1
ATOM 7039 N N . ILE B 1 439 ? -43.344 35.688 24.203 1 19.72 439 ILE B N 1
ATOM 7040 C CA . ILE B 1 439 ? -43.75 36.938 23.594 1 19.72 439 ILE B CA 1
ATOM 7041 C C . ILE B 1 439 ? -44.969 36.688 22.672 1 19.72 439 ILE B C 1
ATOM 7043 O O . ILE B 1 439 ? -44.969 35.719 21.938 1 19.72 439 ILE B O 1
#

Foldseek 3Di:
DPPDQWDQDACCVPPVVVDPDLVVSLVVQLVVLLVVLLVVQLVVLVVVCVVVVPDPCCVPPPSVVLSVLSSQLRSQQRSQLSVLQNVVCVVVSTDGPCCNPPVSNVVSNVVSLVSHDPVCSVVVVCVVCVLLQLLLQLLLVLLLLLQDDPRHDDDPSNVVVCVLQHPQLHDDDPDDPPPPPPPPPPPPPDDCPPVVVVVVVVQVVQQPEDAAPQRRPNSGHLQSSLQVSLVVQLVVLLVVQLVVCVVVVVVCCVVPVVCNVVSSPPVLSRLRSQLSSQLNSQLSNQQRVVCVVVVDRDSSSSSVSSSRSSSSCVSNVDSVVSVVSSVVSVVSVQVSCVVVVNDDDDPCPVVVVVVVVVVVQVVCLQQPVVPHDPVVNVVVCVVVVNVSLLDQCVVVCVVVTCRCVPVVPDDHDDDPVPDDDPDVPPDDVPVVVVVVVVD/DPPDQWDQDACCVPPVVVDPDLVVSLVVQLVVLLVVLLVPQLVVLVVVCVVVVPDPCCVPPPSVVLSVLSSQLRSQQRSQLSVLQNVVCVVVSTDGPCCNHPVSNVVSNVVSLVSHDPVCSVVVVCVVCVLLQLLLQLLLVLLLLLQDDPRHDDDPSNVVVCVLQHPQLHDDDPPDPPPPPPPPPPPPPDDCPPVVVVVVVVQVVQQPDDAAPQRRPNSGHLQSSLQVSLVVQLVVLLVVQLVVCVVVVVVCCVVPVVCNVVSSPPVLSRLRSQLSSQLNSQLSNQQRVVCVVVVDRDSSSSSVSSSRSSSSCVSNVDSVVSVVSSVVSVVSVQVSCVVVVNHDDDPCPVVVVVVVVVVVQVVCLQFPVVPHDPVVNVVVCVVVVNVSLLDQCVVVCVVVTCRCVPVVPDDHDDDPVPDDDPDVPPDDVPVVVVVVVVD

Secondary structure (DSSP, 8-state):
----SEE---HHHHT-TT-S-HHHHHHHHHHHHHHHHHHHHHHHHHHHHHHTT--HHHHHHTHHHHHHHHHHHHHHHHHHHHHHHHHHHHHHTSEETTIIIIIHHHHHHHHHHHHS-HHHHHHHHHHHHHHHHHHHHHHHHHHHHHH-STT---THHHHHHHHHH-GGGS-------------------S---HHHHHHHHHHHHHHSS---TT---TTS-HHHHHHHHHHHHHHHHHHHHHHHHHHHHHHHHHH-GGGHHHHHS-HHHHHHHHHHHHHHHHHHHHHHHHHHHHS---THHHHHHHHHHGGGGGGT--HHHHHHHHHHHHHHHHHHHHHTTSS---TTHHHHHHHHHHHHHHHHHHH-GGGS-HHHHHHHHHHTTTGGGGS-HHHHGGGT--TTGGGTT------GGGS----TTS--GGGGTTHHHH-/----SEE---HHHHT-TT-S-HHHHHHHHHHHHHHHHHHHHHHHHHHHHHHTT--HHHHHHTHHHHHHHHHHHHHHHHHHHHHHHHHHHHHHTSEETTIIIIIHHHHHHHHHHHHS-HHHHHHHHHHHHHHHHHHHHHHHHHHHHHH-STT---THHHHHHHHHH-GGGS-------------------S---HHHHHHHHHHHHHHSS---TT---TTS-HHHHHHHHHHHHHHHHHHHHHHHHHHHHHHHHHH-GGGHHHHHS-HHHHHHHHHHHHHHHHHHHHHHHHHHHHS---THHHHHHHHHHGGGGGGT--HHHHHHHHHHHHHHHHHHHHHTTSS---TTHHHHHHHHHHHHHHHHHHH-GGGS-HHHHHHHHHHTTTGGGGS-HHHHGGGT--TTGGGTT------GGGS----TTS--GGGGTTHHHH-

Nearest PDB structures (foldseek):
  8e73-assembly1_AK  TM=5.833E-01  e=1.439E+00  Vigna radiata
  8uez-assembly1_1Y  TM=2.971E-01  e=7.819E+00  Sus scrofa
  8e73-assembly1_AK  TM=5.831E-01  e=1.572E+00  Vigna radiata

Organism: Oreochromis niloticus (NCBI:txid8128)

Sequence (878 aa):
MAALSKIPHNCYEIGHTWSPSCVQSAADVTRSALEVSFKIYAPLYLIAAVLRRRKKDYYFKRLIPEIFWSTSFLTTNGGLFIVFFCILRRLLGGFYSWSVGFGSALPASYIAILLERKSRRGLLTIYMANLVLLFCITSSLFMFFFRSDKDGLKGFASSALKFIIGKEEIPTHSVLADDSQPSAERPDSRKKTLLSSTRKLLESICKRGPRHRCCKHYNDNCISYCVKGFVRMFSVGYVIQCLLKVPSAFRQMFSKPSRLPSLFYNKENFQLGVFLGSFVSIYKGTSCLLRWMRNIDDELHALIAGFLAGVSMFFYKSTTISMYLFSKLVETIYFKGIEAGRLPYIPHADTIIYAISTAICFHAAVMEVQNLRPTYWKFLLRLTQGRFALMNRQVLDMFGTQASRDFKGFVPKLDPRYTTVPSKTVLLPGDFARLSVCIMAALSKIPHNCYEIGHTWSPSCVQSAADVTRSALEVSFKIYAPLYLIAAVLRRRKKDYYFKRLIPEIFWSTSFLTTNGGLFIVFFCILRRLLGGFYSWSVGFGSALPASYIAILLERKSRRGLLTIYMANLVLLFCITSSLFMFFFRSDKDGLKGFASSALKFIIGKEEIPTHSVLADDSQPSAERPDSRKKTLLSSTRKLLESICKRGPRHRCCKHYNDNCISYCVKGFVRMFSVGYVIQCLLKVPSAFRQMFSKPSRLPSLFYNKENFQLGVFLGSFVSIYKGTSCLLRWMRNIDDELHALIAGFLAGVSMFFYKSTTISMYLFSKLVETIYFKGIEAGRLPYIPHADTIIYAISTAICFHAAVMEVQNLRPTYWKFLLRLTQGRFALMNRQVLDMFGTQASRDFKGFVPKLDPRYTTVPSKTVLLPGDFARLSVCI

InterPro domains:
  IPR026749 Transmembrane protein 135 [PTHR12459] (10-400)
  IPR031926 Transmembrane protein 135, N-terminal domain [PF15982] (8-132)

Radius of gyration: 31.56 Å; Cα contacts (8 Å, |Δi|>4): 1090; chains: 2; bounding box: 82×112×70 Å